Protein AF-A0A317CEN8-F1 (afdb_monomer_lite)

Sequence (809 aa):
MCNKDPLLDVANHDEKSDPKEQFLQALEEYGVKINDEIQLAAEHLFSGWLQQKRDQDFLDSGFDFSYNSIFNLFDYRKSSPSIGFSPFEISANIAKKYFPTSPYDLFETGLGKALGLEQHFNFFVLAVYGENFFFSQALFDEKALTSLEPSERRRILWRFFGLLLNKDCAFHMPFVIGFDSGIELKSLTSAALLNLLPGPPTENTHGLLQGIEFLKAWIRYDAEANRLTSHRLELLGEIQFLWKKLGEELTNAEQDLSPEVLKTAQRWLDETKRELFFLLYLYTNLAELSGEKTKFWANELDQFYWEYCEKNDDNTDSLSENEKTARRNDVLEQFCVQLTLQQVETWAKYAAYESAVSFLKHDAYFDPSTLLFYFGERWWDTNHFSIWKKGFEEGLSSLNSEERFYTLSNYLKLLKQVSYSKQSNSCLNGIDEALVCLGQRFTERDKDWQESYWNWCYSLLIDLHKDSNFPEKLMPEWTLLANGRLSGELRLPAIEKSIEVIFREFTGDLEFSRASQLKELLELIEYSEPTKNLRYTDKGIGLLRGKLSKLPVSEESVERDGHELLSDLLQKLDAVEPVKALRHRLILLRSSQAPFSDKSVYRGDESGISTLHVNWNSPFAALAHHFAEDWLRHSQFDDPEKREKWLSRYQYKRSEDQLLSYGEVEEWKRLMAFSQELTEFCLNRLRLRKGERTSEGKYTEEQVIERSSIWRKGYLRALTELGFDLGGKVHKTVNFTKQYDPDESVRTTAKECYRAVRRDKKTKRSIQGLKRGIIAAEWWLLVCQRRELGLEISTEGARRTRRNLLRNP

Secondary structure (DSSP, 8-state):
-----SS--SS-----SSHHHHHHHHHHHTT----HHHHHHHHHHHHHHHHHHHGGGG--S---S-HHHHHHHHHTTTT--SSSS-HHHHHHHHHHHH-TT-HHHHIIIIIHHHTT-TT-HHHHHHHHH-HHHHTSHHHHT-HHHHSS-HHHHHHHHHHHHHHHH-TT-TT--SSSS-----S-HHHHHHHHHTTTS--PPPHHHHHHHHHHHHHHHHHHHHHHTTTTTTTHHHHHHHHHHHHHHHHHHHHHGGGTS-HHHHHHHHHHHHHHHHHHHHHHHHH--GGGS-HHHHHHHHHHHHHHHHHHHHTS-TTGGGS-HHHHHHHHHHHHHHHHHHS-HHHHHHHHHHHHHHHHHHTTT-SSSS-HHHHIIIIIGGGTTSTTHHHHHHHHHHHHHTS-HHHHHHHHHHHHHHHHHHHHGGG--S---HHHHHHHHHHHHHHHS-HHHHHHHHHHHHHHHHHHTT-TT--GGGHHHHHHHHTTT--HHHHHHHHHHHHHHHHHHTTSS--TTHHHHHHHHHHHHHHH-HHHHHHHHHHHHHHHHHHHTTS-TT-TTHHHHHHHHHHHHHHHHHHH-HHHHHHHHHHHHHH-SS-SS-TTS----TTSS-S---TT---HHHHHHHTTHHHHH--SS--HHHHHHHHHHTT--GGG-TTS-HHHHHHHHHHHHHHHHHHHHHHHHTSBPTT---BTTB--GGGBS---HHHHHHHHHHHHHH---GGGHHHHHHHHHHHH-S-HHHHHHHHHHHHHHHH-TT-PPPHHHHHHHHHHHHHHHHHHHHHHTT----HHHHHHHHHHHHH--

Organism: NCBI:txid1247513

pLDDT: mean 75.12, std 16.86, range [25.16, 97.62]

Radius of gyration: 47.8 Å; chains: 1; bounding box: 102×54×143 Å

Structure (mmCIF, N/CA/C/O backbone):
data_AF-A0A317CEN8-F1
#
_entry.id   AF-A0A317CEN8-F1
#
loop_
_atom_site.group_PDB
_atom_site.id
_atom_site.type_symbol
_atom_site.label_atom_id
_atom_site.label_alt_id
_atom_site.label_comp_id
_atom_site.label_asym_id
_atom_site.label_entity_id
_atom_site.label_seq_id
_atom_site.pdbx_PDB_ins_code
_atom_site.Cartn_x
_atom_site.Cartn_y
_atom_site.Cartn_z
_atom_site.occupancy
_atom_site.B_iso_or_equiv
_atom_site.auth_seq_id
_atom_site.auth_comp_id
_atom_site.auth_asym_id
_atom_site.auth_atom_id
_atom_site.pdbx_PDB_model_num
ATOM 1 N N . MET A 1 1 ? -3.069 -27.412 -56.546 1.00 29.70 1 MET A N 1
ATOM 2 C CA . MET A 1 1 ? -3.921 -26.832 -57.606 1.00 29.70 1 MET A CA 1
ATOM 3 C C . MET A 1 1 ? -3.689 -25.336 -57.581 1.00 29.70 1 MET A C 1
ATOM 5 O O . MET A 1 1 ? -3.916 -24.722 -56.550 1.00 29.70 1 MET A O 1
ATOM 9 N N . CYS A 1 2 ? -3.100 -24.811 -58.653 1.00 25.16 2 CYS A N 1
ATOM 10 C CA . CYS A 1 2 ? -2.731 -23.409 -58.809 1.00 25.16 2 CYS A CA 1
ATOM 11 C C . CYS A 1 2 ? -3.975 -22.518 -58.889 1.00 25.16 2 CYS A C 1
ATOM 13 O O . CYS A 1 2 ? -4.840 -22.785 -59.716 1.00 25.16 2 CYS A O 1
ATOM 15 N N . ASN A 1 3 ? -3.995 -21.430 -58.122 1.00 25.50 3 ASN A N 1
ATOM 16 C CA . ASN A 1 3 ? -4.696 -20.212 -58.511 1.00 25.50 3 ASN A CA 1
ATOM 17 C C . ASN A 1 3 ? -3.617 -19.171 -58.807 1.00 25.50 3 ASN A C 1
ATOM 19 O O . ASN A 1 3 ? -2.920 -18.722 -57.902 1.00 25.50 3 ASN A O 1
ATOM 23 N N . LYS A 1 4 ? -3.431 -18.888 -60.098 1.00 29.28 4 LYS A N 1
ATOM 24 C CA . LYS A 1 4 ? -2.652 -17.754 -60.592 1.00 29.28 4 LYS A CA 1
ATOM 25 C C . LYS A 1 4 ? -3.549 -16.519 -60.544 1.00 29.28 4 LYS A C 1
ATOM 27 O O . LYS A 1 4 ? -4.676 -16.580 -61.034 1.00 29.28 4 LYS A O 1
ATOM 32 N N . ASP A 1 5 ? -3.034 -15.436 -59.978 1.00 26.56 5 ASP A N 1
ATOM 33 C CA . ASP A 1 5 ? -3.594 -14.096 -60.139 1.00 26.56 5 ASP A CA 1
ATOM 34 C C . ASP A 1 5 ? -3.423 -13.629 -61.603 1.00 26.56 5 ASP A C 1
ATOM 36 O O . ASP A 1 5 ? -2.363 -13.882 -62.183 1.00 26.56 5 ASP A O 1
ATOM 40 N N . PRO A 1 6 ? -4.406 -12.955 -62.235 1.00 28.00 6 PRO A N 1
ATOM 41 C CA . PRO A 1 6 ? -4.397 -12.659 -63.669 1.00 28.00 6 PRO A CA 1
ATOM 42 C C . PRO A 1 6 ? -3.944 -11.224 -64.016 1.00 28.00 6 PRO A C 1
ATOM 44 O O . PRO A 1 6 ? -4.467 -10.628 -64.952 1.00 28.00 6 PRO A O 1
ATOM 47 N N . LEU A 1 7 ? -2.986 -10.642 -63.284 1.00 26.94 7 LEU A N 1
ATOM 48 C CA . LEU A 1 7 ? -2.545 -9.247 -63.503 1.00 26.94 7 LEU A CA 1
ATOM 49 C C . LEU A 1 7 ? -1.049 -9.059 -63.824 1.00 26.94 7 LEU A C 1
ATOM 51 O O . LEU A 1 7 ? -0.548 -7.941 -63.775 1.00 26.94 7 LEU A O 1
ATOM 55 N N . LEU A 1 8 ? -0.352 -10.120 -64.235 1.00 29.58 8 LEU A N 1
ATOM 56 C CA . LEU A 1 8 ? 1.029 -10.073 -64.744 1.00 29.58 8 LEU A CA 1
ATOM 57 C C . LEU A 1 8 ? 1.123 -10.756 -66.115 1.00 29.58 8 LEU A C 1
ATOM 59 O O . LEU A 1 8 ? 1.882 -11.700 -66.303 1.00 29.58 8 LEU A O 1
ATOM 63 N N . ASP A 1 9 ? 0.300 -10.316 -67.065 1.00 31.66 9 ASP A N 1
ATOM 64 C CA . ASP A 1 9 ? 0.325 -10.847 -68.431 1.00 31.66 9 ASP A CA 1
ATOM 65 C C . ASP A 1 9 ? 0.320 -9.708 -69.455 1.00 31.66 9 ASP A C 1
ATOM 67 O O . ASP A 1 9 ? -0.661 -9.494 -70.161 1.00 31.66 9 ASP A O 1
ATOM 71 N N . VAL A 1 10 ? 1.415 -8.933 -69.486 1.00 30.81 10 VAL A N 1
ATOM 72 C CA . VAL A 1 10 ? 1.849 -8.160 -70.662 1.00 30.81 10 VAL A CA 1
ATOM 73 C C . VAL A 1 10 ? 3.388 -8.046 -70.663 1.00 30.81 10 VAL A C 1
ATOM 75 O O . VAL A 1 10 ? 3.935 -7.314 -69.846 1.00 30.81 10 VAL A O 1
ATOM 78 N N . ALA A 1 11 ? 4.022 -8.717 -71.642 1.00 30.92 11 ALA A N 1
ATOM 79 C CA . ALA A 1 11 ? 5.429 -8.648 -72.105 1.00 30.92 11 ALA A CA 1
ATOM 80 C C . ALA A 1 11 ? 6.514 -9.226 -71.153 1.00 30.92 11 ALA A C 1
ATOM 82 O O . ALA A 1 11 ? 6.568 -8.858 -69.993 1.00 30.92 11 ALA A O 1
ATOM 83 N N . ASN A 1 12 ? 7.439 -10.120 -71.535 1.00 34.66 12 ASN A N 1
ATOM 84 C CA . ASN A 1 12 ? 7.919 -10.557 -72.850 1.00 34.66 12 ASN A CA 1
ATOM 85 C C . ASN A 1 12 ? 8.393 -12.027 -72.812 1.00 34.66 12 ASN A C 1
ATOM 87 O O . ASN A 1 12 ? 9.262 -12.400 -72.030 1.00 34.66 12 ASN A O 1
ATOM 91 N N . HIS A 1 13 ? 7.875 -12.840 -73.735 1.00 38.91 13 HIS A N 1
ATOM 92 C CA . HIS A 1 13 ? 8.516 -14.069 -74.199 1.00 38.91 13 HIS A CA 1
ATOM 93 C C . HIS A 1 13 ? 9.527 -13.701 -75.295 1.00 38.91 13 HIS A C 1
ATOM 95 O O . HIS A 1 13 ? 9.171 -13.731 -76.466 1.00 38.91 13 HIS A O 1
ATOM 101 N N . ASP A 1 14 ? 10.740 -13.299 -74.910 1.00 46.84 14 ASP A N 1
ATOM 102 C CA . ASP A 1 14 ? 11.936 -13.293 -75.775 1.00 46.84 14 ASP A CA 1
ATOM 103 C C . ASP A 1 14 ? 13.179 -12.994 -74.914 1.00 46.84 14 ASP A C 1
ATOM 105 O O . ASP A 1 14 ? 13.891 -12.010 -75.098 1.00 46.84 14 ASP A O 1
ATOM 109 N N . GLU A 1 15 ? 13.415 -13.808 -73.882 1.00 45.03 15 GLU A N 1
ATOM 110 C CA . GLU A 1 15 ? 14.668 -13.724 -73.125 1.00 45.03 15 GLU A CA 1
ATOM 111 C C . GLU A 1 15 ? 15.791 -14.217 -74.052 1.00 45.03 15 GLU A C 1
ATOM 113 O O . GLU A 1 15 ? 15.920 -15.415 -74.327 1.00 45.03 15 GLU A O 1
ATOM 118 N N . LYS A 1 16 ? 16.559 -13.282 -74.621 1.00 57.75 16 LYS A N 1
ATOM 119 C CA . LYS A 1 16 ? 17.664 -13.602 -75.533 1.00 57.75 16 LYS A CA 1
ATOM 120 C C . LYS A 1 16 ? 18.678 -14.488 -74.809 1.00 57.75 16 LYS A C 1
ATOM 122 O O . LYS A 1 16 ? 18.935 -14.289 -73.632 1.00 57.75 16 LYS A O 1
ATOM 127 N N . SER A 1 17 ? 19.260 -15.486 -75.472 1.00 54.38 17 SER A N 1
ATOM 128 C CA . SER A 1 17 ? 20.194 -16.422 -74.817 1.00 54.38 17 SER A CA 1
ATOM 129 C C . SER A 1 17 ? 21.616 -15.870 -74.665 1.00 54.38 17 SER A C 1
ATOM 131 O O . SER A 1 17 ? 22.414 -16.429 -73.916 1.00 54.38 17 SER A O 1
ATOM 133 N N . ASP A 1 18 ? 21.956 -14.824 -75.423 1.00 61.53 18 ASP A N 1
ATOM 134 C CA . ASP A 1 18 ? 23.270 -14.186 -75.383 1.00 61.53 18 ASP A CA 1
ATOM 135 C C . ASP A 1 18 ? 23.326 -13.133 -74.255 1.00 61.53 18 ASP A C 1
ATOM 137 O O . ASP A 1 18 ? 22.537 -12.184 -74.280 1.00 61.53 18 ASP A O 1
ATOM 141 N N . PRO A 1 19 ? 24.249 -13.248 -73.278 1.00 54.34 19 PRO A N 1
ATOM 142 C CA . PRO A 1 19 ? 24.344 -12.330 -72.135 1.00 54.34 19 PRO A CA 1
ATOM 143 C C . PRO A 1 19 ? 24.481 -10.848 -72.516 1.00 54.34 19 PRO A C 1
ATOM 145 O O . PRO A 1 19 ? 23.943 -9.973 -71.836 1.00 54.34 19 PRO A O 1
ATOM 148 N N . LYS A 1 20 ? 25.162 -10.553 -73.633 1.00 64.94 20 LYS A N 1
ATOM 149 C CA . LYS A 1 20 ? 25.272 -9.191 -74.176 1.00 64.94 20 LYS A CA 1
ATOM 150 C C . LYS A 1 20 ? 23.914 -8.670 -74.628 1.00 64.94 20 LYS A C 1
ATOM 152 O O . LYS A 1 20 ? 23.565 -7.522 -74.357 1.00 64.94 20 LYS A O 1
ATOM 157 N N . GLU A 1 21 ? 23.161 -9.494 -75.342 1.00 66.75 21 GLU A N 1
ATOM 158 C CA . GLU A 1 21 ? 21.851 -9.113 -75.847 1.00 66.75 21 GLU A CA 1
ATOM 159 C C . GLU A 1 21 ? 20.806 -8.965 -74.731 1.00 66.75 21 GLU A C 1
ATOM 161 O O . GLU A 1 21 ? 19.970 -8.068 -74.829 1.00 66.75 21 GLU A O 1
ATOM 166 N N . GLN A 1 22 ? 20.898 -9.764 -73.659 1.00 62.72 22 GLN A N 1
ATOM 167 C CA . GLN A 1 22 ? 20.093 -9.589 -72.441 1.00 62.72 22 GLN A CA 1
ATOM 168 C C . GLN A 1 22 ? 20.382 -8.248 -71.757 1.00 62.72 22 GLN A C 1
ATOM 170 O O . GLN A 1 22 ? 19.459 -7.518 -71.408 1.00 62.72 22 GLN A O 1
ATOM 175 N N . PHE A 1 23 ? 21.661 -7.884 -71.611 1.00 63.94 23 PHE A N 1
ATOM 176 C CA . PHE A 1 23 ? 22.047 -6.604 -71.014 1.00 63.94 23 PHE A CA 1
ATOM 177 C C . PHE A 1 23 ? 21.554 -5.400 -71.829 1.00 63.94 23 PHE A C 1
ATOM 179 O O . PHE A 1 23 ? 21.053 -4.429 -71.266 1.00 63.94 23 PHE A O 1
ATOM 186 N N . LEU A 1 24 ? 21.667 -5.455 -73.159 1.00 70.88 24 LEU A N 1
ATOM 187 C CA . LEU A 1 24 ? 21.167 -4.386 -74.028 1.00 70.88 24 LEU A CA 1
ATOM 188 C C . LEU A 1 24 ? 19.637 -4.276 -73.980 1.00 70.88 24 LEU A C 1
ATOM 190 O O . LEU A 1 24 ? 19.116 -3.166 -73.927 1.00 70.88 24 LEU A O 1
ATOM 194 N N . GLN A 1 25 ? 18.933 -5.410 -73.940 1.00 67.56 25 GLN A N 1
ATOM 195 C CA . GLN A 1 25 ? 17.479 -5.443 -73.787 1.00 67.56 25 GLN A CA 1
ATOM 196 C C . GLN A 1 25 ? 17.032 -4.826 -72.453 1.00 67.56 25 GLN A C 1
ATOM 198 O O . GLN A 1 25 ? 16.125 -4.000 -72.436 1.00 67.56 25 GLN A O 1
ATOM 203 N N . ALA A 1 26 ? 17.717 -5.149 -71.356 1.00 60.91 26 ALA A N 1
ATOM 204 C CA . ALA A 1 26 ? 17.446 -4.575 -70.041 1.00 60.91 26 ALA A CA 1
ATOM 205 C C . ALA A 1 26 ? 17.588 -3.043 -70.022 1.00 60.91 26 ALA A C 1
ATOM 207 O O . ALA A 1 26 ? 16.749 -2.329 -69.474 1.00 60.91 26 ALA A O 1
ATOM 208 N N . LEU A 1 27 ? 18.633 -2.513 -70.666 1.00 66.31 27 LEU A N 1
ATOM 209 C CA . LEU A 1 27 ? 18.835 -1.068 -70.790 1.00 66.31 27 LEU A CA 1
ATOM 210 C C . LEU A 1 27 ? 17.704 -0.393 -71.588 1.00 66.31 27 LEU A C 1
ATOM 212 O O . LEU A 1 27 ? 17.243 0.685 -71.203 1.00 66.31 27 LEU A O 1
ATOM 216 N N . GLU A 1 28 ? 17.228 -1.027 -72.662 1.00 68.38 28 GLU A N 1
ATOM 217 C CA . GLU A 1 28 ? 16.094 -0.534 -73.457 1.00 68.38 28 GLU A CA 1
ATOM 218 C C . GLU A 1 28 ? 14.780 -0.537 -72.666 1.00 68.38 28 GLU A C 1
ATOM 220 O O . GLU A 1 28 ? 14.037 0.447 -72.716 1.00 68.38 28 GLU A O 1
ATOM 225 N N . GLU A 1 29 ? 14.516 -1.595 -71.894 1.00 63.09 29 GLU A N 1
ATOM 226 C CA . GLU A 1 29 ? 13.327 -1.723 -71.037 1.00 63.09 29 GLU A CA 1
ATOM 227 C C . GLU A 1 29 ? 13.275 -0.633 -69.947 1.00 63.09 29 GLU A C 1
ATOM 229 O O . GLU A 1 29 ? 12.191 -0.190 -69.561 1.00 63.09 29 GLU A O 1
ATOM 234 N N . TYR A 1 30 ? 14.434 -0.106 -69.535 1.00 57.94 30 TYR A N 1
ATOM 235 C CA . TYR A 1 30 ? 14.563 1.024 -68.603 1.00 57.94 30 TYR A CA 1
ATOM 236 C C . TYR A 1 30 ? 14.618 2.401 -69.287 1.00 57.94 30 TYR A C 1
ATOM 238 O O . TYR A 1 30 ? 14.869 3.422 -68.641 1.00 57.94 30 TYR A O 1
ATOM 246 N N . GLY A 1 31 ? 14.356 2.464 -70.596 1.00 57.88 31 GLY A N 1
ATOM 247 C CA . GLY A 1 31 ? 14.281 3.715 -71.353 1.00 57.88 31 GLY A CA 1
ATOM 248 C C . GLY A 1 31 ? 15.641 4.324 -71.705 1.00 57.88 31 GLY A C 1
ATOM 249 O O . GLY A 1 31 ? 15.706 5.491 -72.111 1.00 57.88 31 GLY A O 1
ATOM 250 N N . VAL A 1 32 ? 16.734 3.563 -71.577 1.00 66.06 32 VAL A N 1
ATOM 251 C CA . VAL A 1 32 ? 18.058 3.993 -72.033 1.00 66.06 32 VAL A CA 1
ATOM 252 C C . VAL A 1 32 ? 18.140 3.794 -73.542 1.00 66.06 32 VAL A C 1
ATOM 254 O O . VAL A 1 32 ? 18.065 2.684 -74.059 1.00 66.06 32 VAL A O 1
ATOM 257 N N . LYS A 1 33 ? 18.317 4.892 -74.281 1.00 70.81 33 LYS A N 1
ATOM 258 C CA . LYS A 1 33 ? 18.494 4.830 -75.733 1.00 70.81 33 LYS A CA 1
ATOM 259 C C . LYS A 1 33 ? 19.862 4.230 -76.062 1.00 70.81 33 LYS A C 1
ATOM 261 O O . LYS A 1 33 ? 20.874 4.899 -75.850 1.00 70.81 33 LYS A O 1
ATOM 266 N N . ILE A 1 34 ? 19.880 3.021 -76.619 1.00 73.75 34 ILE A N 1
ATOM 267 C CA . ILE A 1 34 ? 21.110 2.377 -77.090 1.00 73.75 34 ILE A CA 1
ATOM 268 C C . ILE A 1 34 ? 21.697 3.213 -78.229 1.00 73.75 34 ILE A C 1
ATOM 270 O O . ILE A 1 34 ? 21.047 3.478 -79.241 1.00 73.75 34 ILE A O 1
ATOM 274 N N . ASN A 1 35 ? 22.916 3.696 -78.021 1.00 71.62 35 ASN A N 1
ATOM 275 C CA . ASN A 1 35 ? 23.713 4.407 -79.010 1.00 71.62 35 ASN A CA 1
ATOM 276 C C . ASN A 1 35 ? 25.009 3.627 -79.268 1.00 71.62 35 ASN A C 1
ATOM 278 O O . ASN A 1 35 ? 25.325 2.679 -78.546 1.00 71.62 35 ASN A O 1
ATOM 282 N N . ASP A 1 36 ? 25.773 4.057 -80.270 1.00 65.81 36 ASP A N 1
ATOM 283 C CA . ASP A 1 36 ? 27.019 3.391 -80.661 1.00 65.81 36 ASP A CA 1
ATOM 284 C C . ASP A 1 36 ? 27.993 3.243 -79.477 1.00 65.81 36 ASP A C 1
ATOM 286 O O . ASP A 1 36 ? 28.677 2.233 -79.370 1.00 65.81 36 ASP A O 1
ATOM 290 N N . GLU A 1 37 ? 28.005 4.191 -78.533 1.00 60.31 37 GLU A N 1
ATOM 291 C CA . GLU A 1 37 ? 28.832 4.130 -77.320 1.00 60.31 37 GLU A CA 1
ATOM 292 C C . GLU A 1 37 ? 28.412 2.995 -76.367 1.00 60.31 37 GLU A C 1
ATOM 294 O O . GLU A 1 37 ? 29.268 2.248 -75.897 1.00 60.31 37 GLU A O 1
ATOM 299 N N . ILE A 1 38 ? 27.111 2.835 -76.091 1.00 65.50 38 ILE A N 1
ATOM 300 C CA . ILE A 1 38 ? 26.568 1.770 -75.224 1.00 65.50 38 ILE A CA 1
ATOM 301 C C . ILE A 1 38 ? 26.727 0.400 -75.888 1.00 65.50 38 ILE A C 1
ATOM 303 O O . ILE A 1 38 ? 27.064 -0.581 -75.224 1.00 65.50 38 ILE A O 1
ATOM 307 N N . GLN A 1 39 ? 26.527 0.334 -77.202 1.00 67.38 39 GLN A N 1
ATOM 308 C CA . GLN A 1 39 ? 26.661 -0.903 -77.960 1.00 67.38 39 GLN A CA 1
ATOM 309 C C . GLN A 1 39 ? 28.120 -1.373 -78.020 1.00 67.38 39 GLN A C 1
ATOM 311 O O . GLN A 1 39 ? 28.388 -2.548 -77.768 1.00 67.38 39 GLN A O 1
ATOM 316 N N . LEU A 1 40 ? 29.067 -0.452 -78.239 1.00 62.25 40 LEU A N 1
ATOM 317 C CA . LEU A 1 40 ? 30.506 -0.730 -78.185 1.00 62.25 40 LEU A CA 1
ATOM 318 C C . LEU A 1 40 ? 30.964 -1.105 -76.763 1.00 62.25 40 LEU A C 1
ATOM 320 O O . LEU A 1 40 ? 31.820 -1.973 -76.587 1.00 62.25 40 LEU A O 1
ATOM 324 N N . ALA A 1 41 ? 30.376 -0.480 -75.735 1.00 60.69 41 ALA A N 1
ATOM 325 C CA . ALA A 1 41 ? 30.646 -0.805 -74.336 1.00 60.69 41 ALA A CA 1
ATOM 326 C C . ALA A 1 41 ? 30.184 -2.221 -73.977 1.00 60.69 41 ALA A C 1
ATOM 328 O O . ALA A 1 41 ? 30.965 -2.982 -73.408 1.00 60.69 41 ALA A O 1
ATOM 329 N N . ALA A 1 42 ? 28.955 -2.593 -74.349 1.00 63.84 42 ALA A N 1
ATOM 330 C CA . ALA A 1 42 ? 28.436 -3.945 -74.169 1.00 63.84 42 ALA A CA 1
ATOM 331 C C . ALA A 1 42 ? 29.270 -4.965 -74.963 1.00 63.84 42 ALA A C 1
ATOM 333 O O . ALA A 1 42 ? 29.644 -6.007 -74.432 1.00 63.84 42 ALA A O 1
ATOM 334 N N . GLU A 1 43 ? 29.646 -4.651 -76.206 1.00 64.00 43 GLU A N 1
ATOM 335 C CA . GLU A 1 43 ? 30.538 -5.501 -77.004 1.00 64.00 43 GLU A CA 1
ATOM 336 C C . GLU A 1 43 ? 31.855 -5.782 -76.303 1.00 64.00 43 GLU A C 1
ATOM 338 O O . GLU A 1 43 ? 32.222 -6.945 -76.167 1.00 64.00 43 GLU A O 1
ATOM 343 N N . HIS A 1 44 ? 32.526 -4.750 -75.801 1.00 59.03 44 HIS A N 1
ATOM 344 C CA . HIS A 1 44 ? 33.793 -4.931 -75.110 1.00 59.03 44 HIS A CA 1
ATOM 345 C C . HIS A 1 44 ? 33.664 -5.600 -73.736 1.00 59.03 44 HIS A C 1
ATOM 347 O O . HIS A 1 44 ? 34.540 -6.389 -73.369 1.00 59.03 44 HIS A O 1
ATOM 353 N N . LEU A 1 45 ? 32.606 -5.289 -72.976 1.00 59.19 45 LEU A N 1
ATOM 354 C CA . LEU A 1 45 ? 32.356 -5.881 -71.659 1.00 59.19 45 LEU A CA 1
ATOM 355 C C . LEU A 1 45 ? 32.166 -7.399 -71.779 1.00 59.19 45 LEU A C 1
ATOM 357 O O . LEU A 1 45 ? 32.798 -8.164 -71.053 1.00 59.19 45 LEU A O 1
ATOM 361 N N . PHE A 1 46 ? 31.360 -7.836 -72.749 1.00 59.47 46 PHE A N 1
ATOM 362 C CA . PHE A 1 46 ? 31.043 -9.250 -72.937 1.00 59.47 46 PHE A CA 1
ATOM 363 C C . PHE A 1 46 ? 32.055 -9.994 -73.824 1.00 59.47 46 PHE A C 1
ATOM 365 O O . PHE A 1 46 ? 32.225 -11.199 -73.643 1.00 59.47 46 PHE A O 1
ATOM 372 N N . SER A 1 47 ? 32.806 -9.321 -74.712 1.00 55.16 47 SER A N 1
ATOM 373 C CA . SER A 1 47 ? 33.870 -9.967 -75.504 1.00 55.16 47 SER A CA 1
ATOM 374 C C . SER A 1 47 ? 35.062 -10.403 -74.650 1.00 55.16 47 SER A C 1
ATOM 376 O O . SER A 1 47 ? 35.606 -11.481 -74.878 1.00 55.16 47 SER A O 1
ATOM 378 N N . GLY A 1 48 ? 35.460 -9.597 -73.655 1.00 51.91 48 GLY A N 1
ATOM 379 C CA . GLY A 1 48 ? 36.526 -9.968 -72.711 1.00 51.91 48 GLY A CA 1
ATOM 380 C C . GLY A 1 48 ? 36.124 -11.136 -71.805 1.00 51.91 48 GLY A C 1
ATOM 381 O O . GLY A 1 48 ? 36.940 -12.006 -71.505 1.00 51.91 48 GLY A O 1
ATOM 382 N N . TRP A 1 49 ? 34.840 -11.201 -71.451 1.00 49.78 49 TRP A N 1
ATOM 383 C CA . TRP A 1 49 ? 34.257 -12.265 -70.633 1.00 49.78 49 TRP A CA 1
ATOM 384 C C . TRP A 1 49 ? 34.126 -13.591 -71.407 1.00 49.78 49 TRP A C 1
ATOM 386 O O . TRP A 1 49 ? 34.515 -14.648 -70.916 1.00 49.78 49 TRP A O 1
ATOM 396 N N . LEU A 1 50 ? 33.681 -13.535 -72.671 1.00 46.09 50 LEU A N 1
ATOM 397 C CA . LEU A 1 50 ? 33.653 -14.677 -73.601 1.00 46.09 50 LEU A CA 1
ATOM 398 C C . LEU A 1 50 ? 35.048 -15.243 -73.901 1.00 46.09 50 LEU A C 1
ATOM 400 O O . LEU A 1 50 ? 35.176 -16.437 -74.169 1.00 46.09 50 LEU A O 1
ATOM 404 N N . GLN A 1 51 ? 36.088 -14.407 -73.863 1.00 45.56 51 GLN A N 1
ATOM 405 C CA . GLN A 1 51 ? 37.467 -14.833 -74.095 1.00 45.56 51 GLN A CA 1
ATOM 406 C C . GLN A 1 51 ? 38.029 -15.614 -72.896 1.00 45.56 51 GLN A C 1
ATOM 408 O O . GLN A 1 51 ? 38.588 -16.686 -73.098 1.00 45.56 51 GLN A O 1
ATOM 413 N N . GLN A 1 52 ? 37.747 -15.186 -71.660 1.00 47.31 52 GLN A N 1
ATOM 414 C CA . GLN A 1 52 ? 38.059 -15.975 -70.456 1.00 47.31 52 GLN A CA 1
ATOM 415 C C . GLN A 1 52 ? 37.233 -17.265 -70.350 1.00 47.31 52 GLN A C 1
ATOM 417 O O . GLN A 1 52 ? 37.758 -18.295 -69.937 1.00 47.31 52 GLN A O 1
ATOM 422 N N . LYS A 1 53 ? 35.964 -17.241 -70.780 1.00 42.19 53 LYS A N 1
ATOM 423 C CA . LYS A 1 53 ? 35.115 -18.443 -70.842 1.00 42.19 53 LYS A CA 1
ATOM 424 C C . LYS A 1 53 ? 35.607 -19.462 -71.885 1.00 42.19 53 LYS A C 1
ATOM 426 O O . LYS A 1 53 ? 35.344 -20.648 -71.744 1.00 42.19 53 LYS A O 1
ATOM 431 N N . ARG A 1 54 ? 36.332 -19.018 -72.924 1.00 39.94 54 ARG A N 1
ATOM 432 C CA . ARG A 1 54 ? 37.003 -19.895 -73.908 1.00 39.94 54 ARG A CA 1
ATOM 433 C C . ARG A 1 54 ? 38.336 -20.454 -73.415 1.00 39.94 54 ARG A C 1
ATOM 435 O O . ARG A 1 54 ? 38.663 -21.582 -73.761 1.00 39.94 54 ARG A O 1
ATOM 442 N N . ASP A 1 55 ? 39.071 -19.717 -72.585 1.00 42.12 55 ASP A N 1
ATOM 443 C CA . ASP A 1 55 ? 40.280 -20.236 -71.924 1.00 42.12 55 ASP A CA 1
ATOM 444 C C . ASP A 1 55 ? 39.951 -21.311 -70.856 1.00 42.12 55 ASP A C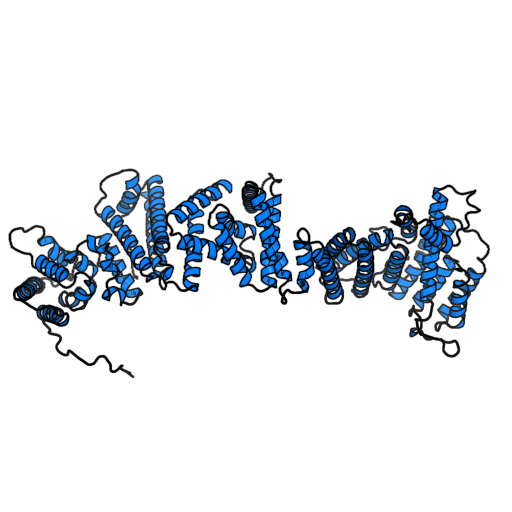 1
ATOM 446 O O . ASP A 1 55 ? 40.833 -22.016 -70.366 1.00 42.12 55 ASP A O 1
ATOM 450 N N . GLN A 1 56 ? 38.663 -21.483 -70.538 1.00 40.00 56 GLN A N 1
ATOM 451 C CA . GLN A 1 56 ? 38.110 -22.445 -69.583 1.00 40.00 56 GLN A CA 1
ATOM 452 C C . GLN A 1 56 ? 38.071 -23.901 -70.097 1.00 40.00 56 GLN A C 1
ATOM 454 O O . GLN A 1 56 ? 37.940 -24.815 -69.287 1.00 40.00 56 GLN A O 1
ATOM 459 N N . ASP A 1 57 ? 38.290 -24.148 -71.396 1.00 39.06 57 ASP A N 1
ATOM 460 C CA . ASP A 1 57 ? 38.397 -25.511 -71.956 1.00 39.06 57 ASP A CA 1
ATOM 461 C C . ASP A 1 57 ? 39.753 -26.199 -71.650 1.00 39.06 57 ASP A C 1
ATOM 463 O O . ASP A 1 57 ? 40.000 -27.315 -72.110 1.00 39.06 57 ASP A O 1
ATOM 467 N N . PHE A 1 58 ? 40.649 -25.575 -70.866 1.00 31.73 58 PHE A N 1
ATOM 468 C CA . PHE A 1 58 ? 41.968 -26.141 -70.526 1.00 31.73 58 PHE A CA 1
ATOM 469 C C . PHE A 1 58 ? 42.168 -26.543 -69.049 1.00 31.73 58 PHE A C 1
ATOM 471 O O . PHE A 1 58 ? 43.273 -26.950 -68.691 1.00 31.73 58 PHE A O 1
ATOM 478 N N . LEU A 1 59 ? 41.154 -26.482 -68.173 1.00 36.25 59 LEU A N 1
ATOM 479 C CA . LEU A 1 59 ? 41.311 -26.865 -66.755 1.00 36.25 59 LEU A CA 1
ATOM 480 C C . LEU A 1 59 ? 40.106 -27.639 -66.186 1.00 36.25 59 LEU A C 1
ATOM 482 O O . LEU A 1 59 ? 39.309 -27.113 -65.413 1.00 36.25 59 LEU A O 1
ATOM 486 N N . ASP A 1 60 ? 40.071 -28.946 -66.461 1.00 34.66 60 ASP A N 1
ATOM 487 C CA . ASP A 1 60 ? 39.269 -29.987 -65.779 1.00 34.66 60 ASP A CA 1
ATOM 488 C C . ASP A 1 60 ? 39.721 -30.256 -64.317 1.00 34.66 60 ASP A C 1
ATOM 490 O O . ASP A 1 60 ? 39.676 -31.375 -63.804 1.00 34.66 60 ASP A O 1
ATOM 494 N N . SER A 1 61 ? 40.181 -29.230 -63.599 1.00 31.45 61 SER A N 1
ATOM 495 C CA . SER A 1 61 ? 40.594 -29.336 -62.196 1.00 31.45 61 SER A CA 1
ATOM 496 C C . SER A 1 61 ? 39.840 -28.338 -61.329 1.00 31.45 61 SER A C 1
ATOM 498 O O . SER A 1 61 ? 40.451 -27.428 -60.778 1.00 31.45 61 SER A O 1
ATOM 500 N N . GLY A 1 62 ? 38.515 -28.496 -61.231 1.00 33.94 62 GLY A N 1
ATOM 501 C CA . GLY A 1 62 ? 37.704 -27.984 -60.116 1.00 33.94 62 GLY A CA 1
ATOM 502 C C . GLY A 1 62 ? 37.975 -26.541 -59.679 1.00 33.94 62 GLY A C 1
ATOM 503 O O . GLY A 1 62 ? 37.927 -26.260 -58.484 1.00 33.94 62 GLY A O 1
ATOM 504 N N . PHE A 1 63 ? 38.289 -25.640 -60.614 1.00 30.06 63 PHE A N 1
ATOM 505 C CA . PHE A 1 63 ? 38.450 -24.226 -60.311 1.00 30.06 63 PHE A CA 1
ATOM 506 C C . PHE A 1 63 ? 37.056 -23.609 -60.233 1.00 30.06 63 PHE A C 1
ATOM 508 O O . PHE A 1 63 ? 36.446 -23.245 -61.237 1.00 30.06 63 PHE A O 1
ATOM 515 N N . ASP A 1 64 ? 36.560 -23.553 -59.000 1.00 37.28 64 ASP A N 1
ATOM 516 C CA . ASP A 1 64 ? 35.486 -22.668 -58.566 1.00 37.28 64 ASP A CA 1
ATOM 517 C C . ASP A 1 64 ? 35.764 -21.246 -59.087 1.00 37.28 64 ASP A C 1
ATOM 519 O O . ASP A 1 64 ? 36.931 -20.881 -59.278 1.00 37.28 64 ASP A O 1
ATOM 523 N N . PHE A 1 65 ? 34.725 -20.448 -59.344 1.00 36.91 65 PHE A N 1
ATOM 524 C CA . PHE A 1 65 ? 34.842 -19.075 -59.861 1.00 36.91 65 PHE A CA 1
ATOM 525 C C . PHE A 1 65 ? 35.528 -18.191 -58.795 1.00 36.91 65 PHE A C 1
ATOM 527 O O . PHE A 1 65 ? 34.893 -17.461 -58.042 1.00 36.91 65 PHE A O 1
ATOM 534 N N . SER A 1 66 ? 36.846 -18.339 -58.651 1.00 42.19 66 SER A N 1
ATOM 535 C CA . SER A 1 66 ? 37.588 -17.830 -57.503 1.00 42.19 66 SER A CA 1
ATOM 536 C C . SER A 1 66 ? 37.732 -16.316 -57.583 1.00 42.19 66 SER A C 1
ATOM 538 O O . SER A 1 66 ? 37.883 -15.753 -58.671 1.00 42.19 66 SER A O 1
ATOM 540 N N . TYR A 1 67 ? 37.733 -15.687 -56.405 1.00 40.31 67 TYR A N 1
ATOM 541 C CA . TYR A 1 67 ? 38.097 -14.298 -56.111 1.00 40.31 67 TYR A CA 1
ATOM 542 C C . TYR A 1 67 ? 39.075 -13.668 -57.116 1.00 40.31 67 TYR A C 1
ATOM 544 O O . TYR A 1 67 ? 38.795 -12.610 -57.676 1.00 40.31 67 TYR A O 1
ATOM 552 N N . ASN A 1 68 ? 40.167 -14.372 -57.435 1.00 39.78 68 ASN A N 1
ATOM 553 C CA . ASN A 1 68 ? 41.202 -13.909 -58.354 1.00 39.78 68 ASN A CA 1
ATOM 554 C C . ASN A 1 68 ? 40.684 -13.607 -59.765 1.00 39.78 68 ASN A C 1
ATOM 556 O O . ASN A 1 68 ? 41.229 -12.736 -60.418 1.00 39.78 68 ASN A O 1
ATOM 560 N N . SER A 1 69 ? 39.645 -14.269 -60.266 1.00 45.09 69 SER A N 1
ATOM 561 C CA . SER A 1 69 ? 39.167 -14.072 -61.647 1.00 45.09 69 SER A CA 1
ATOM 562 C C . SER A 1 69 ? 38.337 -12.795 -61.793 1.00 45.09 69 SER A C 1
ATOM 564 O O . SER A 1 69 ? 38.512 -12.049 -62.754 1.00 45.09 69 SER A O 1
ATOM 566 N N . ILE A 1 70 ? 37.487 -12.507 -60.801 1.00 47.38 70 ILE A N 1
ATOM 567 C CA . ILE A 1 70 ? 36.686 -11.277 -60.737 1.00 47.38 70 ILE A CA 1
ATOM 568 C C . ILE A 1 70 ? 37.592 -10.100 -60.362 1.00 47.38 70 ILE A C 1
ATOM 570 O O . ILE A 1 70 ? 37.558 -9.070 -61.030 1.00 47.38 70 ILE A O 1
ATOM 574 N N . PHE A 1 71 ? 38.464 -10.269 -59.362 1.00 42.31 71 PHE A N 1
ATOM 575 C CA . PHE A 1 71 ? 39.413 -9.232 -58.965 1.00 42.31 71 PHE A CA 1
ATOM 576 C C . PHE A 1 71 ? 40.446 -8.962 -60.060 1.00 42.31 71 PHE A C 1
ATOM 578 O O . PHE A 1 71 ? 40.660 -7.803 -60.367 1.00 42.31 71 PHE A O 1
ATOM 585 N N . ASN A 1 72 ? 40.993 -9.963 -60.766 1.00 43.75 72 ASN A N 1
ATOM 586 C CA . ASN A 1 72 ? 41.856 -9.717 -61.933 1.00 43.75 72 ASN A CA 1
ATOM 587 C C . ASN A 1 72 ? 41.109 -8.995 -63.066 1.00 43.75 72 ASN A C 1
ATOM 589 O O . ASN A 1 72 ? 41.729 -8.221 -63.789 1.00 43.75 72 ASN A O 1
ATOM 593 N N . LEU A 1 73 ? 39.788 -9.164 -63.207 1.00 47.88 73 LEU A N 1
ATOM 594 C CA . LEU A 1 73 ? 38.987 -8.353 -64.134 1.00 47.88 73 LEU A CA 1
ATOM 595 C C . LEU A 1 73 ? 38.987 -6.857 -63.751 1.00 47.88 73 LEU A C 1
ATOM 597 O O . LEU A 1 73 ? 38.943 -5.996 -64.634 1.00 47.88 73 LEU A O 1
ATOM 601 N N . PHE A 1 74 ? 39.059 -6.553 -62.450 1.00 47.38 74 PHE A N 1
ATOM 602 C CA . PHE A 1 74 ? 39.036 -5.198 -61.886 1.00 47.38 74 PHE A CA 1
ATOM 603 C C . PHE A 1 74 ? 40.437 -4.582 -61.649 1.00 47.38 74 PHE A C 1
ATOM 605 O O . PHE A 1 74 ? 40.626 -3.391 -61.901 1.00 47.38 74 PHE A O 1
ATOM 612 N N . ASP A 1 75 ? 41.434 -5.371 -61.237 1.00 39.34 75 ASP A N 1
ATOM 613 C CA . ASP A 1 75 ? 42.787 -4.946 -60.840 1.00 39.34 75 ASP A CA 1
ATOM 614 C C . ASP A 1 75 ? 43.803 -4.951 -61.990 1.00 39.34 75 ASP A C 1
ATOM 616 O O . ASP A 1 75 ? 44.687 -4.091 -62.017 1.00 39.34 75 ASP A O 1
ATOM 620 N N . TYR A 1 76 ? 43.648 -5.813 -63.010 1.00 42.19 76 TYR A N 1
ATOM 621 C CA . TYR A 1 76 ? 44.526 -5.834 -64.202 1.00 42.19 76 TYR A CA 1
ATOM 622 C C . TYR A 1 76 ? 44.521 -4.497 -64.972 1.00 42.19 76 TYR A C 1
ATOM 624 O O . TYR A 1 76 ? 45.317 -4.272 -65.884 1.00 42.19 76 TYR A O 1
ATOM 632 N N . ARG A 1 77 ? 43.630 -3.570 -64.600 1.00 46.88 77 ARG A N 1
ATOM 633 C CA . ARG A 1 77 ? 43.411 -2.306 -65.297 1.00 46.88 77 ARG A CA 1
ATOM 634 C C . ARG A 1 77 ? 43.807 -1.043 -64.544 1.00 46.88 77 ARG A C 1
ATOM 636 O O . ARG A 1 77 ? 43.962 -0.014 -65.196 1.00 46.88 77 ARG A O 1
ATOM 643 N N . LYS A 1 78 ? 44.067 -1.101 -63.232 1.00 39.78 78 LYS A N 1
ATOM 644 C CA . LYS A 1 78 ? 44.732 0.018 -62.530 1.00 39.78 78 LYS A CA 1
ATOM 645 C C . LYS A 1 78 ? 46.178 0.218 -63.008 1.00 39.78 78 LYS A C 1
ATOM 647 O O . LYS A 1 78 ? 46.743 1.289 -62.816 1.00 39.78 78 LYS A O 1
ATOM 652 N N . SER A 1 79 ? 46.768 -0.791 -63.653 1.00 36.75 79 SER A N 1
ATOM 653 C CA . SER A 1 79 ? 48.187 -0.853 -64.021 1.00 36.75 79 SER A CA 1
ATOM 654 C C . SER A 1 79 ? 48.496 -0.669 -65.517 1.00 36.75 79 SER A C 1
ATOM 656 O O . SER A 1 79 ? 49.672 -0.637 -65.873 1.00 36.75 79 SER A O 1
ATOM 658 N N . SER A 1 80 ? 47.499 -0.497 -66.401 1.00 36.69 80 SER A N 1
ATOM 659 C CA . SER A 1 80 ? 47.717 -0.298 -67.851 1.00 36.69 80 SER A CA 1
ATOM 660 C C . SER A 1 80 ? 47.204 1.065 -68.349 1.00 36.69 80 SER A C 1
ATOM 662 O O . SER A 1 80 ? 46.013 1.196 -68.629 1.00 36.69 80 SER A O 1
ATOM 664 N N . PRO A 1 81 ? 48.078 2.080 -68.530 1.00 35.00 81 PRO A N 1
ATOM 665 C CA . PRO A 1 81 ? 47.685 3.439 -68.926 1.00 35.00 81 PRO A CA 1
ATOM 666 C C . PRO A 1 81 ? 47.476 3.641 -70.440 1.00 35.00 81 PRO A C 1
ATOM 668 O O . PRO A 1 81 ? 47.286 4.770 -70.884 1.00 35.00 81 PRO A O 1
ATOM 671 N N . SER A 1 82 ? 47.590 2.597 -71.267 1.00 39.78 82 SER A N 1
ATOM 672 C CA . SER A 1 82 ? 47.835 2.747 -72.712 1.00 39.78 82 SER A CA 1
ATOM 673 C C . SER A 1 82 ? 46.641 2.492 -73.641 1.00 39.78 82 SER A C 1
ATOM 675 O O . SER A 1 82 ? 46.827 2.492 -74.857 1.00 39.78 82 SER A O 1
ATOM 677 N N . ILE A 1 83 ? 45.415 2.330 -73.132 1.00 39.38 83 ILE A N 1
ATOM 678 C CA . ILE A 1 83 ? 44.209 2.221 -73.975 1.00 39.38 83 ILE A CA 1
ATOM 679 C C . ILE A 1 83 ? 43.151 3.193 -73.449 1.00 39.38 83 ILE A C 1
ATOM 681 O O . ILE A 1 83 ? 42.726 3.088 -72.302 1.00 39.38 83 ILE A O 1
ATOM 685 N N . GLY A 1 84 ? 42.759 4.157 -74.289 1.00 40.53 84 GLY A N 1
ATOM 686 C CA . GLY A 1 84 ? 41.724 5.143 -73.983 1.00 40.53 84 GLY A CA 1
ATOM 687 C C . GLY A 1 84 ? 40.411 4.484 -73.557 1.00 40.53 84 GLY A C 1
ATOM 688 O O . GLY A 1 84 ? 39.979 3.529 -74.192 1.00 40.53 84 GLY A O 1
ATOM 689 N N . PHE A 1 85 ? 39.836 5.017 -72.476 1.00 41.03 85 PHE A N 1
ATOM 690 C CA . PHE A 1 85 ? 38.613 4.611 -71.778 1.00 41.03 85 PHE A CA 1
ATOM 691 C C . PHE A 1 85 ? 38.420 3.103 -71.583 1.00 41.03 85 PHE A C 1
ATOM 693 O O . PHE A 1 85 ? 38.056 2.339 -72.475 1.00 41.03 85 PHE A O 1
ATOM 700 N N . SER A 1 86 ? 38.581 2.681 -70.336 1.00 48.00 86 SER A N 1
ATOM 701 C CA . SER A 1 86 ? 38.256 1.332 -69.895 1.00 48.00 86 SER A CA 1
ATOM 702 C C . SER A 1 86 ? 36.759 1.027 -70.120 1.00 48.00 86 SER A C 1
ATOM 704 O O . SER A 1 86 ? 35.920 1.792 -69.667 1.00 48.00 86 SER A O 1
ATOM 706 N N . PRO A 1 87 ? 36.357 -0.104 -70.730 1.00 48.03 87 PRO A N 1
ATOM 707 C CA . PRO A 1 87 ? 35.002 -0.660 -70.682 1.00 48.03 87 PRO A CA 1
ATOM 708 C C . PRO A 1 87 ? 34.313 -0.627 -69.309 1.00 48.03 87 PRO A C 1
ATOM 710 O O . PRO A 1 87 ? 33.094 -0.493 -69.251 1.00 48.03 87 PRO A O 1
ATOM 713 N N . PHE A 1 88 ? 35.072 -0.654 -68.207 1.00 51.53 88 PHE A N 1
ATOM 714 C CA . PHE A 1 88 ? 34.540 -0.402 -66.866 1.00 51.53 88 PHE A CA 1
ATOM 715 C C . PHE A 1 88 ? 34.337 1.077 -66.558 1.00 51.53 88 PHE A C 1
ATOM 717 O O . PHE A 1 88 ? 33.363 1.400 -65.904 1.00 51.53 88 PHE A O 1
ATOM 724 N N . GLU A 1 89 ? 35.187 1.984 -67.038 1.00 53.88 89 GLU A N 1
ATOM 725 C CA . GLU A 1 89 ? 34.912 3.425 -66.963 1.00 53.88 89 GLU A CA 1
ATOM 726 C C . GLU A 1 89 ? 33.687 3.783 -67.798 1.00 53.88 89 GLU A C 1
ATOM 728 O O . GLU A 1 89 ? 32.872 4.576 -67.353 1.00 53.88 89 GLU A O 1
ATOM 733 N N . ILE A 1 90 ? 33.502 3.170 -68.969 1.00 55.19 90 ILE A N 1
ATOM 734 C CA . ILE A 1 90 ? 32.312 3.388 -69.797 1.00 55.19 90 ILE A CA 1
ATOM 735 C C . ILE A 1 90 ? 31.073 2.804 -69.107 1.00 55.19 90 ILE A C 1
ATOM 737 O O . ILE A 1 90 ? 30.073 3.502 -68.988 1.00 55.19 90 ILE A O 1
ATOM 741 N N . SER A 1 91 ? 31.147 1.588 -68.559 1.00 56.25 91 SER A N 1
ATOM 742 C CA . SER A 1 91 ? 30.035 0.978 -67.808 1.00 56.25 91 SER A CA 1
ATOM 743 C C . SER A 1 91 ? 29.737 1.706 -66.499 1.00 56.25 91 SER A C 1
ATOM 745 O O . SER A 1 91 ? 28.576 1.896 -66.165 1.00 56.25 91 SER A O 1
ATOM 747 N N . ALA A 1 92 ? 30.757 2.197 -65.792 1.00 60.78 92 ALA A N 1
ATOM 748 C CA . ALA A 1 92 ? 30.603 3.046 -64.617 1.00 60.78 92 ALA A CA 1
ATOM 749 C C . ALA A 1 92 ? 30.059 4.426 -64.978 1.00 60.78 92 ALA A C 1
ATOM 751 O O . ALA A 1 92 ? 29.249 4.962 -64.232 1.00 60.78 92 ALA A O 1
ATOM 752 N N . ASN A 1 93 ? 30.432 4.992 -66.126 1.00 63.69 93 ASN A N 1
ATOM 753 C CA . ASN A 1 93 ? 29.866 6.243 -66.623 1.00 63.69 93 ASN A CA 1
ATOM 754 C C . ASN A 1 93 ? 28.411 6.057 -67.063 1.00 63.69 93 ASN A C 1
ATOM 756 O O . ASN A 1 93 ? 27.595 6.923 -66.779 1.00 63.69 93 ASN A O 1
ATOM 760 N N . ILE A 1 94 ? 28.058 4.933 -67.694 1.00 64.50 94 ILE A N 1
ATOM 761 C CA . ILE A 1 94 ? 26.675 4.575 -68.044 1.00 64.50 94 ILE A CA 1
ATOM 762 C C . ILE A 1 94 ? 25.860 4.355 -66.764 1.00 64.50 94 ILE A C 1
ATOM 764 O O . ILE A 1 94 ? 24.827 4.996 -66.586 1.00 64.50 94 ILE A O 1
ATOM 768 N N . ALA A 1 95 ? 26.348 3.537 -65.832 1.00 66.25 95 ALA A N 1
ATOM 769 C CA . ALA A 1 95 ? 25.694 3.276 -64.553 1.00 66.25 95 ALA A CA 1
ATOM 770 C C . ALA A 1 95 ? 25.510 4.563 -63.734 1.00 66.25 95 ALA A C 1
ATOM 772 O O . ALA A 1 95 ? 24.406 4.856 -63.292 1.00 66.25 95 ALA A O 1
ATOM 773 N N . LYS A 1 96 ? 26.539 5.411 -63.616 1.00 67.12 96 LYS A N 1
ATOM 774 C CA . LYS A 1 96 ? 26.444 6.700 -62.905 1.00 67.12 96 LYS A CA 1
ATOM 775 C C . LYS A 1 96 ? 25.576 7.732 -63.628 1.00 67.12 96 LYS A C 1
ATOM 777 O O . LYS A 1 96 ? 25.009 8.595 -62.968 1.00 67.12 96 LYS A O 1
ATOM 782 N N . LYS A 1 97 ? 25.471 7.681 -64.961 1.00 69.75 97 LYS A N 1
ATOM 783 C CA . LYS A 1 97 ? 24.680 8.635 -65.760 1.00 69.75 97 LYS A CA 1
ATOM 784 C C . LYS A 1 97 ? 23.199 8.267 -65.833 1.00 69.75 97 LYS A C 1
ATOM 786 O O . LYS A 1 97 ? 22.367 9.168 -65.805 1.00 69.75 97 LYS A O 1
ATOM 791 N N . TYR A 1 98 ? 22.880 6.979 -65.949 1.00 66.56 98 TYR A N 1
ATOM 792 C CA . TYR A 1 98 ? 21.512 6.494 -66.168 1.00 66.56 98 TYR A CA 1
ATOM 793 C C . TYR A 1 98 ? 20.900 5.828 -64.928 1.00 66.56 98 TYR A C 1
ATOM 795 O O . TYR A 1 98 ? 19.688 5.881 -64.760 1.00 66.56 98 TYR A O 1
ATOM 803 N N . PHE A 1 99 ? 21.724 5.291 -64.023 1.00 69.75 99 PHE A N 1
ATOM 804 C CA . PHE A 1 99 ? 21.302 4.637 -62.777 1.00 69.75 99 PHE A CA 1
ATOM 805 C C . PHE A 1 99 ? 22.036 5.205 -61.542 1.00 69.75 99 PHE A C 1
ATOM 807 O O . PHE A 1 99 ? 22.593 4.442 -60.747 1.00 69.75 99 PHE A O 1
ATOM 814 N N . PRO A 1 100 ? 22.072 6.539 -61.336 1.00 66.06 100 PRO A N 1
ATOM 815 C CA . PRO A 1 100 ? 22.817 7.151 -60.229 1.00 66.06 100 PRO A CA 1
ATOM 816 C C . PRO A 1 100 ? 22.313 6.743 -58.834 1.00 66.06 100 PRO A C 1
ATOM 818 O O . PRO A 1 100 ? 23.048 6.887 -57.862 1.00 66.06 100 PRO A O 1
ATOM 821 N N . THR A 1 101 ? 21.072 6.256 -58.731 1.00 65.81 101 THR A N 1
ATOM 822 C CA . THR A 1 101 ? 20.378 5.947 -57.467 1.00 65.81 101 THR A CA 1
ATOM 823 C C . THR A 1 101 ? 19.744 4.549 -57.440 1.00 65.81 101 THR A C 1
ATOM 825 O O . THR A 1 101 ? 18.973 4.272 -56.529 1.00 65.81 101 THR A O 1
ATOM 828 N N . SER A 1 102 ? 20.015 3.702 -58.443 1.00 72.69 102 SER A N 1
ATOM 829 C CA . SER A 1 102 ? 19.411 2.359 -58.576 1.00 72.69 102 SER A CA 1
ATOM 830 C C . SER A 1 102 ? 20.431 1.281 -59.004 1.00 72.69 102 SER A C 1
ATOM 832 O O . SER A 1 102 ? 20.281 0.665 -60.065 1.00 72.69 102 SER A O 1
ATOM 834 N N . PRO A 1 103 ? 21.538 1.091 -58.257 1.00 77.06 103 PRO A N 1
ATOM 835 C CA . PRO A 1 103 ? 22.537 0.074 -58.581 1.00 77.06 103 PRO A CA 1
ATOM 836 C C . PRO A 1 103 ? 22.009 -1.369 -58.516 1.00 77.06 103 PRO A C 1
ATOM 838 O O . PRO A 1 103 ? 22.386 -2.181 -59.356 1.00 77.06 103 PRO A O 1
ATOM 841 N N . TYR A 1 104 ? 21.164 -1.710 -57.545 1.00 78.12 104 TYR A N 1
ATOM 842 C CA . TYR A 1 104 ? 20.504 -3.012 -57.416 1.00 78.12 104 TYR A CA 1
ATOM 843 C C . TYR A 1 104 ? 19.531 -3.275 -58.560 1.00 78.12 104 TYR A C 1
ATOM 845 O O . TYR A 1 104 ? 19.548 -4.376 -59.097 1.00 78.12 104 TYR A O 1
ATOM 853 N N . ASP A 1 105 ? 18.759 -2.278 -59.011 1.00 72.44 105 ASP A N 1
ATOM 854 C CA . ASP A 1 105 ? 17.944 -2.440 -60.228 1.00 72.44 105 ASP A CA 1
ATOM 855 C C . ASP A 1 105 ? 18.834 -2.761 -61.435 1.00 72.44 105 ASP A C 1
ATOM 857 O O . ASP A 1 105 ? 18.605 -3.742 -62.130 1.00 72.44 105 ASP A O 1
ATOM 861 N N . LEU A 1 106 ? 19.904 -1.995 -61.677 1.00 73.50 106 LEU A N 1
ATOM 862 C CA . LEU A 1 106 ? 20.830 -2.274 -62.786 1.00 73.50 106 LEU A CA 1
ATOM 863 C C . LEU A 1 106 ? 21.479 -3.671 -62.678 1.00 73.50 106 LEU A C 1
ATOM 865 O O . LEU A 1 106 ? 21.773 -4.320 -63.683 1.00 73.50 106 LEU A O 1
ATOM 869 N N . PHE A 1 107 ? 21.699 -4.143 -61.456 1.00 72.62 107 PHE A N 1
ATOM 870 C CA . PHE A 1 107 ? 22.227 -5.471 -61.186 1.00 72.62 107 PHE A CA 1
ATOM 871 C C . PHE A 1 107 ? 21.188 -6.580 -61.452 1.00 72.62 107 PHE A C 1
ATOM 873 O O . PHE A 1 107 ? 21.492 -7.527 -62.178 1.00 72.62 107 PHE A O 1
ATOM 880 N N . GLU A 1 108 ? 19.962 -6.451 -60.943 1.00 69.38 108 GLU A N 1
ATOM 881 C CA . GLU A 1 108 ? 18.859 -7.416 -61.116 1.00 69.38 108 GLU A CA 1
ATOM 882 C C . GLU A 1 108 ? 18.334 -7.482 -62.554 1.00 69.38 108 GLU A C 1
ATOM 884 O O . GLU A 1 108 ? 18.002 -8.555 -63.058 1.00 69.38 108 GLU A O 1
ATOM 889 N N . THR A 1 109 ? 18.307 -6.344 -63.249 1.00 61.81 109 THR A N 1
ATOM 890 C CA . THR A 1 109 ? 17.734 -6.202 -64.602 1.00 61.81 109 THR A CA 1
ATOM 891 C C . THR A 1 109 ? 18.462 -6.983 -65.680 1.00 61.81 109 THR A C 1
ATOM 893 O O . THR A 1 109 ? 17.965 -7.106 -66.790 1.00 61.81 109 THR A O 1
ATOM 896 N N . GLY A 1 110 ? 19.601 -7.581 -65.356 1.00 55.31 110 GLY A N 1
ATOM 897 C CA . GLY A 1 110 ? 20.217 -8.576 -66.217 1.00 55.31 110 GLY A CA 1
ATOM 898 C C . GLY A 1 110 ? 21.722 -8.611 -66.093 1.00 55.31 110 GLY A C 1
ATOM 899 O O . GLY A 1 110 ? 22.303 -9.627 -66.434 1.00 55.31 110 GLY A O 1
ATOM 900 N N . LEU A 1 111 ? 22.377 -7.571 -65.564 1.00 63.94 111 LEU A N 1
ATOM 901 C CA . LEU A 1 111 ? 23.837 -7.565 -65.455 1.00 63.94 111 LEU A CA 1
ATOM 902 C C . LEU A 1 111 ? 24.348 -8.639 -64.474 1.00 63.94 111 LEU A C 1
ATOM 904 O O . LEU A 1 111 ? 25.327 -9.323 -64.765 1.00 63.94 111 LEU A O 1
ATOM 908 N N . GLY A 1 112 ? 23.662 -8.836 -63.345 1.00 61.44 112 GLY A N 1
ATOM 909 C CA . GLY A 1 112 ? 23.958 -9.891 -62.374 1.00 61.44 112 GLY A CA 1
ATOM 910 C C . GLY A 1 112 ? 23.801 -11.290 -62.974 1.00 61.44 112 GLY A C 1
ATOM 911 O O . GLY A 1 112 ? 24.702 -12.113 -62.836 1.00 61.44 112 GLY A O 1
ATOM 912 N N . LYS A 1 113 ? 22.717 -11.537 -63.722 1.00 59.25 113 LYS A N 1
ATOM 913 C CA . LYS A 1 113 ? 22.479 -12.805 -64.440 1.00 59.25 113 LYS A CA 1
ATOM 914 C C . LYS A 1 113 ? 23.469 -13.020 -65.591 1.00 59.25 113 LYS A C 1
ATOM 916 O O . LYS A 1 113 ? 24.088 -14.075 -65.697 1.00 59.25 113 LYS A O 1
ATOM 921 N N . ALA A 1 114 ? 23.680 -11.997 -66.417 1.00 54.25 114 ALA A N 1
ATOM 922 C CA . ALA A 1 114 ? 24.548 -12.022 -67.593 1.00 54.25 114 ALA A CA 1
ATOM 923 C C . ALA A 1 114 ? 26.023 -12.263 -67.235 1.00 54.25 114 ALA A C 1
ATOM 925 O O . ALA A 1 114 ? 26.755 -12.873 -68.015 1.00 54.25 114 ALA A O 1
ATOM 926 N N . LEU A 1 115 ? 26.456 -11.811 -66.054 1.00 54.69 115 LEU A N 1
ATOM 927 C CA . LEU A 1 115 ? 27.809 -12.026 -65.534 1.00 54.69 115 LEU A CA 1
ATOM 928 C C . LEU A 1 115 ? 27.913 -13.234 -64.586 1.00 54.69 115 LEU A C 1
ATOM 930 O O . LEU A 1 115 ? 28.990 -13.481 -64.049 1.00 54.69 115 LEU A O 1
ATOM 934 N N . GLY A 1 116 ? 26.825 -13.980 -64.347 1.00 54.06 116 GLY A N 1
ATOM 935 C CA . GLY A 1 116 ? 26.803 -15.080 -63.370 1.00 54.06 116 GLY A CA 1
ATOM 936 C C . GLY A 1 116 ? 27.099 -14.629 -61.932 1.00 54.06 116 GLY A C 1
ATOM 937 O O . GLY A 1 116 ? 27.563 -15.415 -61.111 1.00 54.06 116 GLY A O 1
ATOM 938 N N . LEU A 1 117 ? 26.862 -13.352 -61.632 1.00 57.66 117 LEU A N 1
ATOM 939 C CA . LEU A 1 117 ? 27.160 -12.691 -60.365 1.00 57.66 117 LEU A CA 1
ATOM 940 C C . LEU A 1 117 ? 25.933 -12.558 -59.465 1.00 57.66 117 LEU A C 1
ATOM 942 O O . LEU A 1 117 ? 25.983 -11.757 -58.545 1.00 57.66 117 LEU A O 1
ATOM 946 N N . GLU A 1 118 ? 24.861 -13.323 -59.683 1.00 59.88 118 GLU A N 1
ATOM 947 C CA . GLU A 1 118 ? 23.547 -13.205 -59.014 1.00 59.88 118 GLU A CA 1
ATOM 948 C C . GLU A 1 118 ? 23.614 -13.095 -57.474 1.00 59.88 118 GLU A C 1
ATOM 950 O O . GLU A 1 118 ? 22.715 -12.555 -56.839 1.00 59.88 118 GLU A O 1
ATOM 955 N N . GLN A 1 119 ? 24.701 -13.556 -56.846 1.00 61.12 119 GLN A N 1
ATOM 956 C CA . GLN A 1 119 ? 24.910 -13.493 -55.396 1.00 61.12 119 GLN A CA 1
ATOM 957 C C . GLN A 1 119 ? 25.924 -12.428 -54.920 1.00 61.12 119 GLN A C 1
ATOM 959 O O . GLN A 1 119 ? 26.212 -12.360 -53.724 1.00 61.12 119 GLN A O 1
ATOM 964 N N . HIS A 1 120 ? 26.444 -11.585 -55.814 1.00 69.06 120 HIS A N 1
ATOM 965 C CA . HIS A 1 120 ? 27.625 -10.734 -55.601 1.00 69.06 120 HIS A CA 1
ATOM 966 C C . HIS A 1 120 ? 27.361 -9.236 -55.837 1.00 69.06 120 HIS A C 1
ATOM 968 O O . HIS A 1 120 ? 28.228 -8.503 -56.316 1.00 69.06 120 HIS A O 1
ATOM 974 N N . PHE A 1 121 ? 26.169 -8.759 -55.471 1.00 76.25 121 PHE A N 1
ATOM 975 C CA . PHE A 1 121 ? 25.781 -7.348 -55.600 1.00 76.25 121 PHE A CA 1
ATOM 976 C C . PHE A 1 121 ? 26.783 -6.373 -54.951 1.00 76.25 121 PHE A C 1
ATOM 978 O O . PHE A 1 121 ? 27.126 -5.340 -55.522 1.00 76.25 121 PHE A O 1
ATOM 985 N N . ASN A 1 122 ? 27.329 -6.730 -53.791 1.00 73.25 122 ASN A N 1
ATOM 986 C CA . ASN A 1 122 ? 28.341 -5.953 -53.075 1.00 73.25 122 ASN A CA 1
ATOM 987 C C . ASN A 1 122 ? 29.599 -5.663 -53.919 1.00 73.25 122 ASN A C 1
ATOM 989 O O . ASN A 1 122 ? 30.111 -4.543 -53.892 1.00 73.25 122 ASN A O 1
ATOM 993 N N . PHE A 1 123 ? 30.066 -6.625 -54.722 1.00 71.44 123 PHE A N 1
ATOM 994 C CA . PHE A 1 123 ? 31.202 -6.419 -55.629 1.00 71.44 123 PHE A CA 1
ATOM 995 C C . PHE A 1 123 ? 30.859 -5.499 -56.792 1.00 71.44 123 PHE A C 1
ATOM 997 O O . PHE A 1 123 ? 31.673 -4.659 -57.174 1.00 71.44 123 PHE A O 1
ATOM 1004 N N . PHE A 1 124 ? 29.652 -5.641 -57.337 1.00 73.56 124 PHE A N 1
ATOM 1005 C CA . PHE A 1 124 ? 29.171 -4.768 -58.399 1.00 73.56 124 PHE A CA 1
ATOM 1006 C C . PHE A 1 124 ? 29.157 -3.303 -57.941 1.00 73.56 124 PHE A C 1
ATOM 1008 O O . PHE A 1 124 ? 29.703 -2.433 -58.623 1.00 73.56 124 PHE A O 1
ATOM 1015 N N . VAL A 1 125 ? 28.622 -3.032 -56.748 1.00 77.19 125 VAL A N 1
ATOM 1016 C CA . VAL A 1 125 ? 28.608 -1.674 -56.191 1.00 77.19 125 VAL A CA 1
ATOM 1017 C C . VAL A 1 125 ? 30.030 -1.149 -55.964 1.00 77.19 125 VAL A C 1
ATOM 1019 O O . VAL A 1 125 ? 30.316 -0.014 -56.352 1.00 77.19 125 VAL A O 1
ATOM 1022 N N . LEU A 1 126 ? 30.940 -1.968 -55.415 1.00 74.12 126 LEU A N 1
ATOM 1023 C CA . LEU A 1 126 ? 32.340 -1.574 -55.189 1.00 74.12 126 LEU A CA 1
ATOM 1024 C C . LEU A 1 126 ? 33.017 -1.143 -56.492 1.00 74.12 126 LEU A C 1
ATOM 1026 O O . LEU A 1 126 ? 33.644 -0.089 -56.568 1.00 74.12 126 LEU A O 1
ATOM 1030 N N . ALA A 1 127 ? 32.868 -1.971 -57.518 1.00 67.75 127 ALA A N 1
ATOM 1031 C CA . ALA A 1 127 ? 33.494 -1.789 -58.813 1.00 67.75 127 ALA A CA 1
ATOM 1032 C C . ALA A 1 127 ? 32.980 -0.565 -59.578 1.00 67.75 127 ALA A C 1
ATOM 1034 O O . ALA A 1 127 ? 33.748 0.136 -60.238 1.00 67.75 127 ALA A O 1
ATOM 1035 N N . VAL A 1 128 ? 31.667 -0.337 -59.530 1.00 69.12 128 VAL A N 1
ATOM 1036 C CA . VAL A 1 128 ? 30.988 0.619 -60.410 1.00 69.12 128 VAL A CA 1
ATOM 1037 C C . VAL A 1 128 ? 30.791 1.967 -59.721 1.00 69.12 128 VAL A C 1
ATOM 1039 O O . VAL A 1 128 ? 31.040 3.014 -60.325 1.00 69.12 128 VAL A O 1
ATOM 1042 N N . TYR A 1 129 ? 30.409 1.961 -58.443 1.00 73.75 129 TYR A N 1
ATOM 1043 C CA . TYR A 1 129 ? 30.078 3.163 -57.673 1.00 73.75 129 TYR A CA 1
ATOM 1044 C C . TYR A 1 129 ? 31.192 3.575 -56.699 1.00 73.75 129 TYR A C 1
ATOM 1046 O O . TYR A 1 129 ? 31.304 4.762 -56.384 1.00 73.75 129 TYR A O 1
ATOM 1054 N N . GLY A 1 130 ? 32.087 2.650 -56.337 1.00 73.88 130 GLY A N 1
ATOM 1055 C CA . GLY A 1 130 ? 33.258 2.905 -55.495 1.00 73.88 130 GLY A CA 1
ATOM 1056 C C . GLY A 1 130 ? 32.981 2.761 -53.996 1.00 73.88 130 GLY A C 1
ATOM 1057 O O . GLY A 1 130 ? 31.834 2.791 -53.556 1.00 73.88 130 GLY A O 1
ATOM 1058 N N . GLU A 1 131 ? 34.052 2.654 -53.202 1.00 73.81 131 GLU A N 1
ATOM 1059 C CA . GLU A 1 131 ? 33.986 2.440 -51.742 1.00 73.81 131 GLU A CA 1
ATOM 1060 C C . GLU A 1 131 ? 33.145 3.506 -51.018 1.00 73.81 131 GLU A C 1
ATOM 1062 O O . GLU A 1 131 ? 32.359 3.181 -50.136 1.00 73.81 131 GLU A O 1
ATOM 1067 N N . ASN A 1 132 ? 33.217 4.774 -51.435 1.00 79.62 132 ASN A N 1
ATOM 1068 C CA . ASN A 1 132 ? 32.449 5.860 -50.807 1.00 79.62 132 ASN A CA 1
ATOM 1069 C C . ASN A 1 132 ? 30.926 5.678 -50.918 1.00 79.62 132 ASN A C 1
ATOM 1071 O O . ASN A 1 132 ? 30.182 6.218 -50.101 1.00 79.62 132 ASN A O 1
ATOM 1075 N N . PHE A 1 133 ? 30.449 4.932 -51.918 1.00 83.19 133 PHE A N 1
ATOM 1076 C CA . PHE A 1 133 ? 29.021 4.688 -52.094 1.00 83.19 133 PHE A CA 1
ATOM 1077 C C . PHE A 1 133 ? 28.464 3.737 -51.024 1.00 83.19 133 PHE A C 1
ATOM 1079 O O . PHE A 1 133 ? 27.290 3.850 -50.673 1.00 83.19 133 PHE A O 1
ATOM 1086 N N . PHE A 1 134 ? 29.304 2.866 -50.447 1.00 85.56 134 PHE A N 1
ATOM 1087 C CA . PHE A 1 134 ? 28.906 1.908 -49.405 1.00 85.56 134 PHE A CA 1
ATOM 1088 C C . PHE A 1 134 ? 28.366 2.589 -48.150 1.00 85.56 134 PHE A C 1
ATOM 1090 O O . PHE A 1 134 ? 27.500 2.051 -47.470 1.00 85.56 134 PHE A O 1
ATOM 1097 N N . PHE A 1 135 ? 28.865 3.786 -47.859 1.00 87.25 135 PHE A N 1
ATOM 1098 C CA . PHE A 1 135 ? 28.496 4.561 -46.679 1.00 87.25 135 PHE A CA 1
ATOM 1099 C C . PHE A 1 135 ? 27.413 5.601 -46.981 1.00 87.25 135 PHE A C 1
ATOM 1101 O O . PHE A 1 135 ? 27.078 6.409 -46.120 1.00 87.25 135 PHE A O 1
ATOM 1108 N N . SER A 1 136 ? 26.894 5.634 -48.212 1.00 88.81 136 SER A N 1
ATOM 1109 C CA . SER A 1 136 ? 25.969 6.673 -48.655 1.00 88.81 136 SER A CA 1
ATOM 1110 C C . SER A 1 136 ? 24.514 6.286 -48.417 1.00 88.81 136 SER A C 1
ATOM 1112 O O . SER A 1 136 ? 24.116 5.143 -48.638 1.00 88.81 136 SER A O 1
ATOM 1114 N N . GLN A 1 137 ? 23.690 7.276 -48.069 1.00 88.75 137 GLN A N 1
ATOM 1115 C CA . GLN A 1 137 ? 22.238 7.117 -47.965 1.00 88.75 137 GLN A CA 1
ATOM 1116 C C . GLN A 1 137 ? 21.618 6.518 -49.238 1.00 88.75 137 GLN A C 1
ATOM 1118 O O . GLN A 1 137 ? 20.681 5.735 -49.153 1.00 88.75 137 GLN A O 1
ATOM 1123 N N . ALA A 1 138 ? 22.171 6.838 -50.414 1.00 85.44 138 ALA A N 1
ATOM 1124 C CA . ALA A 1 138 ? 21.670 6.376 -51.706 1.00 85.44 138 ALA A CA 1
ATOM 1125 C C . ALA A 1 138 ? 21.677 4.845 -51.859 1.00 85.44 138 ALA A C 1
ATOM 1127 O O . ALA A 1 138 ? 20.796 4.315 -52.526 1.00 85.44 138 ALA A O 1
ATOM 1128 N N . LEU A 1 139 ? 22.627 4.138 -51.233 1.00 87.81 139 LEU A N 1
ATOM 1129 C CA . LEU A 1 139 ? 22.632 2.672 -51.214 1.00 87.81 139 LEU A CA 1
ATOM 1130 C C . LEU A 1 139 ? 21.494 2.129 -50.340 1.00 87.81 139 LEU A C 1
ATOM 1132 O O . LEU A 1 139 ? 20.777 1.213 -50.732 1.00 87.81 139 LEU A O 1
ATOM 1136 N N . PHE A 1 140 ? 21.320 2.691 -49.143 1.00 89.75 140 PHE A N 1
ATOM 1137 C CA . PHE A 1 140 ? 20.339 2.190 -48.182 1.00 89.75 140 PHE A CA 1
ATOM 1138 C C . PHE A 1 140 ? 18.902 2.554 -48.574 1.00 89.75 140 PHE A C 1
ATOM 1140 O O . PHE A 1 140 ? 18.001 1.739 -48.385 1.00 89.75 140 PHE A O 1
ATOM 1147 N N . ASP A 1 141 ? 18.682 3.722 -49.170 1.00 88.12 141 ASP A N 1
ATOM 1148 C CA . ASP A 1 141 ? 17.367 4.180 -49.637 1.00 88.12 141 ASP A CA 1
ATOM 1149 C C . ASP A 1 141 ? 17.030 3.730 -51.059 1.00 88.12 141 ASP A C 1
ATOM 1151 O O . ASP A 1 141 ? 16.008 4.132 -51.620 1.00 88.12 141 ASP A O 1
ATOM 1155 N N . GLU A 1 142 ? 17.857 2.871 -51.651 1.00 84.94 142 GLU A N 1
ATOM 1156 C CA . GLU A 1 142 ? 17.578 2.326 -52.965 1.00 84.94 142 GLU A CA 1
ATOM 1157 C C . GLU A 1 142 ? 16.223 1.600 -52.987 1.00 84.94 142 GLU A C 1
ATOM 1159 O O . GLU A 1 142 ? 15.957 0.679 -52.207 1.00 84.94 142 GLU A O 1
ATOM 1164 N N . LYS A 1 143 ? 15.359 1.988 -53.930 1.00 82.00 143 LYS A N 1
ATOM 1165 C CA . LYS A 1 143 ? 13.983 1.488 -54.032 1.00 82.00 143 LYS A CA 1
ATOM 1166 C C . LYS A 1 143 ? 13.919 -0.032 -54.201 1.00 82.00 143 LYS A C 1
ATOM 1168 O O . LYS A 1 143 ? 13.086 -0.685 -53.579 1.00 82.00 143 LYS A O 1
ATOM 1173 N N . ALA A 1 144 ? 14.794 -0.596 -55.022 1.00 79.00 144 ALA A N 1
ATOM 1174 C CA . ALA A 1 144 ? 14.809 -2.026 -55.293 1.00 79.00 144 ALA A CA 1
ATOM 1175 C C . ALA A 1 144 ? 15.282 -2.823 -54.069 1.00 79.00 144 ALA A C 1
ATOM 1177 O O . ALA A 1 144 ? 14.592 -3.736 -53.624 1.00 79.00 144 ALA A O 1
ATOM 1178 N N . LEU A 1 145 ? 16.369 -2.380 -53.428 1.00 83.81 145 LEU A N 1
ATOM 1179 C CA . LEU A 1 145 ? 16.886 -2.981 -52.196 1.00 83.81 145 LEU A CA 1
ATOM 1180 C C . LEU A 1 145 ? 15.925 -2.823 -51.001 1.00 83.81 145 LEU A C 1
ATOM 1182 O O . LEU A 1 145 ? 15.952 -3.621 -50.065 1.00 83.81 145 LEU A O 1
ATOM 1186 N N . THR A 1 146 ? 15.103 -1.772 -50.978 1.00 86.56 146 THR A N 1
ATOM 1187 C CA . THR A 1 146 ? 14.073 -1.554 -49.941 1.00 86.56 146 THR A CA 1
ATOM 1188 C C . THR A 1 146 ? 12.768 -2.300 -50.215 1.00 86.56 146 THR A C 1
ATOM 1190 O O . THR A 1 146 ? 11.983 -2.472 -49.288 1.00 86.56 146 THR A O 1
ATOM 1193 N N . SER A 1 147 ? 12.546 -2.766 -51.449 1.00 85.62 147 SER A N 1
ATOM 1194 C CA . SER A 1 147 ? 11.373 -3.570 -51.827 1.00 85.62 147 SER A CA 1
ATOM 1195 C C . SER A 1 147 ? 11.542 -5.065 -51.529 1.00 85.62 147 SER A C 1
ATOM 1197 O O . SER A 1 147 ? 10.574 -5.813 -51.634 1.00 85.62 147 SER A O 1
ATOM 1199 N N . LEU A 1 148 ? 12.755 -5.501 -51.174 1.00 85.25 148 LEU A N 1
ATOM 1200 C CA . LEU A 1 148 ? 13.045 -6.876 -50.769 1.00 85.25 148 LEU A CA 1
ATOM 1201 C C . LEU A 1 148 ? 12.434 -7.210 -49.406 1.00 85.25 148 LEU A C 1
ATOM 1203 O O . LEU A 1 148 ? 12.264 -6.340 -48.547 1.00 85.25 148 LEU A O 1
ATOM 1207 N N . GLU A 1 149 ? 12.208 -8.502 -49.171 1.00 86.31 149 GLU A N 1
ATOM 1208 C CA . GLU A 1 149 ? 11.862 -8.987 -47.839 1.00 86.31 149 GLU A CA 1
ATOM 1209 C C . GLU A 1 149 ? 12.967 -8.613 -46.830 1.00 86.31 149 GLU A C 1
ATOM 1211 O O . GLU A 1 149 ? 14.160 -8.726 -47.143 1.00 86.31 149 GLU A O 1
ATOM 1216 N N . PRO A 1 150 ? 12.623 -8.209 -45.592 1.00 84.56 150 PRO A N 1
ATOM 1217 C CA . PRO A 1 150 ? 13.604 -7.717 -44.624 1.00 84.56 150 PRO A CA 1
ATOM 1218 C C . PRO A 1 150 ? 14.771 -8.677 -44.369 1.00 84.56 150 PRO A C 1
ATOM 1220 O O . PRO A 1 150 ? 15.910 -8.239 -44.220 1.00 84.56 150 PRO A O 1
ATOM 1223 N N . SER A 1 151 ? 14.514 -9.987 -44.358 1.00 82.25 151 SER A N 1
ATOM 1224 C CA . SER A 1 151 ? 15.553 -11.011 -44.179 1.00 82.25 151 SER A CA 1
ATOM 1225 C C . SER A 1 151 ? 16.554 -11.061 -45.342 1.00 82.25 151 SER A C 1
ATOM 1227 O O . SER A 1 151 ? 17.758 -11.208 -45.123 1.00 82.25 151 SER A O 1
ATOM 1229 N N . GLU A 1 152 ? 16.077 -10.884 -46.572 1.00 82.88 152 GLU A N 1
ATOM 1230 C CA . GLU A 1 152 ? 16.889 -10.891 -47.786 1.00 82.88 152 GLU A CA 1
ATOM 1231 C C . GLU A 1 152 ? 17.737 -9.624 -47.893 1.00 82.88 152 GLU A C 1
ATOM 1233 O O . GLU A 1 152 ? 18.951 -9.703 -48.104 1.00 82.88 152 GLU A O 1
ATOM 1238 N N . ARG A 1 153 ? 17.136 -8.463 -47.608 1.00 86.81 153 ARG A N 1
ATOM 1239 C CA . ARG A 1 153 ? 17.864 -7.194 -47.506 1.00 86.81 153 ARG A CA 1
ATOM 1240 C C . ARG A 1 153 ? 19.000 -7.281 -46.486 1.00 86.81 153 ARG A C 1
ATOM 1242 O O . ARG A 1 153 ? 20.135 -6.932 -46.808 1.00 86.81 153 ARG A O 1
ATOM 1249 N N . ARG A 1 154 ? 18.730 -7.776 -45.269 1.00 87.06 154 ARG A N 1
ATOM 1250 C CA . ARG A 1 154 ? 19.777 -7.944 -44.242 1.00 87.06 154 ARG A CA 1
ATOM 1251 C C . ARG A 1 154 ? 20.891 -8.868 -44.719 1.00 87.06 154 ARG A C 1
ATOM 1253 O O . ARG A 1 154 ? 22.061 -8.539 -44.548 1.00 87.06 154 ARG A O 1
ATOM 1260 N N . ARG A 1 155 ? 20.550 -9.996 -45.353 1.00 81.06 155 ARG A N 1
ATOM 1261 C CA . ARG A 1 155 ? 21.540 -10.927 -45.917 1.00 81.06 155 ARG A CA 1
ATOM 1262 C C . ARG A 1 155 ? 22.457 -10.234 -46.926 1.00 81.06 155 ARG A C 1
ATOM 1264 O O . ARG A 1 155 ? 23.662 -10.475 -46.904 1.00 81.06 155 ARG A O 1
ATOM 1271 N N . ILE A 1 156 ? 21.908 -9.388 -47.796 1.00 81.62 156 ILE A N 1
ATOM 1272 C CA . ILE A 1 156 ? 22.697 -8.610 -48.758 1.00 81.62 156 ILE A CA 1
ATOM 1273 C C . ILE A 1 156 ? 23.619 -7.629 -48.027 1.00 81.62 156 ILE A C 1
ATOM 1275 O O . ILE A 1 156 ? 24.812 -7.599 -48.313 1.00 81.62 156 ILE A O 1
ATOM 1279 N N . LEU A 1 157 ? 23.111 -6.879 -47.049 1.00 87.38 157 LEU A N 1
ATOM 1280 C CA . LEU A 1 157 ? 23.896 -5.882 -46.309 1.00 87.38 157 LEU A CA 1
ATOM 1281 C C . LEU A 1 157 ? 25.022 -6.513 -45.470 1.00 87.38 157 LEU A C 1
ATOM 1283 O O . LEU A 1 157 ? 26.132 -5.983 -45.432 1.00 87.38 157 LEU A O 1
ATOM 1287 N N . TRP A 1 158 ? 24.822 -7.712 -44.919 1.00 84.06 158 TRP A N 1
ATOM 1288 C CA . TRP A 1 158 ? 25.905 -8.474 -44.284 1.00 84.06 158 TRP A CA 1
ATOM 1289 C C . TRP A 1 158 ? 27.025 -8.883 -45.253 1.00 84.06 158 TRP A C 1
ATOM 1291 O O . TRP A 1 158 ? 28.180 -8.980 -44.837 1.00 84.06 158 TRP A O 1
ATOM 1301 N N . ARG A 1 159 ? 26.737 -9.067 -46.552 1.00 78.69 159 ARG A N 1
ATOM 1302 C CA . ARG A 1 159 ? 27.780 -9.322 -47.568 1.00 78.69 159 ARG A CA 1
ATOM 1303 C C . ARG A 1 159 ? 28.655 -8.094 -47.821 1.00 78.69 159 ARG A C 1
ATOM 1305 O O . ARG A 1 159 ? 29.845 -8.256 -48.081 1.00 78.69 159 ARG A O 1
ATOM 1312 N N . PHE A 1 160 ? 28.107 -6.881 -47.714 1.00 82.25 160 PHE A N 1
ATOM 1313 C CA . PHE A 1 160 ? 28.908 -5.649 -47.766 1.00 82.25 160 PHE A CA 1
ATOM 1314 C C . PHE A 1 160 ? 29.856 -5.553 -46.571 1.00 82.25 160 PHE A C 1
ATOM 1316 O O . PHE A 1 160 ? 31.037 -5.273 -46.757 1.00 82.25 160 PHE A O 1
ATOM 1323 N N . PHE A 1 161 ? 29.370 -5.864 -45.366 1.00 83.31 161 PHE A N 1
ATOM 1324 C CA . PHE A 1 161 ? 30.223 -5.937 -44.180 1.00 83.31 161 PHE A CA 1
ATOM 1325 C C . PHE A 1 161 ? 31.349 -6.970 -44.351 1.00 83.31 161 PHE A C 1
ATOM 1327 O O . PHE A 1 161 ? 32.515 -6.644 -44.142 1.00 83.31 161 PHE A O 1
ATOM 1334 N N . GLY A 1 162 ? 31.026 -8.185 -44.811 1.00 74.38 162 GLY A N 1
ATOM 1335 C CA . GLY A 1 162 ? 32.023 -9.233 -45.065 1.00 74.38 162 GLY A CA 1
ATOM 1336 C C . GLY A 1 162 ? 33.092 -8.830 -46.088 1.00 74.38 162 GLY A C 1
ATOM 1337 O O . GLY A 1 162 ? 34.272 -9.087 -45.863 1.00 74.38 162 GLY A O 1
ATOM 1338 N N . LEU A 1 163 ? 32.696 -8.138 -47.163 1.00 74.69 163 LEU A N 1
ATOM 1339 C CA . LEU A 1 163 ? 33.614 -7.618 -48.185 1.00 74.69 163 LEU A CA 1
ATOM 1340 C C . LEU A 1 163 ? 34.602 -6.581 -47.629 1.00 74.69 163 LEU A C 1
ATOM 1342 O O . LEU A 1 163 ? 35.747 -6.533 -48.069 1.00 74.69 163 LEU A O 1
ATOM 1346 N N . LEU A 1 164 ? 34.164 -5.750 -46.679 1.00 78.00 164 LEU A N 1
ATOM 1347 C CA . LEU A 1 164 ? 35.018 -4.747 -46.040 1.00 78.00 164 LEU A CA 1
ATOM 1348 C C . LEU A 1 164 ? 35.979 -5.368 -45.020 1.00 78.00 164 LEU A C 1
ATOM 1350 O O . LEU A 1 164 ? 37.118 -4.924 -44.920 1.00 78.00 164 LEU A O 1
ATOM 1354 N N . LEU A 1 165 ? 35.545 -6.403 -44.291 1.00 71.75 165 LEU A N 1
ATOM 1355 C CA . LEU A 1 165 ? 36.373 -7.086 -43.291 1.00 71.75 165 LEU A CA 1
ATOM 1356 C C . LEU A 1 165 ? 37.570 -7.817 -43.898 1.00 71.75 165 LEU A C 1
ATOM 1358 O O . LEU A 1 165 ? 38.665 -7.779 -43.341 1.00 71.75 165 LEU A O 1
ATOM 1362 N N . ASN A 1 166 ? 37.346 -8.523 -45.002 1.00 65.00 166 ASN A N 1
ATOM 1363 C CA . ASN A 1 166 ? 38.384 -9.258 -45.699 1.00 65.00 166 ASN A CA 1
ATOM 1364 C C . ASN A 1 166 ? 38.054 -9.251 -47.190 1.00 65.00 166 ASN A C 1
ATOM 1366 O O . ASN A 1 166 ? 37.109 -9.915 -47.629 1.00 65.00 166 ASN A O 1
ATOM 1370 N N . LYS A 1 167 ? 38.849 -8.500 -47.959 1.00 55.34 167 LYS A N 1
ATOM 1371 C CA . LYS A 1 167 ? 38.655 -8.355 -49.403 1.00 55.34 167 LYS A CA 1
ATOM 1372 C C . LYS A 1 167 ? 38.660 -9.722 -50.101 1.00 55.34 167 LYS A C 1
ATOM 1374 O O . LYS A 1 167 ? 37.871 -9.900 -51.021 1.00 55.34 167 LYS A O 1
ATOM 1379 N N . ASP A 1 168 ? 39.395 -10.707 -49.574 1.00 48.44 168 ASP A N 1
ATOM 1380 C CA . ASP A 1 168 ? 39.599 -12.036 -50.163 1.00 48.44 168 ASP A CA 1
ATOM 1381 C C . ASP A 1 168 ? 38.508 -13.082 -49.811 1.00 48.44 168 ASP A C 1
ATOM 1383 O O . ASP A 1 168 ? 38.404 -14.110 -50.484 1.00 48.44 168 ASP A O 1
ATOM 1387 N N . CYS A 1 169 ? 37.657 -12.855 -48.794 1.00 46.53 169 CYS A N 1
ATOM 1388 C CA . CYS A 1 169 ? 36.769 -13.892 -48.215 1.00 46.53 169 CYS A CA 1
ATOM 1389 C C . CYS A 1 169 ? 35.257 -13.723 -48.476 1.00 46.53 169 CYS A C 1
ATOM 1391 O O . CYS A 1 169 ? 34.430 -14.292 -47.764 1.00 46.53 169 CYS A O 1
ATOM 1393 N N . ALA A 1 170 ? 34.845 -13.002 -49.515 1.00 45.62 170 ALA A N 1
ATOM 1394 C CA . ALA A 1 170 ? 33.429 -12.698 -49.768 1.00 45.62 170 ALA A CA 1
ATOM 1395 C C . ALA A 1 170 ? 32.528 -13.886 -50.214 1.00 45.62 170 ALA A C 1
ATOM 1397 O O . ALA A 1 170 ? 31.378 -13.668 -50.605 1.00 45.62 170 ALA A O 1
ATOM 1398 N N . PHE A 1 171 ? 33.021 -15.130 -50.187 1.00 44.25 171 PHE A N 1
ATOM 1399 C CA . PHE A 1 171 ? 32.340 -16.314 -50.743 1.00 44.25 171 PHE A CA 1
ATOM 1400 C C . PHE A 1 171 ? 31.525 -17.131 -49.727 1.00 44.25 171 PHE A C 1
ATOM 1402 O O . PHE A 1 171 ? 30.694 -17.951 -50.118 1.00 44.25 171 PHE A O 1
ATOM 1409 N N . HIS A 1 172 ? 31.672 -16.864 -48.431 1.00 42.94 172 HIS A N 1
ATOM 1410 C CA . HIS A 1 172 ? 30.848 -17.468 -47.385 1.00 42.94 172 HIS A CA 1
ATOM 1411 C C . HIS A 1 172 ? 30.262 -16.325 -46.556 1.00 42.94 172 HIS A C 1
ATOM 1413 O O . HIS A 1 172 ? 30.989 -15.552 -45.952 1.00 42.94 172 HIS A O 1
ATOM 1419 N N . MET A 1 173 ? 28.954 -16.074 -46.596 1.00 42.03 173 MET A N 1
ATOM 1420 C CA . MET A 1 173 ? 28.098 -16.595 -45.531 1.00 42.03 173 MET A CA 1
ATOM 1421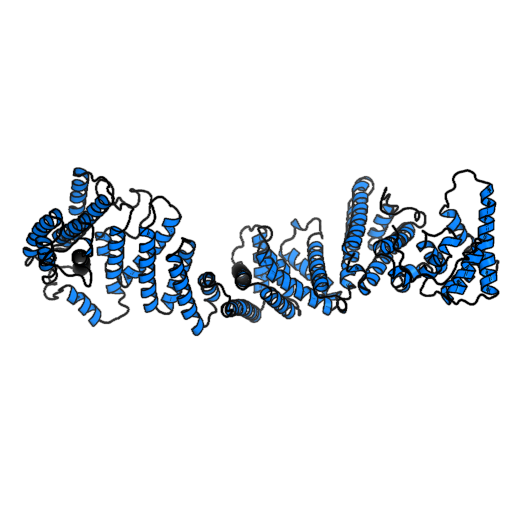 C C . MET A 1 173 ? 26.604 -16.447 -45.852 1.00 42.03 173 MET A C 1
ATOM 1423 O O . MET A 1 173 ? 26.127 -15.352 -46.164 1.00 42.03 173 MET A O 1
ATOM 1427 N N . PRO A 1 174 ? 25.834 -17.528 -45.659 1.00 39.31 174 PRO A N 1
ATOM 1428 C CA . PRO A 1 174 ? 24.458 -17.445 -45.202 1.00 39.31 174 PRO A CA 1
ATOM 1429 C C . PRO A 1 174 ? 24.262 -18.372 -43.986 1.00 39.31 174 PRO A C 1
ATOM 1431 O O . PRO A 1 174 ? 23.927 -19.538 -44.132 1.00 39.31 174 PRO A O 1
ATOM 1434 N N . PHE A 1 175 ? 24.489 -17.851 -42.781 1.00 40.97 175 PHE A N 1
ATOM 1435 C CA . PHE A 1 175 ? 23.987 -18.344 -41.483 1.00 40.97 175 PHE A CA 1
ATOM 1436 C C . PHE A 1 175 ? 24.148 -19.812 -41.032 1.00 40.97 175 PHE A C 1
ATOM 1438 O O . PHE A 1 175 ? 23.722 -20.123 -39.921 1.00 40.97 175 PHE A O 1
ATOM 1445 N N . VAL A 1 176 ? 24.806 -20.716 -41.757 1.00 35.72 176 VAL A N 1
ATOM 1446 C CA . VAL A 1 176 ? 25.098 -22.068 -41.250 1.00 35.72 176 VAL A CA 1
ATOM 1447 C C . VAL A 1 176 ? 26.476 -22.511 -41.743 1.00 35.72 176 VAL A C 1
ATOM 1449 O O . VAL A 1 176 ? 26.746 -22.446 -42.936 1.00 35.72 176 VAL A O 1
ATOM 1452 N N . ILE A 1 177 ? 27.286 -23.029 -40.811 1.00 32.53 177 ILE A N 1
ATOM 1453 C CA . ILE A 1 177 ? 28.657 -23.567 -40.943 1.00 32.53 177 ILE A CA 1
ATOM 1454 C C . ILE A 1 177 ? 29.763 -22.515 -40.733 1.00 32.53 177 ILE A C 1
ATOM 1456 O O . ILE A 1 177 ? 30.047 -21.708 -41.602 1.00 32.53 177 ILE A O 1
ATOM 1460 N N . GLY A 1 178 ? 30.405 -22.591 -39.559 1.00 36.69 178 GLY A N 1
ATOM 1461 C CA . GLY A 1 178 ? 31.762 -22.101 -39.297 1.00 36.69 178 GLY A CA 1
ATOM 1462 C C . GLY A 1 178 ? 32.000 -20.614 -39.541 1.00 36.69 178 GLY A C 1
ATOM 1463 O O . GLY A 1 178 ? 32.522 -20.233 -40.580 1.00 36.69 178 GLY A O 1
ATOM 1464 N N . PHE A 1 179 ? 31.708 -19.776 -38.545 1.00 41.44 179 PHE A N 1
ATOM 1465 C CA . PHE A 1 179 ? 32.344 -18.463 -38.466 1.00 41.44 179 PHE A CA 1
ATOM 1466 C C . PHE A 1 179 ? 33.817 -18.694 -38.080 1.00 41.44 179 PHE A C 1
ATOM 1468 O O . PHE A 1 179 ? 34.161 -18.614 -36.907 1.00 41.44 179 PHE A O 1
ATOM 1475 N N . ASP A 1 180 ? 34.666 -19.054 -39.045 1.00 45.06 180 ASP A N 1
ATOM 1476 C CA . ASP A 1 180 ? 36.099 -18.770 -38.944 1.00 45.06 180 ASP A CA 1
ATOM 1477 C C . ASP A 1 180 ? 36.166 -17.255 -39.129 1.00 45.06 180 ASP A C 1
ATOM 1479 O O . ASP A 1 180 ? 36.039 -16.753 -40.248 1.00 45.06 180 ASP A O 1
ATOM 1483 N N . SER A 1 181 ? 36.163 -16.497 -38.027 1.00 49.34 181 SER A N 1
ATOM 1484 C CA . SER A 1 181 ? 36.214 -15.042 -38.101 1.00 49.34 181 SER A CA 1
ATOM 1485 C C . SER A 1 181 ? 37.510 -14.677 -38.811 1.00 49.34 181 SER A C 1
ATOM 1487 O O . SER A 1 181 ? 38.556 -14.604 -38.180 1.00 49.34 181 SER A O 1
ATOM 1489 N N . GLY A 1 182 ? 37.457 -14.411 -40.118 1.00 50.16 182 GLY A N 1
ATOM 1490 C CA . GLY A 1 182 ? 38.600 -13.922 -40.895 1.00 50.16 182 GLY A CA 1
ATOM 1491 C C . GLY A 1 182 ? 39.175 -12.594 -40.376 1.00 50.16 182 GLY A C 1
ATOM 1492 O O . GLY A 1 182 ? 40.094 -12.048 -40.974 1.00 50.16 182 GLY A O 1
ATOM 1493 N N . ILE A 1 183 ? 38.628 -12.068 -39.274 1.00 59.41 183 ILE A N 1
ATOM 1494 C CA . ILE A 1 183 ? 39.209 -11.035 -38.431 1.00 59.41 183 ILE A CA 1
ATOM 1495 C C . ILE A 1 183 ? 40.377 -11.664 -37.674 1.00 59.41 183 ILE A C 1
ATOM 1497 O O . ILE A 1 183 ? 40.203 -12.339 -36.660 1.00 59.41 183 ILE A O 1
ATOM 1501 N N . GLU A 1 184 ? 41.589 -11.416 -38.160 1.00 65.62 184 GLU A N 1
ATOM 1502 C CA . GLU A 1 184 ? 42.792 -11.780 -37.427 1.00 65.62 184 GLU A CA 1
ATOM 1503 C C . GLU A 1 184 ? 42.771 -11.092 -36.053 1.00 65.62 184 GLU A C 1
ATOM 1505 O O . GLU A 1 184 ? 42.590 -9.877 -35.948 1.00 65.62 184 GLU A O 1
ATOM 1510 N N . LEU A 1 185 ? 43.024 -11.851 -34.985 1.00 69.38 185 LEU A N 1
ATOM 1511 C CA . LEU A 1 185 ? 43.172 -11.336 -33.617 1.00 69.38 185 LEU A CA 1
ATOM 1512 C C . LEU A 1 185 ? 44.127 -10.123 -33.548 1.00 69.38 185 LEU A C 1
ATOM 1514 O O . LEU A 1 185 ? 43.932 -9.185 -32.772 1.00 69.38 185 LEU A O 1
ATOM 1518 N N . LYS A 1 186 ? 45.147 -10.111 -34.415 1.00 72.38 186 LYS A N 1
ATOM 1519 C CA . LYS A 1 186 ? 46.088 -8.998 -34.598 1.00 72.38 186 LYS A CA 1
ATOM 1520 C C . LYS A 1 186 ? 45.413 -7.720 -35.092 1.00 72.38 186 LYS A C 1
ATOM 1522 O O . LYS A 1 186 ? 45.801 -6.643 -34.654 1.00 72.38 186 LYS A O 1
ATOM 1527 N N . SER A 1 187 ? 44.422 -7.811 -35.973 1.00 75.38 187 SER A N 1
ATOM 1528 C CA . SER A 1 187 ? 43.660 -6.662 -36.474 1.00 75.38 187 SER A CA 1
ATOM 1529 C C . SER A 1 187 ? 42.743 -6.084 -35.409 1.00 75.38 187 SER A C 1
ATOM 1531 O O . SER A 1 187 ? 42.671 -4.867 -35.268 1.00 75.38 187 SER A O 1
ATOM 1533 N N . LEU A 1 188 ? 42.099 -6.942 -34.615 1.00 77.12 188 LEU A N 1
ATOM 1534 C CA . LEU A 1 188 ? 41.237 -6.510 -33.515 1.00 77.12 188 LEU A CA 1
ATOM 1535 C C . LEU A 1 188 ? 42.049 -5.833 -32.402 1.00 77.12 188 LEU A C 1
ATOM 1537 O O . LEU A 1 188 ? 41.719 -4.732 -31.963 1.00 77.12 188 LEU A O 1
ATOM 1541 N N . THR A 1 189 ? 43.154 -6.451 -31.981 1.00 76.88 189 THR A N 1
ATOM 1542 C CA . THR A 1 189 ? 44.060 -5.856 -30.984 1.00 76.88 189 THR A CA 1
ATOM 1543 C C . THR A 1 189 ? 44.728 -4.586 -31.499 1.00 76.88 189 THR A C 1
ATOM 1545 O O . THR A 1 189 ? 44.817 -3.609 -30.760 1.00 76.88 189 THR A O 1
ATOM 1548 N N . SER A 1 190 ? 45.129 -4.548 -32.775 1.00 80.81 190 SER A N 1
ATOM 1549 C CA . SER A 1 190 ? 45.653 -3.326 -33.395 1.00 80.81 190 SER A CA 1
ATOM 1550 C C . SER A 1 190 ? 44.604 -2.218 -33.406 1.00 80.81 190 SER A C 1
ATOM 1552 O O . SER A 1 190 ? 44.927 -1.110 -32.990 1.00 80.81 190 SER A O 1
ATOM 1554 N N . ALA A 1 191 ? 43.354 -2.507 -33.795 1.00 82.25 191 ALA A N 1
ATOM 1555 C CA . ALA A 1 191 ? 42.257 -1.536 -33.781 1.00 82.25 191 ALA A CA 1
ATOM 1556 C C . ALA A 1 191 ? 42.039 -0.938 -32.383 1.00 82.25 191 ALA A C 1
ATOM 1558 O O . ALA A 1 191 ? 41.971 0.282 -32.239 1.00 82.25 191 ALA A O 1
ATOM 1559 N N . ALA A 1 192 ? 42.017 -1.781 -31.348 1.00 81.94 192 ALA A N 1
ATOM 1560 C CA . ALA A 1 192 ? 41.855 -1.342 -29.965 1.00 81.94 192 ALA A CA 1
ATOM 1561 C C . ALA A 1 192 ? 43.033 -0.496 -29.449 1.00 81.94 192 ALA A C 1
ATOM 1563 O O . ALA A 1 192 ? 42.849 0.412 -28.635 1.00 81.94 192 ALA A O 1
ATOM 1564 N N . LEU A 1 193 ? 44.251 -0.772 -29.924 1.00 80.31 193 LEU A N 1
ATOM 1565 C CA . LEU A 1 193 ? 45.463 -0.059 -29.518 1.00 80.31 193 LEU A CA 1
ATOM 1566 C C . LEU A 1 193 ? 45.717 1.235 -30.303 1.00 80.31 193 LEU A C 1
ATOM 1568 O O . LEU A 1 193 ? 46.564 2.015 -29.869 1.00 80.31 193 LEU A O 1
ATOM 1572 N N . LEU A 1 194 ? 44.996 1.518 -31.396 1.00 79.81 194 LEU A N 1
ATOM 1573 C CA . LEU A 1 194 ? 45.196 2.736 -32.205 1.00 79.81 194 LEU A CA 1
ATOM 1574 C C . LEU A 1 194 ? 45.075 4.032 -31.387 1.00 79.81 194 LEU A C 1
ATOM 1576 O O . LEU A 1 194 ? 45.789 4.996 -31.658 1.00 79.81 194 LEU A O 1
ATOM 1580 N N . ASN A 1 195 ? 44.221 4.044 -30.358 1.00 68.25 195 ASN A N 1
ATOM 1581 C CA . ASN A 1 195 ? 44.059 5.191 -29.456 1.00 68.25 195 ASN A CA 1
ATOM 1582 C C . ASN A 1 195 ? 45.256 5.395 -28.506 1.00 68.25 195 ASN A C 1
ATOM 1584 O O . ASN A 1 195 ? 45.451 6.495 -27.994 1.00 68.25 195 ASN A O 1
ATOM 1588 N N . LEU A 1 196 ? 46.054 4.352 -28.259 1.00 69.00 196 LEU A N 1
ATOM 1589 C CA . LEU A 1 196 ? 47.212 4.373 -27.355 1.00 69.00 196 LEU A CA 1
ATOM 1590 C C . LEU A 1 196 ? 48.541 4.487 -28.113 1.00 69.00 196 LEU A C 1
ATOM 1592 O O . LEU A 1 196 ? 49.487 5.104 -27.625 1.00 69.00 196 LEU A O 1
ATOM 1596 N N . LEU A 1 197 ? 48.612 3.895 -29.304 1.00 70.62 197 LEU A N 1
ATOM 1597 C CA . LEU A 1 197 ? 49.772 3.880 -30.187 1.00 70.62 197 LEU A CA 1
ATOM 1598 C C . LEU A 1 197 ? 49.332 4.344 -31.583 1.00 70.62 197 LEU A C 1
ATOM 1600 O O . LEU A 1 197 ? 49.052 3.513 -32.449 1.00 70.62 197 LEU A O 1
ATOM 1604 N N . PRO A 1 198 ? 49.249 5.666 -31.816 1.00 63.41 198 PRO A N 1
ATOM 1605 C CA . PRO A 1 198 ? 48.802 6.193 -33.095 1.00 63.41 198 PRO A CA 1
ATOM 1606 C C . PRO A 1 198 ? 49.799 5.832 -34.204 1.00 63.41 198 PRO A C 1
ATOM 1608 O O . PRO A 1 198 ? 50.955 6.257 -34.199 1.00 63.41 198 PRO A O 1
ATOM 1611 N N . GLY A 1 199 ? 49.331 5.049 -35.173 1.00 64.94 199 GLY A N 1
ATOM 1612 C CA . GLY A 1 199 ? 50.053 4.648 -36.377 1.00 64.94 199 GLY A CA 1
ATOM 1613 C C . GLY A 1 199 ? 49.068 4.287 -37.495 1.00 64.94 199 GLY A C 1
ATOM 1614 O O . GLY A 1 199 ? 47.882 4.101 -37.216 1.00 64.94 199 GLY A O 1
ATOM 1615 N N . PRO A 1 200 ? 49.506 4.224 -38.766 1.00 68.81 200 PRO A N 1
ATOM 1616 C CA . PRO A 1 200 ? 48.623 3.814 -39.851 1.00 68.81 200 PRO A CA 1
ATOM 1617 C C . PRO A 1 200 ? 48.140 2.371 -39.605 1.00 68.81 200 PRO A C 1
ATOM 1619 O O . PRO A 1 200 ? 48.975 1.499 -39.345 1.00 68.81 200 PRO A O 1
ATOM 1622 N N . PRO A 1 201 ? 46.821 2.104 -39.662 1.00 73.50 201 PRO A N 1
ATOM 1623 C CA . PRO A 1 201 ? 46.292 0.759 -39.469 1.00 73.50 201 PRO A CA 1
ATOM 1624 C C . PRO A 1 201 ? 46.826 -0.182 -40.554 1.00 73.50 201 PRO A C 1
ATOM 1626 O O . PRO A 1 201 ? 47.028 0.227 -41.699 1.00 73.50 201 PRO A O 1
ATOM 1629 N N . THR A 1 202 ? 47.036 -1.456 -40.211 1.00 73.88 202 THR A N 1
ATOM 1630 C CA . THR A 1 202 ? 47.275 -2.488 -41.232 1.00 73.88 202 THR A CA 1
ATOM 1631 C C . THR A 1 202 ? 46.052 -2.607 -42.140 1.00 73.88 202 THR A C 1
ATOM 1633 O O . THR A 1 202 ? 44.954 -2.233 -41.735 1.00 73.88 202 THR A O 1
ATOM 1636 N N . GLU A 1 203 ? 46.206 -3.148 -43.349 1.00 71.25 203 GLU A N 1
ATOM 1637 C CA . GLU A 1 203 ? 45.093 -3.296 -44.299 1.00 71.25 203 GLU A CA 1
ATOM 1638 C C . GLU A 1 203 ? 43.887 -4.029 -43.682 1.00 71.25 203 GLU A C 1
ATOM 1640 O O . GLU A 1 203 ? 42.767 -3.526 -43.741 1.00 71.25 203 GLU A O 1
ATOM 1645 N N . ASN A 1 204 ? 44.129 -5.125 -42.957 1.00 71.88 204 ASN A N 1
ATOM 1646 C CA . ASN A 1 204 ? 43.089 -5.867 -42.234 1.00 71.88 204 ASN A CA 1
ATOM 1647 C C . ASN A 1 204 ? 42.456 -5.047 -41.087 1.00 71.88 204 ASN A C 1
ATOM 1649 O O . ASN A 1 204 ? 41.256 -5.129 -40.837 1.00 71.88 204 ASN A O 1
ATOM 1653 N N . THR A 1 205 ? 43.246 -4.219 -40.389 1.00 78.88 205 THR A N 1
ATOM 1654 C CA . THR A 1 205 ? 42.729 -3.309 -39.344 1.00 78.88 205 THR A CA 1
ATOM 1655 C C . THR A 1 205 ? 41.868 -2.206 -39.960 1.00 78.88 205 THR A C 1
ATOM 1657 O O . THR A 1 205 ? 40.831 -1.842 -39.413 1.00 78.88 205 THR A O 1
ATOM 1660 N N . HIS A 1 206 ? 42.272 -1.686 -41.120 1.00 81.75 206 HIS A N 1
ATOM 1661 C CA . HIS A 1 206 ? 41.511 -0.693 -41.866 1.00 81.75 206 HIS A CA 1
ATOM 1662 C C . HIS A 1 206 ? 40.181 -1.267 -42.368 1.00 81.75 206 HIS A C 1
ATOM 1664 O O . HIS A 1 206 ? 39.152 -0.621 -42.190 1.00 81.75 206 HIS A O 1
ATOM 1670 N N . GLY A 1 207 ? 40.188 -2.494 -42.901 1.00 77.94 207 GLY A N 1
ATOM 1671 C CA . GLY A 1 207 ? 38.978 -3.211 -43.312 1.00 77.94 207 GLY A CA 1
ATOM 1672 C C . GLY A 1 207 ? 37.993 -3.441 -42.162 1.00 77.94 207 GLY A C 1
ATOM 1673 O O . GLY A 1 207 ? 36.801 -3.172 -42.304 1.00 77.94 207 GLY A O 1
ATOM 1674 N N . LEU A 1 208 ? 38.489 -3.825 -40.977 1.00 81.12 208 LEU A N 1
ATOM 1675 C CA . LEU A 1 208 ? 37.668 -3.935 -39.763 1.00 81.12 208 LEU A CA 1
ATOM 1676 C C . LEU A 1 208 ? 36.995 -2.606 -39.390 1.00 81.12 208 LEU A C 1
ATOM 1678 O O . LEU A 1 208 ? 35.788 -2.571 -39.144 1.00 81.12 208 LEU A O 1
ATOM 1682 N N . LEU A 1 209 ? 37.758 -1.510 -39.375 1.00 85.75 209 LEU A N 1
ATOM 1683 C CA . LEU A 1 209 ? 37.227 -0.180 -39.063 1.00 85.75 209 LEU A CA 1
ATOM 1684 C C . LEU A 1 209 ? 36.209 0.286 -40.112 1.00 85.75 209 LEU A C 1
ATOM 1686 O O . LEU A 1 209 ? 35.146 0.778 -39.746 1.00 85.75 209 LEU A O 1
ATOM 1690 N N . GLN A 1 210 ? 36.484 0.077 -41.402 1.00 85.06 210 GLN A N 1
ATOM 1691 C CA . GLN A 1 210 ? 35.533 0.373 -42.478 1.00 85.06 210 GLN A CA 1
ATOM 1692 C C . GLN A 1 210 ? 34.259 -0.474 -42.363 1.00 85.06 210 GLN A C 1
ATOM 1694 O O . GLN A 1 210 ? 33.165 0.044 -42.566 1.00 85.06 210 GLN A O 1
ATOM 1699 N N . GLY A 1 211 ? 34.374 -1.752 -41.998 1.00 85.25 211 GLY A N 1
ATOM 1700 C CA . GLY A 1 211 ? 33.224 -2.615 -41.736 1.00 85.25 211 GLY A CA 1
ATOM 1701 C C . GLY A 1 211 ? 32.357 -2.086 -40.591 1.00 85.25 211 GLY A C 1
ATOM 1702 O O . GLY A 1 211 ? 31.135 -2.024 -40.720 1.00 85.25 211 GLY A O 1
ATOM 1703 N N . ILE A 1 212 ? 32.971 -1.645 -39.490 1.00 88.31 212 ILE A N 1
ATOM 1704 C CA . ILE A 1 212 ? 32.249 -1.022 -38.370 1.00 88.31 212 ILE A CA 1
ATOM 1705 C C . ILE A 1 212 ? 31.551 0.266 -38.821 1.00 88.31 212 ILE A C 1
ATOM 1707 O O . ILE A 1 212 ? 30.364 0.431 -38.552 1.00 88.31 212 ILE A O 1
ATOM 1711 N N . GLU A 1 213 ? 32.234 1.144 -39.558 1.00 90.81 213 GLU A N 1
ATOM 1712 C CA . GLU A 1 213 ? 31.623 2.367 -40.098 1.00 90.81 213 GLU A CA 1
ATOM 1713 C C . GLU A 1 213 ? 30.472 2.066 -41.073 1.00 90.81 213 GLU A C 1
ATOM 1715 O O . GLU A 1 213 ? 29.474 2.787 -41.101 1.00 90.81 213 GLU A O 1
ATOM 1720 N N . PHE A 1 214 ? 30.543 0.957 -41.816 1.00 90.94 214 PHE A N 1
ATOM 1721 C CA . PHE A 1 214 ? 29.437 0.498 -42.653 1.00 90.94 214 PHE A CA 1
ATOM 1722 C C . PHE A 1 214 ? 28.238 0.062 -41.806 1.00 90.94 214 PHE A C 1
ATOM 1724 O O . PHE A 1 214 ? 27.113 0.454 -42.108 1.00 90.94 214 PHE A O 1
ATOM 1731 N N . LEU A 1 215 ? 28.459 -0.688 -40.719 1.00 91.06 215 LEU A N 1
ATOM 1732 C CA . LEU A 1 215 ? 27.386 -1.038 -39.781 1.00 91.06 215 LEU A CA 1
ATOM 1733 C C . LEU A 1 215 ? 26.760 0.213 -39.153 1.00 91.06 215 LEU A C 1
ATOM 1735 O O . LEU A 1 215 ? 25.537 0.278 -39.040 1.00 91.06 215 LEU A O 1
ATOM 1739 N N . LYS A 1 216 ? 27.565 1.226 -38.798 1.00 93.25 216 LYS A N 1
ATOM 1740 C CA . LYS A 1 216 ? 27.054 2.511 -38.291 1.00 93.25 216 LYS A CA 1
ATOM 1741 C C . LYS A 1 216 ? 26.181 3.217 -39.326 1.00 93.25 216 LYS A C 1
ATOM 1743 O O . LYS A 1 216 ? 25.077 3.645 -38.992 1.00 93.25 216 LYS A O 1
ATOM 1748 N N . ALA A 1 217 ? 26.645 3.310 -40.575 1.00 92.94 217 ALA A N 1
ATOM 1749 C CA . ALA A 1 217 ? 25.884 3.907 -41.672 1.00 92.94 217 ALA A CA 1
ATOM 1750 C C . ALA A 1 217 ? 24.576 3.145 -41.929 1.00 92.94 217 ALA A C 1
ATOM 1752 O O . ALA A 1 217 ? 23.513 3.757 -42.019 1.00 92.94 217 ALA A O 1
ATOM 1753 N N . TRP A 1 218 ? 24.636 1.813 -41.962 1.00 92.06 218 TRP A N 1
ATOM 1754 C CA . TRP A 1 218 ? 23.463 0.966 -42.135 1.00 92.06 218 TRP A CA 1
ATOM 1755 C C . TRP A 1 218 ? 22.431 1.194 -41.027 1.00 92.06 218 TRP A C 1
ATOM 1757 O O . TRP A 1 218 ? 21.282 1.535 -41.317 1.00 92.06 218 TRP A O 1
ATOM 1767 N N . ILE A 1 219 ? 22.845 1.057 -39.765 1.00 92.19 219 ILE A N 1
ATOM 1768 C CA . ILE A 1 219 ? 21.979 1.265 -38.600 1.00 92.19 219 ILE A CA 1
ATOM 1769 C C . ILE A 1 219 ? 21.338 2.647 -38.651 1.00 92.19 219 ILE A C 1
ATOM 1771 O O . ILE A 1 219 ? 20.128 2.760 -38.472 1.00 92.19 219 ILE A O 1
ATOM 1775 N N . ARG A 1 220 ? 22.134 3.682 -38.934 1.00 92.44 220 ARG A N 1
ATOM 1776 C CA . ARG A 1 220 ? 21.658 5.057 -39.049 1.00 92.44 220 ARG A CA 1
ATOM 1777 C C . ARG A 1 220 ? 20.555 5.192 -40.094 1.00 92.44 220 ARG A C 1
ATOM 1779 O O . ARG A 1 220 ? 19.454 5.605 -39.747 1.00 92.44 220 ARG A O 1
ATOM 1786 N N . TYR A 1 221 ? 20.830 4.848 -41.350 1.00 92.44 221 TYR A N 1
ATOM 1787 C CA . TYR A 1 221 ? 19.889 5.118 -42.439 1.00 92.44 221 TYR A CA 1
ATOM 1788 C C . TYR A 1 221 ? 18.631 4.246 -42.360 1.00 92.44 221 TYR A C 1
ATOM 1790 O O . TYR A 1 221 ? 17.533 4.722 -42.645 1.00 92.44 221 TYR A O 1
ATOM 1798 N N . ASP A 1 222 ? 18.745 2.989 -41.919 1.00 90.62 222 ASP A N 1
ATOM 1799 C CA . ASP A 1 222 ? 17.565 2.138 -41.729 1.00 90.62 222 ASP A CA 1
ATOM 1800 C C . ASP A 1 222 ? 16.753 2.518 -40.473 1.00 90.62 222 ASP A C 1
ATOM 1802 O O . ASP A 1 222 ? 15.536 2.303 -40.461 1.00 90.62 222 ASP A O 1
ATOM 1806 N N . ALA A 1 223 ? 17.373 3.109 -39.443 1.00 89.12 223 ALA A N 1
ATOM 1807 C CA . ALA A 1 223 ? 16.657 3.689 -38.301 1.00 89.12 223 ALA A CA 1
ATOM 1808 C C . ALA A 1 223 ? 15.950 5.007 -38.667 1.00 89.12 223 ALA A C 1
ATOM 1810 O O . ALA A 1 223 ? 14.774 5.159 -38.329 1.00 89.12 223 ALA A O 1
ATOM 1811 N N . GLU A 1 224 ? 16.613 5.908 -39.405 1.00 89.81 224 GLU A N 1
ATOM 1812 C CA . GLU A 1 224 ? 16.028 7.169 -39.902 1.00 89.81 224 GLU A CA 1
ATOM 1813 C C . GLU A 1 224 ? 14.785 6.894 -40.766 1.00 89.81 224 GLU A C 1
ATOM 1815 O O . GLU A 1 224 ? 13.767 7.572 -40.630 1.00 89.81 224 GLU A O 1
ATOM 1820 N N . ALA A 1 225 ? 14.839 5.845 -41.594 1.00 88.44 225 ALA A N 1
ATOM 1821 C CA . ALA A 1 225 ? 13.736 5.404 -42.449 1.00 88.44 225 ALA A CA 1
ATOM 1822 C C . ALA A 1 225 ? 12.732 4.452 -41.762 1.00 88.44 225 ALA A C 1
ATOM 1824 O O . ALA A 1 225 ? 11.875 3.876 -42.434 1.00 88.44 225 ALA A O 1
ATOM 1825 N N . ASN A 1 226 ? 12.851 4.219 -40.447 1.00 86.50 226 ASN A N 1
ATOM 1826 C CA . ASN A 1 226 ? 11.986 3.327 -39.657 1.00 86.50 226 ASN A CA 1
ATOM 1827 C C . ASN A 1 226 ? 11.888 1.865 -40.156 1.00 86.50 226 ASN A C 1
ATOM 1829 O O . ASN A 1 226 ? 11.006 1.103 -39.730 1.00 86.50 226 ASN A O 1
ATOM 1833 N N . ARG A 1 227 ? 12.830 1.426 -40.999 1.00 86.19 227 ARG A N 1
ATOM 1834 C CA . ARG A 1 227 ? 12.873 0.071 -41.580 1.00 86.19 227 ARG A CA 1
ATOM 1835 C C . ARG A 1 227 ? 13.226 -1.004 -40.554 1.00 86.19 227 ARG A C 1
ATOM 1837 O O . ARG A 1 227 ? 12.913 -2.174 -40.749 1.00 86.19 227 ARG A O 1
ATOM 1844 N N . LEU A 1 228 ? 13.817 -0.613 -39.425 1.00 82.06 228 LEU A N 1
ATOM 1845 C CA . LEU A 1 228 ? 14.185 -1.543 -38.354 1.00 82.06 228 LEU A CA 1
ATOM 1846 C C . LEU A 1 228 ? 13.034 -1.852 -37.387 1.00 82.06 228 LEU A C 1
ATOM 1848 O O . LEU A 1 228 ? 13.164 -2.765 -36.581 1.00 82.06 228 LEU A O 1
ATOM 1852 N N . THR A 1 229 ? 11.886 -1.168 -37.461 1.00 72.94 229 THR A N 1
ATOM 1853 C CA . THR A 1 229 ? 10.843 -1.273 -36.417 1.00 72.94 229 THR A CA 1
ATOM 1854 C C . THR A 1 229 ? 10.286 -2.683 -36.178 1.00 72.94 229 THR A C 1
ATOM 1856 O O . THR A 1 229 ? 9.880 -2.969 -35.055 1.00 72.94 229 THR A O 1
ATOM 1859 N N . SER A 1 230 ? 10.266 -3.569 -37.181 1.00 69.38 230 SER A N 1
ATOM 1860 C CA . SER A 1 230 ? 9.770 -4.953 -37.052 1.00 69.38 230 SER A CA 1
ATOM 1861 C C . SER A 1 230 ? 10.862 -6.023 -36.923 1.00 69.38 230 SER A C 1
ATOM 1863 O O . SER A 1 230 ? 10.552 -7.138 -36.519 1.00 69.38 230 SER A O 1
ATOM 1865 N N . HIS A 1 231 ? 12.126 -5.703 -37.226 1.00 75.06 231 HIS A N 1
ATOM 1866 C CA . HIS A 1 231 ? 13.233 -6.680 -37.270 1.00 75.06 231 HIS A CA 1
ATOM 1867 C C . HIS A 1 231 ? 14.465 -6.253 -36.466 1.00 75.06 231 HIS A C 1
ATOM 1869 O O . HIS A 1 231 ? 15.541 -6.838 -36.589 1.00 75.06 231 HIS A O 1
ATOM 1875 N N . ARG A 1 232 ? 14.327 -5.226 -35.625 1.00 77.75 232 ARG A N 1
ATOM 1876 C CA . ARG A 1 232 ? 15.410 -4.697 -34.795 1.00 77.75 232 ARG A CA 1
ATOM 1877 C C . ARG A 1 232 ? 16.036 -5.753 -33.888 1.00 77.75 232 ARG A C 1
ATOM 1879 O O . ARG A 1 232 ? 17.255 -5.807 -33.789 1.00 77.75 232 ARG A O 1
ATOM 1886 N N . LEU A 1 233 ? 15.216 -6.599 -33.260 1.00 77.75 233 LEU A N 1
ATOM 1887 C CA . LEU A 1 233 ? 15.692 -7.678 -32.388 1.00 77.75 233 LEU A CA 1
ATOM 1888 C C . LEU A 1 233 ? 16.533 -8.710 -33.149 1.00 77.75 233 LEU A C 1
ATOM 1890 O O . LEU A 1 233 ? 17.495 -9.233 -32.596 1.00 77.75 233 LEU A O 1
ATOM 1894 N N . GLU A 1 234 ? 16.203 -8.972 -34.416 1.00 82.19 234 GLU A N 1
ATOM 1895 C CA . GLU A 1 234 ? 16.963 -9.886 -35.273 1.00 82.19 234 GLU A CA 1
ATOM 1896 C C . GLU A 1 234 ? 18.350 -9.296 -35.560 1.00 82.19 234 GLU A C 1
ATOM 1898 O O . GLU A 1 234 ? 19.349 -9.928 -35.235 1.00 82.19 234 GLU A O 1
ATOM 1903 N N . LEU A 1 235 ? 18.424 -8.046 -36.040 1.00 83.69 235 LEU A N 1
ATOM 1904 C CA . LEU A 1 235 ? 19.699 -7.360 -36.302 1.00 83.69 235 LEU A CA 1
ATOM 1905 C C . LEU A 1 235 ? 20.569 -7.239 -35.037 1.00 83.69 235 LEU A C 1
ATOM 1907 O O . LEU A 1 235 ? 21.769 -7.514 -35.069 1.00 83.69 235 LEU A O 1
ATOM 1911 N N . LEU A 1 236 ? 19.966 -6.861 -33.906 1.00 82.75 236 LEU A N 1
ATOM 1912 C CA . LEU A 1 236 ? 20.653 -6.797 -32.614 1.00 82.75 236 LEU A CA 1
ATOM 1913 C C . LEU A 1 236 ? 21.175 -8.169 -32.177 1.00 82.75 236 LEU A C 1
ATOM 1915 O O . LEU A 1 236 ? 22.292 -8.258 -31.672 1.00 82.75 236 LEU A O 1
ATOM 1919 N N . GLY A 1 237 ? 20.395 -9.232 -32.391 1.00 82.75 237 GLY A N 1
ATOM 1920 C CA . GLY A 1 237 ? 20.799 -10.609 -32.116 1.00 82.75 237 GLY A CA 1
ATOM 1921 C C . GLY A 1 237 ? 21.984 -11.060 -32.971 1.00 82.75 237 GLY A C 1
ATOM 1922 O O . GLY A 1 237 ? 22.908 -11.687 -32.453 1.00 82.75 237 GLY A O 1
ATOM 1923 N N . GLU A 1 238 ? 21.998 -10.691 -34.252 1.00 83.88 238 GLU A N 1
ATOM 1924 C CA . GLU A 1 238 ? 23.089 -10.986 -35.190 1.00 83.88 238 GLU A CA 1
ATOM 1925 C C . GLU A 1 238 ? 24.389 -10.265 -34.780 1.00 83.88 238 GLU A C 1
ATOM 1927 O O . GLU A 1 238 ? 25.438 -10.903 -34.655 1.00 83.88 238 GLU A O 1
ATOM 1932 N N . ILE A 1 239 ? 24.315 -8.964 -34.463 1.00 85.12 239 ILE A N 1
ATOM 1933 C CA . ILE A 1 239 ? 25.460 -8.183 -33.955 1.00 85.12 239 ILE A CA 1
ATOM 1934 C C . ILE A 1 239 ? 25.942 -8.743 -32.609 1.00 85.12 239 ILE A C 1
ATOM 1936 O O . ILE A 1 239 ? 27.138 -8.950 -32.409 1.00 85.12 239 ILE A O 1
ATOM 1940 N N . GLN A 1 240 ? 25.021 -9.034 -31.686 1.00 85.69 240 GLN A N 1
ATOM 1941 C CA . GLN A 1 240 ? 25.329 -9.617 -30.378 1.00 85.69 240 GLN A CA 1
ATOM 1942 C C . GLN A 1 240 ? 26.068 -10.952 -30.512 1.00 85.69 240 GLN A C 1
ATOM 1944 O O . GLN A 1 240 ? 27.014 -11.201 -29.762 1.00 85.69 240 GLN A O 1
ATOM 1949 N N . PHE A 1 241 ? 25.630 -11.812 -31.432 1.00 83.00 241 PHE A N 1
ATOM 1950 C CA . PHE A 1 241 ? 26.264 -13.100 -31.692 1.00 83.00 241 PHE A CA 1
ATOM 1951 C C . PHE A 1 241 ? 27.690 -12.923 -32.222 1.00 83.00 241 PHE A C 1
ATOM 1953 O O . PHE A 1 241 ? 28.614 -13.543 -31.695 1.00 83.00 241 PHE A O 1
ATOM 1960 N N . LEU A 1 242 ? 27.876 -12.035 -33.204 1.00 79.69 242 LEU A N 1
ATOM 1961 C CA . LEU A 1 242 ? 29.188 -11.744 -33.781 1.00 79.69 242 LEU A CA 1
ATOM 1962 C C . LEU A 1 242 ? 30.163 -11.190 -32.733 1.00 79.69 242 LEU A C 1
ATOM 1964 O O . LEU A 1 242 ? 31.270 -11.699 -32.583 1.00 79.69 242 LEU A O 1
ATOM 1968 N N . TRP A 1 243 ? 29.736 -10.198 -31.953 1.00 86.50 243 TRP A N 1
ATOM 1969 C CA . TRP A 1 243 ? 30.571 -9.616 -30.901 1.00 86.50 243 TRP A CA 1
ATOM 1970 C C . TRP A 1 243 ? 30.909 -10.617 -29.799 1.00 86.50 243 TRP A C 1
ATOM 1972 O O . TRP A 1 243 ? 32.028 -10.619 -29.294 1.00 86.50 243 TRP A O 1
ATOM 1982 N N . LYS A 1 244 ? 29.970 -11.504 -29.443 1.00 84.06 244 LYS A N 1
ATOM 1983 C CA . LYS A 1 244 ? 30.241 -12.584 -28.489 1.00 84.06 244 LYS A CA 1
ATOM 1984 C C . LYS A 1 244 ? 31.338 -13.515 -29.009 1.00 84.06 244 LYS A C 1
ATOM 1986 O O . LYS A 1 244 ? 32.226 -13.869 -28.245 1.00 84.06 244 LYS A O 1
ATOM 1991 N N . LYS A 1 245 ? 31.294 -13.880 -30.293 1.00 79.62 245 LYS A N 1
ATOM 1992 C CA . LYS A 1 245 ? 32.323 -14.717 -30.921 1.00 79.62 245 LYS A CA 1
ATOM 1993 C C . LYS A 1 245 ? 33.694 -14.047 -30.915 1.00 79.62 245 LYS A C 1
ATOM 1995 O O . LYS A 1 245 ? 34.662 -14.680 -30.520 1.00 79.62 245 LYS A O 1
ATOM 2000 N N . LEU A 1 246 ? 33.761 -12.760 -31.250 1.00 79.94 246 LEU A N 1
ATOM 2001 C CA . LEU A 1 246 ? 35.010 -11.993 -31.175 1.00 79.94 246 LEU A CA 1
ATOM 2002 C C . LEU A 1 246 ? 35.573 -11.923 -29.746 1.00 79.94 246 LEU A C 1
ATOM 2004 O O . LEU A 1 246 ? 36.783 -12.027 -29.564 1.00 79.94 246 LEU A O 1
ATOM 2008 N N . GLY A 1 247 ? 34.707 -11.803 -28.736 1.00 80.94 247 GLY A N 1
ATOM 2009 C CA . GLY A 1 247 ? 35.110 -11.880 -27.329 1.00 80.94 247 GLY A CA 1
ATOM 2010 C C . GLY A 1 247 ? 35.644 -13.263 -26.930 1.00 80.94 247 GLY A C 1
ATOM 2011 O O . GLY A 1 247 ? 36.673 -13.349 -26.268 1.00 80.94 247 GLY A O 1
ATOM 2012 N N . GLU A 1 248 ? 34.994 -14.348 -27.373 1.00 81.31 248 GLU A N 1
ATOM 2013 C CA . GLU A 1 248 ? 35.462 -15.727 -27.139 1.00 81.31 248 GLU A CA 1
ATOM 2014 C C . GLU A 1 248 ? 36.862 -15.961 -27.739 1.00 81.31 248 GLU A C 1
ATOM 2016 O O . GLU A 1 248 ? 37.723 -16.537 -27.074 1.00 81.31 248 GLU A O 1
ATOM 2021 N N . GLU A 1 249 ? 37.122 -15.464 -28.954 1.00 77.88 249 GLU A N 1
ATOM 2022 C CA . GLU A 1 249 ? 38.445 -15.542 -29.597 1.00 77.88 249 GLU A CA 1
ATOM 2023 C C . GLU A 1 249 ? 39.521 -14.754 -28.832 1.00 77.88 249 GLU A C 1
ATOM 2025 O O . GLU A 1 249 ? 40.644 -15.234 -28.669 1.00 77.88 249 GLU A O 1
ATOM 2030 N N . LEU A 1 250 ? 39.179 -13.575 -28.295 1.00 77.00 250 LEU A N 1
ATOM 2031 C CA . LEU A 1 250 ? 40.080 -12.810 -27.427 1.00 77.00 250 LEU A CA 1
ATOM 2032 C C . LEU A 1 250 ? 40.437 -13.580 -26.151 1.00 77.00 250 LEU A C 1
ATOM 2034 O O . LEU A 1 250 ? 41.608 -13.624 -25.779 1.00 77.00 250 LEU A O 1
ATOM 2038 N N . THR A 1 251 ? 39.451 -14.199 -25.493 1.00 76.75 251 THR A N 1
ATOM 2039 C CA . THR A 1 251 ? 39.684 -15.001 -24.278 1.00 76.75 251 THR A CA 1
ATOM 2040 C C . THR A 1 251 ? 40.547 -16.230 -24.573 1.00 76.75 251 THR A C 1
ATOM 2042 O O . THR A 1 251 ? 41.448 -16.562 -23.808 1.00 76.75 251 THR A O 1
ATOM 2045 N N . ASN A 1 252 ? 40.335 -16.891 -25.712 1.00 76.31 252 ASN A N 1
ATOM 2046 C CA . ASN A 1 252 ? 41.132 -18.060 -26.097 1.00 76.31 252 ASN A CA 1
ATOM 2047 C C . ASN A 1 252 ? 42.598 -17.710 -26.412 1.00 76.31 252 ASN A C 1
ATOM 2049 O O . ASN A 1 252 ? 43.474 -18.566 -26.283 1.00 76.31 252 ASN A O 1
ATOM 2053 N N . ALA A 1 253 ? 42.880 -16.458 -26.782 1.00 69.12 253 ALA A N 1
ATOM 2054 C CA . ALA A 1 253 ? 44.220 -15.972 -27.091 1.00 69.12 253 ALA A CA 1
ATOM 2055 C C . ALA A 1 253 ? 45.041 -15.504 -25.872 1.00 69.12 253 ALA A C 1
ATOM 2057 O O . ALA A 1 253 ? 46.122 -14.930 -26.038 1.00 69.12 253 ALA A O 1
ATOM 2058 N N . GLU A 1 254 ? 44.571 -15.779 -24.648 1.00 62.47 254 GLU A N 1
ATOM 2059 C CA . GLU A 1 254 ? 45.261 -15.476 -23.382 1.00 62.47 254 GLU A CA 1
ATOM 2060 C C . GLU A 1 254 ? 46.706 -15.999 -23.299 1.00 62.47 254 GLU A C 1
ATOM 2062 O O . GLU A 1 254 ? 47.504 -15.481 -22.520 1.00 62.47 254 GLU A O 1
ATOM 2067 N N . GLN A 1 255 ? 47.071 -17.001 -24.105 1.00 63.12 255 GLN A N 1
ATOM 2068 C CA . GLN A 1 255 ? 48.428 -17.560 -24.132 1.00 63.12 255 GLN A CA 1
ATOM 2069 C C . GLN A 1 255 ? 49.429 -16.734 -24.965 1.00 63.12 255 GLN A C 1
ATOM 2071 O O . GLN A 1 255 ? 50.631 -16.829 -24.711 1.00 63.12 255 GLN A O 1
ATOM 2076 N N . ASP A 1 256 ? 48.959 -15.912 -25.912 1.00 65.94 256 ASP A N 1
ATOM 2077 C CA . ASP A 1 256 ? 49.797 -15.251 -26.929 1.00 65.94 256 ASP A CA 1
ATOM 2078 C C . ASP A 1 256 ? 49.903 -13.719 -26.766 1.00 65.94 256 ASP A C 1
ATOM 2080 O O . ASP A 1 256 ? 50.749 -13.080 -27.400 1.00 65.94 256 ASP A O 1
ATOM 2084 N N . LEU A 1 257 ? 49.062 -13.107 -25.925 1.00 73.44 257 LEU A N 1
ATOM 2085 C CA . LEU A 1 257 ? 48.969 -11.654 -25.736 1.00 73.44 257 LEU A CA 1
ATOM 2086 C C . LEU A 1 257 ? 49.093 -11.255 -24.262 1.00 73.44 257 LEU A C 1
ATOM 2088 O O . LEU A 1 257 ? 48.773 -12.028 -23.364 1.00 73.44 257 LEU A O 1
ATOM 2092 N N . SER A 1 258 ? 49.542 -10.021 -23.994 1.00 80.62 258 SER A N 1
ATOM 2093 C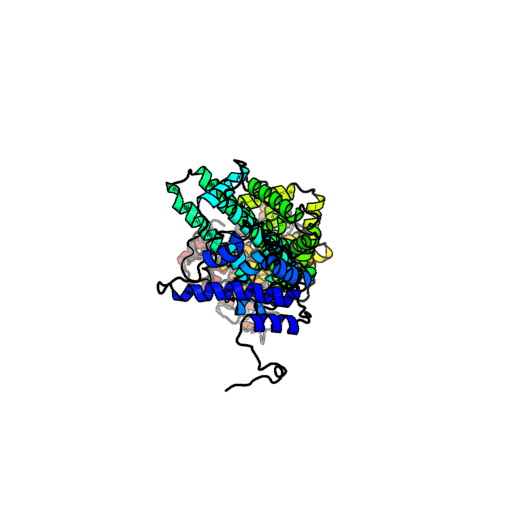 CA . SER A 1 258 ? 49.606 -9.527 -22.614 1.00 80.62 258 SER A CA 1
ATOM 2094 C C . SER A 1 258 ? 48.195 -9.282 -22.046 1.00 80.62 258 SER A C 1
ATOM 2096 O O . SER A 1 258 ? 47.306 -8.848 -22.791 1.00 80.62 258 SER A O 1
ATOM 2098 N N . PRO A 1 259 ? 47.979 -9.488 -20.732 1.00 80.81 259 PRO A N 1
ATOM 2099 C CA . PRO A 1 259 ? 46.683 -9.254 -20.091 1.00 80.81 259 PRO A CA 1
ATOM 2100 C C . PRO A 1 259 ? 46.140 -7.831 -20.291 1.00 80.81 259 PRO A C 1
ATOM 2102 O O . PRO A 1 259 ? 44.935 -7.634 -20.438 1.00 80.81 259 PRO A O 1
ATOM 2105 N N . GLU A 1 260 ? 47.017 -6.825 -20.335 1.00 80.88 260 GLU A N 1
ATOM 2106 C CA . GLU A 1 260 ? 46.635 -5.427 -20.555 1.00 80.88 260 GLU A CA 1
ATOM 2107 C C . GLU A 1 260 ? 46.091 -5.201 -21.969 1.00 80.88 260 GLU A C 1
ATOM 2109 O O . GLU A 1 260 ? 45.091 -4.505 -22.135 1.00 80.88 260 GLU A O 1
ATOM 2114 N N . VAL A 1 261 ? 46.714 -5.813 -22.983 1.00 80.88 261 VAL A N 1
ATOM 2115 C CA . VAL A 1 261 ? 46.262 -5.718 -24.381 1.00 80.88 261 VAL A CA 1
ATOM 2116 C C . VAL A 1 261 ? 44.907 -6.395 -24.555 1.00 80.88 261 VAL A C 1
ATOM 2118 O O . VAL A 1 261 ? 44.024 -5.825 -25.194 1.00 80.88 261 VAL A O 1
ATOM 2121 N N . LEU A 1 262 ? 44.718 -7.568 -23.947 1.00 80.75 262 LEU A N 1
ATOM 2122 C CA . LEU A 1 262 ? 43.438 -8.280 -23.962 1.00 80.75 262 LEU A CA 1
ATOM 2123 C C . LEU A 1 262 ? 42.338 -7.465 -23.284 1.00 80.75 262 LEU A C 1
ATOM 2125 O O . LEU A 1 262 ? 41.255 -7.313 -23.845 1.00 80.75 262 LEU A O 1
ATOM 2129 N N . LYS A 1 263 ? 42.636 -6.853 -22.131 1.00 83.50 263 LYS A N 1
ATOM 2130 C CA . LYS A 1 263 ? 41.691 -5.976 -21.431 1.00 83.50 263 LYS A CA 1
ATOM 2131 C C . LYS A 1 263 ? 41.307 -4.754 -22.267 1.00 83.50 263 LYS A C 1
ATOM 2133 O O . LYS A 1 263 ? 40.130 -4.404 -22.336 1.00 83.50 263 LYS A O 1
ATOM 2138 N N . THR A 1 264 ? 42.275 -4.107 -22.917 1.00 84.50 264 THR A N 1
ATOM 2139 C CA . THR A 1 264 ? 42.008 -2.966 -23.805 1.00 84.50 264 THR A CA 1
ATOM 2140 C C . THR A 1 264 ? 41.193 -3.378 -25.030 1.00 84.50 264 THR A C 1
ATOM 2142 O O . THR A 1 264 ? 40.258 -2.670 -25.398 1.00 84.50 264 THR A O 1
ATOM 2145 N N . ALA A 1 265 ? 41.499 -4.527 -25.634 1.00 84.12 265 ALA A N 1
ATOM 2146 C CA . ALA A 1 265 ? 40.766 -5.050 -26.782 1.00 84.12 265 ALA A CA 1
ATOM 2147 C C . ALA A 1 265 ? 39.324 -5.437 -26.441 1.00 84.12 265 ALA A C 1
ATOM 2149 O O . ALA A 1 265 ? 38.406 -5.073 -27.176 1.00 84.12 265 ALA A O 1
ATOM 2150 N N . GLN A 1 266 ? 39.115 -6.092 -25.297 1.00 85.06 266 GLN A N 1
ATOM 2151 C CA . GLN A 1 266 ? 37.783 -6.426 -24.800 1.00 85.06 266 GLN A CA 1
ATOM 2152 C C . GLN A 1 266 ? 36.962 -5.160 -24.525 1.00 85.06 266 GLN A C 1
ATOM 2154 O O . GLN A 1 266 ? 35.826 -5.051 -24.982 1.00 85.06 266 GLN A O 1
ATOM 2159 N N . ARG A 1 267 ? 37.561 -4.157 -23.867 1.00 84.56 267 ARG A N 1
ATOM 2160 C CA . ARG A 1 267 ? 36.904 -2.866 -23.622 1.00 84.56 267 ARG A CA 1
ATOM 2161 C C . ARG A 1 267 ? 36.488 -2.178 -24.921 1.00 84.56 267 ARG A C 1
ATOM 2163 O O . ARG A 1 267 ? 35.343 -1.757 -25.038 1.00 84.56 267 ARG A O 1
ATOM 2170 N N . TRP A 1 268 ? 37.390 -2.095 -25.899 1.00 87.81 268 TRP A N 1
ATOM 2171 C CA . TRP A 1 268 ? 37.092 -1.487 -27.198 1.00 87.81 268 TRP A CA 1
ATOM 2172 C C . TRP A 1 268 ? 35.952 -2.214 -27.930 1.00 87.81 268 TRP A C 1
ATOM 2174 O O . TRP A 1 268 ? 35.077 -1.576 -28.524 1.00 87.81 268 TRP A O 1
ATOM 2184 N N . LEU A 1 269 ? 35.928 -3.548 -27.854 1.00 86.25 269 LEU A N 1
ATOM 2185 C CA . LEU A 1 269 ? 34.873 -4.372 -28.438 1.00 86.25 269 LEU A CA 1
ATOM 2186 C C . LEU A 1 269 ? 33.511 -4.075 -27.785 1.00 86.25 269 LEU A C 1
ATOM 2188 O O . LEU A 1 269 ? 32.520 -3.870 -28.493 1.00 86.25 269 LEU A O 1
ATOM 2192 N N . ASP A 1 270 ? 33.472 -3.994 -26.453 1.00 84.75 270 ASP A N 1
ATOM 2193 C CA . ASP A 1 270 ? 32.264 -3.672 -25.688 1.00 84.75 270 ASP A CA 1
ATOM 2194 C C . ASP A 1 270 ? 31.775 -2.235 -25.930 1.00 84.75 270 ASP A C 1
ATOM 2196 O O . ASP A 1 270 ? 30.571 -2.017 -26.093 1.00 84.75 270 ASP A O 1
ATOM 2200 N N . GLU A 1 271 ? 32.684 -1.262 -26.012 1.00 86.31 271 GLU A N 1
ATOM 2201 C CA . GLU A 1 271 ? 32.378 0.138 -26.340 1.00 86.31 271 GLU A CA 1
ATOM 2202 C C . GLU A 1 271 ? 31.783 0.265 -27.747 1.00 86.31 271 GLU A C 1
ATOM 2204 O O . GLU A 1 271 ? 30.704 0.837 -27.911 1.00 86.31 271 GLU A O 1
ATOM 2209 N N . THR A 1 272 ? 32.417 -0.352 -28.749 1.00 88.25 272 THR A N 1
ATOM 2210 C CA . THR A 1 272 ? 31.941 -0.324 -30.144 1.00 88.25 272 THR A CA 1
ATOM 2211 C C . THR A 1 272 ? 30.557 -0.962 -30.275 1.00 88.25 272 THR A C 1
ATOM 2213 O O . THR A 1 272 ? 29.686 -0.464 -30.989 1.00 88.25 272 THR A O 1
ATOM 2216 N N . LYS A 1 273 ? 30.309 -2.058 -29.551 1.00 88.81 273 LYS A N 1
ATOM 2217 C CA . LYS A 1 273 ? 28.994 -2.706 -29.527 1.00 88.81 273 LYS A CA 1
ATOM 2218 C C . LYS A 1 273 ? 27.909 -1.788 -28.979 1.00 88.81 273 LYS A C 1
ATOM 2220 O O . LYS A 1 273 ? 26.816 -1.706 -29.538 1.00 88.81 273 LYS A O 1
ATOM 2225 N N . ARG A 1 274 ? 28.203 -1.129 -27.856 1.00 86.56 274 ARG A N 1
ATOM 2226 C CA . ARG A 1 274 ? 27.282 -0.192 -27.208 1.00 86.56 274 ARG A CA 1
ATOM 2227 C C . ARG A 1 274 ? 27.013 0.999 -28.115 1.00 86.56 274 ARG A C 1
ATOM 2229 O O . ARG A 1 274 ? 25.861 1.398 -28.220 1.00 86.56 274 ARG A O 1
ATOM 2236 N N . GLU A 1 275 ? 28.033 1.509 -28.803 1.00 89.81 275 GLU A N 1
ATOM 2237 C CA . GLU A 1 275 ? 27.876 2.564 -29.806 1.00 89.81 275 GLU A CA 1
ATOM 2238 C C . GLU A 1 275 ? 26.891 2.128 -30.902 1.00 89.81 275 GLU A C 1
ATOM 2240 O O . GLU A 1 275 ? 25.889 2.805 -31.120 1.00 89.81 275 GLU A O 1
ATOM 2245 N N . LEU A 1 276 ? 27.093 0.954 -31.515 1.00 89.94 276 LEU A N 1
ATOM 2246 C CA . LEU A 1 276 ? 26.179 0.406 -32.530 1.00 89.94 276 LEU A CA 1
ATOM 2247 C C . LEU A 1 276 ? 24.738 0.286 -32.019 1.00 89.94 276 LEU A C 1
ATOM 2249 O O . LEU A 1 276 ? 23.791 0.637 -32.724 1.00 89.94 276 LEU A O 1
ATOM 2253 N N . PHE A 1 277 ? 24.558 -0.180 -30.783 1.00 88.88 277 PHE A N 1
ATOM 2254 C CA . PHE A 1 277 ? 23.231 -0.317 -30.184 1.00 88.88 277 PHE A CA 1
ATOM 2255 C C . PHE A 1 277 ? 22.601 1.048 -29.893 1.00 88.88 277 PHE A C 1
ATOM 2257 O O . PHE A 1 277 ? 21.403 1.222 -30.111 1.00 88.88 277 PHE A O 1
ATOM 2264 N N . PHE A 1 278 ? 23.395 2.023 -29.446 1.00 90.19 278 PHE A N 1
ATOM 2265 C CA . PHE A 1 278 ? 22.922 3.372 -29.157 1.00 90.19 278 PHE A CA 1
ATOM 2266 C C . PHE A 1 278 ? 22.470 4.115 -30.423 1.00 90.19 278 PHE A C 1
ATOM 2268 O O . PHE A 1 278 ? 21.435 4.784 -30.403 1.00 90.19 278 PHE A O 1
ATOM 2275 N N . LEU A 1 279 ? 23.181 3.932 -31.544 1.00 90.75 279 LEU A N 1
ATOM 2276 C CA . LEU A 1 279 ? 22.850 4.549 -32.836 1.00 90.75 279 LEU A CA 1
ATOM 2277 C C . LEU A 1 279 ? 21.425 4.218 -33.303 1.00 90.75 279 LEU A C 1
ATOM 2279 O O . LEU A 1 279 ? 20.763 5.075 -33.888 1.00 90.75 279 LEU A O 1
ATOM 2283 N N . LEU A 1 280 ? 20.919 3.017 -32.996 1.00 87.12 280 LEU A N 1
ATOM 2284 C CA . LEU A 1 280 ? 19.530 2.646 -33.294 1.00 87.12 280 LEU A CA 1
ATOM 2285 C C . LEU A 1 280 ? 18.547 3.620 -32.650 1.00 87.12 280 LEU A C 1
ATOM 2287 O O . LEU A 1 280 ? 17.612 4.082 -33.301 1.00 87.12 280 LEU A O 1
ATOM 2291 N N . TYR A 1 281 ? 18.756 3.945 -31.375 1.00 89.12 281 TYR A N 1
ATOM 2292 C CA . TYR A 1 281 ? 17.869 4.844 -30.646 1.00 89.12 281 TYR A CA 1
ATOM 2293 C C . TYR A 1 281 ? 18.040 6.288 -31.094 1.00 89.12 281 TYR A C 1
ATOM 2295 O O . TYR A 1 281 ? 17.036 6.976 -31.272 1.00 89.12 281 TYR A O 1
ATOM 2303 N N . LEU A 1 282 ? 19.289 6.705 -31.317 1.00 91.12 282 LEU A N 1
ATOM 2304 C CA . LEU A 1 282 ? 19.647 8.055 -31.743 1.00 91.12 282 LEU A CA 1
ATOM 2305 C C . LEU A 1 282 ? 18.954 8.447 -33.051 1.00 91.12 282 LEU A C 1
ATOM 2307 O O . LEU A 1 282 ? 18.406 9.542 -33.157 1.00 91.12 282 LEU A O 1
ATOM 2311 N N . TYR A 1 283 ? 18.942 7.537 -34.024 1.00 90.38 283 TYR A N 1
ATOM 2312 C CA . TYR A 1 283 ? 18.455 7.811 -35.374 1.00 90.38 283 TYR A CA 1
ATOM 2313 C C . TYR A 1 283 ? 17.010 7.377 -35.632 1.00 90.38 283 TYR A C 1
ATOM 2315 O O . TYR A 1 283 ? 16.477 7.652 -36.703 1.00 90.38 283 TYR A O 1
ATOM 2323 N N . THR A 1 284 ? 16.338 6.743 -34.665 1.00 89.12 284 THR A N 1
ATOM 2324 C CA . THR A 1 284 ? 14.918 6.391 -34.816 1.00 89.12 284 THR A CA 1
ATOM 2325 C C . THR A 1 284 ? 14.063 7.655 -34.951 1.00 89.12 284 THR A C 1
ATOM 2327 O O . THR A 1 284 ? 14.010 8.483 -34.034 1.00 89.12 284 THR A O 1
ATOM 2330 N N . ASN A 1 285 ? 13.323 7.769 -36.056 1.00 86.56 285 ASN A N 1
ATOM 2331 C CA . ASN A 1 285 ? 12.390 8.869 -36.283 1.00 86.56 285 ASN A CA 1
ATOM 2332 C C . ASN A 1 285 ? 11.054 8.623 -35.560 1.00 86.56 285 ASN A C 1
ATOM 2334 O O . ASN A 1 285 ? 10.138 7.983 -36.083 1.00 86.56 285 ASN A O 1
ATOM 2338 N N . LEU A 1 286 ? 10.928 9.188 -34.355 1.00 87.31 286 LEU A N 1
ATOM 2339 C CA . LEU A 1 286 ? 9.741 9.041 -33.507 1.00 87.31 286 LEU A CA 1
ATOM 2340 C C . LEU A 1 286 ? 8.452 9.621 -34.109 1.00 87.31 286 LEU A C 1
ATOM 2342 O O . LEU A 1 286 ? 7.372 9.204 -33.693 1.00 87.31 286 LEU A O 1
ATOM 2346 N N . ALA A 1 287 ? 8.531 10.565 -35.054 1.00 84.50 287 ALA A N 1
ATOM 2347 C CA . ALA A 1 287 ? 7.352 11.240 -35.607 1.00 84.50 287 ALA A CA 1
ATOM 2348 C C . ALA A 1 287 ? 6.469 10.321 -36.469 1.00 84.50 287 ALA A C 1
ATOM 2350 O O . ALA A 1 287 ? 5.273 10.570 -36.611 1.00 84.50 287 ALA A O 1
ATOM 2351 N N . GLU A 1 288 ? 7.043 9.254 -37.021 1.00 82.12 288 GLU A N 1
ATOM 2352 C CA . GLU A 1 288 ? 6.347 8.297 -37.890 1.00 82.12 288 GLU A CA 1
ATOM 2353 C C . GLU A 1 288 ? 5.955 7.004 -37.156 1.00 82.12 288 GLU A C 1
ATOM 2355 O O . GLU A 1 288 ? 5.305 6.124 -37.726 1.00 82.12 288 GLU A O 1
ATOM 2360 N N . LEU A 1 289 ? 6.326 6.870 -35.878 1.00 84.75 289 LEU A N 1
ATOM 2361 C CA . LEU A 1 289 ? 5.961 5.716 -35.066 1.00 84.75 289 LEU A CA 1
ATOM 2362 C C . LEU A 1 289 ? 4.543 5.852 -34.502 1.00 84.75 289 LEU A C 1
ATOM 2364 O O . LEU A 1 289 ? 4.130 6.893 -33.997 1.00 84.75 289 LEU A O 1
ATOM 2368 N N . SER A 1 290 ? 3.803 4.743 -34.509 1.00 83.75 290 SER A N 1
ATOM 2369 C CA . SER A 1 290 ? 2.573 4.599 -33.723 1.00 83.75 290 SER A CA 1
ATOM 2370 C C . SER A 1 290 ? 2.871 4.626 -32.218 1.00 83.75 290 SER A C 1
ATOM 2372 O O . SER A 1 290 ? 3.929 4.146 -31.810 1.00 83.75 290 SER A O 1
ATOM 2374 N N . GLY A 1 291 ? 1.898 5.016 -31.386 1.00 81.44 291 GLY A N 1
ATOM 2375 C CA . GLY A 1 291 ? 2.073 5.118 -29.929 1.00 81.44 291 GLY A CA 1
ATOM 2376 C C . GLY A 1 291 ? 2.633 3.864 -29.232 1.00 81.44 291 GLY A C 1
ATOM 2377 O O . GLY A 1 291 ? 3.491 3.996 -28.363 1.00 81.44 291 GLY A O 1
ATOM 2378 N N . GLU A 1 292 ? 2.231 2.653 -29.637 1.00 84.56 292 GLU A N 1
ATOM 2379 C CA . GLU A 1 292 ? 2.773 1.401 -29.070 1.00 84.56 292 GLU A CA 1
ATOM 2380 C C . GLU A 1 292 ? 4.253 1.185 -29.415 1.00 84.56 292 GLU A C 1
ATOM 2382 O O . GLU A 1 292 ? 5.046 0.812 -28.553 1.00 84.56 292 GLU A O 1
ATOM 2387 N N . LYS A 1 293 ? 4.653 1.479 -30.658 1.00 85.50 293 LYS A N 1
ATOM 2388 C CA . LYS A 1 293 ? 6.056 1.403 -31.094 1.00 85.50 293 LYS A CA 1
ATOM 2389 C C . LYS A 1 293 ? 6.922 2.460 -30.406 1.00 85.50 293 LYS A C 1
ATOM 2391 O O . LYS A 1 293 ? 8.051 2.163 -30.031 1.00 85.50 293 LYS A O 1
ATOM 2396 N N . THR A 1 294 ? 6.391 3.664 -30.191 1.00 89.00 294 THR A N 1
ATOM 2397 C CA . THR A 1 294 ? 7.068 4.720 -29.421 1.00 89.00 294 THR A CA 1
ATOM 2398 C C . THR A 1 294 ? 7.313 4.283 -27.977 1.00 89.00 294 THR A C 1
ATOM 2400 O O . THR A 1 294 ? 8.401 4.488 -27.441 1.00 89.00 294 THR A O 1
ATOM 2403 N N . LYS A 1 295 ? 6.317 3.639 -27.357 1.00 88.06 295 LYS A N 1
ATOM 2404 C CA . LYS A 1 295 ? 6.449 3.061 -26.018 1.00 88.06 295 LYS A CA 1
ATOM 2405 C C . LYS A 1 295 ? 7.519 1.966 -25.981 1.00 88.06 295 LYS A C 1
ATOM 2407 O O . LYS A 1 295 ? 8.367 1.973 -25.096 1.00 88.06 295 LYS A O 1
ATOM 2412 N N . PHE A 1 296 ? 7.492 1.049 -26.948 1.00 86.31 296 PHE A N 1
ATOM 2413 C CA . PHE A 1 296 ? 8.477 -0.029 -27.058 1.00 86.31 296 PHE A CA 1
ATOM 2414 C C . PHE A 1 296 ? 9.907 0.516 -27.195 1.00 86.31 296 PHE A C 1
ATOM 2416 O O . PHE A 1 296 ? 10.788 0.101 -26.449 1.00 86.31 296 PHE A O 1
ATOM 2423 N N . TRP A 1 297 ? 10.111 1.516 -28.061 1.00 90.44 297 TRP A N 1
ATOM 2424 C CA . TRP A 1 297 ? 11.394 2.210 -28.208 1.00 90.44 297 TRP A CA 1
ATOM 2425 C C . TRP A 1 297 ? 11.898 2.795 -26.882 1.00 90.44 297 TRP A C 1
ATOM 2427 O O . TRP A 1 297 ? 13.058 2.591 -26.530 1.00 90.44 297 TRP A O 1
ATOM 2437 N N . ALA A 1 298 ? 11.030 3.481 -26.129 1.00 91.06 298 ALA A N 1
ATOM 2438 C CA . ALA A 1 298 ? 11.417 4.108 -24.868 1.00 91.06 298 ALA A CA 1
ATOM 2439 C C . ALA A 1 298 ? 11.797 3.071 -23.802 1.00 91.06 298 ALA A C 1
ATOM 2441 O O . ALA A 1 298 ? 12.781 3.266 -23.095 1.00 91.06 298 ALA A O 1
ATOM 2442 N N . ASN A 1 299 ? 11.058 1.961 -23.719 1.00 85.69 299 ASN A N 1
ATOM 2443 C CA . ASN A 1 299 ? 11.346 0.878 -22.777 1.00 85.69 299 ASN A CA 1
ATOM 2444 C C . ASN A 1 299 ? 12.671 0.169 -23.105 1.00 85.69 299 ASN A C 1
ATOM 2446 O O . ASN A 1 299 ? 13.443 -0.141 -22.201 1.00 85.69 299 ASN A O 1
ATOM 2450 N N . GLU A 1 300 ? 12.967 -0.059 -24.387 1.00 85.94 300 GLU A N 1
ATOM 2451 C CA . GLU A 1 300 ? 14.245 -0.649 -24.801 1.00 85.94 300 GLU A CA 1
ATOM 2452 C C . GLU A 1 300 ? 15.427 0.298 -24.567 1.00 85.94 300 GLU A C 1
ATOM 2454 O O . GLU A 1 300 ? 16.476 -0.150 -24.102 1.00 85.94 300 GLU A O 1
ATOM 2459 N N . LEU A 1 301 ? 15.266 1.600 -24.844 1.00 90.00 301 LEU A N 1
ATOM 2460 C CA . LEU A 1 301 ? 16.289 2.602 -24.524 1.00 90.00 301 LEU A CA 1
ATOM 2461 C C . LEU A 1 301 ? 16.571 2.614 -23.021 1.00 90.00 301 LEU A C 1
ATOM 2463 O O . LEU A 1 301 ? 17.722 2.725 -22.604 1.00 90.00 301 LEU A O 1
ATOM 2467 N N . ASP A 1 302 ? 15.526 2.448 -22.214 1.00 87.56 302 ASP A N 1
ATOM 2468 C CA . ASP A 1 302 ? 15.649 2.404 -20.768 1.00 87.56 302 ASP A CA 1
ATOM 2469 C C . ASP A 1 302 ? 16.423 1.186 -20.266 1.00 87.56 302 ASP A C 1
ATOM 2471 O O . ASP A 1 302 ? 17.354 1.314 -19.468 1.00 87.56 302 ASP A O 1
ATOM 2475 N N . GLN A 1 303 ? 16.089 0.009 -20.797 1.00 83.38 303 GLN A N 1
ATOM 2476 C CA . GLN A 1 303 ? 16.826 -1.218 -20.518 1.00 83.38 303 GLN A CA 1
ATOM 2477 C C . GLN A 1 303 ? 18.285 -1.100 -20.978 1.00 83.38 303 GLN A C 1
ATOM 2479 O O . GLN A 1 303 ? 19.197 -1.511 -20.262 1.00 83.38 303 GLN A O 1
ATOM 2484 N N . PHE A 1 304 ? 18.524 -0.513 -22.152 1.00 86.31 304 PHE A N 1
ATOM 2485 C CA . PHE A 1 304 ? 19.872 -0.305 -22.666 1.00 86.31 304 PHE A CA 1
ATOM 2486 C C . PHE A 1 304 ? 20.686 0.642 -21.779 1.00 86.31 304 PHE A C 1
ATOM 2488 O O . PHE A 1 304 ? 21.831 0.328 -21.463 1.00 86.31 304 PHE A O 1
ATOM 2495 N N . TYR A 1 305 ? 20.099 1.757 -21.334 1.00 87.62 305 TYR A N 1
ATOM 2496 C CA . TYR A 1 305 ? 20.718 2.662 -20.362 1.00 87.62 305 TYR A CA 1
ATOM 2497 C C . TYR A 1 305 ? 21.115 1.913 -19.084 1.00 87.62 305 TYR A C 1
ATOM 2499 O O . TYR A 1 305 ? 22.250 2.032 -18.625 1.00 87.62 305 TYR A O 1
ATOM 2507 N N . TRP A 1 306 ? 20.214 1.083 -18.555 1.00 80.00 306 TRP A N 1
ATOM 2508 C CA . TRP A 1 306 ? 20.479 0.282 -17.363 1.00 80.00 306 TRP A CA 1
ATOM 2509 C C . TRP A 1 306 ? 21.661 -0.679 -17.555 1.00 80.00 306 TRP A C 1
ATOM 2511 O O . TRP A 1 306 ? 22.622 -0.667 -16.784 1.00 80.00 306 TRP A O 1
ATOM 2521 N N . GLU A 1 307 ? 21.643 -1.464 -18.634 1.00 80.88 307 GLU A N 1
ATOM 2522 C CA . GLU A 1 307 ? 22.744 -2.373 -18.961 1.00 80.88 307 GLU A CA 1
ATOM 2523 C C . GLU A 1 307 ? 24.067 -1.631 -19.198 1.00 80.88 307 GLU A C 1
ATOM 2525 O O . GLU A 1 307 ? 25.137 -2.142 -18.850 1.00 80.88 307 GLU A O 1
ATOM 2530 N N . TYR A 1 308 ? 24.001 -0.423 -19.764 1.00 82.19 308 TYR A N 1
ATOM 2531 C CA . TYR A 1 308 ? 25.166 0.419 -20.001 1.00 82.19 308 TYR A CA 1
ATOM 2532 C C . TYR A 1 308 ? 25.808 0.885 -18.692 1.00 82.19 308 TYR A C 1
ATOM 2534 O O . TYR A 1 308 ? 27.039 0.941 -18.605 1.00 82.19 308 TYR A O 1
ATOM 2542 N N . CYS A 1 309 ? 25.003 1.199 -17.678 1.00 78.94 309 CYS A N 1
ATOM 2543 C CA . CYS A 1 309 ? 25.484 1.636 -16.373 1.00 78.94 309 CYS A CA 1
ATOM 2544 C C . CYS A 1 309 ? 26.086 0.488 -15.547 1.00 78.94 309 CYS A C 1
ATOM 2546 O O . CYS A 1 309 ? 27.159 0.675 -14.975 1.00 78.94 309 CYS A O 1
ATOM 2548 N N . GLU A 1 310 ? 25.462 -0.694 -15.546 1.00 70.50 310 GLU A N 1
ATOM 2549 C CA . GLU A 1 310 ? 25.869 -1.819 -14.686 1.00 70.50 310 GLU A CA 1
ATOM 2550 C C . GLU A 1 310 ? 27.054 -2.637 -15.232 1.00 70.50 310 GLU A C 1
ATOM 2552 O O . GLU A 1 310 ? 27.906 -3.082 -14.474 1.00 70.50 310 GLU A O 1
ATOM 2557 N N . LYS A 1 311 ? 27.175 -2.837 -16.552 1.00 65.19 311 LYS A N 1
ATOM 2558 C CA . LYS A 1 311 ? 28.173 -3.776 -17.126 1.00 65.19 311 LYS A CA 1
ATOM 2559 C C . LYS A 1 311 ? 29.545 -3.156 -17.410 1.00 65.19 311 LYS A C 1
ATOM 2561 O O . LYS A 1 311 ? 30.258 -3.617 -18.295 1.00 65.19 311 LYS A O 1
ATOM 2566 N N . ASN A 1 312 ? 29.863 -2.018 -16.807 1.00 53.72 312 ASN A N 1
ATOM 2567 C CA . ASN A 1 312 ? 30.844 -1.083 -17.365 1.00 53.72 312 ASN A CA 1
ATOM 2568 C C . ASN A 1 312 ? 32.207 -1.087 -16.637 1.00 53.72 312 ASN A C 1
ATOM 2570 O O . ASN A 1 312 ? 33.069 -0.286 -16.976 1.00 53.72 312 ASN A O 1
ATOM 2574 N N . ASP A 1 313 ? 32.420 -1.990 -15.670 1.00 53.34 313 ASP A N 1
ATOM 2575 C CA . ASP A 1 313 ? 33.739 -2.283 -15.083 1.00 53.34 313 ASP A CA 1
ATOM 2576 C C . ASP A 1 313 ? 33.760 -3.626 -14.339 1.00 53.34 313 ASP A C 1
ATOM 2578 O O . ASP A 1 313 ? 32.819 -3.932 -13.605 1.00 53.34 313 ASP A O 1
ATOM 2582 N N . ASP A 1 314 ? 34.900 -4.331 -14.406 1.00 51.53 314 ASP A N 1
ATOM 2583 C CA . ASP A 1 314 ? 35.247 -5.531 -13.606 1.00 51.53 314 ASP A CA 1
ATOM 2584 C C . ASP A 1 314 ? 35.191 -5.299 -12.075 1.00 51.53 314 ASP A C 1
ATOM 2586 O O . ASP A 1 314 ? 35.389 -6.223 -11.293 1.00 51.53 314 ASP A O 1
ATOM 2590 N N . ASN A 1 315 ? 34.959 -4.055 -11.640 1.00 52.94 315 ASN A N 1
ATOM 2591 C CA . ASN A 1 315 ? 35.008 -3.591 -10.253 1.00 52.94 315 ASN A CA 1
ATOM 2592 C C . ASN A 1 315 ? 33.707 -2.901 -9.799 1.00 52.94 315 ASN A C 1
ATOM 2594 O O . ASN A 1 315 ? 33.709 -2.205 -8.782 1.00 52.94 315 ASN A O 1
ATOM 2598 N N . THR A 1 316 ? 32.599 -3.055 -10.527 1.00 53.66 316 THR A N 1
ATOM 2599 C CA . THR A 1 316 ? 31.303 -2.440 -10.166 1.00 53.66 316 THR A CA 1
ATOM 2600 C C . THR A 1 316 ? 30.807 -2.854 -8.775 1.00 53.66 316 THR A C 1
ATOM 2602 O O . THR A 1 316 ? 30.233 -2.023 -8.072 1.00 53.66 316 THR A O 1
ATOM 2605 N N . ASP A 1 317 ? 31.154 -4.058 -8.315 1.00 56.16 317 ASP A N 1
ATOM 2606 C CA . ASP A 1 317 ? 30.888 -4.533 -6.947 1.00 56.16 317 ASP A CA 1
ATOM 2607 C C . ASP A 1 317 ? 31.709 -3.810 -5.856 1.00 56.16 317 ASP A C 1
ATOM 2609 O O . ASP A 1 317 ? 31.378 -3.897 -4.676 1.00 56.16 317 ASP A O 1
ATOM 2613 N N . SER A 1 318 ? 32.776 -3.090 -6.226 1.00 62.16 318 SER A N 1
ATOM 2614 C CA . SER A 1 318 ? 33.658 -2.359 -5.297 1.00 62.16 318 SER A CA 1
ATOM 2615 C C . SER A 1 318 ? 33.342 -0.863 -5.167 1.00 62.16 318 SER A C 1
ATOM 2617 O O . SER A 1 318 ? 33.924 -0.195 -4.311 1.00 62.16 318 SER A O 1
ATOM 2619 N N . LEU A 1 319 ? 32.443 -0.336 -6.006 1.00 68.50 319 LEU A N 1
ATOM 2620 C CA . LEU A 1 319 ? 32.027 1.067 -5.978 1.00 68.50 319 LEU A CA 1
ATOM 2621 C C . LEU A 1 319 ? 30.957 1.294 -4.909 1.00 68.50 319 LEU A C 1
ATOM 2623 O O . LEU A 1 319 ? 30.028 0.497 -4.769 1.00 68.50 319 LEU A O 1
ATOM 2627 N N . SER A 1 320 ? 31.043 2.425 -4.212 1.00 73.06 320 SER A N 1
ATOM 2628 C CA . SER A 1 320 ? 29.963 2.881 -3.335 1.00 73.06 320 SER A CA 1
ATOM 2629 C C . SER A 1 320 ? 28.715 3.261 -4.144 1.00 73.06 320 SER A C 1
ATOM 2631 O O . SER A 1 320 ? 28.805 3.690 -5.299 1.00 73.06 320 SER A O 1
ATOM 2633 N N . GLU A 1 321 ? 27.529 3.177 -3.536 1.00 73.38 321 GLU A N 1
ATOM 2634 C CA . GLU A 1 321 ? 26.272 3.567 -4.199 1.00 73.38 321 GLU A CA 1
ATOM 2635 C C . GLU A 1 321 ? 26.259 5.038 -4.663 1.00 73.38 321 GLU A C 1
ATOM 2637 O O . GLU A 1 321 ? 25.664 5.369 -5.694 1.00 73.38 321 GLU A O 1
ATOM 2642 N N . ASN A 1 322 ? 26.988 5.926 -3.980 1.00 72.69 322 ASN A N 1
ATOM 2643 C CA . ASN A 1 322 ? 27.168 7.314 -4.417 1.00 72.69 322 ASN A CA 1
ATOM 2644 C C . ASN A 1 322 ? 27.963 7.413 -5.729 1.00 72.69 322 ASN A C 1
ATOM 2646 O O . ASN A 1 322 ? 27.574 8.162 -6.626 1.00 72.69 322 ASN A O 1
ATOM 2650 N N . GLU A 1 323 ? 29.033 6.630 -5.884 1.00 76.75 323 GLU A N 1
ATOM 2651 C CA . GLU A 1 323 ? 29.832 6.593 -7.118 1.00 76.75 323 GLU A CA 1
ATOM 2652 C C . GLU A 1 323 ? 29.041 5.981 -8.281 1.00 76.75 323 GLU A C 1
ATOM 2654 O O . GLU A 1 323 ? 29.051 6.522 -9.390 1.00 76.75 323 GLU A O 1
ATOM 2659 N N . LYS A 1 324 ? 28.278 4.908 -8.026 1.00 76.56 324 LYS A N 1
ATOM 2660 C CA . LYS A 1 324 ? 27.368 4.323 -9.027 1.00 76.56 324 LYS A CA 1
ATOM 2661 C C . LYS A 1 324 ? 26.288 5.311 -9.467 1.00 76.56 324 LYS A C 1
ATOM 2663 O O . LYS A 1 324 ? 25.896 5.338 -10.633 1.00 76.56 324 LYS A O 1
ATOM 2668 N N . THR A 1 325 ? 25.779 6.122 -8.543 1.00 75.19 325 THR A N 1
ATOM 2669 C CA . THR A 1 325 ? 24.783 7.165 -8.834 1.00 75.19 325 THR A CA 1
ATOM 2670 C C . THR A 1 325 ? 25.373 8.299 -9.669 1.00 75.19 325 THR A C 1
ATOM 2672 O O . THR A 1 325 ? 24.782 8.667 -10.683 1.00 75.19 325 THR A O 1
ATOM 2675 N N . ALA A 1 326 ? 26.557 8.805 -9.310 1.00 79.44 326 ALA A N 1
ATOM 2676 C CA . ALA A 1 326 ? 27.257 9.822 -10.098 1.00 79.44 326 ALA A CA 1
ATOM 2677 C C . ALA A 1 326 ? 27.510 9.340 -11.537 1.00 79.44 326 ALA A C 1
ATOM 2679 O O . ALA A 1 326 ? 27.121 10.014 -12.487 1.00 79.44 326 ALA A O 1
ATOM 2680 N N . ARG A 1 327 ? 28.020 8.110 -11.700 1.00 80.50 327 ARG A N 1
ATOM 2681 C CA . ARG A 1 327 ? 28.233 7.492 -13.019 1.00 80.50 327 ARG A CA 1
ATOM 2682 C C . ARG A 1 327 ? 26.945 7.418 -13.843 1.00 80.50 327 ARG A C 1
ATOM 2684 O O . ARG A 1 327 ? 26.961 7.688 -15.040 1.00 80.50 327 ARG A O 1
ATOM 2691 N N . ARG A 1 328 ? 25.823 7.046 -13.223 1.00 82.75 328 ARG A N 1
ATOM 2692 C CA . ARG A 1 328 ? 24.513 6.987 -13.892 1.00 82.75 328 ARG A CA 1
ATOM 2693 C C . ARG A 1 328 ? 24.031 8.356 -14.361 1.00 82.75 328 ARG A C 1
ATOM 2695 O O . ARG A 1 328 ? 23.483 8.440 -15.462 1.00 82.75 328 ARG A O 1
ATOM 2702 N N . ASN A 1 329 ? 24.256 9.404 -13.571 1.00 82.69 329 ASN A N 1
ATOM 2703 C CA . ASN A 1 329 ? 23.936 10.776 -13.967 1.00 82.69 329 ASN A CA 1
ATOM 2704 C C . ASN A 1 329 ? 24.812 11.233 -15.145 1.00 82.69 329 ASN A C 1
ATOM 2706 O O . ASN A 1 329 ? 24.270 11.764 -16.110 1.00 82.69 329 ASN A O 1
ATOM 2710 N N . ASP A 1 330 ? 26.117 10.944 -15.122 1.00 85.56 330 ASP A N 1
ATOM 2711 C CA . ASP A 1 330 ? 27.030 11.282 -16.225 1.00 85.56 330 ASP A CA 1
ATOM 2712 C C . ASP A 1 330 ? 26.611 10.593 -17.533 1.00 85.56 330 ASP A C 1
ATOM 2714 O O . ASP A 1 330 ? 26.584 11.210 -18.598 1.00 85.56 330 ASP A O 1
ATOM 2718 N N . VAL A 1 331 ? 26.231 9.311 -17.467 1.00 87.31 331 VAL A N 1
ATOM 2719 C CA . VAL A 1 331 ? 25.715 8.571 -18.634 1.00 87.31 331 VAL A CA 1
ATOM 2720 C C . VAL A 1 331 ? 24.387 9.157 -19.116 1.00 87.31 331 VAL A C 1
ATOM 2722 O O . VAL A 1 331 ? 24.176 9.287 -20.322 1.00 87.31 331 VAL A O 1
ATOM 2725 N N . LEU A 1 332 ? 23.491 9.529 -18.196 1.00 89.19 332 LEU A N 1
ATOM 2726 C CA . LEU A 1 332 ? 22.218 10.154 -18.554 1.00 89.19 332 LEU A CA 1
ATOM 2727 C C . LEU A 1 332 ? 22.451 11.485 -19.277 1.00 89.19 332 LEU A C 1
ATOM 2729 O O . LEU A 1 332 ? 21.812 11.736 -20.296 1.00 89.19 332 LEU A O 1
ATOM 2733 N N . GLU A 1 333 ? 23.378 12.311 -18.790 1.00 89.38 333 GLU A N 1
ATOM 2734 C CA . GLU A 1 333 ? 23.758 13.565 -19.441 1.00 89.38 333 GLU A CA 1
ATOM 2735 C C . GLU A 1 333 ? 24.328 13.308 -20.843 1.00 89.38 333 GLU A C 1
ATOM 2737 O O . GLU A 1 333 ? 23.870 13.917 -21.810 1.00 89.38 333 GLU A O 1
ATOM 2742 N N . GLN A 1 334 ? 25.238 12.339 -20.988 1.00 89.44 334 GLN A N 1
ATOM 2743 C CA . GLN A 1 334 ? 25.796 11.949 -22.289 1.00 89.44 334 GLN A CA 1
ATOM 2744 C C . GLN A 1 334 ? 24.722 11.503 -23.288 1.00 89.44 334 GLN A C 1
ATOM 2746 O O . GLN A 1 334 ? 24.815 11.826 -24.476 1.00 89.44 334 GLN A O 1
ATOM 2751 N N . PHE A 1 335 ? 23.708 10.764 -22.830 1.00 91.81 335 PHE A N 1
ATOM 2752 C CA . PHE A 1 335 ? 22.599 10.332 -23.681 1.00 91.81 335 PHE A CA 1
ATOM 2753 C C . PHE A 1 335 ? 21.711 11.523 -24.048 1.00 91.81 335 PHE A C 1
ATOM 2755 O O . PHE A 1 335 ? 21.420 11.727 -25.225 1.00 91.81 335 PHE A O 1
ATOM 2762 N N . CYS A 1 336 ? 21.327 12.345 -23.069 1.00 90.69 336 CYS A N 1
ATOM 2763 C CA . CYS A 1 336 ? 20.477 13.519 -23.278 1.00 90.69 336 CYS A CA 1
ATOM 2764 C C . CYS A 1 336 ? 21.110 14.571 -24.201 1.00 90.69 336 CYS A C 1
ATOM 2766 O O . CYS A 1 336 ? 20.382 15.244 -24.923 1.00 90.69 336 CYS A O 1
ATOM 2768 N N . VAL A 1 337 ? 22.441 14.710 -24.204 1.00 92.31 337 VAL A N 1
ATOM 2769 C CA . VAL A 1 337 ? 23.163 15.613 -25.121 1.00 92.31 337 VAL A CA 1
ATOM 2770 C C . VAL A 1 337 ? 23.097 15.128 -26.571 1.00 92.31 337 VAL A C 1
ATOM 2772 O O . VAL A 1 337 ? 23.073 15.945 -27.490 1.00 92.31 337 VAL A O 1
ATOM 2775 N N . GLN A 1 338 ? 23.083 13.812 -26.788 1.00 92.38 338 GLN A N 1
ATOM 2776 C CA . GLN A 1 338 ? 23.056 13.227 -28.131 1.00 92.38 338 GLN A CA 1
ATOM 2777 C C . GLN A 1 338 ? 21.634 13.108 -28.684 1.00 92.38 338 GLN A C 1
ATOM 2779 O O . GLN A 1 338 ? 21.413 13.331 -29.872 1.00 92.38 338 GLN A O 1
ATOM 2784 N N . LEU A 1 339 ? 20.667 12.764 -27.833 1.00 92.94 339 LEU A N 1
ATOM 2785 C CA . LEU A 1 339 ? 19.271 12.609 -28.220 1.00 92.94 339 LEU A CA 1
ATOM 2786 C C . LEU A 1 339 ? 18.616 13.960 -28.538 1.00 92.94 339 LEU A C 1
ATOM 2788 O O . LEU A 1 339 ? 18.907 14.997 -27.944 1.00 92.94 339 LEU A O 1
ATOM 2792 N N . THR A 1 340 ? 17.655 13.940 -29.457 1.00 91.94 340 THR A N 1
ATOM 2793 C CA . THR A 1 340 ? 16.793 15.099 -29.708 1.00 91.94 340 THR A CA 1
ATOM 2794 C C . THR A 1 340 ? 15.882 15.368 -28.508 1.00 91.94 340 THR A C 1
ATOM 2796 O O . THR A 1 340 ? 15.524 14.453 -27.763 1.00 91.94 340 THR A O 1
ATOM 2799 N N . LEU A 1 341 ? 15.410 16.612 -28.359 1.00 90.81 341 LEU A N 1
ATOM 2800 C CA . LEU A 1 341 ? 14.459 16.969 -27.299 1.00 90.81 341 LEU A CA 1
ATOM 2801 C C . LEU A 1 341 ? 13.231 16.040 -27.302 1.00 90.81 341 LEU A C 1
ATOM 2803 O O . LEU A 1 341 ? 12.861 15.510 -26.262 1.00 90.81 341 LEU A O 1
ATOM 2807 N N . GLN A 1 342 ? 12.654 15.764 -28.478 1.00 92.44 342 GLN A N 1
ATOM 2808 C CA . GLN A 1 342 ? 11.502 14.867 -28.614 1.00 92.44 342 GLN A CA 1
ATOM 2809 C C . GLN A 1 342 ? 11.789 13.454 -28.076 1.00 92.44 342 GLN A C 1
ATOM 2811 O O . GLN A 1 342 ? 10.922 12.850 -27.441 1.00 92.44 342 GLN A O 1
ATOM 2816 N N . GLN A 1 343 ? 12.990 12.923 -28.315 1.00 93.19 343 GLN A N 1
ATOM 2817 C CA . GLN A 1 343 ? 13.406 11.609 -27.822 1.00 93.19 343 GLN A CA 1
ATOM 2818 C C . GLN A 1 343 ? 13.569 11.600 -26.301 1.00 93.19 343 GLN A C 1
ATOM 2820 O O . GLN A 1 343 ? 13.044 10.697 -25.650 1.00 93.19 343 GLN A O 1
ATOM 2825 N N . VAL A 1 344 ? 14.214 12.620 -25.724 1.00 92.75 344 VAL A N 1
ATOM 2826 C CA . VAL A 1 344 ? 14.387 12.732 -24.264 1.00 92.75 344 VAL A CA 1
ATOM 2827 C C . VAL A 1 344 ? 13.038 12.866 -23.557 1.00 92.75 344 VAL A C 1
ATOM 2829 O O . VAL A 1 344 ? 12.772 12.155 -22.590 1.00 92.75 344 VAL A O 1
ATOM 2832 N N . GLU A 1 345 ? 12.144 13.719 -24.063 1.00 92.56 345 GLU A N 1
ATOM 2833 C CA . GLU A 1 345 ? 10.804 13.897 -23.493 1.00 92.56 345 GLU A CA 1
ATOM 2834 C C . GLU A 1 345 ? 9.964 12.614 -23.582 1.00 92.56 345 GLU A C 1
ATOM 2836 O O . GLU A 1 345 ? 9.262 12.255 -22.634 1.00 92.56 345 GLU A O 1
ATOM 2841 N N . THR A 1 346 ? 10.068 11.892 -24.702 1.00 93.00 346 THR A N 1
ATOM 2842 C CA . THR A 1 346 ? 9.405 10.596 -24.896 1.00 93.00 346 THR A CA 1
ATOM 2843 C C . THR A 1 346 ? 9.937 9.551 -23.920 1.00 93.00 346 THR A C 1
ATOM 2845 O O . THR A 1 346 ? 9.149 8.839 -23.292 1.00 93.00 346 THR A O 1
ATOM 2848 N N . TRP A 1 347 ? 11.257 9.480 -23.756 1.00 92.62 347 TRP A N 1
ATOM 2849 C CA . TRP A 1 347 ? 11.900 8.555 -22.830 1.00 92.62 347 TRP A CA 1
ATOM 2850 C C . TRP A 1 347 ? 11.497 8.845 -21.381 1.00 92.62 347 TRP A C 1
ATOM 2852 O O . TRP A 1 347 ? 11.006 7.946 -20.697 1.00 92.62 347 TRP A O 1
ATOM 2862 N N . ALA A 1 348 ? 11.577 10.107 -20.945 1.00 91.25 348 ALA A N 1
ATOM 2863 C CA . ALA A 1 348 ? 11.158 10.530 -19.608 1.00 91.25 348 ALA A CA 1
ATOM 2864 C C . ALA A 1 348 ? 9.685 10.196 -19.330 1.00 91.25 348 ALA A C 1
ATOM 2866 O O . ALA A 1 348 ? 9.349 9.678 -18.262 1.00 91.25 348 ALA A O 1
ATOM 2867 N N . LYS A 1 349 ? 8.802 10.449 -20.306 1.00 91.62 349 LYS A N 1
ATOM 2868 C CA . LYS A 1 349 ? 7.370 10.154 -20.202 1.00 91.62 349 LYS A CA 1
ATOM 2869 C C . LYS A 1 349 ? 7.103 8.661 -19.992 1.00 91.62 349 LYS A C 1
ATOM 2871 O O . LYS A 1 349 ? 6.348 8.302 -19.088 1.00 91.62 349 LYS A O 1
ATOM 2876 N N . TYR A 1 350 ? 7.670 7.796 -20.833 1.00 89.88 350 TYR A N 1
ATOM 2877 C CA . TYR A 1 350 ? 7.383 6.360 -20.768 1.00 89.88 350 TYR A CA 1
ATOM 2878 C C . TYR A 1 350 ? 8.115 5.658 -19.621 1.00 89.88 350 TYR A C 1
ATOM 2880 O O . TYR A 1 350 ? 7.532 4.761 -19.019 1.00 89.88 350 TYR A O 1
ATOM 2888 N N . ALA A 1 351 ? 9.300 6.133 -19.222 1.00 86.50 351 ALA A N 1
ATOM 2889 C CA . ALA A 1 351 ? 9.940 5.697 -17.981 1.00 86.50 351 ALA A CA 1
ATOM 2890 C C . ALA A 1 351 ? 9.037 5.963 -16.762 1.00 86.50 351 ALA A C 1
ATOM 2892 O O . ALA A 1 351 ? 8.860 5.098 -15.903 1.00 86.50 351 ALA A O 1
ATOM 2893 N N . ALA A 1 352 ? 8.398 7.137 -16.708 1.00 85.44 352 ALA A N 1
ATOM 2894 C CA . ALA A 1 352 ? 7.443 7.469 -15.653 1.00 85.44 352 ALA A CA 1
ATOM 2895 C C . ALA A 1 352 ? 6.171 6.610 -15.704 1.00 85.44 352 ALA A C 1
ATOM 2897 O O . ALA A 1 352 ? 5.675 6.158 -14.670 1.00 85.44 352 ALA A O 1
ATOM 2898 N N . TYR A 1 353 ? 5.658 6.364 -16.912 1.00 88.31 353 TYR A N 1
ATOM 2899 C CA . TYR A 1 353 ? 4.505 5.494 -17.131 1.00 88.31 353 TYR A CA 1
ATOM 2900 C C . TYR A 1 353 ? 4.780 4.071 -16.621 1.00 88.31 353 TYR A C 1
ATOM 2902 O O . TYR A 1 353 ? 3.987 3.527 -15.849 1.00 88.31 353 TYR A O 1
ATOM 2910 N N . GLU A 1 354 ? 5.915 3.478 -17.006 1.00 82.44 354 GLU A N 1
ATOM 2911 C CA . GLU A 1 354 ? 6.306 2.140 -16.550 1.00 82.44 354 GLU A CA 1
ATOM 2912 C C . GLU A 1 354 ? 6.592 2.107 -15.050 1.00 82.44 354 GLU A C 1
ATOM 2914 O O . GLU A 1 354 ? 6.235 1.122 -14.406 1.00 82.44 354 GLU A O 1
ATOM 2919 N N . SER A 1 355 ? 7.123 3.192 -14.468 1.00 76.81 355 SER A N 1
ATOM 2920 C CA . SER A 1 355 ? 7.255 3.317 -13.007 1.00 76.81 355 SER A CA 1
ATOM 2921 C C . SER A 1 355 ? 5.909 3.080 -12.328 1.00 76.81 355 SER A C 1
ATOM 2923 O O . SER A 1 355 ? 5.799 2.224 -11.458 1.00 76.81 355 SER A O 1
ATOM 2925 N N . ALA A 1 356 ? 4.868 3.811 -12.747 1.00 80.12 356 ALA A N 1
ATOM 2926 C CA . ALA A 1 356 ? 3.545 3.755 -12.126 1.00 80.12 356 ALA A CA 1
ATOM 2927 C C . ALA A 1 356 ? 2.885 2.371 -12.250 1.00 80.12 356 ALA A C 1
ATOM 2929 O O . ALA A 1 356 ? 2.239 1.904 -11.309 1.00 80.12 356 ALA A O 1
ATOM 2930 N N . VAL A 1 357 ? 3.049 1.713 -13.400 1.00 81.38 357 VAL A N 1
ATOM 2931 C CA . VAL A 1 357 ? 2.419 0.416 -13.695 1.00 81.38 357 VAL A CA 1
ATOM 2932 C C . VAL A 1 357 ? 3.198 -0.757 -13.085 1.00 81.38 357 VAL A C 1
ATOM 2934 O O . VAL A 1 357 ? 2.593 -1.743 -12.659 1.00 81.38 357 VAL A O 1
ATOM 2937 N N . SER A 1 358 ? 4.527 -0.668 -13.004 1.00 74.06 358 SER A N 1
ATOM 2938 C CA . SER A 1 358 ? 5.382 -1.774 -12.547 1.00 74.06 358 SER A CA 1
ATOM 2939 C C . SER A 1 358 ? 5.371 -1.973 -11.031 1.00 74.06 358 SER A C 1
ATOM 2941 O O . SER A 1 358 ? 5.620 -3.088 -10.579 1.00 74.06 358 SER A O 1
ATOM 2943 N N . PHE A 1 359 ? 4.968 -0.964 -10.241 1.00 68.88 359 PHE A N 1
ATOM 2944 C CA . PHE A 1 359 ? 4.745 -1.108 -8.789 1.00 68.88 359 PHE A CA 1
ATOM 2945 C C . PHE A 1 359 ? 3.727 -2.205 -8.416 1.00 68.88 359 PHE A C 1
ATOM 2947 O O . PHE A 1 359 ? 3.694 -2.622 -7.260 1.00 68.88 359 PHE A O 1
ATOM 2954 N N . LEU A 1 360 ? 2.907 -2.665 -9.369 1.00 63.47 360 LEU A N 1
ATOM 2955 C CA . LEU A 1 360 ? 1.880 -3.696 -9.170 1.00 63.47 360 LEU A CA 1
ATOM 2956 C C . LEU A 1 360 ? 2.264 -5.073 -9.712 1.00 63.47 360 LEU A C 1
ATOM 2958 O O . LEU A 1 360 ? 1.707 -6.074 -9.276 1.00 63.47 360 LEU A O 1
ATOM 2962 N N . LYS A 1 361 ? 3.160 -5.125 -10.703 1.00 59.03 361 LYS A N 1
ATOM 2963 C CA . LYS A 1 361 ? 3.431 -6.338 -11.491 1.00 59.03 361 LYS A CA 1
ATOM 2964 C C . LYS A 1 361 ? 4.511 -7.241 -10.897 1.00 59.03 361 LYS A C 1
ATOM 2966 O O . LYS A 1 361 ? 4.695 -8.348 -11.394 1.00 59.03 361 LYS A O 1
ATOM 2971 N N . HIS A 1 362 ? 5.236 -6.790 -9.878 1.00 53.50 362 HIS A N 1
ATOM 2972 C CA . HIS A 1 362 ? 6.370 -7.541 -9.350 1.00 53.50 362 HIS A CA 1
ATOM 2973 C C . HIS A 1 362 ? 6.012 -8.349 -8.103 1.00 53.50 362 HIS A C 1
ATOM 2975 O O . HIS A 1 362 ? 6.062 -7.857 -6.978 1.00 53.50 362 HIS A O 1
ATOM 2981 N N . ASP A 1 363 ? 5.756 -9.638 -8.327 1.00 39.34 363 ASP A N 1
ATOM 2982 C CA . ASP A 1 363 ? 6.030 -10.678 -7.343 1.00 39.34 363 ASP A CA 1
ATOM 2983 C C . ASP A 1 363 ? 7.557 -10.738 -7.106 1.00 39.34 363 ASP A C 1
ATOM 2985 O O . ASP A 1 363 ? 8.339 -11.081 -7.993 1.00 39.34 363 ASP A O 1
ATOM 2989 N N . ALA A 1 364 ? 7.983 -10.373 -5.898 1.00 43.06 364 ALA A N 1
ATOM 2990 C CA . ALA A 1 364 ? 9.223 -10.782 -5.224 1.00 43.06 364 ALA A CA 1
ATOM 2991 C C . ALA A 1 364 ? 10.627 -10.465 -5.815 1.00 43.06 364 ALA A C 1
ATOM 2993 O O . ALA A 1 364 ? 11.592 -10.663 -5.079 1.00 43.06 364 ALA A O 1
ATOM 2994 N N . TYR A 1 365 ? 10.807 -9.978 -7.054 1.00 41.62 365 TYR A N 1
ATOM 2995 C CA . TYR A 1 365 ? 12.163 -9.827 -7.643 1.00 41.62 365 TYR A CA 1
ATOM 2996 C C . TYR A 1 365 ? 12.806 -8.430 -7.579 1.00 41.62 365 TYR A C 1
ATOM 2998 O O . TYR A 1 365 ? 14.032 -8.350 -7.540 1.00 41.62 365 TYR A O 1
ATOM 3006 N N . PHE A 1 366 ? 12.032 -7.341 -7.542 1.00 51.38 366 PHE A N 1
ATOM 3007 C CA . PHE A 1 366 ? 12.566 -5.981 -7.379 1.00 51.38 366 PHE A CA 1
ATOM 3008 C C . PHE A 1 366 ? 11.864 -5.276 -6.222 1.00 51.38 366 PHE A C 1
ATOM 3010 O O . PHE A 1 366 ? 10.636 -5.207 -6.182 1.00 51.38 366 PHE A O 1
ATOM 3017 N N . ASP A 1 367 ? 12.647 -4.756 -5.278 1.00 60.50 367 ASP A N 1
ATOM 3018 C CA . ASP A 1 367 ? 12.129 -3.993 -4.146 1.00 60.50 367 ASP A CA 1
ATOM 3019 C C . ASP A 1 367 ? 11.568 -2.632 -4.622 1.00 60.50 367 ASP A C 1
ATOM 3021 O O . ASP A 1 367 ? 12.140 -2.011 -5.522 1.00 60.50 367 ASP A O 1
ATOM 3025 N N . PRO A 1 368 ? 10.468 -2.110 -4.046 1.00 60.59 368 PRO A N 1
ATOM 3026 C CA . PRO A 1 368 ? 9.933 -0.787 -4.377 1.00 60.59 368 PRO A CA 1
ATOM 3027 C C . PRO A 1 368 ? 10.969 0.349 -4.362 1.00 60.59 368 PRO A C 1
ATOM 3029 O O . PRO A 1 368 ? 10.861 1.269 -5.177 1.00 60.59 368 PRO A O 1
ATOM 3032 N N . SER A 1 369 ? 11.985 0.288 -3.486 1.00 61.22 369 SER A N 1
ATOM 3033 C CA . SER A 1 369 ? 13.092 1.262 -3.468 1.00 61.22 369 SER A CA 1
ATOM 3034 C C . SER A 1 369 ? 13.867 1.290 -4.778 1.00 61.22 369 SER A C 1
ATOM 3036 O O . SER A 1 369 ? 14.217 2.354 -5.287 1.00 61.22 369 SER A O 1
ATOM 3038 N N . THR A 1 370 ? 14.042 0.112 -5.361 1.00 63.91 370 THR A N 1
ATOM 3039 C CA . THR A 1 370 ? 14.777 -0.127 -6.591 1.00 63.91 370 THR A CA 1
ATOM 3040 C C . THR A 1 370 ? 14.030 0.466 -7.790 1.00 63.91 370 THR A C 1
ATOM 3042 O O . THR A 1 370 ? 14.639 1.093 -8.650 1.00 63.91 370 THR A O 1
ATOM 3045 N N . LEU A 1 371 ? 12.692 0.405 -7.803 1.00 64.31 371 LEU A N 1
ATOM 3046 C CA . LEU A 1 371 ? 11.869 1.026 -8.851 1.00 64.31 371 LEU A CA 1
ATOM 3047 C C . LEU A 1 371 ? 11.93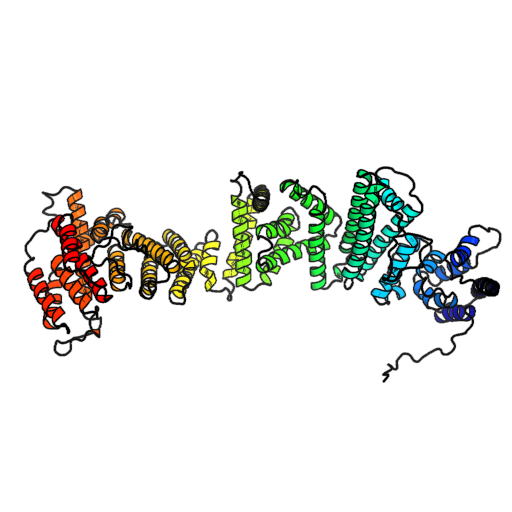2 2.562 -8.830 1.00 64.31 371 LEU A C 1
ATOM 3049 O O . LEU A 1 371 ? 12.061 3.191 -9.882 1.00 64.31 371 LEU A O 1
ATOM 3053 N N . LEU A 1 372 ? 11.862 3.184 -7.647 1.00 67.06 372 LEU A N 1
ATOM 3054 C CA . LEU A 1 372 ? 11.975 4.645 -7.533 1.00 67.06 372 LEU A CA 1
ATOM 3055 C C . LEU A 1 372 ? 13.364 5.130 -7.956 1.00 67.06 372 LEU A C 1
ATOM 3057 O O . LEU A 1 372 ? 13.479 6.131 -8.664 1.00 67.06 372 LEU A O 1
ATOM 3061 N N . PHE A 1 373 ? 14.391 4.392 -7.540 1.00 63.59 373 PHE A N 1
ATOM 3062 C CA . PHE A 1 373 ? 15.783 4.641 -7.884 1.00 63.59 373 PHE A CA 1
ATOM 3063 C C . PHE A 1 373 ? 16.053 4.497 -9.385 1.00 63.59 373 PHE A C 1
ATOM 3065 O O . PHE A 1 373 ? 16.761 5.320 -9.957 1.00 63.59 373 PHE A O 1
ATOM 3072 N N . TYR A 1 374 ? 15.468 3.491 -10.040 1.00 64.12 374 TYR A N 1
ATOM 3073 C CA . TYR A 1 374 ? 15.726 3.220 -11.455 1.00 64.12 374 TYR A CA 1
ATOM 3074 C C . TYR A 1 374 ? 14.941 4.103 -12.408 1.00 64.12 374 TYR A C 1
ATOM 3076 O O . TYR A 1 374 ? 15.495 4.578 -13.400 1.00 64.12 374 TYR A O 1
ATOM 3084 N N . PHE A 1 375 ? 13.669 4.363 -12.119 1.00 64.31 375 PHE A N 1
ATOM 3085 C CA . PHE A 1 375 ? 12.805 4.984 -13.115 1.00 64.31 375 PHE A CA 1
ATOM 3086 C C . PHE A 1 375 ? 12.429 6.437 -12.804 1.00 64.31 375 PHE A C 1
ATOM 3088 O O . PHE A 1 375 ? 12.094 7.179 -13.733 1.00 64.31 375 PHE A O 1
ATOM 3095 N N . GLY A 1 376 ? 12.497 6.865 -11.537 1.00 72.12 376 GLY A N 1
ATOM 3096 C CA . GLY A 1 376 ? 12.045 8.192 -11.100 1.00 72.12 376 GLY A CA 1
ATOM 3097 C C . GLY A 1 376 ? 13.164 9.164 -10.743 1.00 72.12 376 GLY A C 1
ATOM 3098 O O . GLY A 1 376 ? 13.220 10.267 -11.284 1.00 72.12 376 GLY A O 1
ATOM 3099 N N . GLU A 1 377 ? 14.053 8.740 -9.848 1.00 75.69 377 GLU A N 1
ATOM 3100 C CA . GLU A 1 377 ? 15.084 9.562 -9.199 1.00 75.69 377 GLU A CA 1
ATOM 3101 C C . GLU A 1 377 ? 15.928 10.373 -10.190 1.00 75.69 377 GLU A C 1
ATOM 3103 O O . GLU A 1 377 ? 16.038 11.593 -10.072 1.00 75.69 377 GLU A O 1
ATOM 3108 N N . ARG A 1 378 ? 16.425 9.714 -11.240 1.00 80.94 378 ARG A N 1
ATOM 3109 C CA . ARG A 1 378 ? 17.312 10.324 -12.241 1.00 80.94 378 ARG A CA 1
ATOM 3110 C C . ARG A 1 378 ? 16.703 11.523 -12.981 1.00 80.94 378 ARG A C 1
ATOM 3112 O O . ARG A 1 378 ? 17.431 12.341 -13.532 1.00 80.94 378 ARG A O 1
ATOM 3119 N N . TRP A 1 379 ? 15.373 11.649 -13.002 1.00 85.69 379 TRP A N 1
ATOM 3120 C CA . TRP A 1 379 ? 14.689 12.756 -13.672 1.00 85.69 379 TRP A CA 1
ATOM 3121 C C . TRP A 1 379 ? 14.468 13.968 -12.760 1.00 85.69 379 TRP A C 1
ATOM 3123 O O . TRP A 1 379 ? 14.131 15.034 -13.276 1.00 85.69 379 TRP A O 1
ATOM 3133 N N . TRP A 1 380 ? 14.680 13.851 -11.441 1.00 79.56 380 TRP A N 1
ATOM 3134 C CA . TRP A 1 380 ? 14.451 14.937 -10.474 1.00 79.56 380 TRP A CA 1
ATOM 3135 C C . TRP A 1 380 ? 15.339 16.166 -10.714 1.00 79.56 380 TRP A C 1
ATOM 3137 O O . TRP A 1 380 ? 14.889 17.285 -10.478 1.00 79.56 380 TRP A O 1
ATOM 3147 N N . ASP A 1 381 ? 16.570 15.960 -11.199 1.00 73.50 381 ASP A N 1
ATOM 3148 C CA . ASP A 1 381 ? 17.549 17.016 -11.520 1.00 73.50 381 ASP A CA 1
ATOM 3149 C C . ASP A 1 381 ? 17.358 17.645 -12.901 1.00 73.50 381 ASP A C 1
ATOM 3151 O O . ASP A 1 381 ? 18.058 18.587 -13.267 1.00 73.50 381 ASP A O 1
ATOM 3155 N N . THR A 1 382 ? 16.436 17.113 -13.698 1.00 79.94 382 THR A N 1
ATOM 3156 C CA . THR A 1 382 ? 16.340 17.464 -15.112 1.00 79.94 382 THR A CA 1
ATOM 3157 C C . THR A 1 382 ? 15.237 18.483 -15.360 1.00 79.94 382 THR A C 1
ATOM 3159 O O . THR A 1 382 ? 14.192 18.489 -14.704 1.00 79.94 382 THR A O 1
ATOM 3162 N N . ASN A 1 383 ? 15.394 19.271 -16.425 1.00 85.12 383 ASN A N 1
ATOM 3163 C CA . ASN A 1 383 ? 14.321 20.128 -16.940 1.00 85.12 383 ASN A CA 1
ATOM 3164 C C . ASN A 1 383 ? 13.104 19.325 -17.456 1.00 85.12 383 ASN A C 1
ATOM 3166 O O . ASN A 1 383 ? 12.079 19.912 -17.799 1.00 85.12 383 ASN A O 1
ATOM 3170 N N . HIS A 1 384 ? 13.190 17.989 -17.481 1.00 88.00 384 HIS A N 1
ATOM 3171 C CA . HIS A 1 384 ? 12.150 17.071 -17.947 1.00 88.00 384 HIS A CA 1
ATOM 3172 C C . HIS A 1 384 ? 11.302 16.482 -16.812 1.00 88.00 384 HIS A C 1
ATOM 3174 O O . HIS A 1 384 ? 10.376 15.714 -17.078 1.00 88.00 384 HIS A O 1
ATOM 3180 N N . PHE A 1 385 ? 11.546 16.864 -15.551 1.00 86.75 385 PHE A N 1
ATOM 3181 C CA . PHE A 1 385 ? 10.776 16.359 -14.411 1.00 86.75 385 PHE A CA 1
ATOM 3182 C C . PHE A 1 385 ? 9.260 16.603 -14.544 1.00 86.75 385 PHE A C 1
ATOM 3184 O O . PHE A 1 385 ? 8.452 15.760 -14.163 1.00 86.75 385 PHE A O 1
ATOM 3191 N N . SER A 1 386 ? 8.841 17.728 -15.132 1.00 89.06 386 SER A N 1
ATOM 3192 C CA . SER A 1 386 ? 7.420 18.031 -15.376 1.00 89.06 386 SER A CA 1
ATOM 3193 C C . SER A 1 386 ? 6.763 17.064 -16.371 1.00 89.06 386 SER A C 1
ATOM 3195 O O . SER A 1 386 ? 5.588 16.721 -16.224 1.00 89.06 386 SER A O 1
ATOM 3197 N N . ILE A 1 387 ? 7.524 16.590 -17.357 1.00 90.88 387 ILE A N 1
ATOM 3198 C CA . ILE A 1 387 ? 7.084 15.618 -18.364 1.00 90.88 387 ILE A CA 1
ATOM 3199 C C . ILE A 1 387 ? 7.030 14.227 -17.747 1.00 90.88 387 ILE A C 1
ATOM 3201 O O . ILE A 1 387 ? 6.035 13.521 -17.921 1.00 90.88 387 ILE A O 1
ATOM 3205 N N . TRP A 1 388 ? 8.049 13.878 -16.960 1.00 90.38 388 TRP A N 1
ATOM 3206 C CA . TRP A 1 388 ? 8.058 12.660 -16.158 1.00 90.38 388 TRP A CA 1
ATOM 3207 C C . TRP A 1 388 ? 6.823 12.602 -15.247 1.00 90.38 388 TRP A C 1
ATOM 3209 O O . TRP A 1 388 ? 6.046 11.655 -15.303 1.00 90.38 388 TRP A O 1
ATOM 3219 N N . LYS A 1 389 ? 6.552 13.676 -14.496 1.00 90.00 389 LYS A N 1
ATOM 3220 C CA . LYS A 1 389 ? 5.381 13.802 -13.617 1.00 90.00 389 LYS A CA 1
ATOM 3221 C C . LYS A 1 389 ? 4.072 13.500 -14.354 1.00 90.00 389 LYS A C 1
ATOM 3223 O O . LYS A 1 389 ? 3.258 12.712 -13.877 1.00 90.00 389 LYS A O 1
ATOM 3228 N N . LYS A 1 390 ? 3.890 14.087 -15.540 1.00 91.31 390 LYS A N 1
ATOM 3229 C CA . LYS A 1 390 ? 2.710 13.850 -16.381 1.00 91.31 390 LYS A CA 1
ATOM 3230 C C . LYS A 1 390 ? 2.631 12.398 -16.867 1.00 91.31 390 LYS A C 1
ATOM 3232 O O . LYS A 1 390 ? 1.555 11.811 -16.843 1.00 91.31 390 LYS A O 1
ATOM 3237 N N . GLY A 1 391 ? 3.756 11.806 -17.270 1.00 90.06 391 GLY A N 1
ATOM 3238 C CA . GLY A 1 391 ? 3.822 10.393 -17.655 1.00 90.06 391 GLY A CA 1
ATOM 3239 C C . GLY A 1 391 ? 3.432 9.448 -16.514 1.00 90.06 391 GLY A C 1
ATOM 3240 O O . GLY A 1 391 ? 2.694 8.490 -16.739 1.00 90.06 391 GLY A O 1
ATOM 3241 N N . PHE A 1 392 ? 3.843 9.760 -15.281 1.00 89.50 392 PHE A N 1
ATOM 3242 C CA . PHE A 1 392 ? 3.454 9.010 -14.083 1.00 89.50 392 PHE A CA 1
ATOM 3243 C C . PHE A 1 392 ? 1.940 9.085 -13.829 1.00 89.50 392 PHE A C 1
ATOM 3245 O O . PHE A 1 392 ? 1.299 8.065 -13.582 1.00 89.50 392 PHE A O 1
ATOM 3252 N N . GLU A 1 393 ? 1.342 10.276 -13.947 1.00 91.81 393 GLU A N 1
ATOM 3253 C CA . GLU A 1 393 ? -0.110 10.477 -13.817 1.00 91.81 393 GLU A CA 1
ATOM 3254 C C . GLU A 1 393 ? -0.909 9.751 -14.914 1.00 91.81 393 GLU A C 1
ATOM 3256 O O . GLU A 1 393 ? -1.954 9.156 -14.631 1.00 91.81 393 GLU A O 1
ATOM 3261 N N . GLU A 1 394 ? -0.417 9.752 -16.157 1.00 91.94 394 GLU A N 1
ATOM 3262 C CA . GLU A 1 394 ? -0.996 8.975 -17.263 1.00 91.94 394 GLU A CA 1
ATOM 3263 C C . GLU A 1 394 ? -0.905 7.461 -16.988 1.00 91.94 394 GLU A C 1
ATOM 3265 O O . GLU A 1 394 ? -1.878 6.732 -17.207 1.00 91.94 394 GLU A O 1
ATOM 3270 N N . GLY A 1 395 ? 0.222 6.997 -16.435 1.00 88.81 395 GLY A N 1
ATOM 3271 C CA . GLY A 1 395 ? 0.415 5.620 -15.973 1.00 88.81 395 GLY A CA 1
ATOM 3272 C C . GLY A 1 395 ? -0.595 5.218 -14.905 1.00 88.81 395 GLY A C 1
ATOM 3273 O O . GLY A 1 395 ? -1.324 4.241 -15.085 1.00 88.81 395 GLY A O 1
ATOM 3274 N N . LEU A 1 396 ? -0.730 6.024 -13.850 1.00 89.62 396 LEU A N 1
ATOM 3275 C CA . LEU A 1 396 ? -1.748 5.823 -12.816 1.00 89.62 396 LEU A CA 1
ATOM 3276 C C . LEU A 1 396 ? -3.162 5.805 -13.400 1.00 89.62 396 LEU A C 1
ATOM 3278 O O . LEU A 1 396 ? -3.971 4.955 -13.039 1.00 89.62 396 LEU A O 1
ATOM 3282 N N . SER A 1 397 ? -3.462 6.706 -14.334 1.00 90.50 397 SER A N 1
ATOM 3283 C CA . SER A 1 397 ? -4.785 6.793 -14.960 1.00 90.50 397 SER A CA 1
ATOM 3284 C C . SER A 1 397 ? -5.157 5.538 -15.757 1.00 90.50 397 SER A C 1
ATOM 3286 O O . SER A 1 397 ? -6.343 5.243 -15.899 1.00 90.50 397 SER A O 1
ATOM 3288 N N . SER A 1 398 ? -4.174 4.767 -16.232 1.00 90.12 398 SER A N 1
ATOM 3289 C CA . SER A 1 398 ? -4.421 3.487 -16.912 1.00 90.12 398 SER A CA 1
ATOM 3290 C C . SER A 1 398 ? -4.784 2.327 -15.973 1.00 90.12 398 SER A C 1
ATOM 3292 O O . SER A 1 398 ? -5.301 1.315 -16.436 1.00 90.12 398 SER A O 1
ATOM 3294 N N . LEU A 1 399 ? -4.557 2.488 -14.666 1.00 89.56 399 LEU A N 1
ATOM 3295 C CA . LEU A 1 399 ? -4.855 1.502 -13.625 1.00 89.56 399 LEU A CA 1
ATOM 3296 C C . LEU A 1 399 ? -6.264 1.693 -13.046 1.00 89.56 399 LEU A C 1
ATOM 3298 O O . LEU A 1 399 ? -6.823 2.796 -13.103 1.00 89.56 399 LEU A O 1
ATOM 3302 N N . ASN A 1 400 ? -6.825 0.644 -12.439 1.00 90.69 400 ASN A N 1
ATOM 3303 C CA . ASN A 1 400 ? -8.079 0.747 -11.683 1.00 90.69 400 ASN A CA 1
ATOM 3304 C C . ASN A 1 400 ? -7.867 1.404 -10.298 1.00 90.69 400 ASN A C 1
ATOM 3306 O O . ASN A 1 400 ? -6.739 1.598 -9.849 1.00 90.69 400 ASN A O 1
ATOM 3310 N N . SER A 1 401 ? -8.941 1.781 -9.599 1.00 89.25 401 SER A N 1
ATOM 3311 C CA . SER A 1 401 ? -8.838 2.557 -8.349 1.00 89.25 401 SER A CA 1
ATOM 3312 C C . SER A 1 401 ? -8.127 1.804 -7.207 1.00 89.25 401 SER A C 1
ATOM 3314 O O . SER A 1 401 ? -7.484 2.438 -6.371 1.00 89.25 401 SER A O 1
ATOM 3316 N N . GLU A 1 402 ? -8.212 0.470 -7.173 1.00 88.75 402 GLU A N 1
ATOM 3317 C CA . GLU A 1 402 ? -7.511 -0.389 -6.204 1.00 88.75 402 GLU A CA 1
ATOM 3318 C C . GLU A 1 402 ? -6.007 -0.441 -6.503 1.00 88.75 402 GLU A C 1
ATOM 3320 O O . GLU A 1 402 ? -5.175 -0.168 -5.641 1.00 88.75 402 GLU A O 1
ATOM 3325 N N . GLU A 1 403 ? -5.660 -0.689 -7.760 1.00 88.56 403 GLU A N 1
ATOM 3326 C CA . GLU A 1 403 ? -4.290 -0.677 -8.274 1.00 88.56 403 GLU A CA 1
ATOM 3327 C C . GLU A 1 403 ? -3.598 0.678 -8.051 1.00 88.56 403 GLU A C 1
ATOM 3329 O O . GLU A 1 403 ? -2.490 0.739 -7.515 1.00 88.56 403 GLU A O 1
ATOM 3334 N N . ARG A 1 404 ? -4.279 1.789 -8.366 1.00 90.56 404 ARG A N 1
ATOM 3335 C CA . ARG A 1 404 ? -3.773 3.146 -8.094 1.00 90.56 404 ARG A CA 1
ATOM 3336 C C . ARG A 1 404 ? -3.460 3.353 -6.617 1.00 90.56 404 ARG A C 1
ATOM 3338 O O . ARG A 1 404 ? -2.446 3.972 -6.293 1.00 90.56 404 ARG A O 1
ATOM 3345 N N . PHE A 1 405 ? -4.323 2.854 -5.727 1.00 90.19 405 PHE A N 1
ATOM 3346 C CA . PHE A 1 405 ? -4.111 2.969 -4.287 1.00 90.19 405 PHE A CA 1
ATOM 3347 C C . PHE A 1 405 ? -2.837 2.248 -3.859 1.00 90.19 405 PHE A C 1
ATOM 3349 O O . PHE A 1 405 ? -2.022 2.835 -3.148 1.00 90.19 405 PHE A O 1
ATOM 3356 N N . TYR A 1 406 ? -2.640 1.010 -4.311 1.00 86.38 406 TYR A N 1
ATOM 3357 C CA . TYR A 1 406 ? -1.456 0.232 -3.957 1.00 86.38 406 TYR A CA 1
ATOM 3358 C C . TYR A 1 406 ? -0.166 0.861 -4.485 1.00 86.38 406 TYR A C 1
ATOM 3360 O O . TYR A 1 406 ? 0.778 1.019 -3.705 1.00 86.38 406 TYR A O 1
ATOM 3368 N N . THR A 1 407 ? -0.148 1.319 -5.743 1.00 85.62 407 THR A N 1
ATOM 3369 C CA . THR A 1 407 ? 0.996 2.055 -6.302 1.00 85.62 407 THR A CA 1
ATOM 3370 C C . THR A 1 407 ? 1.328 3.281 -5.450 1.00 85.62 407 THR A C 1
ATOM 3372 O O . THR A 1 407 ? 2.457 3.416 -4.980 1.00 85.62 407 THR A O 1
ATOM 3375 N N . LEU A 1 408 ? 0.348 4.152 -5.182 1.00 87.50 408 LEU A N 1
ATOM 3376 C CA . LEU A 1 408 ? 0.564 5.376 -4.398 1.00 87.50 408 LEU A CA 1
ATOM 3377 C C . LEU A 1 408 ? 0.944 5.089 -2.939 1.00 87.50 408 LEU A C 1
ATOM 3379 O O . LEU A 1 408 ? 1.777 5.792 -2.368 1.00 87.50 408 LEU A O 1
ATOM 3383 N N . SER A 1 409 ? 0.358 4.059 -2.329 1.00 85.44 409 SER A N 1
ATOM 3384 C CA . SER A 1 409 ? 0.654 3.645 -0.955 1.00 85.44 409 SER A CA 1
ATOM 3385 C C . SER A 1 409 ? 2.100 3.185 -0.811 1.00 85.44 409 SER A C 1
ATOM 3387 O O . SER A 1 409 ? 2.814 3.670 0.071 1.00 85.44 409 SER A O 1
ATOM 3389 N N . ASN A 1 410 ? 2.562 2.317 -1.713 1.00 80.31 410 ASN A N 1
ATOM 3390 C CA . ASN A 1 410 ? 3.946 1.847 -1.731 1.00 80.31 410 ASN A CA 1
ATOM 3391 C C . ASN A 1 410 ? 4.918 2.997 -2.011 1.00 80.31 410 ASN A C 1
ATOM 3393 O O . ASN A 1 410 ? 5.908 3.154 -1.295 1.00 80.31 410 ASN A O 1
ATOM 3397 N N . TYR A 1 411 ? 4.575 3.864 -2.965 1.00 81.50 411 TYR A N 1
ATOM 3398 C CA . TYR A 1 411 ? 5.356 5.052 -3.295 1.00 81.50 411 TYR A CA 1
ATOM 3399 C C . TYR A 1 411 ? 5.545 5.991 -2.095 1.00 81.50 411 TYR A C 1
ATOM 3401 O O . TYR A 1 411 ? 6.660 6.386 -1.760 1.00 81.50 411 TYR A O 1
ATOM 3409 N N . LEU A 1 412 ? 4.458 6.321 -1.390 1.00 81.38 412 LEU A N 1
ATOM 3410 C CA . LEU A 1 412 ? 4.491 7.225 -0.237 1.00 81.38 412 LEU A CA 1
ATOM 3411 C C . LEU A 1 412 ? 5.198 6.608 0.976 1.00 81.38 412 LEU A C 1
ATOM 3413 O O . LEU A 1 412 ? 5.885 7.326 1.706 1.00 81.38 412 LEU A O 1
ATOM 3417 N N . LYS A 1 413 ? 5.040 5.299 1.215 1.00 79.38 413 LYS A N 1
ATOM 3418 C CA . LYS A 1 413 ? 5.775 4.582 2.273 1.00 79.38 413 LYS A CA 1
ATOM 3419 C C . LYS A 1 413 ? 7.279 4.649 2.029 1.00 79.38 413 LYS A C 1
ATOM 3421 O O . LYS A 1 413 ? 8.023 4.989 2.947 1.00 79.38 413 LYS A O 1
ATOM 3426 N N . LEU A 1 414 ? 7.696 4.406 0.791 1.00 74.81 414 LEU A N 1
ATOM 3427 C CA . LEU A 1 414 ? 9.090 4.492 0.385 1.00 74.81 414 LEU A CA 1
ATOM 3428 C C . LEU A 1 414 ? 9.643 5.913 0.548 1.00 74.81 414 LEU A C 1
ATOM 3430 O O . LEU A 1 414 ? 10.670 6.099 1.193 1.00 74.81 414 LEU A O 1
ATOM 3434 N N . LEU A 1 415 ? 8.935 6.936 0.058 1.00 74.38 415 LEU A N 1
ATOM 3435 C CA . LEU A 1 415 ? 9.360 8.331 0.233 1.00 74.38 415 LEU A CA 1
ATOM 3436 C C . LEU A 1 415 ? 9.500 8.724 1.714 1.00 74.38 415 LEU A C 1
ATOM 3438 O O . LEU A 1 415 ? 10.395 9.494 2.073 1.00 74.38 415 LEU A O 1
ATOM 3442 N N . LYS A 1 416 ? 8.642 8.183 2.594 1.00 76.50 416 LYS A N 1
ATOM 3443 C CA . LYS A 1 416 ? 8.770 8.383 4.046 1.00 76.50 416 LYS A CA 1
ATOM 3444 C C . LYS A 1 416 ? 10.060 7.744 4.554 1.00 76.50 416 LYS A C 1
ATOM 3446 O O . LYS A 1 416 ? 10.822 8.423 5.231 1.00 76.50 416 LYS A O 1
ATOM 3451 N N . GLN A 1 417 ? 10.330 6.486 4.206 1.00 73.19 417 GLN A N 1
ATOM 3452 C CA . GLN A 1 417 ? 11.563 5.788 4.598 1.00 73.19 417 GLN A CA 1
ATOM 3453 C C . GLN A 1 417 ? 12.819 6.540 4.137 1.00 73.19 417 GLN A C 1
ATOM 3455 O O . GLN A 1 417 ? 13.702 6.803 4.950 1.00 73.19 417 GLN A O 1
ATOM 3460 N N . VAL A 1 418 ? 12.834 6.984 2.878 1.00 70.44 418 VAL A N 1
ATOM 3461 C CA . VAL A 1 418 ? 13.887 7.820 2.278 1.00 70.44 418 VAL A CA 1
ATOM 3462 C C . VAL A 1 418 ? 14.093 9.124 3.061 1.00 70.44 418 VAL A C 1
ATOM 3464 O O . VAL A 1 418 ? 15.220 9.553 3.280 1.00 70.44 418 VAL A O 1
ATOM 3467 N N . SER A 1 419 ? 13.021 9.743 3.562 1.00 67.75 419 SER A N 1
ATOM 3468 C CA . SER A 1 419 ? 13.121 10.970 4.369 1.00 67.75 419 SER A CA 1
ATOM 3469 C C . SER A 1 419 ? 13.672 10.730 5.786 1.00 67.75 419 SER A C 1
ATOM 3471 O O . SER A 1 419 ? 14.231 11.648 6.390 1.00 67.75 419 SER A O 1
ATOM 3473 N N . TYR A 1 420 ? 13.509 9.520 6.337 1.00 63.03 420 TYR A N 1
ATOM 3474 C CA . TYR A 1 420 ? 13.936 9.157 7.696 1.00 63.03 420 TYR A CA 1
ATOM 3475 C C . TYR A 1 420 ? 15.316 8.480 7.766 1.00 63.03 420 TYR A C 1
ATOM 3477 O O . TYR A 1 420 ? 15.912 8.468 8.845 1.00 63.03 420 TYR A O 1
ATOM 3485 N N . SER A 1 421 ? 15.860 7.963 6.656 1.00 60.03 421 SER A N 1
ATOM 3486 C CA . SER A 1 421 ? 17.112 7.174 6.606 1.00 60.03 421 SER A CA 1
ATOM 3487 C C . SER A 1 421 ? 18.390 7.935 7.009 1.00 60.03 421 SER A C 1
ATOM 3489 O O . SER A 1 421 ? 19.467 7.355 7.087 1.00 60.03 421 SER A O 1
ATOM 3491 N N . LYS A 1 422 ? 18.284 9.213 7.397 1.00 53.28 422 LYS A N 1
ATOM 3492 C CA . LYS A 1 422 ? 19.384 10.073 7.869 1.00 53.28 422 LYS A CA 1
ATOM 3493 C C . LYS A 1 422 ? 20.100 9.598 9.152 1.00 53.28 422 LYS A C 1
ATOM 3495 O O . LYS A 1 422 ? 21.078 10.226 9.545 1.00 53.28 422 LYS A O 1
ATOM 3500 N N . GLN A 1 423 ? 19.589 8.583 9.859 1.00 47.84 423 GLN A N 1
ATOM 3501 C CA . GLN A 1 423 ? 19.953 8.303 11.262 1.00 47.84 423 GLN A CA 1
ATOM 3502 C C . GLN A 1 423 ? 20.701 6.984 11.530 1.00 47.84 423 GLN A C 1
ATOM 3504 O O . GLN A 1 423 ? 21.068 6.742 12.678 1.00 47.84 423 GLN A O 1
ATOM 3509 N N . SER A 1 424 ? 20.984 6.152 10.523 1.00 45.06 424 SER A N 1
ATOM 3510 C CA . SER A 1 424 ? 21.662 4.860 10.725 1.00 45.06 424 SER A CA 1
ATOM 3511 C C . SER A 1 424 ? 22.946 4.763 9.899 1.00 45.06 424 SER A C 1
ATOM 3513 O O . SER A 1 424 ? 22.906 4.447 8.720 1.00 45.06 424 SER A O 1
ATOM 3515 N N . ASN A 1 425 ? 24.095 5.010 10.535 1.00 45.41 425 ASN A N 1
ATOM 3516 C CA . ASN A 1 425 ? 25.433 4.792 9.960 1.00 45.41 425 ASN A CA 1
ATOM 3517 C C . ASN A 1 425 ? 25.999 3.388 10.268 1.00 45.41 425 ASN A C 1
ATOM 3519 O O . ASN A 1 425 ? 27.208 3.178 10.180 1.00 45.41 425 ASN A O 1
ATOM 3523 N N . SER A 1 426 ? 25.179 2.425 10.699 1.00 41.69 426 SER A N 1
ATOM 3524 C CA . SER A 1 426 ? 25.678 1.106 11.106 1.00 41.69 426 SER A CA 1
ATOM 3525 C C . SER A 1 426 ? 25.376 0.036 10.062 1.00 41.69 426 SER A C 1
ATOM 3527 O O . SER A 1 426 ? 24.217 -0.322 9.901 1.00 41.69 426 SER A O 1
ATOM 3529 N N . CYS A 1 427 ? 26.443 -0.474 9.431 1.00 43.88 427 CYS A N 1
ATOM 3530 C CA . CYS A 1 427 ? 26.560 -1.751 8.706 1.00 43.88 427 CYS A CA 1
ATOM 3531 C C . CYS A 1 427 ? 25.276 -2.196 7.990 1.00 43.88 427 CYS A C 1
ATOM 3533 O O . CYS A 1 427 ? 24.489 -2.971 8.531 1.00 43.88 427 CYS A O 1
ATOM 3535 N N . LEU A 1 428 ? 25.089 -1.681 6.781 1.00 42.66 428 LEU A N 1
ATOM 3536 C CA . LEU A 1 428 ? 23.883 -1.829 5.983 1.00 42.66 428 LEU A CA 1
ATOM 3537 C C . LEU A 1 428 ? 24.128 -2.831 4.842 1.00 42.66 428 LEU A C 1
ATOM 3539 O O . LEU A 1 428 ? 25.200 -2.847 4.245 1.00 42.66 428 LEU A O 1
ATOM 3543 N N . ASN A 1 429 ? 23.152 -3.698 4.561 1.00 50.50 429 ASN A N 1
ATOM 3544 C CA . ASN A 1 429 ? 23.155 -4.513 3.340 1.00 50.50 429 ASN A CA 1
ATOM 3545 C C . ASN A 1 429 ? 22.854 -3.597 2.130 1.00 50.50 429 ASN A C 1
ATOM 3547 O O . ASN A 1 429 ? 22.269 -2.534 2.311 1.00 50.50 429 ASN A O 1
ATOM 3551 N N . GLY A 1 430 ? 23.171 -4.003 0.892 1.00 52.28 430 GLY A N 1
ATOM 3552 C CA . GLY A 1 430 ? 23.092 -3.124 -0.298 1.00 52.28 430 GLY A CA 1
ATOM 3553 C C . GLY A 1 430 ? 21.752 -2.396 -0.556 1.00 52.28 430 GLY A C 1
ATOM 3554 O O . GLY A 1 430 ? 21.744 -1.340 -1.178 1.00 52.28 430 GLY A O 1
ATOM 3555 N N . ILE A 1 431 ? 20.623 -2.893 -0.035 1.00 57.12 431 ILE A N 1
ATOM 3556 C CA . ILE A 1 431 ? 19.301 -2.231 -0.125 1.00 57.12 431 ILE A CA 1
ATOM 3557 C C . ILE A 1 431 ? 19.225 -0.982 0.771 1.00 57.12 431 ILE A C 1
ATOM 3559 O O . ILE A 1 431 ? 18.646 0.039 0.394 1.00 57.12 431 ILE A O 1
ATOM 3563 N N . ASP A 1 432 ? 19.834 -1.041 1.951 1.00 62.53 432 ASP A N 1
ATOM 3564 C CA . ASP A 1 432 ? 19.820 0.054 2.915 1.00 62.53 432 ASP A CA 1
ATOM 3565 C C . ASP A 1 432 ? 20.757 1.201 2.476 1.00 62.53 432 ASP A C 1
ATOM 3567 O O . ASP A 1 432 ? 20.470 2.367 2.747 1.00 62.53 432 ASP A O 1
ATOM 3571 N N . GLU A 1 433 ? 21.828 0.907 1.724 1.00 64.25 433 GLU A N 1
ATOM 3572 C CA . GLU A 1 433 ? 22.704 1.931 1.128 1.00 64.25 433 GLU A CA 1
ATOM 3573 C C . GLU A 1 433 ? 21.992 2.737 0.029 1.00 64.25 433 GLU A C 1
ATOM 3575 O O . GLU A 1 433 ? 22.036 3.969 0.050 1.00 64.25 433 GLU A O 1
ATOM 3580 N N . ALA A 1 434 ? 21.249 2.080 -0.871 1.00 64.88 434 ALA A N 1
ATOM 3581 C CA . ALA A 1 434 ? 20.477 2.762 -1.915 1.00 64.88 434 ALA A CA 1
ATOM 3582 C C . ALA A 1 434 ? 19.409 3.711 -1.330 1.00 64.88 434 ALA A C 1
ATOM 3584 O O . ALA A 1 434 ? 19.230 4.834 -1.810 1.00 64.88 434 ALA A O 1
ATOM 3585 N N . LEU A 1 435 ? 18.737 3.300 -0.246 1.00 68.06 435 LEU A N 1
ATOM 3586 C CA . LEU A 1 435 ? 17.780 4.139 0.490 1.00 68.06 435 LEU A CA 1
ATOM 3587 C C . LEU A 1 435 ? 18.439 5.337 1.189 1.00 68.06 435 LEU A C 1
ATOM 3589 O O . LEU A 1 435 ? 17.822 6.403 1.300 1.00 68.06 435 LEU A O 1
ATOM 3593 N N . VAL A 1 436 ? 19.675 5.184 1.669 1.00 69.38 436 VAL A N 1
ATOM 3594 C CA . VAL A 1 436 ? 20.458 6.288 2.245 1.00 69.38 436 VAL A CA 1
ATOM 3595 C C . VAL A 1 436 ? 20.874 7.278 1.157 1.00 69.38 436 VAL A C 1
ATOM 3597 O O . VAL A 1 436 ? 20.685 8.479 1.348 1.00 69.38 436 VAL A O 1
ATOM 3600 N N . CYS A 1 437 ? 21.351 6.808 0.002 1.00 69.25 437 CYS A N 1
ATOM 3601 C CA . CYS A 1 437 ? 21.704 7.660 -1.141 1.00 69.25 437 CYS A CA 1
ATOM 3602 C C . CYS A 1 437 ? 20.490 8.433 -1.680 1.00 69.25 437 CYS A C 1
ATOM 3604 O O . CYS A 1 437 ? 20.554 9.651 -1.865 1.00 69.25 437 CYS A O 1
ATOM 3606 N N . LEU A 1 438 ? 19.350 7.750 -1.845 1.00 70.69 438 LEU A N 1
ATOM 3607 C CA . LEU A 1 438 ? 18.067 8.381 -2.176 1.00 70.69 438 LEU A CA 1
ATOM 3608 C C . LEU A 1 438 ? 17.688 9.457 -1.154 1.00 70.69 438 LEU A C 1
ATOM 3610 O O . LEU A 1 438 ? 17.251 10.546 -1.529 1.00 70.69 438 LEU A O 1
ATOM 3614 N N . GLY A 1 439 ? 17.860 9.156 0.137 1.00 71.75 439 GLY A N 1
ATOM 3615 C CA . GLY A 1 439 ? 17.552 10.075 1.231 1.00 71.75 439 GLY A CA 1
ATOM 3616 C C . GLY A 1 439 ? 18.418 11.322 1.184 1.00 71.75 439 GLY A C 1
ATOM 3617 O O . GLY A 1 439 ? 17.901 12.436 1.268 1.00 71.75 439 GLY A O 1
ATOM 3618 N N . GLN A 1 440 ? 19.723 11.145 0.974 1.00 73.38 440 GLN A N 1
ATOM 3619 C CA . GLN A 1 440 ? 20.682 12.238 0.821 1.00 73.38 440 GLN A CA 1
ATOM 3620 C C . GLN A 1 440 ? 20.277 13.160 -0.331 1.00 73.38 440 GLN A C 1
ATOM 3622 O O . GLN A 1 440 ? 20.003 14.332 -0.069 1.00 73.38 440 GLN A O 1
ATOM 3627 N N . ARG A 1 441 ? 20.089 12.632 -1.548 1.00 71.88 441 ARG A N 1
ATOM 3628 C CA . ARG A 1 441 ? 19.703 13.439 -2.722 1.00 71.88 441 ARG A CA 1
ATOM 3629 C C . ARG A 1 441 ? 18.351 14.119 -2.561 1.00 71.88 441 ARG A C 1
ATOM 3631 O O . ARG A 1 441 ? 18.211 15.294 -2.894 1.00 71.88 441 ARG A O 1
ATOM 3638 N N . PHE A 1 442 ? 17.358 13.418 -2.010 1.00 74.31 442 PHE A N 1
ATOM 3639 C CA . PHE A 1 442 ? 16.065 14.034 -1.715 1.00 74.31 442 PHE A CA 1
ATOM 3640 C C . PHE A 1 442 ? 16.226 15.204 -0.735 1.00 74.31 442 PHE A C 1
ATOM 3642 O O . PHE A 1 442 ? 15.594 16.241 -0.919 1.00 74.31 442 PHE A O 1
ATOM 3649 N N . THR A 1 443 ? 17.100 15.076 0.272 1.00 71.44 443 THR A N 1
ATOM 3650 C CA . THR A 1 443 ? 17.339 16.131 1.273 1.00 71.44 443 THR A CA 1
ATOM 3651 C C . THR A 1 443 ? 18.259 17.266 0.825 1.00 71.44 443 THR A C 1
ATOM 3653 O O . THR A 1 443 ? 18.161 18.352 1.394 1.00 71.44 443 THR A O 1
ATOM 3656 N N . GLU A 1 444 ? 19.131 17.040 -0.159 1.00 75.69 444 GLU A N 1
ATOM 3657 C CA . GLU A 1 444 ? 19.973 18.072 -0.785 1.00 75.69 444 GLU A CA 1
ATOM 3658 C C . GLU A 1 444 ? 19.146 19.076 -1.596 1.00 75.69 444 GLU A C 1
ATOM 3660 O O . GLU A 1 444 ? 19.590 20.196 -1.852 1.00 75.69 444 GLU A O 1
ATOM 3665 N N . ARG A 1 445 ? 17.913 18.705 -1.958 1.00 75.62 445 ARG A N 1
ATOM 3666 C CA . ARG A 1 445 ? 16.949 19.617 -2.572 1.00 75.62 445 ARG A CA 1
ATOM 3667 C C . ARG A 1 445 ? 16.551 20.737 -1.638 1.00 75.62 445 ARG A C 1
ATOM 3669 O O . ARG A 1 445 ? 16.443 20.553 -0.428 1.00 75.62 445 ARG A O 1
ATOM 3676 N N . ASP A 1 446 ? 16.196 21.868 -2.234 1.00 80.12 446 ASP A N 1
ATOM 3677 C CA . ASP A 1 446 ? 15.528 22.921 -1.491 1.00 80.12 446 ASP A CA 1
ATOM 3678 C C . ASP A 1 446 ? 14.198 22.414 -0.898 1.00 80.12 446 ASP A C 1
ATOM 3680 O O . ASP A 1 446 ? 13.488 21.591 -1.492 1.00 80.12 446 ASP A O 1
ATOM 3684 N N . LYS A 1 447 ? 13.876 22.905 0.301 1.00 80.62 447 LYS A N 1
ATOM 3685 C CA . LYS A 1 447 ? 12.675 22.511 1.043 1.00 80.62 447 LYS A CA 1
ATOM 3686 C C . LYS A 1 447 ? 11.394 22.786 0.260 1.00 80.62 447 LYS A C 1
ATOM 3688 O O . LYS A 1 447 ? 10.473 21.975 0.347 1.00 80.62 447 LYS A O 1
ATOM 3693 N N . ASP A 1 448 ? 11.354 23.854 -0.530 1.00 82.88 448 ASP A N 1
ATOM 3694 C CA . ASP A 1 448 ? 10.193 24.227 -1.337 1.00 82.88 448 ASP A CA 1
ATOM 3695 C C . ASP A 1 448 ? 9.925 23.179 -2.425 1.00 82.88 448 ASP A C 1
ATOM 3697 O O . ASP A 1 448 ? 8.774 22.809 -2.675 1.00 82.88 448 ASP A O 1
ATOM 3701 N N . TRP A 1 449 ? 10.983 22.635 -3.039 1.00 85.75 449 TRP A N 1
ATOM 3702 C CA . TRP A 1 449 ? 10.848 21.546 -4.009 1.00 85.75 449 TRP A CA 1
ATOM 3703 C C . TRP A 1 449 ? 10.333 20.272 -3.336 1.00 85.75 449 TRP A C 1
ATOM 3705 O O . TRP A 1 449 ? 9.379 19.664 -3.824 1.00 85.75 449 TRP A O 1
ATOM 3715 N N . GLN A 1 450 ? 10.913 19.897 -2.190 1.00 79.69 450 GLN A N 1
ATOM 3716 C CA . GLN A 1 450 ? 10.495 18.706 -1.441 1.00 79.69 450 GLN A CA 1
ATOM 3717 C C . GLN A 1 450 ? 9.026 18.809 -1.017 1.00 79.69 450 GLN A C 1
ATOM 3719 O O . GLN A 1 450 ? 8.262 17.856 -1.172 1.00 79.69 450 GLN A O 1
ATOM 3724 N N . GLU A 1 451 ? 8.614 19.966 -0.500 1.00 82.31 451 GLU A N 1
ATOM 3725 C CA . GLU A 1 451 ? 7.237 20.211 -0.082 1.00 82.31 451 GLU A CA 1
ATOM 3726 C C . GLU A 1 451 ? 6.272 20.192 -1.272 1.00 82.31 451 GLU A C 1
ATOM 3728 O O . GLU A 1 451 ? 5.231 19.538 -1.200 1.00 82.31 451 GLU A O 1
ATOM 3733 N N . SER A 1 452 ? 6.635 20.826 -2.391 1.00 86.31 452 SER A N 1
ATOM 3734 C CA . SER A 1 452 ? 5.857 20.784 -3.636 1.00 86.31 452 SER A CA 1
ATOM 3735 C C . SER A 1 452 ? 5.664 19.351 -4.144 1.00 86.31 452 SER A C 1
ATOM 3737 O O . SER A 1 452 ? 4.551 18.942 -4.489 1.00 86.31 452 SER A O 1
ATOM 3739 N N . TYR A 1 453 ? 6.730 18.552 -4.117 1.00 84.19 453 TYR A N 1
ATOM 3740 C CA . TYR A 1 453 ? 6.706 17.156 -4.533 1.00 84.19 453 TYR A CA 1
ATOM 3741 C C . TYR A 1 453 ? 5.843 16.279 -3.614 1.00 84.19 453 TYR A C 1
ATOM 3743 O O . TYR A 1 453 ? 5.006 15.507 -4.092 1.00 84.19 453 TYR A O 1
ATOM 3751 N N . TRP A 1 454 ? 5.980 16.442 -2.293 1.00 83.19 454 TRP A N 1
ATOM 3752 C CA . TRP A 1 454 ? 5.116 15.777 -1.318 1.00 83.19 454 TRP A CA 1
ATOM 3753 C C . TRP A 1 454 ? 3.649 16.156 -1.521 1.00 83.19 454 TRP A C 1
ATOM 3755 O O . TRP A 1 454 ? 2.793 15.273 -1.575 1.00 83.19 454 TRP A O 1
ATOM 3765 N N . ASN A 1 455 ? 3.356 17.448 -1.666 1.00 87.44 455 ASN A N 1
ATOM 3766 C CA . ASN A 1 455 ? 1.996 17.944 -1.869 1.00 87.44 455 ASN A CA 1
ATOM 3767 C C . ASN A 1 455 ? 1.370 17.377 -3.145 1.00 87.44 455 ASN A C 1
ATOM 3769 O O . ASN A 1 455 ? 0.199 17.006 -3.123 1.00 87.44 455 ASN A O 1
ATOM 3773 N N . TRP A 1 456 ? 2.151 17.233 -4.216 1.00 90.50 456 TRP A N 1
ATOM 3774 C CA . TRP A 1 456 ? 1.704 16.550 -5.426 1.00 90.50 456 TRP A CA 1
ATOM 3775 C C . TRP A 1 456 ? 1.380 15.067 -5.189 1.00 90.50 456 TRP A C 1
ATOM 3777 O O . TRP A 1 456 ? 0.295 14.610 -5.541 1.00 90.50 456 TRP A O 1
ATOM 3787 N N . CYS A 1 457 ? 2.270 14.302 -4.552 1.00 86.88 457 CYS A N 1
ATOM 3788 C CA . CYS A 1 457 ? 2.008 12.879 -4.303 1.00 86.88 457 CYS A CA 1
ATOM 3789 C C . CYS A 1 457 ? 0.752 12.678 -3.434 1.00 86.88 457 CYS A C 1
ATOM 3791 O O . CYS A 1 457 ? -0.067 11.793 -3.693 1.00 86.88 457 CYS A O 1
ATOM 3793 N N . TYR A 1 458 ? 0.568 13.525 -2.417 1.00 88.06 458 TYR A N 1
ATOM 3794 C CA . TYR A 1 458 ? -0.630 13.493 -1.580 1.00 88.06 458 TYR A CA 1
ATOM 3795 C C . TYR A 1 458 ? -1.881 13.986 -2.310 1.00 88.06 458 TYR A C 1
ATOM 3797 O O . TYR A 1 458 ? -2.955 13.459 -2.029 1.00 88.06 458 TYR A O 1
ATOM 3805 N N . SER A 1 459 ? -1.784 14.934 -3.251 1.00 91.00 459 SER A N 1
ATOM 3806 C CA . SER A 1 459 ? -2.952 15.347 -4.039 1.00 91.00 459 SER A CA 1
ATOM 3807 C C . SER A 1 459 ? -3.480 14.191 -4.886 1.00 91.00 459 SER A C 1
ATOM 3809 O O . SER A 1 459 ? -4.685 13.960 -4.885 1.00 91.00 459 SER A O 1
ATOM 3811 N N . LEU A 1 460 ? -2.592 13.394 -5.497 1.00 91.31 460 LEU A N 1
ATOM 3812 C CA . LEU A 1 460 ? -2.978 12.178 -6.226 1.00 91.31 460 LEU A CA 1
ATOM 3813 C C . LEU A 1 460 ? -3.696 11.166 -5.321 1.00 91.31 460 LEU A C 1
ATOM 3815 O O . LEU A 1 460 ? -4.732 10.617 -5.699 1.00 91.31 460 LEU A O 1
ATOM 3819 N N . LEU A 1 461 ? -3.185 10.949 -4.103 1.00 91.06 461 LEU A N 1
ATOM 3820 C CA . LEU A 1 461 ? -3.833 10.074 -3.121 1.00 91.06 461 LEU A CA 1
ATOM 3821 C C . LEU A 1 461 ? -5.207 10.613 -2.698 1.00 91.06 461 LEU A C 1
ATOM 3823 O O . LEU A 1 461 ? -6.156 9.842 -2.573 1.00 91.06 461 LEU A O 1
ATOM 3827 N N . ILE A 1 462 ? -5.328 11.920 -2.461 1.00 90.00 462 ILE A N 1
ATOM 3828 C CA . ILE A 1 462 ? -6.583 12.547 -2.028 1.00 90.00 462 ILE A CA 1
ATOM 3829 C C . ILE A 1 462 ? -7.634 12.487 -3.139 1.00 90.00 462 ILE A C 1
ATOM 3831 O O . ILE A 1 462 ? -8.797 12.180 -2.869 1.00 90.00 462 ILE A O 1
ATOM 3835 N N . ASP A 1 463 ? -7.233 12.743 -4.383 1.00 89.44 463 ASP A N 1
ATOM 3836 C CA . ASP A 1 463 ? -8.129 12.700 -5.536 1.00 89.44 463 ASP A CA 1
ATOM 3837 C C . ASP A 1 463 ? -8.640 11.286 -5.823 1.00 89.44 463 ASP A C 1
ATOM 3839 O O . ASP A 1 463 ? -9.775 11.134 -6.272 1.00 89.44 463 ASP A O 1
ATOM 3843 N N . LEU A 1 464 ? -7.877 10.249 -5.463 1.00 88.56 464 LEU A N 1
ATOM 3844 C CA . LEU A 1 464 ? -8.311 8.860 -5.601 1.00 88.56 464 LEU A CA 1
ATOM 3845 C C . LEU A 1 464 ? -9.603 8.552 -4.825 1.00 88.56 464 LEU A C 1
ATOM 3847 O O . LEU A 1 464 ? -10.434 7.787 -5.303 1.00 88.56 464 LEU A O 1
ATOM 3851 N N . HIS A 1 465 ? -9.824 9.184 -3.668 1.00 82.75 465 HIS A N 1
ATOM 3852 C CA . HIS A 1 465 ? -11.061 9.010 -2.894 1.00 82.75 465 HIS A CA 1
ATOM 3853 C C . HIS A 1 465 ? -12.300 9.599 -3.584 1.00 82.75 465 HIS A C 1
ATOM 3855 O O . HIS A 1 465 ? -13.428 9.216 -3.273 1.00 82.75 465 HIS A O 1
ATOM 3861 N N . LYS A 1 466 ? -12.109 10.543 -4.513 1.00 84.25 466 LYS A N 1
ATOM 3862 C CA . LYS A 1 466 ? -13.207 11.146 -5.281 1.00 84.25 466 LYS A CA 1
ATOM 3863 C C . LYS A 1 466 ? -13.703 10.223 -6.396 1.00 84.25 466 LYS A C 1
ATOM 3865 O O . LYS A 1 466 ? -14.758 10.491 -6.966 1.00 84.25 466 LYS A O 1
ATOM 3870 N N . ASP A 1 467 ? -12.962 9.160 -6.711 1.00 85.69 467 ASP A N 1
ATOM 3871 C CA . ASP A 1 467 ? -13.375 8.150 -7.677 1.00 85.69 467 ASP A CA 1
ATOM 3872 C C . ASP A 1 467 ? -14.577 7.361 -7.137 1.00 85.69 467 ASP A C 1
ATOM 3874 O O . ASP A 1 467 ? -14.524 6.760 -6.062 1.00 85.69 467 ASP A O 1
ATOM 3878 N N . SER A 1 468 ? -15.675 7.338 -7.897 1.00 83.19 468 SER A N 1
ATOM 3879 C CA . SER A 1 468 ? -16.893 6.609 -7.526 1.00 83.19 468 SER A CA 1
ATOM 3880 C C . SER A 1 468 ? -16.678 5.100 -7.397 1.00 83.19 468 SER A C 1
ATOM 3882 O O . SER A 1 468 ? -17.467 4.436 -6.727 1.00 83.19 468 SER A O 1
ATOM 3884 N N . ASN A 1 469 ? -15.630 4.567 -8.030 1.00 85.62 469 ASN A N 1
ATOM 3885 C CA . ASN A 1 469 ? -15.277 3.150 -7.997 1.00 85.62 469 ASN A CA 1
ATOM 3886 C C . ASN A 1 469 ? -14.242 2.812 -6.912 1.00 85.62 469 ASN A C 1
ATOM 3888 O O . ASN A 1 469 ? -13.801 1.664 -6.840 1.00 85.62 469 ASN A O 1
ATOM 3892 N N . PHE A 1 470 ? -13.844 3.773 -6.065 1.00 88.62 470 PHE A N 1
ATOM 3893 C CA . PHE A 1 470 ? -12.879 3.509 -5.000 1.00 88.62 470 PHE A CA 1
ATOM 3894 C C . PHE A 1 470 ? -13.414 2.445 -4.020 1.00 88.62 470 PHE A C 1
ATOM 3896 O O . PHE A 1 470 ? -14.484 2.642 -3.427 1.00 88.62 470 PHE A O 1
ATOM 3903 N N . PRO A 1 471 ? -12.698 1.321 -3.809 1.00 87.94 471 PRO A N 1
ATOM 3904 C CA . PRO A 1 471 ? -13.196 0.241 -2.970 1.00 87.94 471 PRO A CA 1
ATOM 3905 C C . PRO A 1 471 ? -13.386 0.684 -1.519 1.00 87.94 471 PRO A C 1
ATOM 3907 O O . PRO A 1 471 ? -12.441 1.092 -0.843 1.00 87.94 471 PRO A O 1
ATOM 3910 N N . GLU A 1 472 ? -14.604 0.524 -0.997 1.00 88.50 472 GLU A N 1
ATOM 3911 C CA . GLU A 1 472 ? -14.927 0.912 0.381 1.00 88.50 472 GLU A CA 1
ATOM 3912 C C . GLU A 1 472 ? -14.034 0.182 1.407 1.00 88.50 472 GLU A C 1
ATOM 3914 O O . GLU A 1 472 ? -13.623 0.794 2.389 1.00 88.50 472 GLU A O 1
ATOM 3919 N N . LYS A 1 473 ? -13.632 -1.068 1.125 1.00 87.62 473 LYS A N 1
ATOM 3920 C CA . LYS A 1 473 ? -12.699 -1.873 1.944 1.00 87.62 473 LYS A CA 1
ATOM 3921 C C . LYS A 1 473 ? -11.318 -1.224 2.155 1.00 87.62 473 LYS A C 1
ATOM 3923 O O . LYS A 1 473 ? -10.651 -1.519 3.139 1.00 87.62 473 LYS A O 1
ATOM 3928 N N . LEU A 1 474 ? -10.877 -0.345 1.249 1.00 89.56 474 LEU A N 1
ATOM 3929 C CA . LEU A 1 474 ? -9.568 0.326 1.323 1.00 89.56 474 LEU A CA 1
ATOM 3930 C C . LEU A 1 474 ? -9.632 1.668 2.064 1.00 89.56 474 LEU A C 1
ATOM 3932 O O . LEU A 1 474 ? -8.594 2.265 2.349 1.00 89.56 474 LEU A O 1
ATOM 3936 N N . MET A 1 475 ? -10.833 2.146 2.417 1.00 90.62 475 MET A N 1
ATOM 3937 C CA . MET A 1 475 ? -11.006 3.408 3.145 1.00 90.62 475 MET A CA 1
ATOM 3938 C C . MET A 1 475 ? -10.193 3.497 4.439 1.00 90.62 475 MET A C 1
ATOM 3940 O O . MET A 1 475 ? -9.632 4.562 4.694 1.00 90.62 475 MET A O 1
ATOM 3944 N N . PRO A 1 476 ? -10.109 2.457 5.290 1.00 90.75 476 PRO A N 1
ATOM 3945 C CA . PRO A 1 476 ? -9.287 2.521 6.495 1.00 90.75 476 PRO A CA 1
ATOM 3946 C C . PRO A 1 476 ? -7.818 2.838 6.214 1.00 90.75 476 PRO A C 1
ATOM 3948 O O . PRO A 1 476 ? -7.276 3.781 6.787 1.00 90.75 476 PRO A O 1
ATOM 3951 N N . GLU A 1 477 ? -7.202 2.112 5.283 1.00 90.06 477 GLU A N 1
ATOM 3952 C CA . GLU A 1 477 ? -5.795 2.297 4.913 1.00 90.06 477 GLU A CA 1
ATOM 3953 C C . GLU A 1 477 ? -5.556 3.647 4.243 1.00 90.06 477 GLU A C 1
ATOM 3955 O O . GLU A 1 477 ? -4.589 4.340 4.566 1.00 90.06 477 GLU A O 1
ATOM 3960 N N . TRP A 1 478 ? -6.466 4.050 3.354 1.00 93.12 478 TRP A N 1
ATOM 3961 C CA . TRP A 1 478 ? -6.410 5.357 2.715 1.00 93.12 478 TRP A CA 1
ATOM 3962 C C . TRP A 1 478 ? -6.478 6.494 3.732 1.00 93.12 478 TRP A C 1
ATOM 3964 O O . TRP A 1 478 ? -5.640 7.395 3.692 1.00 93.12 478 TRP A O 1
ATOM 3974 N N . THR A 1 479 ? -7.415 6.431 4.682 1.00 91.88 479 THR A N 1
ATOM 3975 C CA . THR A 1 479 ? -7.563 7.464 5.711 1.00 91.88 479 THR A CA 1
ATOM 3976 C C . THR A 1 479 ? -6.304 7.568 6.559 1.00 91.88 479 THR A C 1
ATOM 3978 O O . THR A 1 479 ? -5.817 8.677 6.762 1.00 91.88 479 THR A O 1
ATOM 3981 N N . LEU A 1 480 ? -5.738 6.446 7.016 1.00 89.81 480 LEU A N 1
ATOM 3982 C CA . LEU A 1 480 ? -4.506 6.453 7.813 1.00 89.81 480 LEU A CA 1
ATOM 3983 C C . LEU A 1 480 ? -3.327 7.056 7.039 1.00 89.81 480 LEU A C 1
ATOM 3985 O O . LEU A 1 480 ? -2.581 7.877 7.581 1.00 89.81 480 LEU A O 1
ATOM 3989 N N . LEU A 1 481 ? -3.190 6.716 5.755 1.00 88.62 481 LEU A N 1
ATOM 3990 C CA . LEU A 1 481 ? -2.116 7.233 4.912 1.00 88.62 481 LEU A CA 1
ATOM 3991 C C . LEU A 1 481 ? -2.273 8.734 4.617 1.00 88.62 481 LEU A C 1
ATOM 3993 O O . LEU A 1 481 ? -1.289 9.475 4.689 1.00 88.62 481 LEU A O 1
ATOM 3997 N N . ALA A 1 482 ? -3.494 9.184 4.313 1.00 89.25 482 ALA A N 1
ATOM 3998 C CA . ALA A 1 482 ? -3.796 10.561 3.925 1.00 89.25 482 ALA A CA 1
ATOM 3999 C C . ALA A 1 482 ? -3.948 11.520 5.119 1.00 89.25 482 ALA A C 1
ATOM 4001 O O . ALA A 1 482 ? -3.779 12.728 4.950 1.00 89.25 482 ALA A O 1
ATOM 4002 N N . ASN A 1 483 ? -4.239 11.019 6.327 1.00 86.75 483 ASN A N 1
ATOM 4003 C CA . ASN A 1 483 ? -4.665 11.812 7.489 1.00 86.75 483 ASN A CA 1
ATOM 4004 C C . ASN A 1 483 ? -3.776 13.029 7.799 1.00 86.75 483 ASN A C 1
ATOM 4006 O O . ASN A 1 483 ? -4.299 14.086 8.145 1.00 86.75 483 ASN A O 1
ATOM 4010 N N . GLY A 1 484 ? -2.453 12.914 7.639 1.00 81.31 484 GLY A N 1
ATOM 4011 C CA . GLY A 1 484 ? -1.519 14.021 7.887 1.00 81.31 484 GLY A CA 1
ATOM 4012 C C . GLY A 1 484 ? -1.640 15.205 6.915 1.00 81.31 484 GLY A C 1
ATOM 4013 O O . GLY A 1 484 ? -1.076 16.262 7.180 1.00 81.31 484 GLY A O 1
ATOM 4014 N N . ARG A 1 485 ? -2.354 15.040 5.794 1.00 84.25 485 ARG A N 1
ATOM 4015 C CA . ARG A 1 485 ? -2.509 16.038 4.721 1.00 84.25 485 ARG A CA 1
ATOM 4016 C C . ARG A 1 485 ? -3.968 16.322 4.351 1.00 84.25 485 ARG A C 1
ATOM 4018 O O . ARG A 1 485 ? -4.219 17.156 3.486 1.00 84.25 485 ARG A O 1
ATOM 4025 N N . LEU A 1 486 ? -4.933 15.664 4.998 1.00 84.81 486 LEU A N 1
ATOM 4026 C CA . LEU A 1 486 ? -6.353 15.960 4.806 1.00 84.81 486 LEU A CA 1
ATOM 4027 C C . LEU A 1 486 ? -6.718 17.305 5.443 1.00 84.81 486 LEU A C 1
ATOM 4029 O O . LEU A 1 486 ? -6.335 17.602 6.576 1.00 84.81 486 LEU A O 1
ATOM 4033 N N . SER A 1 487 ? -7.523 18.097 4.732 1.00 81.50 487 SER A N 1
ATOM 4034 C CA . SER A 1 487 ? -8.155 19.288 5.301 1.00 81.50 487 SER A CA 1
ATOM 4035 C C . SER A 1 487 ? -9.151 18.898 6.398 1.00 81.50 487 SER A C 1
ATOM 4037 O O . SER A 1 487 ? -9.709 17.799 6.379 1.00 81.50 487 SER A O 1
ATOM 4039 N N . GLY A 1 488 ? -9.420 19.802 7.346 1.00 74.75 488 GLY A N 1
ATOM 4040 C CA . GLY A 1 488 ? -10.365 19.543 8.442 1.00 74.75 488 GLY A CA 1
ATOM 4041 C C . GLY A 1 488 ? -11.760 19.108 7.968 1.00 74.75 488 GLY A C 1
ATOM 4042 O O . GLY A 1 488 ? -12.369 18.242 8.590 1.00 74.75 488 GLY A O 1
ATOM 4043 N N . GLU A 1 489 ? -12.221 19.639 6.831 1.00 81.88 489 GLU A N 1
ATOM 4044 C CA . GLU A 1 489 ? -13.518 19.304 6.222 1.00 81.88 489 GLU A CA 1
ATOM 4045 C C . GLU A 1 489 ? -13.600 17.855 5.722 1.00 81.88 489 GLU A C 1
ATOM 4047 O O . GLU A 1 489 ? -14.658 17.239 5.809 1.00 81.88 489 GLU A O 1
ATOM 4052 N N . LEU A 1 490 ? -12.491 17.291 5.228 1.00 83.75 490 LEU A N 1
ATOM 4053 C CA . LEU A 1 490 ? -12.436 15.918 4.708 1.00 83.75 490 LEU A CA 1
ATOM 4054 C C . LEU A 1 490 ? -11.954 14.907 5.753 1.00 83.75 490 LEU A C 1
ATOM 4056 O O . LEU A 1 490 ? -12.337 13.739 5.712 1.00 83.75 490 LEU A O 1
ATOM 4060 N N . ARG A 1 491 ? -11.128 15.351 6.704 1.00 86.50 491 ARG A N 1
ATOM 4061 C CA . ARG A 1 491 ? -10.445 14.491 7.674 1.00 86.50 491 ARG A CA 1
ATOM 4062 C C . ARG A 1 491 ? -11.413 13.756 8.597 1.00 86.50 491 ARG A C 1
ATOM 4064 O O . ARG A 1 491 ? -11.325 12.538 8.722 1.00 86.50 491 ARG A O 1
ATOM 4071 N N . LEU A 1 492 ? -12.332 14.474 9.243 1.00 86.31 492 LEU A N 1
ATOM 4072 C CA . LEU A 1 492 ? -13.258 13.853 10.195 1.00 86.31 492 LEU A CA 1
ATOM 4073 C C . LEU A 1 492 ? -14.252 12.897 9.503 1.00 86.31 492 LEU A C 1
ATOM 4075 O O . LEU A 1 492 ? -14.356 11.758 9.962 1.00 86.31 492 LEU A O 1
ATOM 4079 N N . PRO A 1 493 ? -14.917 13.270 8.388 1.00 89.25 493 PRO A N 1
ATOM 4080 C CA . PRO A 1 493 ? -15.775 12.338 7.652 1.00 89.25 493 PRO A CA 1
ATOM 4081 C C . PRO A 1 493 ? -15.044 11.079 7.174 1.00 89.25 493 PRO A C 1
ATOM 4083 O O . PRO A 1 493 ? -15.608 9.987 7.230 1.00 89.25 493 PRO A O 1
ATOM 4086 N N . ALA A 1 494 ? -13.785 11.209 6.744 1.00 88.81 494 ALA A N 1
ATOM 4087 C CA . ALA A 1 494 ? -12.958 10.075 6.344 1.00 88.81 494 ALA A CA 1
ATOM 4088 C C . ALA A 1 494 ? -12.704 9.101 7.503 1.00 88.81 494 ALA A C 1
ATOM 4090 O O . ALA A 1 494 ? -12.911 7.899 7.342 1.00 88.81 494 ALA A O 1
ATOM 4091 N N . ILE A 1 495 ? -12.321 9.613 8.680 1.00 89.19 495 ILE A N 1
ATOM 4092 C CA . ILE A 1 495 ? -12.108 8.796 9.887 1.00 89.19 495 ILE A CA 1
ATOM 4093 C C . ILE A 1 495 ? -13.397 8.077 10.290 1.00 89.19 495 ILE A C 1
ATOM 4095 O O . ILE A 1 495 ? -13.377 6.870 10.531 1.00 89.19 495 ILE A O 1
ATOM 4099 N N . GLU A 1 496 ? -14.524 8.790 10.325 1.00 88.44 496 GLU A N 1
ATOM 4100 C CA . GLU A 1 496 ? -15.820 8.203 10.679 1.00 88.44 496 GLU A CA 1
ATOM 4101 C C . GLU A 1 496 ? -16.224 7.092 9.708 1.00 88.44 496 GLU A C 1
ATOM 4103 O O . GLU A 1 496 ? -16.552 5.987 10.146 1.00 88.44 496 GLU A O 1
ATOM 4108 N N . LYS A 1 497 ? -16.120 7.348 8.398 1.00 90.00 497 LYS A N 1
ATOM 4109 C CA . LYS A 1 497 ? -16.414 6.352 7.365 1.00 90.00 497 LYS A CA 1
ATOM 4110 C C . LYS A 1 497 ? -15.511 5.126 7.511 1.00 90.00 497 LYS A C 1
ATOM 4112 O O . LYS A 1 497 ? -16.015 4.009 7.502 1.00 90.00 497 LYS A O 1
ATOM 4117 N N . SER A 1 498 ? -14.207 5.307 7.717 1.00 91.31 498 SER A N 1
ATOM 4118 C CA . SER A 1 498 ? -13.265 4.197 7.919 1.00 91.31 498 SER A CA 1
ATOM 4119 C C . SER A 1 498 ? -13.596 3.348 9.149 1.00 91.31 498 SER A C 1
ATOM 4121 O O . SER A 1 498 ? -13.574 2.121 9.067 1.00 91.31 498 SER A O 1
ATOM 4123 N N . ILE A 1 499 ? -13.967 3.973 10.273 1.00 88.44 499 ILE A N 1
ATOM 4124 C CA . ILE A 1 499 ? -14.413 3.251 11.476 1.00 88.44 499 ILE A CA 1
ATOM 4125 C C . ILE A 1 499 ? -15.687 2.445 11.179 1.00 88.44 499 ILE A C 1
ATOM 4127 O O . ILE A 1 499 ? -15.815 1.295 11.602 1.00 88.44 499 ILE A O 1
ATOM 4131 N N . GLU A 1 500 ? -16.638 3.023 10.442 1.00 87.69 500 GLU A N 1
ATOM 4132 C CA . GLU A 1 500 ? -17.872 2.331 10.062 1.00 87.69 500 GLU A CA 1
ATOM 4133 C C . GLU A 1 500 ? -17.635 1.137 9.135 1.00 87.69 500 GLU A C 1
ATOM 4135 O O . GLU A 1 500 ? -18.290 0.106 9.315 1.00 87.69 500 GLU A O 1
ATOM 4140 N N . VAL A 1 501 ? -16.693 1.253 8.195 1.00 88.81 501 VAL A N 1
ATOM 4141 C CA . VAL A 1 501 ? -16.261 0.148 7.327 1.00 88.81 501 VAL A CA 1
ATOM 4142 C C . VAL A 1 501 ? -15.694 -0.992 8.163 1.00 88.81 501 VAL A C 1
ATOM 4144 O O . VAL A 1 501 ? -16.212 -2.107 8.084 1.00 88.81 501 VAL A O 1
ATOM 4147 N N . ILE A 1 502 ? -14.734 -0.707 9.053 1.00 84.81 502 ILE A N 1
ATOM 4148 C CA . ILE A 1 502 ? -14.161 -1.727 9.947 1.00 84.81 502 ILE A CA 1
ATOM 4149 C C . ILE A 1 502 ? -15.258 -2.383 10.795 1.00 84.81 502 ILE A C 1
ATOM 4151 O O . ILE A 1 502 ? -15.297 -3.601 10.959 1.00 84.81 502 ILE A O 1
ATOM 4155 N N . PHE A 1 503 ? -16.205 -1.601 11.317 1.00 83.94 503 PHE A N 1
ATOM 4156 C CA . PHE A 1 503 ? -17.321 -2.147 12.091 1.00 83.94 503 PHE A CA 1
ATOM 4157 C C . PHE A 1 503 ? -18.257 -3.048 11.283 1.00 83.94 503 PHE A C 1
ATOM 4159 O O . PHE A 1 503 ? -18.859 -3.951 11.868 1.00 83.94 503 PHE A O 1
ATOM 4166 N N . ARG A 1 504 ? -18.391 -2.824 9.972 1.00 82.62 504 ARG A N 1
ATOM 4167 C CA . ARG A 1 504 ? -19.153 -3.696 9.071 1.00 82.62 504 ARG A CA 1
ATOM 4168 C C . ARG A 1 504 ? -18.393 -4.995 8.788 1.00 82.62 504 ARG A C 1
ATOM 4170 O O . ARG A 1 504 ? -18.997 -6.059 8.796 1.00 82.62 504 ARG A O 1
ATOM 4177 N N . GLU A 1 505 ? -17.076 -4.941 8.629 1.00 77.56 505 GLU A N 1
ATOM 4178 C CA . GLU A 1 505 ? -16.229 -6.137 8.472 1.00 77.56 505 GLU A CA 1
ATOM 4179 C C . GLU A 1 505 ? -16.174 -6.963 9.775 1.00 77.56 505 GLU A C 1
ATOM 4181 O O . GLU A 1 505 ? -16.221 -8.199 9.775 1.00 77.56 505 GLU A O 1
ATOM 4186 N N . PHE A 1 506 ? -16.258 -6.299 10.933 1.00 71.06 506 PHE A N 1
ATOM 4187 C CA . PHE A 1 506 ? -16.478 -6.958 12.220 1.00 71.06 506 PHE A CA 1
ATOM 4188 C C . PHE A 1 506 ? -17.867 -7.603 12.393 1.00 71.06 506 PHE A C 1
ATOM 4190 O O . PHE A 1 506 ? -18.178 -8.095 13.479 1.00 71.06 506 PHE A O 1
ATOM 4197 N N . THR A 1 507 ? -18.707 -7.698 11.369 1.00 63.19 507 THR A N 1
ATOM 4198 C CA . THR A 1 507 ? -19.889 -8.574 11.411 1.00 63.19 507 THR A CA 1
ATOM 4199 C C . THR A 1 507 ? -19.815 -9.750 10.433 1.00 63.19 507 THR A C 1
ATOM 4201 O O . THR A 1 507 ? -20.636 -10.657 10.571 1.00 63.19 507 THR A O 1
ATOM 4204 N N . GLY A 1 508 ? -18.816 -9.785 9.537 1.00 61.75 508 GLY A N 1
ATOM 4205 C CA . GLY A 1 508 ? -18.551 -10.868 8.572 1.00 61.75 508 GLY A CA 1
ATOM 4206 C C . GLY A 1 508 ? -17.401 -11.812 8.963 1.00 61.75 508 GLY A C 1
ATOM 4207 O O . GLY A 1 508 ? -17.048 -11.907 10.147 1.00 61.75 508 GLY A O 1
ATOM 4208 N N . ASP A 1 509 ? -16.823 -12.497 7.968 1.00 49.72 509 ASP A N 1
ATOM 4209 C CA . ASP A 1 509 ? -15.665 -13.395 8.117 1.00 49.72 509 ASP A CA 1
ATOM 4210 C C . ASP A 1 509 ? -14.414 -12.613 8.562 1.00 49.72 509 ASP A C 1
ATOM 4212 O O . ASP A 1 509 ? -14.244 -11.433 8.263 1.00 49.72 509 ASP A O 1
ATOM 4216 N N . LEU A 1 510 ? -13.608 -13.223 9.428 1.00 52.03 510 LEU A N 1
ATOM 4217 C CA . LEU A 1 510 ? -12.638 -12.534 10.280 1.00 52.03 510 LEU A CA 1
ATOM 4218 C C . LEU A 1 510 ? -11.300 -12.245 9.587 1.00 52.03 510 LEU A C 1
ATOM 4220 O O . LEU A 1 510 ? -10.509 -13.155 9.384 1.00 52.03 510 LEU A O 1
ATOM 4224 N N . GLU A 1 511 ? -10.983 -10.962 9.397 1.00 57.38 511 GLU A N 1
ATOM 4225 C CA . GLU A 1 511 ? -9.599 -10.476 9.354 1.00 57.38 511 GLU A CA 1
ATOM 4226 C C . GLU A 1 511 ? -9.317 -9.624 10.607 1.00 57.38 511 GLU A C 1
ATOM 4228 O O . GLU A 1 511 ? -9.697 -8.455 10.696 1.00 57.38 511 GLU A O 1
ATOM 4233 N N . PHE A 1 512 ? -8.656 -10.201 11.619 1.00 61.34 512 PHE A N 1
ATOM 4234 C CA . PHE A 1 512 ? -8.193 -9.448 12.801 1.00 61.34 512 PHE A CA 1
ATOM 4235 C C . PHE A 1 512 ? -7.063 -8.447 12.476 1.00 61.34 512 PHE A C 1
ATOM 4237 O O . PHE A 1 512 ? -6.767 -7.590 13.306 1.00 61.34 512 PHE A O 1
ATOM 4244 N N . SER A 1 513 ? -6.530 -8.456 11.243 1.00 62.78 513 SER A N 1
ATOM 4245 C CA . SER A 1 513 ? -5.606 -7.440 10.701 1.00 62.78 513 SER A CA 1
ATOM 4246 C C . SER A 1 513 ? -6.136 -6.000 10.846 1.00 62.78 513 SER A C 1
ATOM 4248 O O . SER A 1 513 ? -5.361 -5.048 10.948 1.00 62.78 513 SER A O 1
ATOM 4250 N N . ARG A 1 514 ? -7.465 -5.825 10.925 1.00 74.31 514 ARG A N 1
ATOM 4251 C CA . ARG A 1 514 ? -8.142 -4.527 11.092 1.00 74.31 514 ARG A CA 1
ATOM 4252 C C . ARG A 1 514 ? -8.107 -3.968 12.523 1.00 74.31 514 ARG A C 1
ATOM 4254 O O . ARG A 1 514 ? -8.459 -2.803 12.722 1.00 74.31 514 ARG A O 1
ATOM 4261 N N . ALA A 1 515 ? -7.698 -4.751 13.526 1.00 73.31 515 ALA A N 1
ATOM 4262 C CA . ALA A 1 515 ? -7.693 -4.327 14.930 1.00 73.31 515 ALA A CA 1
ATOM 4263 C C . ALA A 1 515 ? -6.747 -3.137 15.183 1.00 73.31 515 ALA A C 1
ATOM 4265 O O . ALA A 1 515 ? -7.157 -2.137 15.780 1.00 73.31 515 ALA A O 1
ATOM 4266 N N . SER A 1 516 ? -5.522 -3.203 14.655 1.00 77.06 516 SER A N 1
ATOM 4267 C CA . SER A 1 516 ? -4.530 -2.122 14.756 1.00 77.06 516 SER A CA 1
ATOM 4268 C C . SER A 1 516 ? -5.002 -0.848 14.052 1.00 77.06 516 SER A C 1
ATOM 4270 O O . SER A 1 516 ? -4.910 0.242 14.611 1.00 77.06 516 SER A O 1
ATOM 4272 N N . GLN A 1 517 ? -5.624 -0.986 12.876 1.00 84.81 517 GLN A N 1
ATOM 4273 C CA . GLN A 1 517 ? -6.176 0.151 12.131 1.00 84.81 517 GLN A CA 1
ATOM 4274 C C . GLN A 1 517 ? -7.300 0.850 12.903 1.00 84.81 517 GLN A C 1
ATOM 4276 O O . GLN A 1 517 ? -7.354 2.079 12.938 1.00 84.81 517 GLN A O 1
ATOM 4281 N N . LEU A 1 518 ? -8.189 0.091 13.558 1.00 86.00 518 LEU A N 1
ATOM 4282 C CA . LEU A 1 518 ? -9.232 0.683 14.398 1.00 86.00 518 LEU A CA 1
ATOM 4283 C C . LEU A 1 518 ? -8.633 1.461 15.572 1.00 86.00 518 LEU A C 1
ATOM 4285 O O . LEU A 1 518 ? -9.122 2.546 15.883 1.00 86.00 518 LEU A O 1
ATOM 4289 N N . LYS A 1 519 ? -7.594 0.923 16.221 1.00 83.75 519 LYS A N 1
ATOM 4290 C CA . LYS A 1 519 ? -6.911 1.604 17.326 1.00 83.75 519 LYS A CA 1
ATOM 4291 C C . LYS A 1 519 ? -6.362 2.961 16.883 1.00 83.75 519 LYS A C 1
ATOM 4293 O O . LYS A 1 519 ? -6.696 3.968 17.506 1.00 83.75 519 LYS A O 1
ATOM 4298 N N . GLU A 1 520 ? -5.626 2.995 15.773 1.00 87.44 520 GLU A N 1
ATOM 4299 C CA . GLU A 1 520 ? -5.080 4.235 15.207 1.00 87.44 520 GLU A CA 1
ATOM 4300 C C . GLU A 1 520 ? -6.189 5.234 14.832 1.00 87.44 520 GLU A C 1
ATOM 4302 O O . GLU A 1 520 ? -6.127 6.408 15.193 1.00 87.44 520 GLU A O 1
ATOM 4307 N N . LEU A 1 521 ? -7.262 4.781 14.172 1.00 89.38 521 LEU A N 1
ATOM 4308 C CA . LEU A 1 521 ? -8.393 5.649 13.812 1.00 89.38 521 LEU A CA 1
ATOM 4309 C C . LEU A 1 521 ? -9.116 6.218 15.042 1.00 89.38 521 LEU A C 1
ATOM 4311 O O . LEU A 1 521 ? -9.556 7.372 15.026 1.00 89.38 521 LEU A O 1
ATOM 4315 N N . LEU A 1 522 ? -9.238 5.432 16.116 1.00 86.44 522 LEU A N 1
ATOM 4316 C CA . LEU A 1 522 ? -9.812 5.904 17.373 1.00 86.44 522 LEU A CA 1
ATOM 4317 C C . LEU A 1 522 ? -8.910 6.944 18.042 1.00 86.44 522 LEU A C 1
ATOM 4319 O O . LEU A 1 522 ? -9.417 7.941 18.546 1.00 86.44 522 LEU A O 1
ATOM 4323 N N . GLU A 1 523 ? -7.592 6.776 18.012 1.00 86.62 523 GLU A N 1
ATOM 4324 C CA . GLU A 1 523 ? -6.670 7.809 18.501 1.00 86.62 523 GLU A CA 1
ATOM 4325 C C . GLU A 1 523 ? -6.818 9.106 17.692 1.00 86.62 523 GLU A C 1
ATOM 4327 O O . GLU A 1 523 ? -6.951 10.184 18.270 1.00 86.62 523 GLU A O 1
ATOM 4332 N N . LEU A 1 524 ? -6.934 9.020 16.362 1.00 86.94 524 LEU A N 1
ATOM 4333 C CA . LEU A 1 524 ? -7.146 10.195 15.508 1.00 86.94 524 LEU A CA 1
ATOM 4334 C C . LEU A 1 524 ? -8.448 10.950 15.818 1.00 86.94 524 LEU A C 1
ATOM 4336 O O . LEU A 1 524 ? -8.461 12.189 15.813 1.00 86.94 524 LEU A O 1
ATOM 4340 N N . ILE A 1 525 ? -9.542 10.231 16.091 1.00 86.00 525 ILE A N 1
ATOM 4341 C CA . ILE A 1 525 ? -10.816 10.870 16.442 1.00 86.00 525 ILE A CA 1
ATOM 4342 C C . ILE A 1 525 ? -10.848 11.360 17.892 1.00 86.00 525 ILE A C 1
ATOM 4344 O O . ILE A 1 525 ? -11.562 12.313 18.177 1.00 86.00 525 ILE A O 1
ATOM 4348 N N . GLU A 1 526 ? -10.061 10.777 18.800 1.00 83.25 526 GLU A N 1
ATOM 4349 C CA . GLU A 1 526 ? -9.933 11.240 20.189 1.00 83.25 526 GLU A CA 1
ATOM 4350 C C . GLU A 1 526 ? -9.439 12.691 20.250 1.00 83.25 526 GLU A C 1
ATOM 4352 O O . GLU A 1 526 ? -10.019 13.506 20.965 1.00 83.25 526 GLU A O 1
ATOM 4357 N N . TYR A 1 527 ? -8.452 13.040 19.417 1.00 77.12 527 TYR A N 1
ATOM 4358 C CA . TYR A 1 527 ? -7.956 14.415 19.297 1.00 77.12 527 TYR A CA 1
ATOM 4359 C C . TYR A 1 527 ? -8.964 15.387 18.674 1.00 77.12 527 TYR A C 1
ATOM 4361 O O . TYR A 1 527 ? -8.907 16.583 18.951 1.00 77.12 527 TYR A O 1
ATOM 4369 N N . SER A 1 528 ? -9.853 14.896 17.808 1.00 77.06 528 SER A N 1
ATOM 4370 C CA . SER A 1 528 ? -10.729 15.748 16.991 1.00 77.06 528 SER A CA 1
ATOM 4371 C C . SER A 1 528 ? -12.121 15.923 17.608 1.00 77.06 528 SER A C 1
ATOM 4373 O O . SER A 1 528 ? -12.649 17.028 17.648 1.00 77.06 528 SER A O 1
ATOM 4375 N N . GLU A 1 529 ? -12.721 14.832 18.091 1.00 82.81 529 GLU A N 1
ATOM 4376 C CA . GLU A 1 529 ? -14.100 14.741 18.586 1.00 82.81 529 GLU A CA 1
ATOM 4377 C C . GLU A 1 529 ? -14.204 13.712 19.739 1.00 82.81 529 GLU A C 1
ATOM 4379 O O . GLU A 1 529 ? -14.695 12.588 19.547 1.00 82.81 529 GLU A O 1
ATOM 4384 N N . PRO A 1 530 ? -13.800 14.075 20.975 1.00 77.50 530 PRO A N 1
ATOM 4385 C CA . PRO A 1 530 ? -13.752 13.152 22.116 1.00 77.50 530 PRO A CA 1
ATOM 4386 C C . PRO A 1 530 ? -15.094 12.471 22.424 1.00 77.50 530 PRO A C 1
ATOM 4388 O O . PRO A 1 530 ? -15.157 11.299 22.796 1.00 77.50 530 PRO A O 1
ATOM 4391 N N . THR A 1 531 ? -16.209 13.183 22.229 1.00 77.94 531 THR A N 1
ATOM 4392 C CA . THR A 1 531 ? -17.551 12.631 22.479 1.00 77.94 531 THR A CA 1
ATOM 4393 C C . THR A 1 531 ? -17.933 11.543 21.473 1.00 77.94 531 THR A C 1
ATOM 4395 O O . THR A 1 531 ? -18.578 10.555 21.840 1.00 77.94 531 THR A O 1
ATOM 4398 N N . LYS A 1 532 ? -17.509 11.684 20.211 1.00 81.12 532 LYS A N 1
ATOM 4399 C CA . LYS A 1 532 ? -17.723 10.674 19.171 1.00 81.12 532 LYS A CA 1
ATOM 4400 C C . LYS A 1 532 ? -16.787 9.486 19.352 1.00 81.12 532 LYS A C 1
ATOM 4402 O O . LYS A 1 532 ? -17.252 8.356 19.202 1.00 81.12 532 LYS A O 1
ATOM 4407 N N . ASN A 1 533 ? -15.533 9.723 19.756 1.00 83.88 533 ASN A N 1
ATOM 4408 C CA . ASN A 1 533 ? -14.601 8.658 20.136 1.00 83.88 533 ASN A CA 1
ATOM 4409 C C . ASN A 1 533 ? -15.251 7.699 21.140 1.00 83.88 533 ASN A C 1
ATOM 4411 O O . ASN A 1 533 ? -15.324 6.503 20.879 1.00 83.88 533 ASN A O 1
ATOM 4415 N N . LEU A 1 534 ? -15.814 8.226 22.232 1.00 81.69 534 LEU A N 1
ATOM 4416 C CA . LEU A 1 534 ? -16.448 7.406 23.270 1.00 81.69 534 LEU A CA 1
ATOM 4417 C C . LEU A 1 534 ? -17.569 6.525 22.720 1.00 81.69 534 LEU A C 1
ATOM 4419 O O . LEU A 1 534 ? -17.690 5.356 23.090 1.00 81.69 534 LEU A O 1
ATOM 4423 N N . ARG A 1 535 ? -18.380 7.063 21.803 1.00 86.06 535 ARG A N 1
ATOM 4424 C CA . ARG A 1 535 ? -19.451 6.303 21.149 1.00 86.06 535 ARG A CA 1
ATOM 4425 C C . ARG A 1 535 ? -18.894 5.175 20.279 1.00 86.06 535 ARG A C 1
ATOM 4427 O O . ARG A 1 535 ? -19.462 4.081 20.284 1.00 86.06 535 ARG A O 1
ATOM 4434 N N . TYR A 1 536 ? -17.818 5.426 19.537 1.00 86.31 536 TYR A N 1
ATOM 4435 C CA . TYR A 1 536 ? -17.171 4.404 18.716 1.00 86.31 536 TYR A CA 1
ATOM 4436 C C . TYR A 1 536 ? -16.437 3.364 19.563 1.00 86.31 536 TYR A C 1
ATOM 4438 O O . TYR A 1 536 ? -16.580 2.180 19.282 1.00 86.31 536 TYR A O 1
ATOM 4446 N N . THR A 1 537 ? -15.773 3.763 20.647 1.00 86.12 537 THR A N 1
ATOM 4447 C CA . THR A 1 537 ? -15.161 2.864 21.638 1.00 86.12 537 THR A CA 1
ATOM 4448 C C . THR A 1 537 ? -16.205 1.919 22.245 1.00 86.12 537 THR A C 1
ATOM 4450 O O . THR A 1 537 ? -16.036 0.700 22.204 1.00 86.12 537 THR A O 1
ATOM 4453 N N . ASP A 1 538 ? -17.344 2.448 22.711 1.00 85.56 538 ASP A N 1
ATOM 4454 C CA . ASP A 1 538 ? -18.461 1.653 23.256 1.00 85.56 538 ASP A CA 1
ATOM 4455 C C . ASP A 1 538 ? -19.034 0.672 22.208 1.00 85.56 538 ASP A C 1
ATOM 4457 O O . ASP A 1 538 ? -19.261 -0.510 22.492 1.00 85.56 538 ASP A O 1
ATOM 4461 N N . LYS A 1 539 ? -19.211 1.134 20.959 1.00 86.50 539 LYS A N 1
ATOM 4462 C CA . LYS A 1 539 ? -19.668 0.296 19.834 1.00 86.50 539 LYS A CA 1
ATOM 4463 C C . LYS A 1 539 ? -18.649 -0.797 19.483 1.00 86.50 539 LYS A C 1
ATOM 4465 O O . LYS A 1 539 ? -19.053 -1.945 19.303 1.00 86.50 539 LYS A O 1
ATOM 4470 N N . GLY A 1 540 ? -17.361 -0.460 19.434 1.00 84.62 540 GLY A N 1
ATOM 4471 C CA . GLY A 1 540 ? -16.254 -1.374 19.151 1.00 84.62 540 GLY A CA 1
ATOM 4472 C C . GLY A 1 540 ? -16.169 -2.500 20.178 1.00 84.62 540 GLY A C 1
ATOM 4473 O O . GLY A 1 540 ? -16.173 -3.669 19.798 1.00 84.62 540 GLY A O 1
ATOM 4474 N N . ILE A 1 541 ? -16.245 -2.171 21.474 1.00 87.62 541 ILE A N 1
ATOM 4475 C CA . ILE A 1 541 ? -16.330 -3.168 22.557 1.00 87.62 541 ILE A CA 1
ATOM 4476 C C . ILE A 1 541 ? -17.536 -4.093 22.354 1.00 87.62 541 ILE A C 1
ATOM 4478 O O . ILE A 1 541 ? -17.425 -5.314 22.486 1.00 87.62 541 ILE A O 1
ATOM 4482 N N . GLY A 1 542 ? -18.700 -3.527 22.018 1.00 85.06 542 GLY A N 1
ATOM 4483 C CA . GLY A 1 542 ? -19.918 -4.296 21.768 1.00 85.06 542 GLY A CA 1
ATOM 4484 C C . GLY A 1 542 ? -19.780 -5.309 20.625 1.00 85.06 542 GLY A C 1
ATOM 4485 O O . GLY A 1 542 ? -20.250 -6.443 20.770 1.00 85.06 542 GLY A O 1
ATOM 4486 N N . LEU A 1 543 ? -19.131 -4.912 19.525 1.00 83.31 543 LEU A N 1
ATOM 4487 C CA . LEU A 1 543 ? -18.868 -5.758 18.356 1.00 83.31 543 LEU A CA 1
ATOM 4488 C C . LEU A 1 543 ? -17.828 -6.842 18.660 1.00 83.31 543 LEU A C 1
ATOM 4490 O O . LEU A 1 543 ? -18.111 -8.020 18.434 1.00 83.31 543 LEU A O 1
ATOM 4494 N N . LEU A 1 544 ? -16.687 -6.469 19.255 1.00 80.62 544 LEU A N 1
ATOM 4495 C CA . LEU A 1 544 ? -15.630 -7.409 19.650 1.00 80.62 544 LEU A CA 1
ATOM 4496 C C . LEU A 1 544 ? -16.167 -8.467 20.613 1.00 80.62 544 LEU A C 1
ATOM 4498 O O . LEU A 1 544 ? -15.981 -9.658 20.388 1.00 80.62 544 LEU A O 1
ATOM 4502 N N . ARG A 1 545 ? -16.946 -8.061 21.623 1.00 81.12 545 ARG A N 1
ATOM 4503 C CA . ARG A 1 545 ? -17.650 -8.996 22.514 1.00 81.12 545 ARG A CA 1
ATOM 4504 C C . ARG A 1 545 ? -18.563 -9.951 21.743 1.00 81.12 545 ARG A C 1
ATOM 4506 O O . ARG A 1 545 ? -18.615 -11.143 22.045 1.00 81.12 545 ARG A O 1
ATOM 4513 N N . GLY A 1 546 ? -19.326 -9.429 20.784 1.00 78.62 546 GLY A N 1
ATOM 4514 C CA . GLY A 1 546 ? -20.229 -10.224 19.953 1.00 78.62 546 GLY A CA 1
ATOM 4515 C C . GLY A 1 546 ? -19.505 -11.276 19.109 1.00 78.62 546 GLY A C 1
ATOM 4516 O O . GLY A 1 546 ? -20.051 -12.363 18.933 1.00 78.62 546 GLY A O 1
ATOM 4517 N N . LYS A 1 547 ? -18.290 -10.979 18.628 1.00 76.19 547 LYS A N 1
ATOM 4518 C CA . LYS A 1 547 ? -17.440 -11.943 17.912 1.00 76.19 547 LYS A CA 1
ATOM 4519 C C . LYS A 1 547 ? -16.746 -12.926 18.855 1.00 76.19 547 LYS A C 1
ATOM 4521 O O . LYS A 1 547 ? -16.924 -14.125 18.680 1.00 76.19 547 LYS A O 1
ATOM 4526 N N . LEU A 1 548 ? -16.043 -12.444 19.883 1.00 75.81 548 LEU A N 1
ATOM 4527 C CA . LEU A 1 548 ? -15.293 -13.288 20.827 1.00 75.81 548 LEU A CA 1
ATOM 4528 C C . LEU A 1 548 ? -16.192 -14.302 21.553 1.00 75.81 548 LEU A C 1
ATOM 4530 O O . LEU A 1 548 ? -15.766 -15.405 21.860 1.00 75.81 548 LEU A O 1
ATOM 4534 N N . SER A 1 549 ? -17.468 -13.974 21.785 1.00 73.25 549 SER A N 1
ATOM 4535 C CA . SER A 1 549 ? -18.431 -14.923 22.374 1.00 73.25 549 SER A CA 1
ATOM 4536 C C . SER A 1 549 ? -18.849 -16.082 21.454 1.00 73.25 549 SER A C 1
ATOM 4538 O O . SER A 1 549 ? -19.497 -17.016 21.930 1.00 73.25 549 SER A O 1
ATOM 4540 N N . LYS A 1 550 ? -18.511 -16.030 20.157 1.00 72.44 550 LYS A N 1
ATOM 4541 C CA . LYS A 1 550 ? -18.833 -17.060 19.156 1.00 72.44 550 LYS A CA 1
ATOM 4542 C C . LYS A 1 550 ? -17.640 -17.942 18.774 1.00 72.44 550 LYS A C 1
ATOM 4544 O O . LYS A 1 550 ? -17.862 -18.939 18.093 1.00 72.44 550 LYS A O 1
ATOM 4549 N N . LEU A 1 551 ? -16.417 -17.582 19.166 1.00 64.75 551 LEU A N 1
ATOM 4550 C CA . LEU A 1 551 ? -15.218 -18.329 18.793 1.00 64.75 551 LEU A CA 1
ATOM 4551 C C . LEU A 1 551 ? -15.060 -19.594 19.660 1.00 64.75 551 LEU A C 1
ATOM 4553 O O . LEU A 1 551 ? -15.280 -19.535 20.876 1.00 64.75 551 LEU A O 1
ATOM 4557 N N . PRO A 1 552 ? -14.742 -20.755 19.057 1.00 56.97 552 PRO A N 1
ATOM 4558 C CA . PRO A 1 552 ? -14.315 -21.937 19.793 1.00 56.97 552 PRO A CA 1
ATOM 4559 C C . PRO A 1 552 ? -12.876 -21.754 20.300 1.00 56.97 552 PRO A C 1
ATOM 4561 O O . PRO A 1 552 ? -12.049 -21.180 19.610 1.00 56.97 552 PRO A O 1
ATOM 4564 N N . VAL A 1 553 ? -12.581 -22.316 21.477 1.00 53.59 553 VAL A N 1
ATOM 4565 C CA . VAL A 1 553 ? -11.355 -22.144 22.299 1.00 53.59 553 VAL A CA 1
ATOM 4566 C C . VAL A 1 553 ? -10.040 -22.628 21.624 1.00 53.59 553 VAL A C 1
ATOM 4568 O O . VAL A 1 553 ? -9.042 -22.841 22.299 1.00 53.59 553 VAL A O 1
ATOM 4571 N N . SER A 1 554 ? -10.010 -22.876 20.311 1.00 50.38 554 SER A N 1
ATOM 4572 C CA . SER A 1 554 ? -8.909 -23.561 19.612 1.00 50.38 554 SER A CA 1
ATOM 4573 C C . SER A 1 554 ? -8.101 -22.713 18.614 1.00 50.38 554 SER A C 1
ATOM 4575 O O . SER A 1 554 ? -7.215 -23.273 17.974 1.00 50.38 554 SER A O 1
ATOM 4577 N N . GLU A 1 555 ? -8.361 -21.409 18.448 1.00 48.25 555 GLU A N 1
ATOM 4578 C CA . GLU A 1 555 ? -7.642 -20.544 17.483 1.00 48.25 555 GLU A CA 1
ATOM 4579 C C . GLU A 1 555 ? -6.707 -19.524 18.179 1.00 48.25 555 GLU A C 1
ATOM 4581 O O . GLU A 1 555 ? -6.985 -18.330 18.267 1.00 48.25 555 GLU A O 1
ATOM 4586 N N . GLU A 1 556 ? -5.549 -20.000 18.655 1.00 52.97 556 GLU A N 1
ATOM 4587 C CA . GLU A 1 556 ? -4.632 -19.278 19.564 1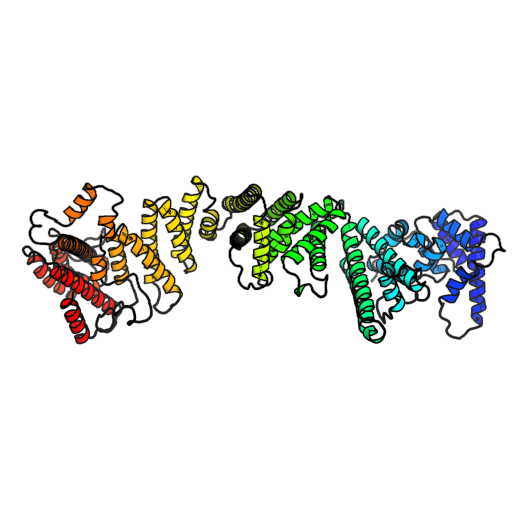.00 52.97 556 GLU A CA 1
ATOM 4588 C C . GLU A 1 556 ? -4.059 -17.927 19.075 1.00 52.97 556 GLU A C 1
ATOM 4590 O O . GLU A 1 556 ? -3.737 -17.074 19.907 1.00 52.97 556 GLU A O 1
ATOM 4595 N N . SER A 1 557 ? -3.862 -17.701 17.769 1.00 50.75 557 SER A N 1
ATOM 4596 C CA . SER A 1 557 ? -3.216 -16.464 17.280 1.00 50.75 557 SER A CA 1
ATOM 4597 C C . SER A 1 557 ? -4.213 -15.353 16.954 1.00 50.75 557 SER A C 1
ATOM 4599 O O . SER A 1 557 ? -3.940 -14.183 17.199 1.00 50.75 557 SER A O 1
ATOM 4601 N N . VAL A 1 558 ? -5.380 -15.730 16.434 1.00 50.94 558 VAL A N 1
ATOM 4602 C CA . VAL A 1 558 ? -6.439 -14.837 15.949 1.00 50.94 558 VAL A CA 1
ATOM 4603 C C . VAL A 1 558 ? -7.247 -14.250 17.121 1.00 50.94 558 VAL A C 1
ATOM 4605 O O . VAL A 1 558 ? -7.729 -13.120 17.063 1.00 50.94 558 VAL A O 1
ATOM 4608 N N . GLU A 1 559 ? -7.315 -14.972 18.243 1.00 62.88 559 GLU A N 1
ATOM 4609 C CA . GLU A 1 559 ? -7.942 -14.505 19.481 1.00 62.88 559 GLU A CA 1
ATOM 4610 C C . GLU A 1 559 ? -7.111 -13.426 20.206 1.00 62.88 559 GLU A C 1
ATOM 4612 O O . GLU A 1 559 ? -7.682 -12.540 20.850 1.00 62.88 559 GLU A O 1
ATOM 4617 N N . ARG A 1 560 ? -5.775 -13.434 20.081 1.00 69.31 560 ARG A N 1
ATOM 4618 C CA . ARG A 1 560 ? -4.892 -12.563 20.877 1.00 69.31 560 ARG A CA 1
ATOM 4619 C C . ARG A 1 560 ? -5.101 -11.077 20.587 1.00 69.31 560 ARG A C 1
ATOM 4621 O O . ARG A 1 560 ? -5.426 -10.337 21.513 1.00 69.31 560 ARG A O 1
ATOM 4628 N N . ASP A 1 561 ? -5.013 -10.665 19.325 1.00 70.31 561 ASP A N 1
ATOM 4629 C CA . ASP A 1 561 ? -5.139 -9.254 18.922 1.00 70.31 561 ASP A CA 1
ATOM 4630 C C . ASP A 1 561 ? -6.524 -8.688 19.273 1.00 70.31 561 ASP A C 1
ATOM 4632 O O . ASP A 1 561 ? -6.672 -7.543 19.706 1.00 70.31 561 ASP A O 1
ATOM 4636 N N . GLY A 1 562 ? -7.564 -9.519 19.148 1.00 74.25 562 GLY A N 1
ATOM 4637 C CA . GLY A 1 562 ? -8.921 -9.178 19.564 1.00 74.25 562 GLY A CA 1
ATOM 4638 C C . GLY A 1 562 ? -9.053 -8.952 21.069 1.00 74.25 562 GLY A C 1
ATOM 4639 O O . GLY A 1 562 ? -9.718 -8.004 21.499 1.00 74.25 562 GLY A O 1
ATOM 4640 N N . HIS A 1 563 ? -8.431 -9.816 21.874 1.00 78.19 563 HIS A N 1
ATOM 4641 C CA . HIS A 1 563 ? -8.396 -9.682 23.329 1.00 78.19 563 HIS A CA 1
ATOM 4642 C C . HIS A 1 563 ? -7.536 -8.490 23.783 1.00 78.19 563 HIS A C 1
ATOM 4644 O O . HIS A 1 563 ? -7.941 -7.797 24.719 1.00 78.19 563 HIS A O 1
ATOM 4650 N N . GLU A 1 564 ? -6.418 -8.202 23.114 1.00 79.12 564 GLU A N 1
ATOM 4651 C CA . GLU A 1 564 ? -5.579 -7.021 23.369 1.00 79.12 564 GLU A CA 1
ATOM 4652 C C . GLU A 1 564 ? -6.330 -5.724 23.057 1.00 79.12 564 GLU A C 1
ATOM 4654 O O . GLU A 1 564 ? -6.481 -4.876 23.939 1.00 79.12 564 GLU A O 1
ATOM 4659 N N . LEU A 1 565 ? -6.922 -5.608 21.863 1.00 80.50 565 LEU A N 1
ATOM 4660 C CA . LEU A 1 565 ? -7.725 -4.441 21.499 1.00 80.50 565 LEU A CA 1
ATOM 4661 C C . LEU A 1 565 ? -8.910 -4.251 22.454 1.00 80.50 565 LEU A C 1
ATOM 4663 O O . LEU A 1 565 ? -9.198 -3.134 22.883 1.00 80.50 565 LEU A O 1
ATOM 4667 N N . LEU A 1 566 ? -9.607 -5.331 22.822 1.00 85.31 566 LEU A N 1
ATOM 4668 C CA . LEU A 1 566 ? -10.696 -5.253 23.795 1.00 85.31 566 LEU A CA 1
ATOM 4669 C C . LEU A 1 566 ? -10.203 -4.745 25.161 1.00 85.31 566 LEU A C 1
ATOM 4671 O O . LEU A 1 566 ? -10.929 -4.002 25.822 1.00 85.31 566 LEU A O 1
ATOM 4675 N N . SER A 1 567 ? -8.984 -5.108 25.567 1.00 85.94 567 SER A N 1
ATOM 4676 C CA . SER A 1 567 ? -8.349 -4.590 26.781 1.00 85.94 567 SER A CA 1
ATOM 4677 C C . SER A 1 567 ? -8.086 -3.096 26.702 1.00 85.94 567 SER A C 1
ATOM 4679 O O . SER A 1 567 ? -8.529 -2.367 27.592 1.00 85.94 567 SER A O 1
ATOM 4681 N N . ASP A 1 568 ? -7.477 -2.634 25.612 1.00 84.62 568 ASP A N 1
ATOM 4682 C CA . ASP A 1 568 ? -7.197 -1.214 25.385 1.00 84.62 568 ASP A CA 1
ATOM 4683 C C . ASP A 1 568 ? -8.487 -0.381 25.399 1.00 84.62 568 ASP A C 1
ATOM 4685 O O . ASP A 1 568 ? -8.585 0.635 26.092 1.00 84.62 568 ASP A O 1
ATOM 4689 N N . LEU A 1 569 ? -9.522 -0.831 24.680 1.00 88.62 569 LEU A N 1
ATOM 4690 C CA . LEU A 1 569 ? -10.803 -0.122 24.626 1.00 88.62 569 LEU A CA 1
ATOM 4691 C C . LEU A 1 569 ? -11.510 -0.100 25.986 1.00 88.62 569 LEU A C 1
ATOM 4693 O O . LEU A 1 569 ? -12.091 0.921 26.356 1.00 88.62 569 LEU A O 1
ATOM 4697 N N . LEU A 1 570 ? -11.475 -1.206 26.738 1.00 88.38 570 LEU A N 1
ATOM 4698 C CA . LEU A 1 570 ? -12.065 -1.259 28.076 1.00 88.38 570 LEU A CA 1
ATOM 4699 C C . LEU A 1 570 ? -11.318 -0.362 29.064 1.00 88.38 570 LEU A C 1
ATOM 4701 O O . LEU A 1 570 ? -11.979 0.292 29.866 1.00 88.38 570 LEU A O 1
ATOM 4705 N N . GLN A 1 571 ? -9.988 -0.281 28.980 1.00 85.12 571 GLN A N 1
ATOM 4706 C CA . GLN A 1 571 ? -9.184 0.622 29.806 1.00 85.12 571 GLN A CA 1
ATOM 4707 C C . GLN A 1 571 ? -9.485 2.093 29.485 1.00 85.12 571 GLN A C 1
ATOM 4709 O O . GLN A 1 571 ? -9.715 2.884 30.402 1.00 85.12 571 GLN A O 1
ATOM 4714 N N . LYS A 1 572 ? -9.586 2.455 28.196 1.00 82.44 572 LYS A N 1
ATOM 4715 C CA . LYS A 1 572 ? -10.039 3.796 27.780 1.00 82.44 572 LYS A CA 1
ATOM 4716 C C . LYS A 1 572 ? -11.441 4.104 28.316 1.00 82.44 572 LYS A C 1
ATOM 4718 O O . LYS A 1 572 ? -11.698 5.197 28.819 1.00 82.44 572 LYS A O 1
ATOM 4723 N N . LEU A 1 573 ? -12.354 3.131 28.256 1.00 86.31 573 LEU A N 1
ATOM 4724 C CA . LEU A 1 573 ? -13.713 3.303 28.763 1.00 86.31 573 LEU A CA 1
ATOM 4725 C C . LEU A 1 573 ? -13.773 3.365 30.299 1.00 86.31 573 LEU A C 1
ATOM 4727 O O . LEU A 1 573 ? -14.636 4.064 30.821 1.00 86.31 573 LEU A O 1
ATOM 4731 N N . ASP A 1 574 ? -12.881 2.694 31.033 1.00 82.62 574 ASP A N 1
ATOM 4732 C CA . ASP A 1 574 ? -12.806 2.780 32.501 1.00 82.62 574 ASP A CA 1
ATOM 4733 C C . ASP A 1 574 ? -12.501 4.201 32.981 1.00 82.62 574 ASP A C 1
ATOM 4735 O O . ASP A 1 574 ? -13.088 4.655 33.967 1.00 82.62 574 ASP A O 1
ATOM 4739 N N . ALA A 1 575 ? -11.633 4.915 32.260 1.00 76.81 575 ALA A N 1
ATOM 4740 C CA . ALA A 1 575 ? -11.264 6.284 32.599 1.00 76.81 575 ALA A CA 1
ATOM 4741 C C . ALA A 1 575 ? -12.448 7.262 32.469 1.00 76.81 575 ALA A C 1
ATOM 4743 O O . ALA A 1 575 ? -12.552 8.217 33.240 1.00 76.81 575 ALA A O 1
ATOM 4744 N N . VAL A 1 576 ? -13.369 7.011 31.527 1.00 76.69 576 VAL A N 1
ATOM 4745 C CA . VAL A 1 576 ? -14.422 7.975 31.155 1.00 76.69 576 VAL A CA 1
ATOM 4746 C C . VAL A 1 576 ? -15.837 7.539 31.554 1.00 76.69 576 VAL A C 1
ATOM 4748 O O . VAL A 1 576 ? -16.617 8.343 32.064 1.00 76.69 576 VAL A O 1
ATOM 4751 N N . GLU A 1 577 ? -16.192 6.269 31.365 1.00 82.44 577 GLU A N 1
ATOM 4752 C CA . GLU A 1 577 ? -17.490 5.688 31.730 1.00 82.44 577 GLU A CA 1
ATOM 4753 C C . GLU A 1 577 ? -17.320 4.321 32.438 1.00 82.44 577 GLU A C 1
ATOM 4755 O O . GLU A 1 577 ? -17.777 3.286 31.930 1.00 82.44 577 GLU A O 1
ATOM 4760 N N . PRO A 1 578 ? -16.754 4.290 33.665 1.00 83.75 578 PRO A N 1
ATOM 4761 C CA . PRO A 1 578 ? -16.413 3.048 34.381 1.00 83.75 578 PRO A CA 1
ATOM 4762 C C . PRO A 1 578 ? -17.618 2.125 34.612 1.00 83.75 578 PRO A C 1
ATOM 4764 O O . PRO A 1 578 ? -17.507 0.898 34.625 1.00 83.75 578 PRO A O 1
ATOM 4767 N N . VAL A 1 579 ? -18.818 2.699 34.731 1.00 84.88 579 VAL A N 1
ATOM 4768 C CA . VAL A 1 579 ? -20.069 1.935 34.847 1.00 84.88 579 VAL A CA 1
ATOM 4769 C C . VAL A 1 579 ? -20.356 1.124 33.579 1.00 84.88 579 VAL A C 1
ATOM 4771 O O . VAL A 1 579 ? -20.802 -0.023 33.671 1.00 84.88 579 VAL A O 1
ATOM 4774 N N . LYS A 1 580 ? -20.128 1.690 32.386 1.00 88.00 580 LYS A N 1
ATOM 4775 C CA . LYS A 1 580 ? -20.335 0.964 31.125 1.00 88.00 580 LYS A CA 1
ATOM 4776 C C . LYS A 1 580 ? -19.263 -0.100 30.923 1.00 88.00 580 LYS A C 1
ATOM 4778 O O . LYS A 1 580 ? -19.609 -1.223 30.558 1.00 88.00 580 LYS A O 1
ATOM 4783 N N . ALA A 1 581 ? -18.009 0.220 31.227 1.00 88.88 581 ALA A N 1
ATOM 4784 C CA . ALA A 1 581 ? -16.906 -0.731 31.150 1.00 88.88 581 ALA A CA 1
ATOM 4785 C C . ALA A 1 581 ? -17.141 -1.958 32.056 1.00 88.88 581 ALA A C 1
ATOM 4787 O O . ALA A 1 581 ? -17.058 -3.099 31.593 1.00 88.88 581 ALA A O 1
ATOM 4788 N N . LEU A 1 582 ? -17.580 -1.749 33.306 1.00 89.31 582 LEU A N 1
ATOM 4789 C CA . LEU A 1 582 ? -17.988 -2.834 34.210 1.00 89.31 582 LEU A CA 1
ATOM 4790 C C . LEU A 1 582 ? -19.115 -3.695 33.613 1.00 89.31 582 LEU A C 1
ATOM 4792 O O . LEU A 1 582 ? -19.062 -4.925 33.667 1.00 89.31 582 LEU A O 1
ATOM 4796 N N . ARG A 1 583 ? -20.136 -3.072 33.011 1.00 91.38 583 ARG A N 1
ATOM 4797 C CA . ARG A 1 583 ? -21.241 -3.808 32.369 1.00 91.38 583 ARG A CA 1
ATOM 4798 C C . ARG A 1 583 ? -20.762 -4.653 31.195 1.00 91.38 583 ARG A C 1
ATOM 4800 O O . ARG A 1 583 ? -21.219 -5.787 31.062 1.00 91.38 583 ARG A O 1
ATOM 4807 N N . HIS A 1 584 ? -19.854 -4.137 30.368 1.00 90.75 584 HIS A N 1
ATOM 4808 C CA . HIS A 1 584 ? -19.264 -4.911 29.275 1.00 90.75 584 HIS A CA 1
ATOM 4809 C C . HIS A 1 584 ? -18.509 -6.129 29.798 1.00 90.75 584 HIS A C 1
ATOM 4811 O O . HIS A 1 584 ? -18.793 -7.232 29.329 1.00 90.75 584 HIS A O 1
ATOM 4817 N N . ARG A 1 585 ? -17.667 -5.966 30.828 1.00 89.56 585 ARG A N 1
ATOM 4818 C CA . ARG A 1 585 ? -16.953 -7.079 31.485 1.00 89.56 585 ARG A CA 1
ATOM 4819 C C . ARG A 1 585 ? -17.894 -8.131 32.064 1.00 89.56 585 ARG A C 1
ATOM 4821 O O . ARG A 1 585 ? -17.671 -9.322 31.878 1.00 89.56 585 ARG A O 1
ATOM 4828 N N . LEU A 1 586 ? -18.986 -7.718 32.706 1.00 91.81 586 LEU A N 1
ATOM 4829 C CA . LEU A 1 586 ? -19.983 -8.645 33.255 1.00 91.81 586 LEU A CA 1
ATOM 4830 C C . LEU A 1 586 ? -20.733 -9.428 32.164 1.00 91.81 586 LEU A C 1
ATOM 4832 O O . LEU A 1 586 ? -21.038 -10.607 32.348 1.00 91.81 586 LEU A O 1
ATOM 4836 N N . ILE A 1 587 ? -21.029 -8.799 31.021 1.00 90.88 587 ILE A N 1
ATOM 4837 C CA . ILE A 1 587 ? -21.656 -9.483 29.878 1.00 90.88 587 ILE A CA 1
ATOM 4838 C C . ILE A 1 587 ? -20.653 -10.427 29.203 1.00 90.88 587 ILE A C 1
ATOM 4840 O O . ILE A 1 587 ? -21.026 -11.539 28.831 1.00 90.88 587 ILE A O 1
ATOM 4844 N N . LEU A 1 588 ? -19.390 -10.018 29.078 1.00 86.62 588 LEU A N 1
ATOM 4845 C CA . LEU A 1 588 ? -18.302 -10.863 28.588 1.00 86.62 588 LEU A CA 1
ATOM 4846 C C . LEU A 1 588 ? -18.107 -12.098 29.480 1.00 86.62 588 LEU A C 1
ATOM 4848 O O . LEU A 1 588 ? -18.133 -13.216 28.979 1.00 86.62 588 LEU A O 1
ATOM 4852 N N . LEU A 1 589 ? -18.047 -11.918 30.805 1.00 87.12 589 LEU A N 1
ATOM 4853 C CA . LEU A 1 589 ? -17.998 -13.014 31.781 1.00 87.12 589 LEU A CA 1
ATOM 4854 C C . LEU A 1 589 ? -19.159 -14.006 31.589 1.00 87.12 589 LEU A C 1
ATOM 4856 O O . LEU A 1 589 ? -18.966 -15.215 31.674 1.00 87.12 589 LEU A O 1
ATOM 4860 N N . ARG A 1 590 ? -20.366 -13.497 31.310 1.00 89.75 590 ARG A N 1
ATOM 4861 C CA . ARG A 1 590 ? -21.562 -14.315 31.057 1.00 89.75 590 ARG A CA 1
ATOM 4862 C C . ARG A 1 590 ? -21.526 -15.062 29.720 1.00 89.75 590 ARG A C 1
ATOM 4864 O O . ARG A 1 590 ? -22.103 -16.145 29.634 1.00 89.75 590 ARG A O 1
ATOM 4871 N N . SER A 1 591 ? -20.962 -14.463 28.676 1.00 86.06 591 SER A N 1
ATOM 4872 C CA . SER A 1 591 ? -21.037 -14.972 27.294 1.00 86.06 591 SER A CA 1
ATOM 4873 C C . SER A 1 591 ? -19.797 -15.743 26.839 1.00 86.06 591 SER A C 1
ATOM 4875 O O . SER A 1 591 ? -19.872 -16.435 25.829 1.00 86.06 591 SER A O 1
ATOM 4877 N N . SER A 1 592 ? -18.692 -15.656 27.582 1.00 80.56 592 SER A N 1
ATOM 4878 C CA . SER A 1 592 ? -17.445 -16.370 27.297 1.00 80.56 592 SER A CA 1
ATOM 4879 C C . SER A 1 592 ? -17.614 -17.888 27.366 1.00 80.56 592 SER A C 1
ATOM 4881 O O . SER A 1 592 ? -18.132 -18.406 28.360 1.00 80.56 592 SER A O 1
ATOM 4883 N N . GLN A 1 593 ? -17.094 -18.579 26.349 1.00 78.12 593 GLN A N 1
ATOM 4884 C CA . GLN A 1 593 ? -16.972 -20.041 26.309 1.00 78.12 593 GLN A CA 1
ATOM 4885 C C . GLN A 1 593 ? -15.710 -20.548 27.029 1.00 78.12 593 GLN A C 1
ATOM 4887 O O . GLN A 1 593 ? -15.644 -21.711 27.421 1.00 78.12 593 GLN A O 1
ATOM 4892 N N . ALA A 1 594 ? -14.730 -19.670 27.269 1.00 77.88 594 ALA A N 1
ATOM 4893 C CA . ALA A 1 594 ? -13.534 -19.985 28.041 1.00 77.88 594 ALA A CA 1
ATOM 4894 C C . ALA A 1 594 ? -13.777 -19.794 29.555 1.00 77.88 594 ALA A C 1
ATOM 4896 O O . ALA A 1 594 ? -14.349 -18.768 29.964 1.00 77.88 594 ALA A O 1
ATOM 4897 N N . PRO A 1 595 ? -13.349 -20.744 30.412 1.00 80.44 595 PRO A N 1
ATOM 4898 C CA . PRO A 1 595 ? -13.492 -20.627 31.859 1.00 80.44 595 PRO A CA 1
ATOM 4899 C C . PRO A 1 595 ? -12.496 -19.621 32.453 1.00 80.44 595 PRO A C 1
ATOM 4901 O O . PRO A 1 595 ? -11.300 -19.714 32.215 1.00 80.44 595 PRO A O 1
ATOM 4904 N N . PHE A 1 596 ? -12.967 -18.723 33.325 1.00 80.75 596 PHE A N 1
ATOM 4905 C CA . PHE A 1 596 ? -12.096 -17.777 34.050 1.00 80.75 596 PHE A CA 1
ATOM 4906 C C . PHE A 1 596 ? -11.556 -18.314 35.379 1.00 80.75 596 PHE A C 1
ATOM 4908 O O . PHE A 1 596 ? -10.983 -17.565 36.164 1.00 80.75 596 PHE A O 1
ATOM 4915 N N . SER A 1 597 ? -11.827 -19.574 35.708 1.00 85.00 597 SER A N 1
ATOM 4916 C CA . SER A 1 597 ? -11.374 -20.168 36.963 1.00 85.00 597 SER A CA 1
ATOM 4917 C C . SER A 1 597 ? -11.161 -21.666 36.825 1.00 85.00 597 SER A C 1
ATOM 4919 O O . SER A 1 597 ? -11.813 -22.323 36.007 1.00 85.00 597 SER A O 1
ATOM 4921 N N . ASP A 1 598 ? -10.270 -22.208 37.648 1.00 85.75 598 ASP A N 1
ATOM 4922 C CA . ASP A 1 598 ? -9.977 -23.634 37.712 1.00 85.75 598 ASP A CA 1
ATOM 4923 C C . ASP A 1 598 ? -11.105 -24.429 38.406 1.00 85.75 598 ASP A C 1
ATOM 4925 O O . ASP A 1 598 ? -12.157 -23.905 38.789 1.00 85.75 598 ASP A O 1
ATOM 4929 N N . LYS A 1 599 ? -10.891 -25.735 38.608 1.00 89.12 599 LYS A N 1
ATOM 4930 C CA . LYS A 1 599 ? -11.841 -26.605 39.329 1.00 89.12 599 LYS A CA 1
ATOM 4931 C C . LYS A 1 599 ? -12.077 -26.196 40.786 1.00 89.12 599 LYS A C 1
ATOM 4933 O O . LYS A 1 599 ? -13.073 -26.613 41.373 1.00 89.12 599 LYS A O 1
ATOM 4938 N N . SER A 1 600 ? -11.179 -25.415 41.381 1.00 89.44 600 SER A N 1
ATOM 4939 C CA . SER A 1 600 ? -11.315 -24.855 42.726 1.00 89.44 600 SER A CA 1
ATOM 4940 C C . SER A 1 600 ? -11.941 -23.454 42.719 1.00 89.44 600 SER A C 1
ATOM 4942 O O . SER A 1 600 ? -12.020 -22.817 43.769 1.00 89.44 600 SER A O 1
ATOM 4944 N N . VAL A 1 601 ? -12.428 -22.977 41.566 1.00 88.69 601 VAL A N 1
ATOM 4945 C CA . VAL A 1 601 ? -12.965 -21.617 41.390 1.00 88.69 601 VAL A CA 1
ATOM 4946 C C . VAL A 1 601 ? -11.920 -20.559 41.782 1.00 88.69 601 VAL A C 1
ATOM 4948 O O . VAL A 1 601 ? -12.243 -19.484 42.289 1.00 88.69 601 VAL A O 1
ATOM 4951 N N . TYR A 1 602 ? -10.643 -20.888 41.600 1.00 85.19 602 TYR A N 1
ATOM 4952 C CA . TYR A 1 602 ? -9.535 -19.954 41.713 1.00 85.19 602 TYR A CA 1
ATOM 4953 C C . TYR A 1 602 ? -9.246 -19.376 40.330 1.00 85.19 602 TYR A C 1
ATOM 4955 O O . TYR A 1 602 ? -9.243 -20.116 39.347 1.00 85.19 602 TYR A O 1
ATOM 4963 N N . ARG A 1 603 ? -9.033 -18.059 40.239 1.00 74.44 603 ARG A N 1
ATOM 4964 C CA . ARG A 1 603 ? -8.729 -17.379 38.967 1.00 74.44 603 ARG A CA 1
ATOM 4965 C C . ARG A 1 603 ? -7.286 -17.601 38.484 1.00 74.44 603 ARG A C 1
ATOM 4967 O O . ARG A 1 603 ? -7.008 -17.307 37.332 1.00 74.44 603 ARG A O 1
ATOM 4974 N N . GLY A 1 604 ? -6.413 -18.182 39.313 1.00 61.81 604 GLY A N 1
ATOM 4975 C CA . GLY A 1 604 ? -4.975 -18.236 39.036 1.00 61.81 604 GLY A CA 1
ATOM 4976 C C . GLY A 1 604 ? -4.306 -16.896 39.344 1.00 61.81 604 GLY A C 1
ATOM 4977 O O . GLY A 1 604 ? -4.955 -15.854 39.281 1.00 61.81 604 GLY A O 1
ATOM 4978 N N . ASP A 1 605 ? -3.015 -16.925 39.670 1.00 52.25 605 ASP A N 1
ATOM 4979 C CA . ASP A 1 605 ? -2.158 -15.761 39.419 1.00 52.25 605 ASP A CA 1
ATOM 4980 C C . ASP A 1 605 ? -1.918 -15.708 37.899 1.00 52.25 605 ASP A C 1
ATOM 4982 O O . ASP A 1 605 ? -2.102 -16.729 37.227 1.00 52.25 605 ASP A O 1
ATOM 4986 N N . GLU A 1 606 ? -1.528 -14.549 37.362 1.00 46.50 606 GLU A N 1
ATOM 4987 C CA . GLU A 1 606 ? -1.439 -14.178 35.930 1.00 46.50 606 GLU A CA 1
ATOM 4988 C C . GLU A 1 606 ? -0.729 -15.178 34.977 1.00 46.50 606 GLU A C 1
ATOM 4990 O O . GLU A 1 606 ? -0.704 -14.966 33.769 1.00 46.50 606 GLU A O 1
ATOM 4995 N N . SER A 1 607 ? -0.182 -16.288 35.477 1.00 40.34 607 SER A N 1
ATOM 4996 C CA . SER A 1 607 ? 0.620 -17.277 34.753 1.00 40.34 607 SER A CA 1
ATOM 4997 C C . SER A 1 607 ? 0.116 -18.737 34.795 1.00 40.34 607 SER A C 1
ATOM 4999 O O . SER A 1 607 ? 0.716 -19.586 34.139 1.00 40.34 607 SER A O 1
ATOM 5001 N N . GLY A 1 608 ? -0.944 -19.082 35.547 1.00 41.06 608 GLY A N 1
ATOM 5002 C CA . GLY A 1 608 ? -1.192 -20.490 35.940 1.00 41.06 608 GLY A CA 1
ATOM 5003 C C . GLY A 1 608 ? -2.376 -21.253 35.317 1.00 41.06 608 GLY A C 1
ATOM 5004 O O . GLY A 1 608 ? -2.392 -22.482 35.375 1.00 41.06 608 GLY A O 1
ATOM 5005 N N . ILE A 1 609 ? -3.376 -20.581 34.740 1.00 47.88 609 ILE A N 1
ATOM 5006 C CA . ILE A 1 609 ? -4.497 -21.235 34.033 1.00 47.88 609 ILE A CA 1
ATOM 5007 C C . ILE A 1 609 ? -4.332 -20.897 32.552 1.00 47.88 609 ILE A C 1
ATOM 5009 O O . ILE A 1 609 ? -4.623 -19.786 32.126 1.00 47.88 609 ILE A O 1
ATOM 5013 N N . SER A 1 610 ? -3.748 -21.827 31.802 1.00 41.28 610 SER A N 1
ATOM 5014 C CA . SER A 1 610 ? -3.169 -21.577 30.482 1.00 41.28 610 SER A CA 1
ATOM 5015 C C . SER A 1 610 ? -4.177 -21.185 29.390 1.00 41.28 610 SER A C 1
ATOM 5017 O O . SER A 1 610 ? -5.317 -21.644 29.388 1.00 41.28 610 SER A O 1
ATOM 5019 N N . THR A 1 611 ? -3.640 -20.463 28.396 1.00 41.94 611 THR A N 1
ATOM 5020 C CA . THR A 1 611 ? -3.969 -20.384 26.947 1.00 41.94 611 THR A CA 1
ATOM 5021 C C . THR A 1 611 ? -4.727 -19.187 26.371 1.00 41.94 611 THR A C 1
ATOM 5023 O O . THR A 1 611 ? -4.545 -18.925 25.192 1.00 41.94 611 THR A O 1
ATOM 5026 N N . LEU A 1 612 ? -5.419 -18.351 27.150 1.00 46.69 612 LEU A N 1
ATOM 5027 C CA . LEU A 1 612 ? -5.953 -17.080 26.631 1.00 46.69 612 LEU A CA 1
ATOM 5028 C C . LEU A 1 612 ? -5.677 -15.958 27.627 1.00 46.69 612 LEU A C 1
ATOM 5030 O O . LEU A 1 612 ? -6.304 -15.889 28.682 1.00 46.69 612 LEU A O 1
ATOM 5034 N N . HIS A 1 613 ? -4.720 -15.084 27.306 1.00 49.72 613 HIS A N 1
ATOM 5035 C CA . HIS A 1 613 ? -4.432 -13.856 28.050 1.00 49.72 613 HIS A CA 1
ATOM 5036 C C . HIS A 1 613 ? -5.640 -12.906 27.991 1.00 49.72 613 HIS A C 1
ATOM 5038 O O . HIS A 1 613 ? -5.654 -11.915 27.266 1.00 49.72 613 HIS A O 1
ATOM 5044 N N . VAL A 1 614 ? -6.688 -13.187 28.767 1.00 60.66 614 VAL A N 1
ATOM 5045 C CA . VAL A 1 614 ? -7.837 -12.291 28.914 1.00 60.66 614 VAL A CA 1
ATOM 5046 C C . VAL A 1 614 ? -7.494 -11.203 29.935 1.00 60.66 614 VAL A C 1
ATOM 5048 O O . VAL A 1 614 ? -8.076 -11.126 31.018 1.00 60.66 614 VAL A O 1
ATOM 5051 N N . ASN A 1 615 ? -6.516 -10.364 29.581 1.00 62.81 615 ASN A N 1
ATOM 5052 C CA . ASN A 1 615 ? -5.952 -9.318 30.442 1.00 62.81 615 ASN A CA 1
ATOM 5053 C C . ASN A 1 615 ? -7.011 -8.286 30.887 1.00 62.81 615 ASN A C 1
ATOM 5055 O O . ASN A 1 615 ? -6.926 -7.678 31.949 1.00 62.81 615 ASN A O 1
ATOM 5059 N N . TRP A 1 616 ? -8.098 -8.155 30.124 1.00 74.50 616 TRP A N 1
ATOM 5060 C CA . TRP A 1 616 ? -9.177 -7.222 30.434 1.00 74.50 616 TRP A CA 1
ATOM 5061 C C . TRP A 1 616 ? -10.126 -7.658 31.559 1.00 74.50 616 TRP A C 1
ATOM 5063 O O . TRP A 1 616 ? -10.956 -6.849 31.987 1.00 74.50 616 TRP A O 1
ATOM 5073 N N . ASN A 1 617 ? -10.062 -8.905 32.047 1.00 73.81 617 ASN A N 1
ATOM 5074 C CA . ASN A 1 617 ? -10.984 -9.441 33.060 1.00 73.81 617 ASN A CA 1
ATOM 5075 C C . ASN A 1 617 ? -10.358 -9.537 34.464 1.00 73.81 617 ASN A C 1
ATOM 5077 O O . ASN A 1 617 ? -10.415 -10.592 35.101 1.00 73.81 617 ASN A O 1
ATOM 5081 N N . SER A 1 618 ? -9.783 -8.443 34.964 1.00 79.50 618 SER A N 1
ATOM 5082 C CA . SER A 1 618 ? -9.179 -8.387 36.304 1.00 79.50 618 SER A CA 1
ATOM 5083 C C . SER A 1 618 ? -10.180 -8.744 37.424 1.00 79.50 618 SER A C 1
ATOM 5085 O O . SER A 1 618 ? -11.395 -8.592 37.242 1.00 79.50 618 SER A O 1
ATOM 5087 N N . PRO A 1 619 ? -9.712 -9.218 38.598 1.00 86.38 619 PRO A N 1
ATOM 5088 C CA . PRO A 1 619 ? -10.567 -9.463 39.760 1.00 86.38 619 PRO A CA 1
ATOM 5089 C C . PRO A 1 619 ? -11.416 -8.249 40.135 1.00 86.38 619 PRO A C 1
ATOM 5091 O O . PRO A 1 619 ? -10.950 -7.111 40.058 1.00 86.38 619 PRO A O 1
ATOM 5094 N N . PHE A 1 620 ? -12.649 -8.463 40.597 1.00 89.06 620 PHE A N 1
ATOM 5095 C CA . PHE A 1 620 ? -13.563 -7.353 40.893 1.00 89.06 620 PHE A CA 1
ATOM 5096 C C . PHE A 1 620 ? -13.054 -6.470 42.028 1.00 89.06 620 PHE A C 1
ATOM 5098 O O . PHE A 1 620 ? -13.325 -5.275 42.024 1.00 89.06 620 PHE A O 1
ATOM 5105 N N . ALA A 1 621 ? -12.290 -7.026 42.970 1.00 84.31 621 ALA A N 1
ATOM 5106 C CA . ALA A 1 621 ? -11.617 -6.239 44.000 1.00 84.31 621 ALA A CA 1
ATOM 5107 C C . ALA A 1 621 ? -10.590 -5.256 43.401 1.00 84.31 621 ALA A C 1
ATOM 5109 O O . ALA A 1 621 ? -10.552 -4.097 43.810 1.00 84.31 621 ALA A O 1
ATOM 5110 N N . ALA A 1 622 ? -9.822 -5.687 42.392 1.00 83.75 622 ALA A N 1
ATOM 5111 C CA . ALA A 1 622 ? -8.877 -4.831 41.674 1.00 83.75 622 ALA A CA 1
ATOM 5112 C C . ALA A 1 622 ? -9.612 -3.782 40.825 1.00 83.75 622 ALA A C 1
ATOM 5114 O O . ALA A 1 622 ? -9.320 -2.592 40.923 1.00 83.75 622 ALA A O 1
ATOM 5115 N N . LEU A 1 623 ? -10.646 -4.191 40.076 1.00 84.75 623 LEU A N 1
ATOM 5116 C CA . LEU A 1 623 ? -11.485 -3.253 39.317 1.00 84.75 623 LEU A CA 1
ATOM 5117 C C . LEU A 1 623 ? -12.137 -2.210 40.231 1.00 84.75 623 LEU A C 1
ATOM 5119 O O . LEU A 1 623 ? -12.201 -1.042 39.868 1.00 84.75 623 LEU A O 1
ATOM 5123 N N . ALA A 1 624 ? -12.590 -2.605 41.424 1.00 86.31 624 ALA A N 1
ATOM 5124 C CA . ALA A 1 624 ? -13.196 -1.701 42.396 1.00 86.31 624 ALA A CA 1
ATOM 5125 C C . ALA A 1 624 ? -12.199 -0.689 42.983 1.00 86.31 624 ALA A C 1
ATOM 5127 O O . ALA A 1 624 ? -12.606 0.418 43.332 1.00 86.31 624 ALA A O 1
ATOM 5128 N N . HIS A 1 625 ? -10.912 -1.041 43.073 1.00 80.06 625 HIS A N 1
ATOM 5129 C CA . HIS A 1 625 ? -9.860 -0.131 43.532 1.00 80.06 625 HIS A CA 1
ATOM 5130 C C . HIS A 1 625 ? -9.654 1.033 42.551 1.00 80.06 625 HIS A C 1
ATOM 5132 O O . HIS A 1 625 ? -9.565 2.190 42.964 1.00 80.06 625 HIS A O 1
ATOM 5138 N N . HIS A 1 626 ? -9.654 0.729 41.252 1.00 76.31 626 HIS A N 1
ATOM 5139 C CA . HIS A 1 626 ? -9.516 1.717 40.177 1.00 76.31 626 HIS A CA 1
ATOM 5140 C C . HIS A 1 626 ? -10.855 2.341 39.755 1.00 76.31 626 HIS A C 1
ATOM 5142 O O . HIS A 1 626 ? -10.891 3.313 39.000 1.00 76.31 626 HIS A O 1
ATOM 5148 N N . PHE A 1 627 ? -11.976 1.812 40.256 1.00 77.12 627 PHE A N 1
ATOM 5149 C CA . PHE A 1 627 ? -13.307 2.239 39.853 1.00 77.12 627 PHE A CA 1
ATOM 5150 C C . PHE A 1 627 ? -13.528 3.715 40.159 1.00 77.12 627 PHE A C 1
ATOM 5152 O O . PHE A 1 627 ? -13.543 4.132 41.317 1.00 77.12 627 PHE A O 1
ATOM 5159 N N . ALA A 1 628 ? -13.743 4.489 39.097 1.00 64.44 628 ALA A N 1
ATOM 5160 C CA . ALA A 1 628 ? -13.963 5.925 39.153 1.00 64.44 628 ALA A CA 1
ATOM 5161 C C . ALA A 1 628 ? -12.797 6.744 39.740 1.00 64.44 628 ALA A C 1
ATOM 5163 O O . ALA A 1 628 ? -13.000 7.919 40.019 1.00 64.44 628 ALA A O 1
ATOM 5164 N N . GLU A 1 629 ? -11.589 6.187 39.901 1.00 67.12 629 GLU A N 1
ATOM 5165 C CA . GLU A 1 629 ? -10.420 6.968 40.336 1.00 67.12 629 GLU A CA 1
ATOM 5166 C C . GLU A 1 629 ? -10.080 8.054 39.310 1.00 67.12 629 GLU A C 1
ATOM 5168 O O . GLU A 1 629 ? -10.008 9.232 39.660 1.00 67.12 629 GLU A O 1
ATOM 5173 N N . ASP A 1 630 ? -9.992 7.676 38.035 1.00 58.06 630 ASP A N 1
ATOM 5174 C CA . ASP A 1 630 ? -9.743 8.621 36.948 1.00 58.06 630 ASP A CA 1
ATOM 5175 C C . ASP A 1 630 ? -10.971 9.471 36.642 1.00 58.06 630 ASP A C 1
ATOM 5177 O O . ASP A 1 630 ? -10.834 10.675 36.500 1.00 58.06 630 ASP A O 1
ATOM 5181 N N . TRP A 1 631 ? -12.186 8.917 36.678 1.00 59.09 631 TRP A N 1
ATOM 5182 C CA . TRP A 1 631 ? -13.418 9.700 36.506 1.00 59.09 631 TRP A CA 1
ATOM 5183 C C . TRP A 1 631 ? -13.590 10.803 37.571 1.00 59.09 631 TRP A C 1
ATOM 5185 O O . TRP A 1 631 ? -14.061 11.898 37.263 1.00 59.09 631 TRP A O 1
ATOM 5195 N N . LEU A 1 632 ? -13.190 10.540 38.823 1.00 58.38 632 LEU A N 1
ATOM 5196 C CA . LEU A 1 632 ? -13.216 11.522 39.917 1.00 58.38 632 LEU A CA 1
ATOM 5197 C C . LEU A 1 632 ? -12.082 12.556 39.823 1.00 58.38 632 LEU A C 1
ATOM 5199 O O . LEU A 1 632 ? -12.235 13.649 40.370 1.00 58.38 632 LEU A O 1
ATOM 5203 N N . ARG A 1 633 ? -10.960 12.217 39.169 1.00 57.16 633 ARG A N 1
ATOM 5204 C CA . ARG A 1 633 ? -9.783 13.092 38.983 1.00 57.16 633 ARG A CA 1
ATOM 5205 C C . ARG A 1 633 ? -9.818 13.900 37.677 1.00 57.16 633 ARG A C 1
ATOM 5207 O O . ARG A 1 633 ? -9.336 15.023 37.656 1.00 57.16 633 ARG A O 1
ATOM 5214 N N . HIS A 1 634 ? -10.365 13.320 36.611 1.00 48.53 634 HIS A N 1
ATOM 5215 C CA . HIS A 1 634 ? -10.337 13.776 35.216 1.00 48.53 634 HIS A CA 1
ATOM 5216 C C . HIS A 1 634 ? -11.737 14.068 34.693 1.00 48.53 634 HIS A C 1
ATOM 5218 O O . HIS A 1 634 ? -11.975 13.953 33.489 1.00 48.53 634 HIS A O 1
ATOM 5224 N N . SER A 1 635 ? -12.696 14.430 35.550 1.00 48.69 635 SER A N 1
ATOM 5225 C CA . SER A 1 635 ? -13.926 15.002 35.028 1.00 48.69 635 SER A CA 1
ATOM 5226 C C . SER A 1 635 ? -13.530 16.207 34.170 1.00 48.69 635 SER A C 1
ATOM 5228 O O . SER A 1 635 ? -13.304 17.296 34.682 1.00 48.69 635 SER A O 1
ATOM 5230 N N . GLN A 1 636 ? -13.513 16.024 32.846 1.00 45.19 636 GLN A N 1
ATOM 5231 C CA . GLN A 1 636 ? -13.421 17.063 31.811 1.00 45.19 636 GLN A CA 1
ATOM 5232 C C . GLN A 1 636 ? -14.631 18.022 31.859 1.00 45.19 636 GLN A C 1
ATOM 5234 O O . GLN A 1 636 ? -14.904 18.787 30.944 1.00 45.19 636 GLN A O 1
ATOM 5239 N N . PHE A 1 637 ? -15.362 17.973 32.965 1.00 45.91 637 PHE A N 1
ATOM 5240 C CA . PHE A 1 637 ? -16.303 18.930 33.460 1.00 45.91 637 PHE A CA 1
ATOM 5241 C C . PHE A 1 637 ? -15.887 19.183 34.909 1.00 45.91 637 PHE A C 1
ATOM 5243 O O . PHE A 1 637 ? -16.179 18.362 35.780 1.00 45.91 637 PHE A O 1
ATOM 5250 N N . ASP A 1 638 ? -15.240 20.318 35.166 1.00 47.34 638 ASP A N 1
ATOM 5251 C CA . ASP A 1 638 ? -15.282 21.036 36.449 1.00 47.34 638 ASP A CA 1
ATOM 5252 C C . ASP A 1 638 ? -16.746 21.424 36.751 1.00 47.34 638 ASP A C 1
ATOM 5254 O O . ASP A 1 638 ? -17.119 22.588 36.862 1.00 47.34 638 ASP A O 1
ATOM 5258 N N . ASP A 1 639 ? -17.632 20.432 36.793 1.00 58.50 639 ASP A N 1
ATOM 5259 C CA . ASP A 1 639 ? -19.052 20.568 37.055 1.00 58.50 639 ASP A CA 1
ATOM 5260 C C . ASP A 1 639 ? -19.322 19.875 38.397 1.00 58.50 639 ASP A C 1
ATOM 5262 O O . ASP A 1 639 ? -19.603 18.665 38.454 1.00 58.50 639 ASP A O 1
ATOM 5266 N N . PRO A 1 640 ? -19.197 20.634 39.503 1.00 59.69 640 PRO A N 1
ATOM 5267 C CA . PRO A 1 640 ? -19.530 20.170 40.839 1.00 59.69 640 PRO A CA 1
ATOM 5268 C C . PRO A 1 640 ? -20.925 19.551 40.906 1.00 59.69 640 PRO A C 1
ATOM 5270 O O . PRO A 1 640 ? -21.132 18.620 41.680 1.00 59.69 640 PRO A O 1
ATOM 5273 N N . GLU A 1 641 ? -21.865 20.001 40.069 1.00 62.72 641 GLU A N 1
ATOM 5274 C CA . GLU A 1 641 ? -23.245 19.532 40.055 1.00 62.72 641 GLU A CA 1
ATOM 5275 C C . GLU A 1 641 ? -23.348 18.105 39.506 1.00 62.72 641 GLU A C 1
ATOM 5277 O O . GLU A 1 641 ? -24.027 17.267 40.099 1.00 62.72 641 GLU A O 1
ATOM 5282 N N . LYS A 1 642 ? -22.623 17.760 38.432 1.00 63.34 642 LYS A N 1
ATOM 5283 C CA . LYS A 1 642 ? -22.543 16.366 37.944 1.00 63.34 642 LYS A CA 1
ATOM 5284 C C . LYS A 1 642 ? -21.876 15.445 38.958 1.00 63.34 642 LYS A C 1
ATOM 5286 O O . LYS A 1 642 ? -22.358 14.326 39.169 1.00 63.34 642 LYS A O 1
ATOM 5291 N N . ARG A 1 643 ? -20.801 15.911 39.602 1.00 61.19 643 ARG A N 1
ATOM 5292 C CA . ARG A 1 643 ? -20.107 15.163 40.661 1.00 61.19 643 ARG A CA 1
ATOM 5293 C C . ARG A 1 643 ? -21.027 14.926 41.858 1.00 61.19 643 ARG A C 1
ATOM 5295 O O . ARG A 1 643 ? -21.141 13.798 42.334 1.00 61.19 643 ARG A O 1
ATOM 5302 N N . GLU A 1 644 ? -21.736 15.954 42.309 1.00 63.41 644 GLU A N 1
ATOM 5303 C CA . GLU A 1 644 ? -22.666 15.883 43.437 1.00 63.41 644 GLU A CA 1
ATOM 5304 C C . GLU A 1 644 ? -23.930 15.083 43.090 1.00 63.41 644 GLU A C 1
ATOM 5306 O O . GLU A 1 644 ? -24.409 14.285 43.897 1.00 63.41 644 GLU A O 1
ATOM 5311 N N . LYS A 1 645 ? -24.418 15.164 41.850 1.00 67.00 645 LYS A N 1
ATOM 5312 C CA . LYS A 1 645 ? -25.487 14.308 41.312 1.00 67.00 645 LYS A CA 1
ATOM 5313 C C . LYS A 1 645 ? -25.081 12.835 41.257 1.00 67.00 645 LYS A C 1
ATOM 5315 O O . LYS A 1 645 ? -25.900 11.958 41.532 1.00 67.00 645 LYS A O 1
ATOM 5320 N N . TRP A 1 646 ? -23.829 12.543 40.916 1.00 65.06 646 TRP A N 1
ATOM 5321 C CA . TRP A 1 646 ? -23.309 11.179 40.954 1.00 65.06 646 TRP A CA 1
ATOM 5322 C C . TRP A 1 646 ? -23.173 10.686 42.397 1.00 65.06 646 TRP A C 1
ATOM 5324 O O . TRP A 1 646 ? -23.738 9.648 42.724 1.00 65.06 646 TRP A O 1
ATOM 5334 N N . LEU A 1 647 ? -22.541 11.457 43.291 1.00 62.00 647 LEU A N 1
ATOM 5335 C CA . LEU A 1 647 ? -22.380 11.102 44.711 1.00 62.00 647 LEU A CA 1
ATOM 5336 C C . LEU A 1 647 ? -23.723 10.949 45.447 1.00 62.00 647 LEU A C 1
ATOM 5338 O O . LEU A 1 647 ? -23.904 10.018 46.237 1.00 62.00 647 LEU A O 1
ATOM 5342 N N . SER A 1 648 ? -24.696 11.814 45.157 1.00 64.31 648 SER A N 1
ATOM 5343 C CA . SER A 1 648 ? -26.046 11.743 45.734 1.00 64.31 648 SER A CA 1
ATOM 5344 C C . SER A 1 648 ? -26.814 10.497 45.286 1.00 64.31 648 SER A C 1
ATOM 5346 O O . SER A 1 648 ? -27.628 9.975 46.055 1.00 64.31 648 SER A O 1
ATOM 5348 N N . ARG A 1 649 ? -26.504 9.942 44.102 1.00 64.19 649 ARG A N 1
ATOM 5349 C CA . ARG A 1 649 ? -27.073 8.673 43.613 1.00 64.19 649 ARG A CA 1
ATOM 5350 C C . ARG A 1 649 ? -26.777 7.501 44.550 1.00 64.19 649 ARG A C 1
ATOM 5352 O O . ARG A 1 649 ? -27.618 6.614 44.683 1.00 64.19 649 ARG A O 1
ATOM 5359 N N . TYR A 1 650 ? -25.630 7.532 45.227 1.00 59.94 650 TYR A N 1
ATOM 5360 C CA . TYR A 1 650 ? -25.146 6.446 46.085 1.00 59.94 650 TYR A CA 1
ATOM 5361 C C . TYR A 1 650 ? -25.442 6.661 47.577 1.00 59.94 650 TYR A C 1
ATOM 5363 O O . TYR A 1 650 ? -24.877 5.963 48.418 1.00 59.94 650 TYR A O 1
ATOM 5371 N N . GLN A 1 651 ? -26.368 7.576 47.907 1.00 58.09 651 GLN A N 1
ATOM 5372 C CA . GLN A 1 651 ? -26.796 7.898 49.278 1.00 58.09 651 GLN A CA 1
ATOM 5373 C C . GLN A 1 651 ? -25.657 8.379 50.191 1.00 58.09 651 GLN A C 1
ATOM 5375 O O . GLN A 1 651 ? -25.650 8.099 51.391 1.00 58.09 651 GLN A O 1
ATOM 5380 N N . TYR A 1 652 ? -24.702 9.131 49.643 1.00 55.59 652 TYR A N 1
ATOM 5381 C CA . TYR A 1 652 ? -23.665 9.763 50.450 1.00 55.59 652 TYR A CA 1
ATOM 5382 C C . TYR A 1 652 ? -24.273 10.881 51.317 1.00 55.59 652 TYR A C 1
ATOM 5384 O O . TYR A 1 652 ? -24.750 11.892 50.801 1.00 55.59 652 TYR A O 1
ATOM 5392 N N . LYS A 1 653 ? -24.279 10.706 52.646 1.00 54.69 653 LYS A N 1
ATOM 5393 C CA . LYS A 1 653 ? -24.584 11.776 53.607 1.00 54.69 653 LYS A CA 1
ATOM 5394 C C . LYS A 1 653 ? -23.277 12.268 54.224 1.00 54.69 653 LYS A C 1
ATOM 5396 O O . LYS A 1 653 ? -22.661 11.559 55.007 1.00 54.69 653 LYS A O 1
ATOM 5401 N N . ARG A 1 654 ? -22.911 13.511 53.901 1.00 45.78 654 ARG A N 1
ATOM 5402 C CA . ARG A 1 654 ? -21.691 14.233 54.324 1.00 45.78 654 ARG A CA 1
ATOM 5403 C C . ARG A 1 654 ? -21.525 14.397 55.849 1.00 45.78 654 ARG A C 1
ATOM 5405 O O . ARG A 1 654 ? -20.489 14.845 56.313 1.00 45.78 654 ARG A O 1
ATOM 5412 N N . SER A 1 655 ? -22.545 14.083 56.649 1.00 44.97 655 SER A N 1
ATOM 5413 C CA . SER A 1 655 ? -22.617 14.462 58.066 1.00 44.97 655 SER A CA 1
ATOM 5414 C C . SER A 1 655 ? -21.848 13.557 59.041 1.00 44.97 655 SER A C 1
ATOM 5416 O O . SER A 1 655 ? -21.996 13.741 60.243 1.00 44.97 655 SER A O 1
ATOM 5418 N N . GLU A 1 656 ? -21.073 12.570 58.581 1.00 52.22 656 GLU A N 1
ATOM 5419 C CA . GLU A 1 656 ? -20.455 11.565 59.470 1.00 52.22 656 GLU A CA 1
ATOM 5420 C C . GLU A 1 656 ? -18.990 11.212 59.125 1.00 52.22 656 GLU A C 1
ATOM 5422 O O . GLU A 1 656 ? -18.502 10.162 59.535 1.00 52.22 656 GLU A O 1
ATOM 5427 N N . ASP A 1 657 ? -18.261 12.097 58.433 1.00 53.44 657 ASP A N 1
ATOM 5428 C CA . ASP A 1 657 ? -16.837 11.924 58.061 1.00 53.44 657 ASP A CA 1
ATOM 5429 C C . ASP A 1 657 ? -15.846 12.021 59.254 1.00 53.44 657 ASP A C 1
ATOM 5431 O O . ASP A 1 657 ? -14.637 12.081 59.063 1.00 53.44 657 ASP A O 1
ATOM 5435 N N . GLN A 1 658 ? -16.308 12.039 60.510 1.00 52.94 658 GLN A N 1
ATOM 5436 C CA . GLN A 1 658 ? -15.461 12.388 61.665 1.00 52.94 658 GLN A CA 1
ATOM 5437 C C . GLN A 1 658 ? -14.483 11.286 62.138 1.00 52.94 658 GLN A C 1
ATOM 5439 O O . GLN A 1 658 ? -13.739 11.525 63.085 1.00 52.94 658 GLN A O 1
ATOM 5444 N N . LEU A 1 659 ? -14.464 10.093 61.526 1.00 56.88 659 LEU A N 1
ATOM 5445 C CA . LEU A 1 659 ? -13.718 8.921 62.036 1.00 56.88 659 LEU A CA 1
ATOM 5446 C C . LEU A 1 659 ? -12.792 8.211 61.026 1.00 56.88 659 LEU A C 1
ATOM 5448 O O . LEU A 1 659 ? -12.131 7.255 61.417 1.00 56.88 659 LEU A O 1
ATOM 5452 N N . LEU A 1 660 ? -12.732 8.635 59.758 1.00 62.28 660 LEU A N 1
ATOM 5453 C CA . LEU A 1 660 ? -11.907 8.000 58.716 1.00 62.28 660 LEU A CA 1
ATOM 5454 C C . LEU A 1 660 ? -10.865 8.983 58.173 1.00 62.28 660 LEU A C 1
ATOM 5456 O O . LEU A 1 660 ? -11.140 10.178 58.050 1.00 62.28 660 LEU A O 1
ATOM 5460 N N . SER A 1 661 ? -9.679 8.485 57.815 1.00 72.88 661 SER A N 1
ATOM 5461 C CA . SER A 1 661 ? -8.692 9.291 57.089 1.00 72.88 661 SER A CA 1
ATOM 5462 C C . SER A 1 661 ? -9.178 9.602 55.666 1.00 72.88 661 SER A C 1
ATOM 5464 O O . SER A 1 661 ? -9.995 8.877 55.097 1.00 72.88 661 SER A O 1
ATOM 5466 N N . TYR A 1 662 ? -8.655 10.670 55.055 1.00 68.62 662 TYR A N 1
ATOM 5467 C CA . TYR A 1 662 ? -9.045 11.086 53.700 1.00 68.62 662 TYR A CA 1
ATOM 5468 C C . TYR A 1 662 ? -8.925 9.949 52.663 1.00 68.62 662 TYR A C 1
ATOM 5470 O O . TYR A 1 662 ? -9.818 9.771 51.837 1.00 68.62 662 TYR A O 1
ATOM 5478 N N . GLY A 1 663 ? -7.868 9.130 52.749 1.00 71.25 663 GLY A N 1
ATOM 5479 C CA . GLY A 1 663 ? -7.669 7.979 51.861 1.00 71.25 663 GLY A CA 1
ATOM 5480 C C . GLY A 1 663 ? -8.711 6.870 52.049 1.00 71.25 663 GLY A C 1
ATOM 5481 O O . GLY A 1 663 ? -9.222 6.330 51.068 1.00 71.25 663 GLY A O 1
ATOM 5482 N N . GLU A 1 664 ? -9.090 6.573 53.294 1.00 77.94 664 GLU A N 1
ATOM 5483 C CA . GLU A 1 664 ? -10.109 5.560 53.605 1.00 77.94 664 GLU A CA 1
ATOM 5484 C C . GLU A 1 664 ? -11.513 5.996 53.167 1.00 77.94 664 GLU A C 1
ATOM 5486 O O . GLU A 1 664 ? -12.311 5.168 52.725 1.00 77.94 664 GLU A O 1
ATOM 5491 N N . VAL A 1 665 ? -11.823 7.295 53.246 1.00 76.19 665 VAL A N 1
ATOM 5492 C CA . VAL A 1 665 ? -13.099 7.843 52.757 1.00 76.19 665 VAL A CA 1
ATOM 5493 C C . VAL A 1 665 ? -13.232 7.649 51.244 1.00 76.19 665 VAL A C 1
ATOM 5495 O O . VAL A 1 665 ? -14.285 7.214 50.770 1.00 76.19 665 VAL A O 1
ATOM 5498 N N . GLU A 1 666 ? -12.179 7.934 50.476 1.00 75.94 666 GLU A N 1
ATOM 5499 C CA . GLU A 1 666 ? -12.187 7.752 49.018 1.00 75.94 666 GLU A CA 1
ATOM 5500 C C . GLU A 1 666 ? -12.221 6.270 48.615 1.00 75.94 666 GLU A C 1
ATOM 5502 O O . GLU A 1 666 ? -12.983 5.885 47.725 1.00 75.94 666 GLU A O 1
ATOM 5507 N N . GLU A 1 667 ? -11.480 5.396 49.304 1.00 83.00 667 GLU A N 1
ATOM 5508 C CA . GLU A 1 667 ? -11.590 3.944 49.103 1.00 83.00 667 GLU A CA 1
ATOM 5509 C C . GLU A 1 667 ? -13.013 3.436 49.383 1.00 83.00 667 GLU A C 1
ATOM 5511 O O . GLU A 1 667 ? -13.598 2.723 48.562 1.00 83.00 667 GLU A O 1
ATOM 5516 N N . TRP A 1 668 ? -13.609 3.850 50.504 1.00 84.00 668 TRP A N 1
ATOM 5517 C CA . TRP A 1 668 ? -14.973 3.468 50.857 1.00 84.00 668 TRP A CA 1
ATOM 5518 C C . TRP A 1 668 ? -15.984 3.901 49.788 1.00 84.00 668 TRP A C 1
ATOM 5520 O O . TRP A 1 668 ? -16.835 3.099 49.396 1.00 84.00 668 TRP A O 1
ATOM 5530 N N . LYS A 1 669 ? -15.874 5.134 49.267 1.00 78.88 669 LYS A N 1
ATOM 5531 C CA . LYS A 1 669 ? -16.752 5.648 48.199 1.00 78.88 669 LYS A CA 1
ATOM 5532 C C . LYS A 1 669 ? -16.658 4.806 46.927 1.00 78.88 669 LYS A C 1
ATOM 5534 O O . LYS A 1 669 ? -17.700 4.442 46.376 1.00 78.88 669 LYS A O 1
ATOM 5539 N N . ARG A 1 670 ? -15.442 4.462 46.486 1.00 83.44 670 ARG A N 1
ATOM 5540 C CA . ARG A 1 670 ? -15.211 3.636 45.285 1.00 83.44 670 ARG A CA 1
ATOM 5541 C C . ARG A 1 670 ? -15.830 2.248 45.429 1.00 83.44 670 ARG A C 1
ATOM 5543 O O . ARG A 1 670 ? -16.638 1.840 44.593 1.00 83.44 670 ARG A O 1
ATOM 5550 N N . LEU A 1 671 ? -15.551 1.570 46.545 1.00 86.94 671 LEU A N 1
ATOM 5551 C CA . LEU A 1 671 ? -16.105 0.244 46.846 1.00 86.94 671 LEU A CA 1
ATOM 5552 C C . LEU A 1 671 ? -17.636 0.267 46.956 1.00 86.94 671 LEU A C 1
ATOM 5554 O O . LEU A 1 671 ? -18.314 -0.652 46.485 1.00 86.94 671 LEU A O 1
ATOM 5558 N N . MET A 1 672 ? -18.193 1.317 47.564 1.00 85.38 672 MET A N 1
ATOM 5559 C CA . MET A 1 672 ? -19.637 1.502 47.699 1.00 85.38 672 MET A CA 1
ATOM 5560 C C . MET A 1 672 ? -20.307 1.681 46.331 1.00 85.38 672 MET A C 1
ATOM 5562 O O . MET A 1 672 ? -21.295 0.999 46.046 1.00 85.38 672 MET A O 1
ATOM 5566 N N . ALA A 1 673 ? -19.765 2.551 45.474 1.00 83.88 673 ALA A N 1
ATOM 5567 C CA . ALA A 1 673 ? -20.292 2.794 44.132 1.00 83.88 673 ALA A CA 1
ATOM 5568 C C . ALA A 1 673 ? -20.212 1.536 43.253 1.00 83.88 673 ALA A C 1
ATOM 5570 O O . ALA A 1 673 ? -21.222 1.130 42.672 1.00 83.88 673 ALA A O 1
ATOM 5571 N N . PHE A 1 674 ? -19.056 0.861 43.238 1.00 89.94 674 PHE A N 1
ATOM 5572 C CA . PHE A 1 674 ? -18.866 -0.400 42.516 1.00 89.94 674 PHE A CA 1
ATOM 5573 C C . PHE A 1 674 ? -19.886 -1.456 42.957 1.00 89.94 674 PHE A C 1
ATOM 5575 O O . PHE A 1 674 ? -20.547 -2.088 42.132 1.00 89.94 674 PHE A O 1
ATOM 5582 N N . SER A 1 675 ? -20.072 -1.616 44.271 1.00 90.56 675 SER A N 1
ATOM 5583 C CA . SER A 1 675 ? -21.000 -2.613 44.808 1.00 90.56 675 SER A CA 1
ATOM 5584 C C . SER A 1 675 ? -22.461 -2.316 44.457 1.00 90.56 675 SER A C 1
ATOM 5586 O O . SER A 1 675 ? -23.233 -3.243 44.190 1.00 90.56 675 SER A O 1
ATOM 5588 N N . GLN A 1 676 ? -22.861 -1.040 44.450 1.00 88.62 676 GLN A N 1
ATOM 5589 C CA . GLN A 1 676 ? -24.212 -0.639 44.049 1.00 88.62 676 GLN A CA 1
ATOM 5590 C C . GLN A 1 676 ? -24.449 -0.862 42.550 1.00 88.62 676 GLN A C 1
ATOM 5592 O O . GLN A 1 676 ? -25.509 -1.372 42.189 1.00 88.62 676 GLN A O 1
ATOM 5597 N N . GLU A 1 677 ? -23.470 -0.575 41.688 1.00 91.00 677 GLU A N 1
ATOM 5598 C CA . GLU A 1 677 ? -23.574 -0.856 40.247 1.00 91.00 677 GLU A CA 1
ATOM 5599 C C . GLU A 1 677 ? -23.586 -2.361 39.948 1.00 91.00 677 GLU A C 1
ATOM 5601 O O . GLU A 1 677 ? -24.401 -2.821 39.145 1.00 91.00 677 GLU A O 1
ATOM 5606 N N . LEU A 1 678 ? -22.774 -3.160 40.650 1.00 93.94 678 LEU A N 1
ATOM 5607 C CA . LEU A 1 678 ? -22.825 -4.622 40.549 1.00 93.94 678 LEU A CA 1
ATOM 5608 C C . LEU A 1 678 ? -24.185 -5.172 41.017 1.00 93.94 678 LEU A C 1
ATOM 5610 O O . LEU A 1 678 ? -24.748 -6.071 40.384 1.00 93.94 678 LEU A O 1
ATOM 5614 N N . THR A 1 679 ? -24.748 -4.599 42.086 1.00 93.31 679 THR A N 1
ATOM 5615 C CA . THR A 1 679 ? -26.100 -4.927 42.571 1.00 93.31 679 THR A CA 1
ATOM 5616 C C . THR A 1 679 ? -27.152 -4.587 41.517 1.00 93.31 679 THR A C 1
ATOM 5618 O O . THR A 1 679 ? -27.995 -5.426 41.198 1.00 93.31 679 THR A O 1
ATOM 5621 N N . GLU A 1 680 ? -27.111 -3.379 40.951 1.00 93.75 680 GLU A N 1
ATOM 5622 C CA . GLU A 1 680 ? -28.057 -2.927 39.926 1.00 93.75 680 GLU A CA 1
ATOM 5623 C C . GLU A 1 680 ? -27.941 -3.784 38.654 1.00 93.75 680 GLU A C 1
ATOM 5625 O O . GLU A 1 680 ? -28.963 -4.147 38.066 1.00 93.75 680 GLU A O 1
ATOM 5630 N N . PHE A 1 681 ? -26.730 -4.190 38.252 1.00 95.31 681 PHE A N 1
ATOM 5631 C CA . PHE A 1 681 ? -26.537 -5.142 37.156 1.00 95.31 681 PHE A CA 1
ATOM 5632 C C . PHE A 1 681 ? -27.227 -6.479 37.448 1.00 95.31 681 PHE A C 1
ATOM 5634 O O . PHE A 1 681 ? -28.091 -6.895 36.673 1.00 95.31 681 PHE A O 1
ATOM 5641 N N . CYS A 1 682 ? -26.909 -7.121 38.579 1.00 95.94 682 CYS A N 1
ATOM 5642 C CA . CYS A 1 682 ? -27.502 -8.407 38.969 1.00 95.94 682 CYS A CA 1
ATOM 5643 C C . CYS A 1 682 ? -29.034 -8.321 39.043 1.00 95.94 682 CYS A C 1
ATOM 5645 O O . CYS A 1 682 ? -29.740 -9.201 38.553 1.00 95.94 682 CYS A O 1
ATOM 5647 N N . LEU A 1 683 ? -29.552 -7.223 39.599 1.00 94.44 683 LEU A N 1
ATOM 5648 C CA . LEU A 1 683 ? -30.980 -6.937 39.687 1.00 94.44 683 LEU A CA 1
ATOM 5649 C C . LEU A 1 683 ? -31.643 -6.866 38.308 1.00 94.44 683 LEU A C 1
ATOM 5651 O O . LEU A 1 683 ? -32.712 -7.439 38.103 1.00 94.44 683 LEU A O 1
ATOM 5655 N N . ASN A 1 684 ? -31.023 -6.155 37.365 1.00 94.38 684 ASN A N 1
ATOM 5656 C CA . ASN A 1 684 ? -31.571 -5.966 36.025 1.00 94.38 684 ASN A CA 1
ATOM 5657 C C . ASN A 1 684 ? -31.633 -7.275 35.232 1.00 94.38 684 ASN A C 1
ATOM 5659 O O . ASN A 1 684 ? -32.559 -7.453 34.445 1.00 94.38 684 ASN A O 1
ATOM 5663 N N . ARG A 1 685 ? -30.718 -8.221 35.475 1.00 94.88 685 ARG A N 1
ATOM 5664 C CA . ARG A 1 685 ? -30.740 -9.547 34.831 1.00 94.88 685 ARG A CA 1
ATOM 5665 C C . ARG A 1 685 ? -31.925 -10.422 35.261 1.00 94.88 685 ARG A C 1
ATOM 5667 O O . ARG A 1 685 ? -32.330 -11.291 34.495 1.00 94.88 685 ARG A O 1
ATOM 5674 N N . LEU A 1 686 ? -32.503 -10.168 36.438 1.00 94.19 686 LEU A N 1
ATOM 5675 C CA . LEU A 1 686 ? -33.660 -10.900 36.978 1.00 94.19 686 LEU A CA 1
ATOM 5676 C C . LEU A 1 686 ? -35.019 -10.348 36.514 1.00 94.19 686 LEU A C 1
ATOM 5678 O O . LEU A 1 686 ? -36.060 -10.901 36.868 1.00 94.19 686 LEU A O 1
ATOM 5682 N N . ARG A 1 687 ? -35.038 -9.235 35.769 1.00 92.94 687 ARG A N 1
ATOM 5683 C CA . ARG A 1 687 ? -36.279 -8.617 35.283 1.00 92.94 687 ARG A CA 1
ATOM 5684 C C . ARG A 1 687 ? -36.764 -9.265 33.987 1.00 92.94 687 ARG A C 1
ATOM 5686 O O . ARG A 1 687 ? -35.994 -9.875 33.244 1.00 92.94 687 ARG A O 1
ATOM 5693 N N . LEU A 1 688 ? -38.048 -9.063 33.702 1.00 91.94 688 LEU A N 1
ATOM 5694 C CA . LEU A 1 688 ? -38.625 -9.372 32.398 1.00 91.94 688 LEU A CA 1
ATOM 5695 C C . LEU A 1 688 ? -38.054 -8.445 31.318 1.00 91.94 688 LEU A C 1
ATOM 5697 O O . LEU A 1 688 ? -37.654 -7.307 31.593 1.00 91.94 688 LEU A O 1
ATOM 5701 N N . ARG A 1 689 ? -38.016 -8.936 30.081 1.00 89.56 689 ARG A N 1
ATOM 5702 C CA . ARG A 1 689 ? -37.614 -8.159 28.907 1.00 89.56 689 ARG A CA 1
ATOM 5703 C C . ARG A 1 689 ? -38.599 -7.022 28.661 1.00 89.56 689 ARG A C 1
ATOM 5705 O O . ARG A 1 689 ? -39.756 -7.054 29.075 1.00 89.56 689 ARG A O 1
ATOM 5712 N N . LYS A 1 690 ? -38.134 -5.983 27.971 1.00 88.56 690 LYS A N 1
ATOM 5713 C CA . LYS A 1 690 ? -38.974 -4.829 27.642 1.00 88.56 690 LYS A CA 1
ATOM 5714 C C . LYS A 1 690 ? -40.166 -5.286 26.791 1.00 88.56 690 LYS A C 1
ATOM 5716 O O . LYS A 1 690 ? -39.961 -5.868 25.736 1.00 88.56 690 LYS A O 1
ATOM 5721 N N . GLY A 1 691 ? -41.381 -4.981 27.244 1.00 85.94 691 GLY A N 1
ATOM 5722 C CA . GLY A 1 691 ? -42.630 -5.350 26.565 1.00 85.94 691 GLY A CA 1
ATOM 5723 C C . GLY A 1 691 ? -43.274 -6.637 27.085 1.00 85.94 691 GLY A C 1
ATOM 5724 O O . GLY A 1 691 ? -44.480 -6.800 26.924 1.00 85.94 691 GLY A O 1
ATOM 5725 N N . GLU A 1 692 ? -42.520 -7.485 27.785 1.00 87.94 692 GLU A N 1
ATOM 5726 C CA . GLU A 1 692 ? -43.036 -8.728 28.358 1.00 87.94 692 GLU A CA 1
ATOM 5727 C C . GLU A 1 692 ? -43.858 -8.474 29.624 1.00 87.94 692 GLU A C 1
ATOM 5729 O O . GLU A 1 692 ? -43.546 -7.596 30.439 1.00 87.94 692 GLU A O 1
ATOM 5734 N N . ARG A 1 693 ? -44.916 -9.267 29.804 1.00 84.62 693 ARG A N 1
ATOM 5735 C CA . ARG A 1 693 ? -45.798 -9.224 30.976 1.00 84.62 693 ARG A CA 1
ATOM 5736 C C . ARG A 1 693 ? -46.074 -10.633 31.477 1.00 84.62 693 ARG A C 1
ATOM 5738 O O . ARG A 1 693 ? -46.049 -11.595 30.713 1.00 84.62 693 ARG A O 1
ATOM 5745 N N . THR A 1 694 ? -46.361 -10.741 32.769 1.00 84.50 694 THR A N 1
ATOM 5746 C CA . THR A 1 694 ? -46.830 -11.996 33.352 1.00 84.50 694 THR A CA 1
ATOM 5747 C C . THR A 1 694 ? -48.252 -12.300 32.887 1.00 84.50 694 THR A C 1
ATOM 5749 O O . THR A 1 694 ? -49.084 -11.397 32.785 1.00 84.50 694 THR A O 1
ATOM 5752 N N . SER A 1 695 ? -48.536 -13.579 32.655 1.00 77.50 695 SER A N 1
ATOM 5753 C CA . SER A 1 695 ? -49.895 -14.086 32.439 1.00 77.50 695 SER A CA 1
ATOM 5754 C C . SER A 1 695 ? -50.296 -14.874 33.682 1.00 77.50 695 SER A C 1
ATOM 5756 O O . SER A 1 695 ? -49.588 -15.796 34.078 1.00 77.50 695 SER A O 1
ATOM 5758 N N . GLU A 1 696 ? -51.365 -14.452 34.364 1.00 77.25 696 GLU A N 1
ATOM 5759 C CA . GLU A 1 696 ? -51.820 -15.055 35.635 1.00 77.25 696 GLU A CA 1
ATOM 5760 C C . GLU A 1 696 ? -50.724 -15.131 36.721 1.00 77.25 696 GLU A C 1
ATOM 5762 O O . GLU A 1 696 ? -50.662 -16.051 37.534 1.00 77.25 696 GLU A O 1
ATOM 5767 N N . GLY A 1 697 ? -49.808 -14.158 36.721 1.00 70.69 697 GLY A N 1
ATOM 5768 C CA . GLY A 1 697 ? -48.680 -14.121 37.652 1.00 70.69 697 GLY A CA 1
ATOM 5769 C C . GLY A 1 697 ? -47.520 -15.053 37.289 1.00 70.69 697 GLY A C 1
ATOM 5770 O O . GLY A 1 697 ? -46.497 -14.989 37.952 1.00 70.69 697 GLY A O 1
ATOM 5771 N N . LYS A 1 698 ? -47.605 -15.857 36.227 1.00 78.00 698 LYS A N 1
ATOM 5772 C CA . LYS A 1 698 ? -46.500 -16.707 35.755 1.00 78.00 698 LYS A CA 1
ATOM 5773 C C . LYS A 1 698 ? -45.799 -16.083 34.545 1.00 78.00 698 LYS A C 1
ATOM 5775 O O . LYS A 1 698 ? -46.385 -15.272 33.825 1.00 78.00 698 LYS A O 1
ATOM 5780 N N . TYR A 1 699 ? -44.536 -16.451 34.344 1.00 89.62 699 TYR A N 1
ATOM 5781 C CA . TYR A 1 699 ? -43.761 -16.122 33.147 1.00 89.62 699 TYR A CA 1
ATOM 5782 C C . TYR A 1 699 ? -42.875 -17.303 32.732 1.00 89.62 699 TYR A C 1
ATOM 5784 O O . TYR A 1 699 ? -42.576 -18.173 33.554 1.00 89.62 699 TYR A O 1
ATOM 5792 N N . THR A 1 700 ? -42.460 -17.332 31.466 1.00 88.25 700 THR A N 1
ATOM 5793 C CA . THR A 1 700 ? -41.551 -18.357 30.924 1.00 88.25 700 THR A CA 1
ATOM 5794 C C . THR A 1 700 ? -40.102 -17.869 30.881 1.00 88.25 700 THR A C 1
ATOM 5796 O O . THR A 1 700 ? -39.824 -16.674 31.012 1.00 88.25 700 THR A O 1
ATOM 5799 N N . GLU A 1 701 ? -39.149 -18.783 30.694 1.00 88.44 701 GLU A N 1
ATOM 5800 C CA . GLU A 1 701 ? -37.718 -18.445 30.679 1.00 88.44 701 GLU A CA 1
ATOM 5801 C C . GLU A 1 701 ? -37.353 -17.445 29.573 1.00 88.44 701 GLU A C 1
ATOM 5803 O O . GLU A 1 701 ? -36.466 -16.606 29.748 1.00 88.44 701 GLU A O 1
ATOM 5808 N N . GLU A 1 702 ? -38.080 -17.471 28.456 1.00 89.00 702 GLU A N 1
ATOM 5809 C CA . GLU A 1 702 ? -37.890 -16.594 27.301 1.00 89.00 702 GLU A CA 1
ATOM 5810 C C . GLU A 1 702 ? -38.229 -15.136 27.614 1.00 89.00 702 GLU A C 1
ATOM 5812 O O . GLU A 1 702 ? -37.626 -14.234 27.022 1.00 89.00 702 GLU A O 1
ATOM 5817 N N . GLN A 1 703 ? -39.159 -14.913 28.549 1.00 90.44 703 GLN A N 1
ATOM 5818 C CA . GLN A 1 703 ? -39.632 -13.587 28.941 1.00 90.44 703 GLN A CA 1
ATOM 5819 C C . GLN A 1 703 ? -38.656 -12.871 29.884 1.00 90.44 703 GLN A C 1
ATOM 5821 O O . GLN A 1 703 ? -38.735 -11.651 30.041 1.00 90.44 703 GLN A O 1
ATOM 5826 N N . VAL A 1 704 ? -37.711 -13.591 30.500 1.00 91.75 704 VAL A N 1
ATOM 5827 C CA . VAL A 1 704 ? -36.688 -13.018 31.391 1.00 91.75 704 VAL A CA 1
ATOM 5828 C C . VAL A 1 704 ? -35.481 -12.533 30.596 1.00 91.75 704 VAL A C 1
ATOM 5830 O O . VAL A 1 704 ? -35.128 -13.072 29.542 1.00 91.75 704 VAL A O 1
ATOM 5833 N N . ILE A 1 705 ? -34.806 -11.500 31.101 1.00 92.50 705 ILE A N 1
ATOM 5834 C CA . ILE A 1 705 ? -33.534 -11.040 30.535 1.00 92.50 705 ILE A CA 1
ATOM 5835 C C . ILE A 1 705 ? -32.475 -12.153 30.609 1.00 92.50 705 ILE A C 1
ATOM 5837 O O . ILE A 1 705 ? -31.879 -12.482 29.581 1.00 92.50 705 ILE A O 1
ATOM 5841 N N . GLU A 1 706 ? -32.256 -12.752 31.784 1.00 94.94 706 GLU A N 1
ATOM 5842 C CA . GLU A 1 706 ? -31.408 -13.939 31.935 1.00 94.94 706 GLU A CA 1
ATOM 5843 C C . GLU A 1 706 ? -32.210 -15.236 31.781 1.00 94.94 706 GLU A C 1
ATOM 5845 O O . GLU A 1 706 ? -33.012 -15.600 32.646 1.00 94.94 706 GLU A O 1
ATOM 5850 N N . ARG A 1 707 ? -31.937 -15.962 30.693 1.00 94.00 707 ARG A N 1
ATOM 5851 C CA . ARG A 1 707 ? -32.600 -17.234 30.379 1.00 94.00 707 ARG A CA 1
ATOM 5852 C C . ARG A 1 707 ? -32.061 -18.409 31.191 1.00 94.00 707 ARG A C 1
ATOM 5854 O O . ARG A 1 707 ? -32.836 -19.300 31.513 1.00 94.00 707 ARG A O 1
ATOM 5861 N N . SER A 1 708 ? -30.781 -18.409 31.569 1.00 94.94 708 SER A N 1
ATOM 5862 C CA . SER A 1 708 ? -30.210 -19.521 32.338 1.00 94.94 708 SER A CA 1
ATOM 5863 C C . SER A 1 708 ? -30.626 -19.461 33.804 1.00 94.94 708 SER A C 1
ATOM 5865 O O . SER A 1 708 ? -30.330 -18.496 34.518 1.00 94.94 708 SER A O 1
ATOM 5867 N N . SER A 1 709 ? -31.245 -20.537 34.292 1.00 95.38 709 SER A N 1
ATOM 5868 C CA . SER A 1 709 ? -31.581 -20.660 35.710 1.00 95.38 709 SER A CA 1
ATOM 5869 C C . SER A 1 709 ? -30.333 -20.734 36.604 1.00 95.38 709 SER A C 1
ATOM 5871 O O . SER A 1 709 ? -30.364 -20.274 37.751 1.00 95.38 709 SER A O 1
ATOM 5873 N N . ILE A 1 710 ? -29.200 -21.228 36.080 1.00 95.94 710 ILE A N 1
ATOM 5874 C CA . ILE A 1 710 ? -27.897 -21.227 36.767 1.00 95.94 710 ILE A CA 1
ATOM 5875 C C . ILE A 1 710 ? -27.464 -19.787 37.049 1.00 95.94 710 ILE A C 1
ATOM 5877 O O . ILE A 1 710 ? -27.167 -19.448 38.197 1.00 95.94 710 ILE A O 1
ATOM 5881 N N . TRP A 1 711 ? -27.510 -18.921 36.036 1.00 97.19 711 TRP A N 1
ATOM 5882 C CA . TRP A 1 711 ? -27.151 -17.511 36.184 1.00 97.19 711 TRP A CA 1
ATOM 5883 C C . TRP A 1 711 ? -28.160 -16.721 37.018 1.00 97.19 711 TRP A C 1
ATOM 5885 O O . TRP A 1 711 ? -27.738 -15.925 37.858 1.00 97.19 711 TRP A O 1
ATOM 5895 N N . ARG A 1 712 ? -29.473 -16.985 36.899 1.00 96.75 712 ARG A N 1
ATOM 5896 C CA . ARG A 1 712 ? -30.480 -16.385 37.801 1.00 96.75 712 ARG A CA 1
ATOM 5897 C C . ARG A 1 712 ? -30.174 -16.700 39.273 1.00 96.75 712 ARG A C 1
ATOM 5899 O O . ARG A 1 712 ? -30.193 -15.793 40.109 1.00 96.75 712 ARG A O 1
ATOM 5906 N N . LYS A 1 713 ? -29.798 -17.947 39.598 1.00 96.44 713 LYS A N 1
ATOM 5907 C CA . LYS A 1 713 ? -29.313 -18.324 40.946 1.00 96.44 713 LYS A CA 1
ATOM 5908 C C . LYS A 1 713 ? -28.036 -17.580 41.330 1.00 96.44 713 LYS A C 1
ATOM 5910 O O . LYS A 1 713 ? -27.946 -17.089 42.455 1.00 96.44 713 LYS A O 1
ATOM 5915 N N . GLY A 1 714 ? -27.077 -17.480 40.413 1.00 96.44 714 GLY A N 1
ATOM 5916 C CA . GLY A 1 714 ? -25.830 -16.738 40.607 1.00 96.44 714 GLY A CA 1
ATOM 5917 C C . GLY A 1 714 ? -26.052 -15.289 41.005 1.00 96.44 714 GLY A C 1
ATOM 5918 O O . GLY A 1 714 ? -25.533 -14.846 42.027 1.00 96.44 714 GLY A O 1
ATOM 5919 N N . TYR A 1 715 ? -26.897 -14.578 40.257 1.00 97.62 715 TYR A N 1
ATOM 5920 C CA . TYR A 1 715 ? -27.239 -13.188 40.549 1.00 97.62 715 TYR A CA 1
ATOM 5921 C C . TYR A 1 715 ? -27.927 -13.037 41.911 1.00 97.62 715 TYR A C 1
ATOM 5923 O O . TYR A 1 715 ? -27.585 -12.131 42.662 1.00 97.62 715 TYR A O 1
ATOM 5931 N N . LEU A 1 716 ? -28.832 -13.945 42.296 1.00 97.38 716 LEU A N 1
ATOM 5932 C CA . LEU A 1 716 ? -29.457 -13.925 43.629 1.00 97.38 716 LEU A CA 1
ATOM 5933 C C . LEU A 1 716 ? -28.452 -14.177 44.766 1.00 97.38 716 LEU A C 1
ATOM 5935 O O . LEU A 1 716 ? -28.550 -13.564 45.833 1.00 97.38 716 LEU A O 1
ATOM 5939 N N . ARG A 1 717 ? -27.476 -15.067 44.553 1.00 96.38 717 ARG A N 1
ATOM 5940 C CA . ARG A 1 717 ? -26.390 -15.309 45.514 1.00 96.38 717 ARG A CA 1
ATOM 5941 C C . ARG A 1 717 ? -25.483 -14.088 45.627 1.00 96.38 717 ARG A C 1
ATOM 5943 O O . ARG A 1 717 ? -25.262 -13.626 46.740 1.00 96.38 717 ARG A O 1
ATOM 5950 N N . ALA A 1 718 ? -25.072 -13.502 44.505 1.00 95.94 718 ALA A N 1
ATOM 5951 C CA . ALA A 1 718 ? -24.312 -12.255 44.481 1.00 95.94 718 ALA A CA 1
ATOM 5952 C C . ALA A 1 718 ? -25.056 -11.120 45.208 1.00 95.94 718 ALA A C 1
ATOM 5954 O O . ALA A 1 718 ? -24.484 -10.477 46.081 1.00 95.94 718 ALA A O 1
ATOM 5955 N N . LEU A 1 719 ? -26.359 -10.940 44.955 1.00 94.88 719 LEU A N 1
ATOM 5956 C CA . LEU A 1 719 ? -27.200 -9.967 45.668 1.00 94.88 719 LEU A CA 1
ATOM 5957 C C . LEU A 1 719 ? -27.274 -10.229 47.179 1.00 94.88 719 LEU A C 1
ATOM 5959 O O . LEU A 1 719 ? -27.388 -9.286 47.956 1.00 94.88 719 LEU A O 1
ATOM 5963 N N . THR A 1 720 ? -27.212 -11.491 47.607 1.00 93.38 720 THR A N 1
ATOM 5964 C CA . THR A 1 720 ? -27.205 -11.858 49.032 1.00 93.38 720 THR A CA 1
ATOM 5965 C C . THR A 1 720 ? -25.908 -11.429 49.714 1.00 93.38 720 THR A C 1
ATOM 5967 O O . THR A 1 720 ? -25.964 -10.877 50.808 1.00 93.38 720 THR A O 1
ATOM 5970 N N . GLU A 1 721 ? -24.761 -11.651 49.067 1.00 93.19 721 GLU A N 1
ATOM 5971 C CA . GLU A 1 721 ? -23.443 -11.263 49.595 1.00 93.19 721 GLU A CA 1
ATOM 5972 C C . GLU A 1 721 ? -23.235 -9.741 49.541 1.00 93.19 721 GLU A C 1
ATOM 5974 O O . GLU A 1 721 ? -22.672 -9.150 50.460 1.00 93.19 721 GLU A O 1
ATOM 5979 N N . LEU A 1 722 ? -23.735 -9.092 48.483 1.00 90.88 722 LEU A N 1
ATOM 5980 C CA . LEU A 1 722 ? -23.706 -7.638 48.340 1.00 90.88 722 LEU A CA 1
ATOM 5981 C C . LEU A 1 722 ? -24.712 -6.955 49.261 1.00 90.88 722 LEU A C 1
ATOM 5983 O O . LEU A 1 722 ? -24.456 -5.843 49.678 1.00 90.88 722 LEU A O 1
ATOM 5987 N N . GLY A 1 723 ? -25.864 -7.545 49.572 1.00 86.81 723 GLY A N 1
ATOM 5988 C CA . GLY A 1 723 ? -26.830 -7.078 50.580 1.00 86.81 723 GLY A CA 1
ATOM 5989 C C . GLY A 1 723 ? -27.468 -5.688 50.377 1.00 86.81 723 GLY A C 1
ATOM 5990 O O . GLY A 1 723 ? -28.093 -5.175 51.301 1.00 86.81 723 GLY A O 1
ATOM 5991 N N . PHE A 1 724 ? -27.316 -5.036 49.222 1.00 85.12 724 PHE A N 1
ATOM 5992 C CA . PHE A 1 724 ? -27.909 -3.713 48.978 1.00 85.12 724 PHE A CA 1
ATOM 5993 C C . PHE A 1 724 ? -29.394 -3.816 48.605 1.00 85.12 724 PHE A C 1
ATOM 5995 O O . PHE A 1 724 ? -29.770 -4.657 47.796 1.00 85.12 724 PHE A O 1
ATOM 6002 N N . ASP A 1 725 ? -30.243 -2.925 49.140 1.00 82.62 725 ASP A N 1
ATOM 6003 C CA . ASP A 1 725 ? -31.683 -2.888 48.809 1.00 82.62 725 ASP A CA 1
ATOM 6004 C C . ASP A 1 725 ? -32.056 -1.839 47.731 1.00 82.62 725 ASP A C 1
ATOM 6006 O O . ASP A 1 725 ? -33.166 -1.850 47.195 1.00 82.62 725 ASP A O 1
ATOM 6010 N N . LEU A 1 726 ? -31.138 -0.915 47.404 1.00 84.81 726 LEU A N 1
ATOM 6011 C CA . LEU A 1 726 ? -31.284 0.161 46.400 1.00 84.81 726 LEU A CA 1
ATOM 6012 C C . LEU A 1 726 ? -32.633 0.905 46.474 1.00 84.81 726 LEU A C 1
ATOM 6014 O O . LEU A 1 726 ? -33.402 0.955 45.511 1.00 84.81 726 LEU A O 1
ATOM 6018 N N . GLY A 1 727 ? -32.967 1.442 47.652 1.00 79.19 727 GLY A N 1
ATOM 6019 C CA . GLY A 1 727 ? -34.238 2.151 47.867 1.00 79.19 727 GLY A CA 1
ATOM 6020 C C . GLY A 1 727 ? -35.475 1.245 47.787 1.00 79.19 727 GLY A C 1
ATOM 6021 O O . GLY A 1 727 ? -36.579 1.707 47.505 1.00 79.19 727 GLY A O 1
ATOM 6022 N N . GLY A 1 728 ? -35.300 -0.057 48.008 1.00 83.50 728 GLY A N 1
ATOM 6023 C CA . GLY A 1 728 ? -36.363 -1.051 48.003 1.00 83.50 728 GLY A CA 1
ATOM 6024 C C . GLY A 1 728 ? -36.575 -1.781 46.681 1.00 83.50 728 GLY A C 1
ATOM 6025 O O . GLY A 1 728 ? -37.503 -2.581 46.558 1.00 83.50 728 GLY A O 1
ATOM 6026 N N . LYS A 1 729 ? -35.751 -1.507 45.669 1.00 88.31 729 LYS A N 1
ATOM 6027 C CA . LYS A 1 729 ? -35.857 -2.159 44.359 1.00 88.31 729 LYS A CA 1
ATOM 6028 C C . LYS A 1 729 ? -35.457 -3.632 44.418 1.00 88.31 729 LYS A C 1
ATOM 6030 O O . LYS A 1 729 ? -36.087 -4.455 43.744 1.00 88.31 729 LYS A O 1
ATOM 6035 N N . VAL A 1 730 ? -34.446 -3.969 45.223 1.00 89.00 730 VAL A N 1
ATOM 6036 C CA . VAL A 1 730 ? -33.926 -5.340 45.296 1.00 89.00 730 VAL A CA 1
ATOM 6037 C C . VAL A 1 730 ? -34.930 -6.249 45.979 1.00 89.00 730 VAL A C 1
ATOM 6039 O O . VAL A 1 730 ? -35.363 -7.215 45.355 1.00 89.00 730 VAL A O 1
ATOM 6042 N N . HIS A 1 731 ? -35.411 -5.927 47.186 1.00 88.69 731 HIS A N 1
ATOM 6043 C CA . HIS A 1 731 ? -36.384 -6.803 47.845 1.00 88.69 731 HIS A CA 1
ATOM 6044 C C . HIS A 1 731 ? -37.684 -6.965 47.042 1.00 88.69 731 HIS A C 1
ATOM 6046 O O . HIS A 1 731 ? -38.280 -8.039 47.088 1.00 88.69 731 HIS A O 1
ATOM 6052 N N . LYS A 1 732 ? -38.129 -5.939 46.297 1.00 90.69 732 LYS A N 1
ATOM 6053 C CA . LYS A 1 732 ? -39.306 -6.036 45.414 1.00 90.69 732 LYS A CA 1
ATOM 6054 C C . LYS A 1 732 ? -39.074 -7.034 44.284 1.00 90.69 732 LYS A C 1
ATOM 6056 O O . LYS A 1 732 ? -39.881 -7.943 44.105 1.00 90.69 732 LYS A O 1
ATOM 6061 N N . THR A 1 733 ? -37.958 -6.894 43.569 1.00 92.00 733 THR A N 1
ATOM 6062 C CA . THR A 1 733 ? -37.618 -7.779 42.443 1.00 92.00 733 THR A CA 1
ATOM 6063 C C . THR A 1 733 ? -37.368 -9.204 42.927 1.00 92.00 733 THR A C 1
ATOM 6065 O O . THR A 1 733 ? -37.939 -10.141 42.388 1.00 92.00 733 THR A O 1
ATOM 6068 N N . VAL A 1 734 ? -36.616 -9.380 44.016 1.00 93.25 734 VAL A N 1
ATOM 6069 C CA . VAL A 1 734 ? -36.362 -10.702 44.603 1.00 93.25 734 VAL A CA 1
ATOM 6070 C C . VAL A 1 734 ? -37.656 -11.335 45.122 1.00 93.25 734 VAL A C 1
ATOM 6072 O O . VAL A 1 734 ? -37.835 -12.541 44.986 1.00 93.25 734 VAL A O 1
ATOM 6075 N N . ASN A 1 735 ? -38.596 -10.557 45.677 1.00 92.81 735 ASN A N 1
ATOM 6076 C CA . ASN A 1 735 ? -39.901 -11.094 46.069 1.00 92.81 735 ASN A CA 1
ATOM 6077 C C . ASN A 1 735 ? -40.716 -11.572 44.863 1.00 92.81 735 ASN A C 1
ATOM 6079 O O . ASN A 1 735 ? -41.362 -12.612 44.962 1.00 92.81 735 ASN A O 1
ATOM 6083 N N . PHE A 1 736 ? -40.663 -10.838 43.749 1.00 91.94 736 PHE A N 1
ATOM 6084 C CA . PHE A 1 736 ? -41.274 -11.251 42.489 1.00 91.94 736 PHE A CA 1
ATOM 6085 C C . PHE A 1 736 ? -40.648 -12.559 41.976 1.00 91.94 736 PHE A C 1
ATOM 6087 O O . PHE A 1 736 ? -41.367 -13.532 41.764 1.00 91.94 736 PHE A O 1
ATOM 6094 N N . THR A 1 737 ? -39.316 -12.647 41.895 1.00 92.69 737 THR A N 1
ATOM 6095 C CA . THR A 1 737 ? -38.603 -13.876 41.496 1.00 92.69 737 THR A CA 1
ATOM 6096 C C . THR A 1 737 ? -38.926 -15.053 42.423 1.00 92.69 737 THR A C 1
ATOM 6098 O O . THR A 1 737 ? -39.223 -16.148 41.962 1.00 92.69 737 THR A O 1
ATOM 6101 N N . LYS A 1 738 ? -38.961 -14.825 43.742 1.00 94.19 738 LYS A N 1
ATOM 6102 C CA . LYS A 1 738 ? -39.330 -15.834 44.750 1.00 94.19 738 LYS A CA 1
ATOM 6103 C C . LYS A 1 738 ? -40.722 -16.427 44.520 1.00 94.19 738 LYS A C 1
ATOM 6105 O O . LYS A 1 738 ? -40.939 -17.588 44.847 1.00 94.19 738 LYS A O 1
ATOM 6110 N N . GLN A 1 739 ? -41.669 -15.618 44.052 1.00 90.69 739 GLN A N 1
ATOM 6111 C CA . GLN A 1 739 ? -43.058 -16.034 43.859 1.00 90.69 739 GLN A CA 1
ATOM 6112 C C . GLN A 1 739 ? -43.286 -16.693 42.497 1.00 90.69 739 GLN A C 1
ATOM 6114 O O . GLN A 1 739 ? -44.087 -17.620 42.417 1.00 90.69 739 GLN A O 1
ATOM 6119 N N . TYR A 1 740 ? -42.594 -16.224 41.455 1.00 91.25 740 TYR A N 1
ATOM 6120 C CA . TYR A 1 740 ? -43.039 -16.443 40.078 1.00 91.25 740 TYR A CA 1
ATOM 6121 C C . TYR A 1 740 ? -41.969 -16.954 39.105 1.00 91.25 740 TYR A C 1
ATOM 6123 O O . TYR A 1 740 ? -42.322 -17.231 37.963 1.00 91.25 740 TYR A O 1
ATOM 6131 N N . ASP A 1 741 ? -40.692 -17.085 39.502 1.00 93.50 741 ASP A N 1
ATOM 6132 C CA . ASP A 1 741 ? -39.676 -17.680 38.610 1.00 93.50 741 ASP A CA 1
ATOM 6133 C C . ASP A 1 741 ? -40.088 -19.090 38.186 1.00 93.50 741 ASP A C 1
ATOM 6135 O O . ASP A 1 741 ? -40.574 -19.813 39.053 1.00 93.50 741 ASP A O 1
ATOM 6139 N N . PRO A 1 742 ? -39.932 -19.498 36.913 1.00 91.81 742 PRO A N 1
ATOM 6140 C CA . PRO A 1 742 ? -40.328 -20.826 36.445 1.00 91.81 742 PRO A CA 1
ATOM 6141 C C . PRO A 1 742 ? -39.556 -21.965 37.131 1.00 91.81 742 PRO A C 1
ATOM 6143 O O . PRO A 1 742 ? -40.132 -23.030 37.366 1.00 91.81 742 PRO A O 1
ATOM 6146 N N . ASP A 1 743 ? -38.308 -21.740 37.556 1.00 93.50 743 ASP A N 1
ATOM 6147 C CA . ASP A 1 743 ? -37.452 -22.762 38.171 1.00 93.50 743 ASP A CA 1
ATOM 6148 C C . ASP A 1 743 ? -37.554 -22.739 39.716 1.00 93.50 743 ASP A C 1
ATOM 6150 O O . ASP A 1 743 ? -37.263 -21.741 40.384 1.00 93.50 743 ASP A O 1
ATOM 6154 N N . GLU A 1 744 ? -37.939 -23.870 40.321 1.00 94.12 744 GLU A N 1
ATOM 6155 C CA . GLU A 1 744 ? -38.094 -24.013 41.783 1.00 94.12 744 GLU A CA 1
ATOM 6156 C C . GLU A 1 744 ? -36.787 -23.767 42.557 1.00 94.12 744 GLU A C 1
ATOM 6158 O O . GLU A 1 744 ? -36.791 -23.189 43.650 1.00 94.12 744 GLU A O 1
ATOM 6163 N N . SER A 1 745 ? -35.641 -24.142 41.986 1.00 94.25 745 SER A N 1
ATOM 6164 C CA . SER A 1 745 ? -34.333 -23.910 42.604 1.00 94.25 745 SER A CA 1
ATOM 6165 C C . SER A 1 745 ? -33.973 -22.418 42.641 1.00 94.25 745 SER A C 1
ATOM 6167 O O . SER A 1 745 ? -33.339 -21.948 43.599 1.00 94.25 745 SER A O 1
ATOM 6169 N N . VAL A 1 746 ? -34.427 -21.648 41.644 1.00 96.12 746 VAL A N 1
ATOM 6170 C CA . VAL A 1 746 ? -34.306 -20.183 41.631 1.00 96.12 746 VAL A CA 1
ATOM 6171 C C . VAL A 1 746 ? -35.233 -19.574 42.686 1.00 96.12 746 VAL A C 1
ATOM 6173 O O . VAL A 1 746 ? -34.769 -18.762 43.493 1.00 96.12 746 VAL A O 1
ATOM 6176 N N . ARG A 1 747 ? -36.498 -20.021 42.770 1.00 95.31 747 ARG A N 1
ATOM 6177 C CA . ARG A 1 747 ? -37.461 -19.567 43.799 1.00 95.31 747 ARG A CA 1
ATOM 6178 C C . ARG A 1 747 ? -36.939 -19.788 45.222 1.00 95.31 747 ARG A C 1
ATOM 6180 O O . ARG A 1 747 ? -37.000 -18.882 46.061 1.00 95.31 747 ARG A O 1
ATOM 6187 N N . THR A 1 748 ? -36.357 -20.959 45.483 1.00 95.56 748 THR A N 1
ATOM 6188 C CA . THR A 1 748 ? -35.745 -21.298 46.778 1.00 95.56 748 THR A CA 1
ATOM 6189 C C . THR A 1 748 ? -34.583 -20.358 47.114 1.00 95.56 748 THR A C 1
ATOM 6191 O O . THR A 1 748 ? -34.547 -19.781 48.204 1.00 95.56 748 THR A O 1
ATOM 6194 N N . THR A 1 749 ? -33.681 -20.110 46.160 1.00 95.75 749 THR A N 1
ATOM 6195 C CA . THR A 1 749 ? -32.555 -19.177 46.353 1.00 95.75 749 THR A CA 1
ATOM 6196 C C . THR A 1 749 ? -33.041 -17.737 46.569 1.00 95.75 749 THR A C 1
ATOM 6198 O O . THR A 1 749 ? -32.530 -17.022 47.434 1.00 95.75 749 THR A O 1
ATOM 6201 N N . ALA A 1 750 ? -34.086 -17.313 45.854 1.00 95.25 750 ALA A N 1
ATOM 6202 C CA . ALA A 1 750 ? -34.692 -15.995 46.027 1.00 95.25 750 ALA A CA 1
ATOM 6203 C C . ALA A 1 750 ? -35.336 -15.827 47.414 1.00 95.25 750 ALA A C 1
ATOM 6205 O O . ALA A 1 750 ? -35.312 -14.732 47.976 1.00 95.25 750 ALA A O 1
ATOM 6206 N N . LYS A 1 751 ? -35.863 -16.899 48.023 1.00 94.00 751 LYS A N 1
ATOM 6207 C CA . LYS A 1 751 ? -36.394 -16.872 49.400 1.00 94.00 751 LYS A CA 1
ATOM 6208 C C . LYS A 1 751 ? -35.302 -16.580 50.428 1.00 94.00 751 LYS A C 1
ATOM 6210 O O . LYS A 1 751 ? -35.554 -15.836 51.379 1.00 94.00 751 LYS A O 1
ATOM 6215 N N . GLU A 1 752 ? -34.112 -17.142 50.242 1.00 91.62 752 GLU A N 1
ATOM 6216 C CA . GLU A 1 752 ? -32.938 -16.864 51.078 1.00 91.62 752 GLU A CA 1
ATOM 6217 C C . GLU A 1 752 ? -32.457 -15.423 50.888 1.00 91.62 752 GLU A C 1
ATOM 6219 O O . GLU A 1 752 ? -32.345 -14.681 51.867 1.00 91.62 752 GLU A O 1
ATOM 6224 N N . CYS A 1 753 ? -32.291 -14.996 49.632 1.00 92.50 753 CYS A N 1
ATOM 6225 C CA . CYS A 1 753 ? -31.890 -13.633 49.283 1.00 92.50 753 CYS A CA 1
ATOM 6226 C C . CYS A 1 753 ? -32.864 -12.586 49.855 1.00 92.50 753 CYS A C 1
ATOM 6228 O O . CYS A 1 753 ? -32.448 -11.631 50.510 1.00 92.50 753 CYS A O 1
ATOM 6230 N N . TYR A 1 754 ? -34.177 -12.810 49.719 1.00 90.50 754 TYR A N 1
ATOM 6231 C CA . TYR A 1 754 ? -35.209 -11.915 50.248 1.00 90.50 754 TYR A CA 1
ATOM 6232 C C . TYR A 1 754 ? -35.090 -11.719 51.766 1.00 90.50 754 TYR A C 1
ATOM 6234 O O . TYR A 1 754 ? -35.263 -10.609 52.272 1.00 90.50 754 TYR A O 1
ATOM 6242 N N . ARG A 1 755 ? -34.791 -12.796 52.506 1.00 85.62 755 ARG A N 1
ATOM 6243 C CA . ARG A 1 755 ? -34.597 -12.739 53.963 1.00 85.62 755 ARG A CA 1
ATOM 6244 C C . ARG A 1 755 ? -33.336 -11.962 54.334 1.00 85.62 755 ARG A C 1
ATOM 6246 O O . ARG A 1 755 ? -33.380 -11.218 55.310 1.00 85.62 755 ARG A O 1
ATOM 6253 N N . ALA A 1 756 ? -32.252 -12.133 53.580 1.00 83.00 756 ALA A N 1
ATOM 6254 C CA . ALA A 1 756 ? -30.988 -11.443 53.818 1.00 83.00 756 ALA A CA 1
ATOM 6255 C C . ALA A 1 756 ? -31.107 -9.932 53.559 1.00 83.00 756 ALA A C 1
ATOM 6257 O O . ALA A 1 756 ? -30.896 -9.138 54.473 1.00 83.00 756 ALA A O 1
ATOM 6258 N N . VAL A 1 757 ? -31.570 -9.534 52.368 1.00 79.44 757 VAL A N 1
ATOM 6259 C CA . VAL A 1 757 ? -31.662 -8.117 51.959 1.00 79.44 757 VAL A CA 1
ATOM 6260 C C . VAL A 1 757 ? -32.650 -7.330 52.831 1.00 79.44 757 VAL A C 1
ATOM 6262 O O . VAL A 1 757 ? -32.425 -6.164 53.147 1.00 79.44 757 VAL A O 1
ATOM 6265 N N . ARG A 1 758 ? -33.736 -7.962 53.303 1.00 75.00 758 ARG A N 1
ATOM 6266 C CA . ARG A 1 758 ? -34.722 -7.299 54.178 1.00 75.00 758 ARG A CA 1
ATOM 6267 C C . ARG A 1 758 ? -34.198 -7.029 55.596 1.00 75.00 758 ARG A C 1
ATOM 6269 O O . ARG A 1 758 ? -34.717 -6.128 56.257 1.00 75.00 758 ARG A O 1
ATOM 6276 N N . ARG A 1 759 ? -33.215 -7.800 56.079 1.00 68.94 759 ARG A N 1
ATOM 6277 C CA . ARG A 1 759 ? -32.629 -7.641 57.424 1.00 68.94 759 ARG A CA 1
ATOM 6278 C C . ARG A 1 759 ? -31.589 -6.519 57.492 1.00 68.94 759 ARG A C 1
ATOM 6280 O O . ARG A 1 759 ? -31.424 -5.942 58.560 1.00 68.94 759 ARG A O 1
ATOM 6287 N N . ASP A 1 760 ? -30.965 -6.155 56.373 1.00 60.41 760 ASP A N 1
ATOM 6288 C CA . ASP A 1 760 ? -29.785 -5.273 56.339 1.00 60.41 760 ASP A CA 1
ATOM 6289 C C . ASP A 1 760 ? -30.100 -3.759 56.307 1.00 60.41 760 ASP A C 1
ATOM 6291 O O . ASP A 1 760 ? -29.245 -2.922 56.043 1.00 60.41 760 ASP A O 1
ATOM 6295 N N . LYS A 1 761 ? -31.338 -3.353 56.626 1.00 55.41 761 LYS A N 1
ATOM 6296 C CA . LYS A 1 761 ? -31.762 -1.937 56.621 1.00 55.41 761 LYS A CA 1
ATOM 6297 C C . LYS A 1 761 ? -31.083 -1.044 57.680 1.00 55.41 761 LYS A C 1
ATOM 6299 O O . LYS A 1 761 ? -31.447 0.126 57.771 1.00 55.41 761 LYS A O 1
ATOM 6304 N N . LYS A 1 762 ? -30.180 -1.567 58.523 1.00 51.44 762 LYS A N 1
ATOM 6305 C CA . LYS A 1 762 ? -29.732 -0.882 59.755 1.00 51.44 762 LYS A CA 1
ATOM 6306 C C . LYS A 1 762 ? -28.226 -0.904 60.056 1.00 51.44 762 LYS A C 1
ATOM 6308 O O . LYS A 1 762 ? -27.838 -0.314 61.060 1.00 51.44 762 LYS A O 1
ATOM 6313 N N . THR A 1 763 ? -27.374 -1.513 59.232 1.00 56.62 763 THR A N 1
ATOM 6314 C CA . THR A 1 763 ? -25.948 -1.702 59.567 1.00 56.62 763 THR A CA 1
ATOM 6315 C C . THR A 1 763 ? -25.023 -0.854 58.690 1.00 56.62 763 THR A C 1
ATOM 6317 O O . THR A 1 763 ? -25.007 -1.007 57.470 1.00 56.62 763 THR A O 1
ATOM 6320 N N . LYS A 1 764 ? -24.231 0.043 59.307 1.00 65.44 764 LYS A N 1
ATOM 6321 C CA . LYS A 1 764 ? -23.124 0.743 58.627 1.00 65.44 764 LYS A CA 1
ATOM 6322 C C . LYS A 1 764 ? -22.105 -0.290 58.145 1.00 65.44 764 LYS A C 1
ATOM 6324 O O . LYS A 1 764 ? -21.751 -1.204 58.888 1.00 65.44 764 LYS A O 1
ATOM 6329 N N . ARG A 1 765 ? -21.628 -0.145 56.908 1.00 75.50 765 ARG A N 1
ATOM 6330 C CA . ARG A 1 765 ? -20.704 -1.101 56.287 1.00 75.50 765 ARG A CA 1
ATOM 6331 C C . ARG A 1 765 ? -19.274 -0.598 56.330 1.00 75.50 765 ARG A C 1
ATOM 6333 O O . ARG A 1 765 ? -18.995 0.496 55.847 1.00 75.50 765 ARG A O 1
ATOM 6340 N N . SER A 1 766 ? -18.381 -1.417 56.874 1.00 84.00 766 SER A N 1
ATOM 6341 C CA . SER A 1 766 ? -16.941 -1.165 56.851 1.00 84.00 766 SER A CA 1
ATOM 6342 C C . SER A 1 766 ? -16.347 -1.430 55.464 1.00 84.00 766 SER A C 1
ATOM 6344 O O . SER A 1 766 ? -16.899 -2.214 54.688 1.00 84.00 766 SER A O 1
ATOM 6346 N N . ILE A 1 767 ? -15.183 -0.832 55.180 1.00 84.25 767 ILE A N 1
ATOM 6347 C CA . ILE A 1 767 ? -14.378 -1.092 53.969 1.00 84.25 767 ILE A CA 1
ATOM 6348 C C . ILE A 1 767 ? -14.151 -2.599 53.791 1.00 84.25 767 ILE A C 1
ATOM 6350 O O . ILE A 1 767 ? -14.434 -3.157 52.734 1.00 84.25 767 ILE A O 1
ATOM 6354 N N . GLN A 1 768 ? -13.743 -3.291 54.860 1.00 86.25 768 GLN A N 1
ATOM 6355 C CA . GLN A 1 768 ? -13.525 -4.740 54.833 1.00 86.25 768 GLN A CA 1
ATOM 6356 C C . GLN A 1 768 ? -14.812 -5.528 54.532 1.00 86.25 768 GLN A C 1
ATOM 6358 O O . GLN A 1 768 ? -14.767 -6.555 53.855 1.00 86.25 768 GLN A O 1
ATOM 6363 N N . GLY A 1 769 ? -15.967 -5.052 55.009 1.00 87.31 769 GLY A N 1
ATOM 6364 C CA . GLY A 1 769 ? -17.269 -5.631 54.676 1.00 87.31 769 GLY A CA 1
ATOM 6365 C C . GLY A 1 769 ? -17.610 -5.486 53.191 1.00 87.31 769 GLY A C 1
ATOM 6366 O O . GLY A 1 769 ? -18.076 -6.447 52.581 1.00 87.31 769 GLY A O 1
ATOM 6367 N N . LEU A 1 770 ? -17.324 -4.322 52.597 1.00 88.44 770 LEU A N 1
ATOM 6368 C CA . LEU A 1 770 ? -17.520 -4.079 51.164 1.00 88.44 770 LEU A CA 1
ATOM 6369 C C . LEU A 1 770 ? -16.602 -4.964 50.308 1.00 88.44 770 LEU A C 1
ATOM 6371 O O . LEU A 1 770 ? -17.101 -5.644 49.413 1.00 88.44 770 LEU A O 1
ATOM 6375 N N . LYS A 1 771 ? -15.300 -5.039 50.628 1.00 90.44 771 LYS A N 1
ATOM 6376 C CA . LYS A 1 771 ? -14.341 -5.913 49.919 1.00 90.44 771 LYS A CA 1
ATOM 6377 C C . LYS A 1 771 ? -14.780 -7.376 49.935 1.00 90.44 771 LYS A C 1
ATOM 6379 O O . LYS A 1 771 ? -14.892 -8.011 48.888 1.00 90.44 771 LYS A O 1
ATOM 6384 N N . ARG A 1 772 ? -15.140 -7.891 51.119 1.00 91.62 772 ARG A N 1
ATOM 6385 C CA . ARG A 1 772 ? -15.661 -9.261 51.274 1.00 91.62 772 ARG A CA 1
ATOM 6386 C C . ARG A 1 772 ? -16.928 -9.498 50.455 1.00 91.62 772 ARG A C 1
ATOM 6388 O O . ARG A 1 772 ? -17.053 -10.559 49.850 1.00 91.62 772 ARG A O 1
ATOM 6395 N N . GLY A 1 773 ? -17.845 -8.529 50.426 1.00 92.31 773 GLY A N 1
ATOM 6396 C CA . GLY A 1 773 ? -19.069 -8.606 49.628 1.00 92.31 773 GLY A CA 1
ATOM 6397 C C . GLY A 1 773 ? -18.789 -8.694 48.125 1.00 92.31 773 GLY A C 1
ATOM 6398 O O . GLY A 1 773 ? -19.363 -9.550 47.453 1.00 92.31 773 GLY A O 1
ATOM 6399 N N . ILE A 1 774 ? -17.871 -7.867 47.611 1.00 93.62 774 ILE A N 1
ATOM 6400 C CA . ILE A 1 774 ? -17.455 -7.868 46.196 1.00 93.62 774 ILE A CA 1
ATOM 6401 C C . ILE A 1 774 ? -16.813 -9.209 45.816 1.00 93.62 774 ILE A C 1
ATOM 6403 O O . ILE A 1 774 ? -17.247 -9.842 44.854 1.00 93.62 774 ILE A O 1
ATOM 6407 N N . ILE A 1 775 ? -15.847 -9.681 46.608 1.00 93.25 775 ILE A N 1
ATOM 6408 C CA . ILE A 1 775 ? -15.148 -10.958 46.384 1.00 93.25 775 ILE A CA 1
ATOM 6409 C C . ILE A 1 775 ? -16.122 -12.139 46.418 1.00 93.25 775 ILE A C 1
ATOM 6411 O O . ILE A 1 775 ? -16.083 -13.021 45.560 1.00 93.25 775 ILE A O 1
ATOM 6415 N N . ALA A 1 776 ? -17.023 -12.171 47.404 1.00 94.19 776 ALA A N 1
ATOM 6416 C CA . ALA A 1 776 ? -18.012 -13.237 47.511 1.00 94.19 776 ALA A CA 1
ATOM 6417 C C . ALA A 1 776 ? -19.000 -13.225 46.335 1.00 94.19 776 ALA A C 1
ATOM 6419 O O . ALA A 1 776 ? -19.385 -14.292 45.852 1.00 94.19 776 ALA A O 1
ATOM 6420 N N . ALA A 1 777 ? -19.395 -12.040 45.862 1.00 95.69 777 ALA A N 1
ATOM 6421 C CA . ALA A 1 777 ? -20.250 -11.895 44.692 1.00 95.69 777 ALA A CA 1
ATOM 6422 C C . ALA A 1 777 ? -19.560 -12.398 43.418 1.00 95.69 777 ALA A C 1
ATOM 6424 O O . ALA A 1 777 ? -20.146 -13.214 42.706 1.00 95.69 777 ALA A O 1
ATOM 6425 N N . GLU A 1 778 ? -18.316 -11.981 43.165 1.00 94.31 778 GLU A N 1
ATOM 6426 C CA . GLU A 1 778 ? -17.506 -12.455 42.035 1.00 94.31 778 GLU A CA 1
ATOM 6427 C C . GLU A 1 778 ? -17.364 -13.980 42.047 1.00 94.31 778 GLU A C 1
ATOM 6429 O O . GLU A 1 778 ? -17.636 -14.640 41.042 1.00 94.31 778 GLU A O 1
ATOM 6434 N N . TRP A 1 779 ? -17.033 -14.557 43.206 1.00 94.75 779 TRP A N 1
ATOM 6435 C CA . TRP A 1 779 ? -16.898 -16.004 43.365 1.00 94.75 779 TRP A CA 1
ATOM 6436 C C . TRP A 1 779 ? -18.168 -16.755 42.940 1.00 94.75 779 TRP A C 1
ATOM 6438 O O . TRP A 1 779 ? -18.091 -17.760 42.232 1.00 94.75 779 TRP A O 1
ATOM 6448 N N . TRP A 1 780 ? -19.355 -16.254 43.303 1.00 95.69 780 TRP A N 1
ATOM 6449 C CA . TRP A 1 780 ? -20.618 -16.854 42.862 1.00 95.69 780 TRP A CA 1
ATOM 6450 C C . TRP A 1 780 ? -20.833 -16.754 41.350 1.00 95.69 780 TRP A C 1
ATOM 6452 O O . TRP A 1 780 ? -21.362 -17.700 40.764 1.00 95.69 780 TRP A O 1
ATOM 6462 N N . LEU A 1 781 ? -20.424 -15.655 40.711 1.00 95.44 781 LEU A N 1
ATOM 6463 C CA . LEU A 1 781 ? -20.519 -15.514 39.255 1.00 95.44 781 LEU A CA 1
ATOM 6464 C C . LEU A 1 781 ? -19.568 -16.482 38.532 1.00 95.44 781 LEU A C 1
ATOM 6466 O O . LEU A 1 781 ? -19.980 -17.104 37.555 1.00 95.44 781 LEU A O 1
ATOM 6470 N N . LEU A 1 782 ? -18.354 -16.694 39.052 1.00 92.38 782 LEU A N 1
ATOM 6471 C CA . LEU A 1 782 ? -17.400 -17.677 38.515 1.00 92.38 782 LEU A CA 1
ATOM 6472 C C . LEU A 1 782 ? -17.907 -19.118 38.664 1.00 92.38 782 LEU A C 1
ATOM 6474 O O . LEU A 1 782 ? -17.840 -19.897 37.712 1.00 92.38 782 LEU A O 1
ATOM 6478 N N . VAL A 1 783 ? -18.503 -19.461 39.816 1.00 94.38 783 VAL A N 1
ATOM 6479 C CA . VAL A 1 783 ? -19.201 -20.749 40.004 1.00 94.38 783 VAL A CA 1
ATOM 6480 C C . VAL A 1 783 ? -20.281 -20.941 38.941 1.00 94.38 783 VAL A C 1
ATOM 6482 O O . VAL A 1 783 ? -20.438 -22.043 38.415 1.00 94.38 783 VAL A O 1
ATOM 6485 N N . CYS A 1 784 ? -21.048 -19.892 38.638 1.00 94.31 784 CYS A N 1
ATOM 6486 C CA . CYS A 1 784 ? -22.128 -19.976 37.658 1.00 94.31 784 CYS A CA 1
ATOM 6487 C C . CYS A 1 784 ? -21.601 -20.143 36.240 1.00 94.31 784 CYS A C 1
ATOM 6489 O O . CYS A 1 784 ? -22.108 -21.006 35.533 1.00 94.31 784 CYS A O 1
ATOM 6491 N N . GLN A 1 785 ? -20.559 -19.401 35.859 1.00 91.38 785 GLN A N 1
ATOM 6492 C CA . GLN A 1 785 ? -19.920 -19.563 34.556 1.00 91.38 785 GLN A CA 1
ATOM 6493 C C . GLN A 1 785 ? -19.432 -21.000 34.363 1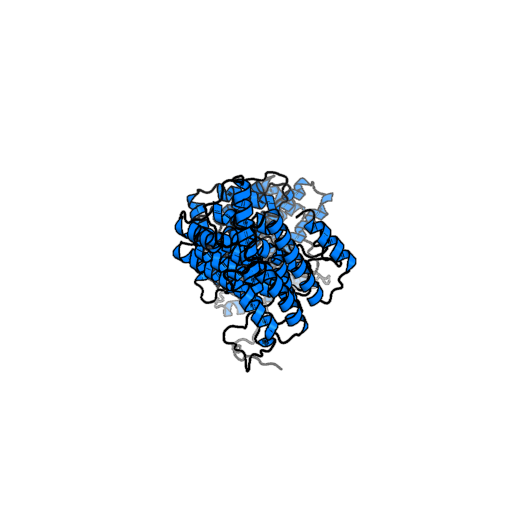.00 91.38 785 GLN A C 1
ATOM 6495 O O . GLN A 1 785 ? -19.781 -21.650 33.384 1.00 91.38 785 GLN A O 1
ATOM 6500 N N . ARG A 1 786 ? -18.692 -21.532 35.337 1.00 91.75 786 ARG A N 1
ATOM 6501 C CA . ARG A 1 786 ? -18.122 -22.876 35.238 1.00 91.75 786 ARG A CA 1
ATOM 6502 C C . ARG A 1 786 ? -19.203 -23.964 35.148 1.00 91.75 786 ARG A C 1
ATOM 6504 O O . ARG A 1 786 ? -19.053 -24.907 34.380 1.00 91.75 786 ARG A O 1
ATOM 6511 N N . ARG A 1 787 ? -20.318 -23.799 35.873 1.00 93.50 787 ARG A N 1
ATOM 6512 C CA . ARG A 1 787 ? -21.488 -24.693 35.779 1.00 93.50 787 ARG A CA 1
ATOM 6513 C C . ARG A 1 787 ? -22.224 -24.589 34.450 1.00 93.50 787 ARG A C 1
ATOM 6515 O O . ARG A 1 787 ? -22.651 -25.614 33.939 1.00 93.50 787 ARG A O 1
ATOM 6522 N N . GLU A 1 788 ? -22.388 -23.379 33.920 1.00 92.69 788 GLU A N 1
ATOM 6523 C CA . GLU A 1 788 ? -23.013 -23.154 32.610 1.00 92.69 788 GLU A CA 1
ATOM 6524 C C . GLU A 1 788 ? -22.208 -23.837 31.497 1.00 92.69 788 GLU A C 1
ATOM 6526 O O . GLU A 1 788 ? -22.790 -24.442 30.606 1.00 92.69 788 GLU A O 1
ATOM 6531 N N . LEU A 1 789 ? -20.875 -23.810 31.602 1.00 89.00 789 LEU A N 1
ATOM 6532 C CA . LEU A 1 789 ? -19.957 -24.502 30.691 1.00 89.00 789 LEU A CA 1
ATOM 6533 C C . LEU A 1 789 ? -19.903 -26.029 30.909 1.00 89.00 789 LEU A C 1
ATOM 6535 O O . LEU A 1 789 ? -19.137 -26.713 30.239 1.00 89.00 789 LEU A O 1
ATOM 6539 N N . GLY A 1 790 ? -20.661 -26.582 31.865 1.00 90.94 790 GLY A N 1
ATOM 6540 C CA . GLY A 1 790 ? -20.656 -28.018 32.170 1.00 90.94 790 GLY A CA 1
ATOM 6541 C C . GLY A 1 790 ? -19.357 -28.534 32.803 1.00 90.94 790 GLY A C 1
ATOM 6542 O O . GLY A 1 790 ? -19.120 -29.740 32.823 1.00 90.94 790 GLY A O 1
ATOM 6543 N N . LEU A 1 791 ? -18.508 -27.645 33.328 1.00 88.81 791 LEU A N 1
ATOM 6544 C CA . LEU A 1 791 ? -17.194 -27.993 33.869 1.00 88.81 791 LEU A CA 1
ATOM 6545 C C . LEU A 1 791 ? -17.266 -28.394 35.351 1.00 88.81 791 LEU A C 1
ATOM 6547 O O . LEU A 1 791 ? -18.015 -27.823 36.148 1.00 88.81 791 LEU A O 1
ATOM 6551 N N . GLU A 1 792 ? -16.420 -29.346 35.751 1.00 91.12 792 GLU A N 1
ATOM 6552 C CA . GLU A 1 792 ? -16.382 -29.867 37.122 1.00 91.12 792 GLU A CA 1
ATOM 6553 C C . GLU A 1 792 ? -15.927 -28.805 38.141 1.00 91.12 792 GLU A C 1
ATOM 6555 O O . GLU A 1 792 ? -14.953 -28.078 37.912 1.00 91.12 792 GLU A O 1
ATOM 6560 N N . ILE A 1 793 ? -16.596 -28.755 39.301 1.00 91.75 793 ILE A N 1
ATOM 6561 C CA . ILE A 1 793 ? -16.205 -27.945 40.463 1.00 91.75 793 ILE A CA 1
ATOM 6562 C C . ILE A 1 793 ? -15.888 -28.865 41.645 1.00 91.75 793 ILE A C 1
ATOM 6564 O O . ILE A 1 793 ? -16.771 -29.547 42.169 1.00 91.75 793 ILE A O 1
ATOM 6568 N N . SER A 1 794 ? -14.651 -28.799 42.135 1.00 92.19 794 SER A N 1
ATOM 6569 C CA . SER A 1 794 ? -14.242 -29.431 43.388 1.00 92.19 794 SER A CA 1
ATOM 6570 C C . SER A 1 794 ? -14.900 -28.709 44.560 1.00 92.19 794 SER A C 1
ATOM 6572 O O . SER A 1 794 ? -14.558 -27.570 44.877 1.00 92.19 794 SER A O 1
ATOM 6574 N N . THR A 1 795 ? -15.850 -29.361 45.227 1.00 89.25 795 THR A N 1
ATOM 6575 C CA . THR A 1 795 ? -16.618 -28.756 46.326 1.00 89.25 795 THR A CA 1
ATOM 6576 C C . THR A 1 795 ? -15.733 -28.329 47.498 1.00 89.25 795 THR A C 1
ATOM 6578 O O . THR A 1 795 ? -15.903 -27.223 48.017 1.00 89.25 795 THR A O 1
ATOM 6581 N N . GLU A 1 796 ? -14.767 -29.162 47.896 1.00 90.06 796 GLU A N 1
ATOM 6582 C CA . GLU A 1 796 ? -13.831 -28.832 48.977 1.00 90.06 796 GLU A CA 1
ATOM 6583 C C . GLU A 1 796 ? -12.801 -27.786 48.537 1.00 90.06 796 GLU A C 1
ATOM 6585 O O . GLU A 1 796 ? -12.570 -26.815 49.263 1.00 90.06 796 GLU A O 1
ATOM 6590 N N . GLY A 1 797 ? -12.255 -27.917 47.320 1.00 89.06 797 GLY A N 1
ATOM 6591 C CA . GLY A 1 797 ? -11.339 -26.930 46.742 1.00 89.06 797 GLY A CA 1
ATOM 6592 C C . GLY A 1 797 ? -11.971 -25.540 46.691 1.00 89.06 797 GLY A C 1
ATOM 6593 O O . GLY A 1 797 ? -11.440 -24.598 47.271 1.00 89.06 797 GLY A O 1
ATOM 6594 N N . ALA A 1 798 ? -13.176 -25.435 46.129 1.00 90.94 798 ALA A N 1
ATOM 6595 C CA . ALA A 1 798 ? -13.913 -24.180 46.013 1.00 90.94 798 ALA A CA 1
ATOM 6596 C C . ALA A 1 798 ? -14.240 -23.537 47.370 1.00 90.94 798 ALA A C 1
ATOM 6598 O O . ALA A 1 798 ? -14.151 -22.315 47.525 1.00 90.94 798 ALA A O 1
ATOM 6599 N N . ARG A 1 799 ? -14.561 -24.342 48.394 1.00 90.62 799 ARG A N 1
ATOM 6600 C CA . ARG A 1 799 ? -14.757 -23.853 49.773 1.00 90.62 799 ARG A CA 1
ATOM 6601 C C . ARG A 1 799 ? -13.465 -23.349 50.405 1.00 90.62 799 ARG A C 1
ATOM 6603 O O . ARG A 1 799 ? -13.513 -22.411 51.206 1.00 90.62 799 ARG A O 1
ATOM 6610 N N . ARG A 1 800 ? -12.330 -23.989 50.121 1.00 90.81 800 ARG A N 1
ATOM 6611 C CA . ARG A 1 800 ? -11.015 -23.553 50.607 1.00 90.81 800 ARG A CA 1
ATOM 6612 C C . ARG A 1 800 ? -10.615 -22.235 49.951 1.00 90.81 800 ARG A C 1
ATOM 6614 O O . ARG A 1 800 ? -10.315 -21.288 50.673 1.00 90.81 800 ARG A O 1
ATOM 6621 N N . THR A 1 801 ? -10.736 -22.146 48.627 1.00 90.19 801 THR A N 1
ATOM 6622 C CA . THR A 1 801 ? -10.476 -20.931 47.844 1.00 90.19 801 THR A CA 1
ATOM 6623 C C . THR A 1 801 ? -11.307 -19.759 48.356 1.00 90.19 801 THR A C 1
ATOM 6625 O O . THR A 1 801 ? -10.754 -18.729 48.735 1.00 90.19 801 THR A O 1
ATOM 6628 N N . ARG A 1 802 ? -12.627 -19.941 48.508 1.00 92.38 802 ARG A N 1
ATOM 6629 C CA . ARG A 1 802 ? -13.513 -18.895 49.043 1.00 92.38 802 ARG A CA 1
ATOM 6630 C C . ARG A 1 802 ? -13.103 -18.431 50.445 1.00 92.38 802 ARG A C 1
ATOM 6632 O O . ARG A 1 802 ? -13.094 -17.234 50.715 1.00 92.38 802 ARG A O 1
ATOM 6639 N N . ARG A 1 803 ? -12.768 -19.357 51.354 1.00 90.56 803 ARG A N 1
ATOM 6640 C CA . ARG A 1 803 ? -12.323 -19.010 52.718 1.00 90.56 803 ARG A CA 1
ATOM 6641 C C . ARG A 1 803 ? -11.025 -18.205 52.707 1.00 90.56 803 ARG A C 1
ATOM 6643 O O . ARG A 1 803 ? -10.908 -17.274 53.498 1.00 90.56 803 ARG A O 1
ATOM 6650 N N . ASN A 1 804 ? -10.085 -18.552 51.833 1.00 89.25 804 ASN A N 1
ATOM 6651 C CA . ASN A 1 804 ? -8.813 -17.845 51.709 1.00 89.25 804 ASN A CA 1
ATOM 6652 C C . ASN A 1 804 ? -9.018 -16.417 51.186 1.00 89.25 804 ASN A C 1
ATOM 6654 O O . ASN A 1 804 ? -8.555 -15.477 51.828 1.00 89.25 804 ASN A O 1
ATOM 6658 N N . LEU A 1 805 ? -9.802 -16.252 50.114 1.00 86.50 805 LEU A N 1
ATOM 6659 C CA . LEU A 1 805 ? -10.114 -14.938 49.537 1.00 86.50 805 LEU A CA 1
ATOM 6660 C C . LEU A 1 805 ? -10.838 -14.011 50.532 1.00 86.50 805 LEU A C 1
ATOM 6662 O O . LEU A 1 805 ? -10.584 -12.817 50.570 1.00 86.50 805 LEU A O 1
ATOM 6666 N N . LEU A 1 806 ? -11.717 -14.543 51.390 1.00 88.75 806 LEU A N 1
ATOM 6667 C CA . LEU A 1 806 ? -12.441 -13.729 52.382 1.00 88.75 806 LEU A CA 1
ATOM 6668 C C . LEU A 1 806 ? -11.630 -13.398 53.646 1.00 88.75 806 LEU A C 1
ATOM 6670 O O . LEU A 1 806 ? -11.993 -12.468 54.381 1.00 88.75 806 LEU A O 1
ATOM 6674 N N . ARG A 1 807 ? -10.572 -14.169 53.936 1.00 85.44 807 ARG A N 1
ATOM 6675 C CA . ARG A 1 807 ? -9.648 -13.903 55.052 1.00 85.44 807 ARG A CA 1
ATOM 6676 C C . ARG A 1 807 ? -8.728 -12.730 54.739 1.00 85.44 807 ARG A C 1
ATOM 6678 O O . ARG A 1 807 ? -8.549 -11.894 55.621 1.00 85.44 807 ARG A O 1
ATOM 6685 N N . ASN A 1 808 ? -8.260 -12.650 53.493 1.00 77.88 808 ASN A N 1
ATOM 6686 C CA . ASN A 1 808 ? -7.381 -11.596 52.986 1.00 77.88 808 ASN A CA 1
ATOM 6687 C C . ASN A 1 808 ? -8.058 -10.854 51.811 1.00 77.88 808 ASN A C 1
ATOM 6689 O O . ASN A 1 808 ? -7.663 -11.069 50.667 1.00 77.88 808 ASN A O 1
ATOM 6693 N N . PRO A 1 809 ? -9.129 -10.085 52.087 1.00 69.06 809 PRO A N 1
ATOM 6694 C CA . PRO A 1 809 ? -9.959 -9.446 51.070 1.00 69.06 809 PRO A CA 1
ATOM 6695 C C . PRO A 1 809 ? -9.391 -8.136 50.516 1.00 69.06 809 PRO A C 1
ATOM 6697 O O . PRO A 1 809 ? -8.609 -7.465 51.228 1.00 69.06 809 PRO A O 1
#

Foldseek 3Di:
DDDDDDDPPDDDDPCDPALLVLLVVLCVVLVNDDDPLNNVLSCVVVVVVVVVVVVVVPDPDPDDPALCNLVCVQVVPVPDPPDPDDSLNSVLCCCCVSPVQALVSSCVSRVCVSNVNVPPSLVSCCSRVNLVVLLDLSVLPHPVLLPDDPVVSVVNLVLNLVCLQDVRPSPDDDDDDDPPPPQDPCLLLQLLCCVVPPDDRDSNVRSNVSSLSSLLSNLQSCQLVVVCLVPVVVVLVVLVVVLVVSLVVLVVCPVPDDPVSSVSSNLVSVVSSLVSVLSSLLRHDPVPDDPVSLLVSLVVVLVSLVCCLQVNDPCSVVDAPLRSLVSSLVSVVVSVVRHDPVSNLSNLLSLLLCLLQVLPVDDPDDQNLRSCLRRPQSCLPDPNNVSNLVSNVVSLVVDDLVSSLSSLLSVLVLVVLLCVLPPDPPDDDPSSSSSPSSSVSLVVDDPVSNVVVVLVSLVSLVVSVVDPRNDLLCLLVSLVSNLVPDDPVVNVVSLVSNLVSLLVVLVDDDDLVCLVSNVVSLVVCCVVPVVVSLVSLLSLLVSLLVVQLPDDLPDQPRQASSLVSNQVSLVVCQLAPVLSSVLSLLVSLVRHLDACADLLLHNDDQPPPDGHNNVNNDALLVSLQSRCPNVVVPVPDPDVPVVVVLLVQLVDDPPPPPPDDPVQVVSVSSLSSSLVSLLVSLLQQLDFDPPDDDDVLEDALNRGNHSDLLSLLLSLQLLLLSLECSVPSLLVSLVSQLVYPPDPVSVVSSVNSNVRNVVPPDDDAHSLSSQLSSNSSVSSSSVSSCVVSVHHHDPVSNVVSNVVSSVVD